Protein AF-A0A0V0JB84-F1 (afdb_monomer)

Mean predicted aligned error: 16.39 Å

Foldseek 3Di:
DVVVVVVVVVVVVVVVVCCQVQVFLWFFDDDLVNFAQPDFQGWAQAPLARDTDGAPGTPQFWTQDPVRHWIDGAWQWAWLDDLTHNGTDIDGHPDCWTQDPNSHHTAHEDPPQQDPVRSDGDADDPPWAWDQADPVRHGDNYIDTHHDDDPFDDDPDRHRDTDDDDPQEDDDDDDDDDTDPDQPADDQLNHHDADDAPDDPDDDDGDDCPHPLFDHPAQQAQWADFQLDLDPPRIFGFQVSSNQRRVLSNCCAPVSLRLLSQLLLLLQCQSSVVADADDPDQDRYSNSSNVVRQVVAAAPDRNQRSSGPSHHRWWSPPDFLVVQQLRQSFPDFDFQFDFFFKWKFKAANSSDTPDIDGCLQVVVQDPDDDFSQASNLQRGPQFWDKDKDKDQPQLLLDCVSFPWMKIFMWTWAFDVVVVRRIMTRTAWEQEQSYAYNVRDSQSPDPDSRSGITTGMHTAKDNRSQQNHPPDSGGQKIKGFQEWEWEWEAPAQVSFRGTGRIYIYTYMHMDGCVVRHPPRDIGMHMYTYYYAYDPVVLVVVVVVLVVQLVVQLVVQLVVLVVVLVVVCVVVVPPDDDPVSVVSSLLSSLLSSLVSLVVSLLVVLLVCLVPLLPTRTDHDADRPDCPVNVVSNVSSVVSVVSNVVVVVVVVVPDDDDDDDPDDQDDPDDDDDDDDDDDDDDDDDDDDDDDDDDDDDDDDDDDDDDDDDDDDDDPPDDDCVVVVVVVVVVVVVVPDDLDDVVVLVVVLCCVCPVQQQVLSQFSGSHDDSDDDPSHDRHDGDPSNNVNSSCVSSVVSSVVSNCCCVVPCCPPPNDDPPPDD

Radius of gyration: 46.12 Å; Cα contacts (8 Å, |Δi|>4): 1360; chains: 1; bounding box: 106×83×177 Å

Solvent-accessible surface area (backbone atoms only — not comparable to full-atom values): 46314 Å² total; per-residue (Å²): 111,69,69,58,53,53,50,50,51,51,52,49,49,50,48,52,48,46,49,62,75,62,29,59,72,60,39,69,65,75,56,50,86,74,26,47,65,84,45,78,44,11,21,18,28,33,79,38,79,66,43,70,41,60,34,74,46,48,51,89,42,25,32,41,32,98,87,24,51,25,45,35,61,29,83,29,21,18,50,77,39,79,35,40,40,53,54,37,42,58,46,75,40,66,87,82,23,21,32,41,99,83,26,64,49,62,45,46,44,38,92,93,34,62,36,86,86,69,43,43,61,71,82,66,68,86,81,32,19,63,38,63,59,46,99,84,74,44,76,46,92,42,47,44,74,44,71,75,57,102,83,39,51,71,52,94,74,91,51,48,43,65,52,80,89,70,92,60,61,77,76,78,82,76,98,81,76,80,88,65,94,66,60,97,53,84,64,51,58,77,28,57,66,73,45,72,67,94,87,62,100,66,92,59,88,58,44,51,95,79,31,95,53,49,67,72,96,44,72,56,45,26,38,39,65,55,73,77,57,82,63,80,88,71,48,44,62,11,30,54,34,62,48,40,43,59,50,18,48,29,37,33,25,90,90,49,39,15,45,44,30,25,34,24,33,52,48,50,12,42,74,46,46,58,34,34,71,66,56,107,50,87,56,48,28,44,34,37,44,51,53,52,55,40,72,77,45,62,52,66,42,92,54,35,80,63,27,22,51,59,27,60,60,51,50,56,82,87,57,48,35,53,57,64,51,62,38,71,71,55,79,51,70,42,41,56,63,39,74,50,47,37,31,26,43,34,28,46,77,76,20,48,76,78,48,76,41,57,35,45,81,68,44,72,86,48,85,70,84,74,56,68,57,38,57,37,40,49,31,26,34,66,36,46,30,77,48,75,43,74,41,58,42,52,54,58,50,34,57,87,80,46,61,56,45,37,36,34,42,26,40,53,44,52,36,69,92,72,79,52,46,52,29,32,34,68,30,44,23,40,45,44,54,24,25,39,47,88,65,39,56,37,49,68,50,89,57,52,64,65,29,67,41,31,34,63,45,63,55,42,40,43,54,59,35,15,68,44,87,82,52,84,65,28,54,32,30,40,33,52,31,34,40,37,42,38,40,32,58,72,31,78,92,46,67,14,29,40,27,56,41,38,38,36,38,36,66,44,71,44,48,31,98,77,34,55,90,65,82,39,68,42,74,36,37,42,33,25,44,65,45,66,53,70,68,60,53,49,52,52,54,50,54,51,53,51,54,37,51,53,42,29,53,55,22,40,55,51,17,50,52,54,37,50,58,47,36,66,74,70,66,63,87,67,97,45,73,68,57,54,52,48,35,52,41,38,30,32,37,24,41,16,50,25,43,47,53,50,52,43,53,51,26,40,50,47,45,55,60,38,50,66,42,69,48,44,47,72,72,62,79,89,68,62,62,66,61,51,52,50,51,52,51,22,51,56,28,39,49,52,30,51,51,50,52,50,53,54,65,74,68,63,86,82,86,86,81,81,87,76,78,61,78,75,80,81,76,77,89,76,92,78,89,81,82,90,81,86,88,82,88,83,90,84,84,87,80,91,86,85,89,80,84,88,84,90,83,90,79,87,81,89,78,83,87,84,88,83,88,77,86,73,67,68,74,68,64,63,59,61,51,47,53,51,50,52,50,53,51,59,73,70,62,65,74,62,58,67,70,60,52,52,54,53,48,49,42,49,33,64,72,61,16,54,55,46,55,16,26,53,35,42,68,82,45,51,73,87,54,94,79,44,68,77,46,63,71,34,71,55,33,43,50,27,51,50,52,50,52,53,50,51,50,52,49,49,41,40,48,45,38,59,69,45,40,49,66,76,69,49,77,74,79,92,77,86,129

Structure (mmCIF, N/CA/C/O backbone):
data_AF-A0A0V0JB84-F1
#
_entry.id   AF-A0A0V0JB84-F1
#
loop_
_atom_site.group_PDB
_atom_site.id
_atom_site.type_symbol
_atom_site.label_atom_id
_atom_site.label_alt_id
_atom_site.label_comp_id
_atom_site.label_asym_id
_atom_site.label_entity_id
_atom_site.label_seq_id
_atom_site.pdbx_PDB_ins_code
_atom_site.Cartn_x
_atom_site.Cartn_y
_atom_site.Cartn_z
_atom_site.occupancy
_atom_site.B_iso_or_equiv
_atom_site.auth_seq_id
_atom_site.auth_comp_id
_atom_site.auth_asym_id
_atom_site.auth_atom_id
_atom_site.pdbx_PDB_model_num
ATOM 1 N N . MET A 1 1 ? -2.067 55.614 -12.929 1.00 49.97 1 MET A N 1
ATOM 2 C CA . MET A 1 1 ? -2.013 54.438 -13.833 1.00 49.97 1 MET A CA 1
ATOM 3 C C . MET A 1 1 ? -0.828 53.517 -13.550 1.00 49.97 1 MET A C 1
ATOM 5 O O . MET A 1 1 ? -1.063 52.329 -13.388 1.00 49.97 1 MET A O 1
ATOM 9 N N . GLN A 1 2 ? 0.403 54.024 -13.407 1.00 55.22 2 GLN A N 1
ATOM 10 C CA . GLN A 1 2 ? 1.594 53.182 -13.186 1.00 55.22 2 GLN A CA 1
ATOM 11 C C . GLN A 1 2 ? 1.543 52.299 -11.922 1.00 55.22 2 GLN A C 1
ATOM 13 O O . GLN A 1 2 ? 1.922 51.136 -11.987 1.00 55.22 2 GLN A O 1
ATOM 18 N N . LEU A 1 3 ? 0.978 52.779 -10.806 1.00 55.34 3 LEU A N 1
ATOM 19 C CA . LEU A 1 3 ? 0.856 51.973 -9.580 1.00 55.34 3 LEU A CA 1
ATOM 20 C C . LEU A 1 3 ? -0.085 50.761 -9.745 1.00 55.34 3 LEU A C 1
ATOM 22 O O . LEU A 1 3 ? 0.199 49.684 -9.234 1.00 55.34 3 LEU A O 1
ATOM 26 N N . ARG A 1 4 ? -1.173 50.905 -10.518 1.00 54.38 4 ARG A N 1
ATOM 27 C CA . ARG A 1 4 ? -2.086 49.790 -10.830 1.00 54.38 4 ARG A CA 1
ATOM 28 C C . ARG A 1 4 ? -1.423 48.761 -11.745 1.00 54.38 4 ARG A C 1
ATOM 30 O O . ARG A 1 4 ? -1.596 47.575 -11.512 1.00 54.38 4 ARG A O 1
ATOM 37 N N . ALA A 1 5 ? -0.627 49.198 -12.722 1.00 61.44 5 ALA A N 1
ATOM 38 C CA . ALA A 1 5 ? 0.119 48.292 -13.596 1.00 61.44 5 ALA A CA 1
ATOM 39 C C . ALA A 1 5 ? 1.180 47.487 -12.824 1.00 61.44 5 ALA A C 1
ATOM 41 O O . ALA A 1 5 ? 1.306 46.289 -13.040 1.00 61.44 5 ALA A O 1
ATOM 42 N N . VAL A 1 6 ? 1.881 48.108 -11.868 1.00 68.44 6 VAL A N 1
ATOM 43 C CA . VAL A 1 6 ? 2.876 47.422 -11.022 1.00 68.44 6 VAL A CA 1
ATOM 44 C C . VAL A 1 6 ? 2.219 46.436 -10.052 1.00 68.44 6 VAL A C 1
ATOM 46 O O . VAL A 1 6 ? 2.737 45.338 -9.866 1.00 68.44 6 VAL A O 1
ATOM 49 N N . ILE A 1 7 ? 1.069 46.781 -9.463 1.00 71.19 7 ILE A N 1
ATOM 50 C CA . ILE A 1 7 ? 0.315 45.868 -8.588 1.00 71.19 7 ILE A CA 1
ATOM 51 C C . ILE A 1 7 ? -0.239 44.685 -9.388 1.00 71.19 7 ILE A C 1
ATOM 53 O O . ILE A 1 7 ? -0.106 43.550 -8.949 1.00 71.19 7 ILE A O 1
ATOM 57 N N . VAL A 1 8 ? -0.794 44.927 -10.579 1.00 72.00 8 VAL A N 1
ATOM 58 C CA . VAL A 1 8 ? -1.284 43.862 -11.466 1.00 72.00 8 VAL A CA 1
ATOM 59 C C . VAL A 1 8 ? -0.136 42.967 -11.927 1.00 72.00 8 VAL A C 1
ATOM 61 O O . VAL A 1 8 ? -0.280 41.754 -11.872 1.00 72.00 8 VAL A O 1
ATOM 64 N N . LEU A 1 9 ? 1.024 43.529 -12.285 1.00 72.00 9 LEU A N 1
ATOM 65 C CA . LEU A 1 9 ? 2.200 42.752 -12.679 1.00 72.00 9 LEU A CA 1
ATOM 66 C C . LEU A 1 9 ? 2.759 41.927 -11.513 1.00 72.00 9 LEU A C 1
ATOM 68 O O . LEU A 1 9 ? 3.126 40.779 -11.721 1.00 72.00 9 LEU A O 1
ATOM 72 N N . ARG A 1 10 ? 2.780 42.467 -10.284 1.00 63.31 10 ARG A N 1
ATOM 73 C CA . ARG A 1 10 ? 3.190 41.710 -9.089 1.00 63.31 10 ARG A CA 1
ATOM 74 C C . ARG A 1 10 ? 2.171 40.650 -8.684 1.00 63.31 10 ARG A C 1
ATOM 76 O O . ARG A 1 10 ? 2.590 39.579 -8.276 1.00 63.31 10 ARG A O 1
ATOM 83 N N . LEU A 1 11 ? 0.871 40.901 -8.826 1.00 65.75 11 LEU A N 1
ATOM 84 C CA . LEU A 1 11 ? -0.170 39.895 -8.596 1.00 65.75 11 LEU A CA 1
ATOM 85 C C . LEU A 1 11 ? -0.142 38.801 -9.666 1.00 65.75 11 LEU A C 1
ATOM 87 O O . LEU A 1 11 ? -0.323 37.642 -9.324 1.00 65.75 11 LEU A O 1
ATOM 91 N N . LEU A 1 12 ? 0.150 39.137 -10.927 1.00 63.16 12 LEU A N 1
ATOM 92 C CA . LEU A 1 12 ? 0.407 38.164 -11.993 1.00 63.16 12 LEU A CA 1
ATOM 93 C C . LEU A 1 12 ? 1.677 37.366 -11.720 1.00 63.16 12 LEU A C 1
ATOM 95 O O . LEU A 1 12 ? 1.646 36.153 -11.851 1.00 63.16 12 LEU A O 1
ATOM 99 N N . PHE A 1 13 ? 2.763 38.005 -11.279 1.00 62.28 13 PHE A N 1
ATOM 100 C CA . PHE A 1 13 ? 3.987 37.298 -10.900 1.00 62.28 13 PHE A CA 1
ATOM 101 C C . PHE A 1 13 ? 3.759 36.387 -9.696 1.00 62.28 13 PHE A C 1
ATOM 103 O O . PHE A 1 13 ? 4.221 35.261 -9.711 1.00 62.28 13 PHE A O 1
ATOM 110 N N . VAL A 1 14 ? 3.015 36.834 -8.681 1.00 62.66 14 VAL A N 1
ATOM 111 C CA . VAL A 1 14 ? 2.643 36.014 -7.520 1.00 62.66 14 VAL A CA 1
ATOM 112 C C . VAL A 1 14 ? 1.701 34.888 -7.932 1.00 62.66 14 VAL A C 1
ATOM 114 O O . VAL A 1 14 ? 1.881 33.781 -7.456 1.00 62.66 14 VAL A O 1
ATOM 117 N N . LYS A 1 15 ? 0.750 35.120 -8.843 1.00 45.69 15 LYS A N 1
ATOM 118 C CA . LYS A 1 15 ? -0.142 34.082 -9.373 1.00 45.69 15 LYS A CA 1
ATOM 119 C C . LYS A 1 15 ? 0.619 33.049 -10.205 1.00 45.69 15 LYS A C 1
ATOM 121 O O . LYS A 1 15 ? 0.430 31.871 -9.972 1.00 45.69 15 LYS A O 1
ATOM 126 N N . ILE A 1 16 ? 1.516 33.472 -11.096 1.00 51.59 16 ILE A N 1
ATOM 127 C CA . ILE A 1 16 ? 2.378 32.589 -11.901 1.00 51.59 16 ILE A CA 1
ATOM 128 C C . ILE A 1 16 ? 3.362 31.837 -10.995 1.00 51.59 16 ILE A C 1
ATOM 130 O O . ILE A 1 16 ? 3.587 30.647 -11.179 1.00 51.59 16 ILE A O 1
ATOM 134 N N . PHE A 1 17 ? 3.916 32.503 -9.977 1.00 43.06 17 PHE A N 1
ATOM 135 C CA . PHE A 1 17 ? 4.800 31.874 -8.999 1.00 43.06 17 PHE A CA 1
ATOM 136 C C . PHE A 1 17 ? 4.033 30.866 -8.133 1.00 43.06 17 PHE A C 1
ATOM 138 O O . PHE A 1 17 ? 4.493 29.743 -7.976 1.00 43.06 17 PHE A O 1
ATOM 145 N N . LEU A 1 18 ? 2.828 31.198 -7.661 1.00 36.94 18 LEU A N 1
ATOM 146 C CA . LEU A 1 18 ? 1.930 30.267 -6.970 1.00 36.94 18 LEU A CA 1
ATOM 147 C C . LEU A 1 18 ? 1.505 29.110 -7.886 1.00 36.94 18 LEU A C 1
ATOM 149 O O . LEU A 1 18 ? 1.580 27.972 -7.458 1.00 36.94 18 LEU A O 1
ATOM 153 N N . GLU A 1 19 ? 1.149 29.347 -9.147 1.00 38.19 19 GLU A N 1
ATOM 154 C CA . GLU A 1 19 ? 0.814 28.292 -10.117 1.00 38.19 19 GLU A CA 1
ATOM 155 C C . GLU A 1 19 ? 2.027 27.395 -10.433 1.00 38.19 19 GLU A C 1
ATOM 157 O O . GLU A 1 19 ? 1.846 26.206 -10.671 1.00 38.19 19 GLU A O 1
ATOM 162 N N . SER A 1 20 ? 3.263 27.914 -10.366 1.00 38.69 20 SER A N 1
ATOM 163 C CA . SER A 1 20 ? 4.507 27.132 -10.517 1.00 38.69 20 SER A CA 1
ATOM 164 C C . SER A 1 20 ? 4.942 26.375 -9.252 1.00 38.69 20 SER A C 1
ATOM 166 O O . SER A 1 20 ? 5.598 25.342 -9.349 1.00 38.69 20 SER A O 1
ATOM 168 N N . VAL A 1 21 ? 4.573 26.870 -8.064 1.00 38.72 21 VAL A N 1
ATOM 169 C CA . VAL A 1 21 ? 4.880 26.256 -6.755 1.00 38.72 21 VAL A CA 1
ATOM 170 C C . VAL A 1 21 ? 3.785 25.268 -6.324 1.00 38.72 21 VAL A C 1
ATOM 172 O O . VAL A 1 21 ? 4.075 24.307 -5.620 1.00 38.72 21 VAL A O 1
ATOM 175 N N . PHE A 1 22 ? 2.551 25.467 -6.794 1.00 39.03 22 PHE A N 1
ATOM 176 C CA . PHE A 1 22 ? 1.371 24.619 -6.580 1.00 39.03 22 PHE A CA 1
ATOM 177 C C . PHE A 1 22 ? 0.899 23.950 -7.878 1.00 39.03 22 PHE A C 1
ATOM 179 O O . PHE A 1 22 ? -0.291 23.684 -8.050 1.00 39.03 22 PHE A O 1
ATOM 186 N N . SER A 1 23 ? 1.809 23.719 -8.829 1.00 40.16 23 SER A N 1
ATOM 187 C CA . SER A 1 23 ? 1.460 23.050 -10.080 1.00 40.16 23 SER A CA 1
ATOM 188 C C . SER A 1 23 ? 0.867 21.674 -9.786 1.00 40.16 23 SER A C 1
ATOM 190 O O . SER A 1 23 ? 1.501 20.844 -9.140 1.00 40.16 23 SER A O 1
ATOM 192 N N . ALA A 1 24 ? -0.362 21.470 -10.254 1.00 46.66 24 ALA A N 1
ATOM 193 C CA . ALA A 1 24 ? -1.167 20.284 -10.019 1.00 46.66 24 ALA A CA 1
ATOM 194 C C . ALA A 1 24 ? -0.378 18.989 -10.269 1.00 46.66 24 ALA A C 1
ATOM 196 O O . ALA A 1 24 ? 0.079 18.736 -11.385 1.00 46.66 24 ALA A O 1
ATOM 197 N N . SER A 1 25 ? -0.299 18.131 -9.252 1.00 65.50 25 SER A N 1
ATOM 198 C CA . SER A 1 25 ? 0.295 16.787 -9.301 1.00 65.50 25 SER A CA 1
ATOM 199 C C . SER A 1 25 ? -0.545 15.796 -10.116 1.00 65.50 25 SER A C 1
ATOM 201 O O . SER A 1 25 ? -0.558 14.599 -9.840 1.00 65.50 25 SER A O 1
ATOM 203 N N . VAL A 1 26 ? -1.282 16.275 -11.113 1.00 75.19 26 VAL A N 1
ATOM 204 C CA . VAL A 1 26 ? -2.302 15.521 -11.832 1.00 75.19 26 VAL A CA 1
ATOM 205 C C . VAL A 1 26 ? -1.909 15.408 -13.297 1.00 75.19 26 VAL A C 1
ATOM 207 O O . VAL A 1 26 ? -1.404 16.341 -13.921 1.00 75.19 26 VAL A O 1
ATOM 210 N N . ILE A 1 27 ? -2.126 14.225 -13.854 1.00 83.38 27 ILE A N 1
ATOM 211 C CA . ILE A 1 27 ? -1.755 13.859 -15.213 1.00 83.38 27 ILE A CA 1
ATOM 212 C C . ILE A 1 27 ? -3.027 13.669 -16.026 1.00 83.38 27 ILE A C 1
ATOM 214 O O . ILE A 1 27 ? -3.909 12.939 -15.599 1.00 83.38 27 ILE A O 1
ATOM 218 N N . ASN A 1 28 ? -3.138 14.269 -17.209 1.00 83.94 28 ASN A N 1
ATOM 219 C CA . ASN A 1 28 ? -4.234 13.914 -18.112 1.00 83.94 28 ASN A CA 1
ATOM 220 C C . ASN A 1 28 ? -4.088 12.449 -18.539 1.00 83.94 28 ASN A C 1
ATOM 222 O O . ASN A 1 28 ? -2.982 11.996 -18.842 1.00 83.94 28 ASN A O 1
ATOM 226 N N . TYR A 1 29 ? -5.190 11.705 -18.542 1.00 83.94 29 TYR A N 1
ATOM 227 C CA . TYR A 1 29 ? -5.187 10.330 -19.021 1.00 83.94 29 TYR A CA 1
ATOM 228 C C . TYR A 1 29 ? -5.081 10.328 -20.548 1.00 83.94 29 TYR A C 1
ATOM 230 O O . TYR A 1 29 ? -5.984 10.798 -21.239 1.00 83.94 29 TYR A O 1
ATOM 238 N N . ILE A 1 30 ? -3.960 9.823 -21.062 1.00 82.50 30 ILE A N 1
ATOM 239 C CA . ILE A 1 30 ? -3.646 9.768 -22.492 1.00 82.50 30 ILE A CA 1
ATOM 240 C C . ILE A 1 30 ? -3.242 8.332 -22.831 1.00 82.50 30 ILE A C 1
ATOM 242 O O . ILE A 1 30 ? -2.452 7.708 -22.119 1.00 82.50 30 ILE A O 1
ATOM 246 N N . THR A 1 31 ? -3.791 7.813 -23.924 1.00 82.19 31 THR A N 1
ATOM 247 C CA . THR A 1 31 ? -3.452 6.509 -24.506 1.00 82.19 31 THR A CA 1
ATOM 248 C C . THR A 1 31 ? -2.724 6.697 -25.836 1.00 82.19 31 THR A C 1
ATOM 250 O O . THR A 1 31 ? -2.698 7.800 -26.383 1.00 82.19 31 THR A O 1
ATOM 253 N N . LYS A 1 32 ? -2.100 5.642 -26.370 1.00 79.31 32 LYS A N 1
ATOM 254 C CA . LYS A 1 32 ? -1.349 5.741 -27.635 1.00 79.31 32 LYS A CA 1
ATOM 255 C C . LYS A 1 32 ? -2.245 6.140 -28.813 1.00 79.31 32 LYS A C 1
ATOM 257 O O . LYS A 1 32 ? -1.772 6.779 -29.742 1.00 79.31 32 LYS A O 1
ATOM 262 N N . GLU A 1 33 ? -3.534 5.810 -28.734 1.00 81.06 33 GLU A N 1
ATOM 263 C CA . GLU A 1 33 ? -4.570 6.137 -29.712 1.00 81.06 33 GLU A CA 1
ATOM 264 C C . GLU A 1 33 ? -4.936 7.629 -29.710 1.00 81.06 33 GLU A C 1
ATOM 266 O O . GLU A 1 33 ? -5.497 8.126 -30.683 1.00 81.06 33 GLU A O 1
ATOM 271 N N . ASN A 1 34 ? -4.630 8.351 -28.625 1.00 82.12 34 ASN A N 1
ATOM 272 C CA . ASN A 1 34 ? -4.837 9.796 -28.554 1.00 82.12 34 ASN A CA 1
ATOM 273 C C . ASN A 1 34 ? -3.750 10.587 -29.293 1.00 82.12 34 ASN A C 1
ATOM 275 O O . ASN A 1 34 ? -4.003 11.736 -29.650 1.00 82.12 34 ASN A O 1
ATOM 279 N N . CYS A 1 35 ? -2.562 10.009 -29.496 1.00 82.94 35 CYS A N 1
ATOM 280 C CA . CYS A 1 35 ? -1.483 10.670 -30.224 1.00 82.94 35 CYS A CA 1
ATOM 281 C C . CYS A 1 35 ? -1.697 10.506 -31.731 1.00 82.94 35 CYS A C 1
ATOM 283 O O . CYS A 1 35 ? -2.037 9.425 -32.216 1.00 82.94 35 CYS A O 1
ATOM 285 N N . SER A 1 36 ? -1.520 11.588 -32.484 1.00 78.75 36 SER A N 1
ATOM 286 C CA . SER A 1 36 ? -1.854 11.590 -33.903 1.00 78.75 36 SER A CA 1
ATOM 287 C C . SER A 1 36 ? -0.801 10.875 -34.758 1.00 78.75 36 SER A C 1
ATOM 289 O O . SER A 1 36 ? 0.299 11.377 -34.996 1.00 78.75 36 SER A O 1
ATOM 291 N N . ALA A 1 37 ? -1.184 9.728 -35.321 1.00 72.44 37 ALA A N 1
ATOM 292 C CA . ALA A 1 37 ? -0.376 8.987 -36.292 1.00 72.44 37 ALA A CA 1
ATOM 293 C C . ALA A 1 37 ? -0.384 9.609 -37.706 1.00 72.44 37 ALA A C 1
ATOM 295 O O . ALA A 1 37 ? 0.412 9.215 -38.559 1.00 72.44 37 ALA A O 1
ATOM 296 N N . THR A 1 38 ? -1.306 10.541 -37.984 1.00 67.62 38 THR A N 1
ATOM 297 C CA . THR A 1 38 ? -1.623 11.028 -39.343 1.00 67.62 38 THR A CA 1
ATOM 298 C C . THR A 1 38 ? -1.295 12.502 -39.586 1.00 67.62 38 THR A C 1
ATOM 300 O O . THR A 1 38 ? -1.472 12.989 -40.701 1.00 67.62 38 THR A O 1
ATOM 303 N N . THR A 1 39 ? -0.823 13.232 -38.576 1.00 68.12 39 THR A N 1
ATOM 304 C CA . THR A 1 39 ? -0.362 14.628 -38.708 1.00 68.12 39 THR A CA 1
ATOM 305 C C . THR A 1 39 ? 1.125 14.682 -39.037 1.00 68.12 39 THR A C 1
ATOM 307 O O . THR A 1 39 ? 1.856 13.772 -38.676 1.00 68.12 39 THR A O 1
ATOM 310 N N . SER A 1 40 ? 1.590 15.726 -39.737 1.00 70.56 40 SER A N 1
ATOM 311 C CA . SER A 1 40 ? 3.017 15.922 -40.044 1.00 70.56 40 SER A CA 1
ATOM 312 C C . SER A 1 40 ? 3.588 17.047 -39.173 1.00 70.56 40 SER A C 1
ATOM 314 O O . SER A 1 40 ? 3.200 18.195 -39.406 1.00 70.56 40 SER A O 1
ATOM 316 N N . PRO A 1 41 ? 4.515 16.773 -38.233 1.00 71.94 41 PRO A N 1
ATOM 317 C CA . PRO A 1 41 ? 5.140 15.478 -37.917 1.00 71.94 41 PRO A CA 1
ATOM 318 C C . PRO A 1 41 ? 4.202 14.530 -37.151 1.00 71.94 41 PRO A C 1
ATOM 320 O O . PRO A 1 41 ? 3.305 14.997 -36.448 1.00 71.94 41 PRO A O 1
ATOM 323 N N . SER A 1 42 ? 4.409 13.213 -37.283 1.00 81.50 42 SER A N 1
ATOM 324 C CA . SER A 1 42 ? 3.635 12.220 -36.522 1.00 81.50 42 SER A CA 1
ATOM 325 C C . SER A 1 42 ? 3.953 12.320 -35.036 1.00 81.50 42 SER A C 1
ATOM 327 O O . SER A 1 42 ? 5.084 12.636 -34.671 1.00 81.50 42 SER A O 1
ATOM 329 N N . GLU A 1 43 ? 2.988 12.009 -34.183 1.00 86.12 43 GLU A N 1
ATOM 330 C CA . GLU A 1 43 ? 3.156 11.997 -32.731 1.00 86.12 43 GLU A CA 1
ATOM 331 C C . GLU A 1 43 ? 3.250 10.564 -32.198 1.00 86.12 43 GLU A C 1
ATOM 333 O O . GLU A 1 43 ? 2.691 9.629 -32.771 1.00 86.12 43 GLU A O 1
ATOM 338 N N . PHE A 1 44 ? 3.946 10.387 -31.077 1.00 86.00 44 PHE A N 1
ATOM 339 C CA . PHE A 1 44 ? 4.011 9.129 -30.336 1.00 86.00 44 PHE A CA 1
ATOM 340 C C . PHE A 1 44 ? 3.823 9.386 -28.840 1.00 86.00 44 PHE A C 1
ATOM 342 O O . PHE A 1 44 ? 4.095 10.482 -28.350 1.00 86.00 44 PHE A O 1
ATOM 349 N N . LEU A 1 45 ? 3.377 8.375 -28.092 1.00 86.12 45 LEU A N 1
ATOM 350 C CA . LEU A 1 45 ? 3.242 8.503 -26.643 1.00 86.12 45 LEU A CA 1
ATOM 351 C C . LEU A 1 45 ? 4.608 8.297 -25.981 1.00 86.12 45 LEU A C 1
ATOM 353 O O . LEU A 1 45 ? 5.101 7.170 -25.898 1.00 86.12 45 LEU A O 1
ATOM 357 N N . ASN A 1 46 ? 5.210 9.371 -25.472 1.00 82.56 46 ASN A N 1
ATOM 358 C CA . ASN A 1 46 ? 6.447 9.281 -24.714 1.00 82.56 46 ASN A CA 1
ATOM 359 C C . ASN A 1 46 ? 6.166 8.642 -23.348 1.00 82.56 46 ASN A C 1
ATOM 361 O O . ASN A 1 46 ? 5.637 9.274 -22.437 1.00 82.56 46 ASN A O 1
ATOM 365 N N . ILE A 1 47 ? 6.555 7.377 -23.190 1.00 82.38 47 ILE A N 1
ATOM 366 C CA . ILE A 1 47 ? 6.359 6.598 -21.957 1.00 82.38 47 ILE A CA 1
ATOM 367 C C . ILE A 1 47 ? 7.180 7.110 -20.766 1.00 82.38 47 ILE A C 1
ATOM 369 O O . ILE A 1 47 ? 6.911 6.725 -19.630 1.00 82.38 47 ILE A O 1
ATOM 373 N N . ALA A 1 48 ? 8.196 7.947 -21.002 1.00 78.38 48 ALA A N 1
ATOM 374 C CA . ALA A 1 48 ? 8.929 8.585 -19.921 1.00 78.38 48 ALA A CA 1
ATOM 375 C C . ALA A 1 48 ? 8.122 9.733 -19.321 1.00 78.38 48 ALA A C 1
ATOM 377 O O . ALA A 1 48 ? 8.056 9.787 -18.105 1.00 78.38 48 ALA A O 1
ATOM 378 N N . SER A 1 49 ? 7.489 10.600 -20.121 1.00 75.50 49 SER A N 1
ATOM 379 C CA . SER A 1 49 ? 6.753 11.793 -19.653 1.00 75.50 49 SER A CA 1
ATOM 380 C C . SER A 1 49 ? 5.225 11.623 -19.587 1.00 75.50 49 SER A C 1
ATOM 382 O O . SER A 1 49 ? 4.549 12.412 -18.922 1.00 75.50 49 SER A O 1
ATOM 384 N N . ILE A 1 50 ? 4.685 10.578 -20.225 1.00 79.88 50 ILE A N 1
ATOM 385 C CA . ILE A 1 50 ? 3.251 10.297 -20.419 1.00 79.88 50 ILE A CA 1
ATOM 386 C C . ILE A 1 50 ? 2.560 11.462 -21.156 1.00 79.88 50 ILE A C 1
ATOM 388 O O . ILE A 1 50 ? 1.516 11.960 -20.737 1.00 79.88 50 ILE A O 1
ATOM 392 N N . LEU A 1 51 ? 3.191 11.937 -22.233 1.00 83.56 51 LEU A N 1
ATOM 393 C CA . LEU A 1 51 ? 2.699 12.989 -23.131 1.00 83.56 51 LEU A CA 1
ATOM 394 C C . LEU A 1 51 ? 2.907 12.567 -24.591 1.00 83.56 51 LEU A C 1
ATOM 396 O O . LEU A 1 51 ? 3.781 11.747 -24.875 1.00 83.56 51 LEU A O 1
ATOM 400 N N . CYS A 1 52 ? 2.108 13.115 -25.507 1.00 85.50 52 CYS A N 1
ATOM 401 C CA . CYS A 1 52 ? 2.355 12.947 -26.936 1.00 85.50 52 CYS A CA 1
ATOM 402 C C . CYS A 1 52 ? 3.501 13.875 -27.356 1.00 85.50 52 CYS A C 1
ATOM 404 O O . CYS A 1 52 ? 3.364 15.094 -27.269 1.00 85.50 52 CYS A O 1
ATOM 406 N N . ASP A 1 53 ? 4.608 13.290 -27.804 1.00 86.31 53 ASP A N 1
ATOM 407 C CA . ASP A 1 53 ? 5.746 14.018 -28.360 1.00 86.31 53 ASP A CA 1
ATOM 408 C C . ASP A 1 53 ? 5.770 13.852 -29.882 1.00 86.31 53 ASP A C 1
ATOM 410 O O . ASP A 1 53 ? 5.356 12.825 -30.426 1.00 86.31 53 ASP A O 1
ATOM 414 N N . THR A 1 54 ? 6.272 14.864 -30.587 1.00 87.50 54 THR A N 1
ATOM 415 C CA . THR A 1 54 ? 6.386 14.840 -32.047 1.00 87.50 54 THR A CA 1
ATOM 416 C C . THR A 1 54 ? 7.664 14.138 -32.501 1.00 87.50 54 THR A C 1
ATOM 418 O O . THR A 1 54 ? 8.735 14.265 -31.899 1.00 87.50 54 THR A O 1
ATOM 421 N N . CYS A 1 55 ? 7.561 13.402 -33.605 1.00 84.94 55 CYS A N 1
ATOM 422 C CA . CYS A 1 55 ? 8.713 12.870 -34.319 1.00 84.94 55 CYS A CA 1
ATOM 423 C C . CYS A 1 55 ? 9.531 14.005 -34.953 1.00 84.94 55 CYS A C 1
ATOM 425 O O . CYS A 1 55 ? 8.997 15.048 -35.337 1.00 84.94 55 CYS A O 1
ATOM 427 N N . LEU A 1 56 ? 10.846 13.800 -35.060 1.00 84.50 56 LEU A N 1
ATOM 428 C CA . LEU A 1 56 ? 11.790 14.844 -35.461 1.00 84.50 56 LEU A CA 1
ATOM 429 C C . LEU A 1 56 ? 11.680 15.213 -36.951 1.00 84.50 56 LEU A C 1
ATOM 431 O O . LEU A 1 56 ? 11.939 16.356 -37.323 1.00 84.50 56 LEU A O 1
ATOM 435 N N . GLN A 1 57 ? 11.313 14.255 -37.808 1.00 82.50 57 GLN A N 1
ATOM 436 C CA . GLN A 1 57 ? 11.182 14.445 -39.258 1.00 82.50 57 GLN A CA 1
ATOM 437 C C . GLN A 1 57 ? 9.717 14.317 -39.722 1.00 82.50 57 GLN A C 1
ATOM 439 O O . GLN A 1 57 ? 8.900 13.700 -39.037 1.00 82.50 57 GLN A O 1
ATOM 444 N N . PRO A 1 58 ? 9.354 14.898 -40.885 1.00 83.06 58 PRO A N 1
ATOM 445 C CA . PRO A 1 58 ? 7.989 14.848 -41.409 1.00 83.06 58 PRO A CA 1
ATOM 446 C C . PRO A 1 58 ? 7.518 13.422 -41.722 1.00 83.06 58 PRO A C 1
ATOM 448 O O . PRO A 1 58 ? 8.320 12.509 -41.940 1.00 83.06 58 PRO A O 1
ATOM 451 N N . LEU A 1 59 ? 6.193 13.272 -41.847 1.00 80.12 59 LEU A N 1
ATOM 452 C CA . LEU A 1 59 ? 5.505 12.002 -42.122 1.00 80.12 59 LEU A CA 1
ATOM 453 C C . LEU A 1 59 ? 6.013 11.250 -43.357 1.00 80.12 59 LEU A C 1
ATOM 455 O O . LEU A 1 59 ? 5.798 10.054 -43.481 1.00 80.12 59 LEU A O 1
ATOM 459 N N . THR A 1 60 ? 6.654 11.937 -44.299 1.00 78.75 60 THR A N 1
ATOM 460 C CA . THR A 1 60 ? 7.224 11.316 -45.499 1.00 78.75 60 THR A CA 1
ATOM 461 C C . THR A 1 60 ? 8.430 10.431 -45.195 1.00 78.75 60 THR A C 1
ATOM 463 O O . THR A 1 60 ? 8.730 9.540 -45.982 1.00 78.75 60 THR A O 1
ATOM 466 N N . MET A 1 61 ? 9.133 10.698 -44.090 1.00 78.88 61 MET A N 1
ATOM 467 C CA . MET A 1 61 ? 10.365 10.011 -43.686 1.00 78.88 61 MET A CA 1
ATOM 468 C C . MET A 1 61 ? 10.177 9.181 -42.419 1.00 78.88 61 MET A C 1
ATOM 470 O O . MET A 1 61 ? 10.775 8.114 -42.294 1.00 78.88 61 MET A O 1
ATOM 474 N N . GLN A 1 62 ? 9.344 9.657 -41.493 1.00 85.25 62 GLN A N 1
ATOM 475 C CA . GLN A 1 62 ? 9.082 9.016 -40.207 1.00 85.25 62 GLN A CA 1
ATOM 476 C C . GLN A 1 62 ? 7.598 8.730 -40.024 1.00 85.25 62 GLN A C 1
ATOM 478 O O . GLN A 1 62 ? 6.737 9.433 -40.542 1.00 85.25 62 GLN A O 1
ATOM 483 N N . LYS A 1 63 ? 7.300 7.675 -39.278 1.00 84.69 63 LYS A N 1
ATOM 484 C CA . LYS A 1 63 ? 5.958 7.315 -38.831 1.00 84.69 63 LYS A CA 1
ATOM 485 C C . LYS A 1 63 ? 6.000 6.923 -37.361 1.00 84.69 63 LYS A C 1
ATOM 487 O O . LYS A 1 63 ? 7.056 6.585 -36.830 1.00 84.69 63 LYS A O 1
ATOM 492 N N . GLN A 1 64 ? 4.838 6.904 -36.723 1.00 85.31 64 GLN A N 1
ATOM 493 C CA . GLN A 1 64 ? 4.689 6.267 -35.420 1.00 85.31 64 GLN A CA 1
ATOM 494 C C . GLN A 1 64 ? 4.949 4.753 -35.548 1.00 85.31 64 GLN A C 1
ATOM 496 O O . GLN A 1 64 ? 4.535 4.123 -36.528 1.00 85.31 64 GLN A O 1
ATOM 501 N N . SER A 1 65 ? 5.647 4.177 -34.569 1.00 80.12 65 SER A N 1
ATOM 502 C CA . SER A 1 65 ? 5.864 2.734 -34.462 1.00 80.12 65 SER A CA 1
ATOM 503 C C . SER A 1 65 ? 4.541 1.980 -34.342 1.00 80.12 65 SER A C 1
ATOM 505 O O . SER A 1 65 ? 3.548 2.507 -33.839 1.00 80.12 65 SER A O 1
ATOM 507 N N . SER A 1 66 ? 4.547 0.713 -34.756 1.00 78.06 66 SER A N 1
ATOM 508 C CA . SER A 1 66 ? 3.416 -0.204 -34.571 1.00 78.06 66 SER A CA 1
ATOM 509 C C . SER A 1 66 ? 2.959 -0.346 -33.110 1.00 78.06 66 SER A C 1
ATOM 511 O O . SER A 1 66 ? 1.781 -0.609 -32.864 1.00 78.06 66 SER A O 1
ATOM 513 N N . ASP A 1 67 ? 3.857 -0.147 -32.140 1.00 73.88 67 ASP A N 1
ATOM 514 C CA . ASP A 1 67 ? 3.526 -0.185 -30.713 1.00 73.88 67 ASP A CA 1
ATOM 515 C C . ASP A 1 67 ? 2.926 1.136 -30.185 1.00 73.88 67 ASP A C 1
ATOM 517 O O . ASP A 1 67 ? 2.199 1.120 -29.189 1.00 73.88 67 ASP A O 1
ATOM 521 N N . GLY A 1 68 ? 3.140 2.250 -30.893 1.00 80.81 68 GLY A N 1
ATOM 522 C CA . GLY A 1 68 ? 2.672 3.594 -30.555 1.00 80.81 68 GLY A CA 1
ATOM 523 C C . GLY A 1 68 ? 3.605 4.420 -29.656 1.00 80.81 68 GLY A C 1
ATOM 524 O O . GLY A 1 68 ? 3.285 5.578 -29.370 1.00 80.81 68 GLY A O 1
ATOM 525 N N . TYR A 1 69 ? 4.744 3.867 -29.223 1.00 81.06 69 TYR A N 1
ATOM 526 C CA . TYR A 1 69 ? 5.613 4.449 -28.185 1.00 81.06 69 TYR A CA 1
ATOM 527 C C . TYR A 1 69 ? 6.934 5.020 -28.713 1.00 81.06 69 TYR A C 1
ATOM 529 O O . TYR A 1 69 ? 7.736 5.554 -27.943 1.00 81.06 69 TYR A O 1
ATOM 537 N N . ASN A 1 70 ? 7.186 4.894 -30.014 1.00 78.88 70 ASN A N 1
ATOM 538 C CA . ASN A 1 70 ? 8.437 5.299 -30.644 1.00 78.88 70 ASN A CA 1
ATOM 539 C C . ASN A 1 70 ? 8.204 5.840 -32.068 1.00 78.88 70 ASN A C 1
ATOM 541 O O . ASN A 1 70 ? 7.174 5.550 -32.677 1.00 78.88 70 ASN A O 1
ATOM 545 N N . CYS A 1 71 ? 9.165 6.588 -32.614 1.00 83.81 71 CYS A N 1
ATOM 546 C CA . CYS A 1 71 ? 9.217 6.941 -34.033 1.00 83.81 71 CYS A CA 1
ATOM 547 C C . CYS A 1 71 ? 9.994 5.874 -34.823 1.00 83.81 71 CYS A C 1
ATOM 549 O O . CYS A 1 71 ? 11.015 5.360 -34.373 1.00 83.81 71 CYS A O 1
ATOM 551 N N . GLU A 1 72 ? 9.536 5.556 -36.030 1.00 80.81 72 GLU A N 1
ATOM 552 C CA . GLU A 1 72 ? 10.161 4.601 -36.951 1.00 80.81 72 GLU A CA 1
ATOM 553 C C . GLU A 1 72 ? 10.317 5.212 -38.344 1.00 80.81 72 GLU A C 1
ATOM 555 O O . GLU A 1 72 ? 9.509 6.041 -38.764 1.00 80.81 72 GLU A O 1
ATOM 560 N N . CYS A 1 73 ? 11.329 4.781 -39.100 1.00 79.25 73 CYS A N 1
ATOM 561 C CA . CYS A 1 73 ? 11.480 5.211 -40.489 1.00 79.25 73 CYS A CA 1
ATOM 562 C C . CYS A 1 73 ? 10.386 4.599 -41.378 1.00 79.25 73 CYS A C 1
ATOM 564 O O . CYS A 1 73 ? 10.021 3.427 -41.242 1.00 79.25 73 CYS A O 1
ATOM 566 N N . GLN A 1 74 ? 9.856 5.395 -42.310 1.00 81.06 74 GLN A N 1
ATOM 567 C CA . GLN A 1 74 ? 8.921 4.909 -43.324 1.00 81.06 74 GLN A CA 1
ATOM 568 C C . GLN A 1 74 ? 9.606 3.988 -44.342 1.00 81.06 74 GLN A C 1
ATOM 570 O O . GLN A 1 74 ? 10.810 4.070 -44.578 1.00 81.06 74 GLN A O 1
ATOM 575 N N . SER A 1 75 ? 8.817 3.139 -45.008 1.00 76.56 75 SER A N 1
ATOM 576 C CA . SER A 1 75 ? 9.307 2.263 -46.077 1.00 76.56 75 SER A CA 1
ATOM 577 C C . SER A 1 75 ? 10.037 3.058 -47.171 1.00 76.56 75 SER A C 1
ATOM 579 O O . SER A 1 75 ? 9.568 4.106 -47.621 1.00 76.56 75 SER A O 1
ATOM 581 N N . GLY A 1 76 ? 11.203 2.561 -47.592 1.00 69.31 76 GLY A N 1
ATOM 582 C CA . GLY A 1 76 ? 12.099 3.258 -48.524 1.00 69.31 76 GLY A CA 1
ATOM 583 C C . GLY A 1 76 ? 13.043 4.280 -47.872 1.00 69.31 76 GLY A C 1
ATOM 584 O O . GLY A 1 76 ? 13.725 4.998 -48.600 1.00 69.31 76 GLY A O 1
ATOM 585 N N . HIS A 1 77 ? 13.092 4.342 -46.537 1.00 76.75 77 HIS A N 1
ATOM 586 C CA . HIS A 1 77 ? 14.054 5.138 -45.772 1.00 76.75 77 HIS A CA 1
ATOM 587 C C . HIS A 1 77 ? 14.861 4.252 -44.814 1.00 76.75 77 HIS A C 1
ATOM 589 O O . HIS A 1 77 ? 14.354 3.246 -44.314 1.00 76.75 77 HIS A O 1
ATOM 595 N N . ILE A 1 78 ? 16.110 4.634 -44.555 1.00 64.75 78 ILE A N 1
ATOM 596 C CA . ILE A 1 78 ? 17.044 3.953 -43.652 1.00 64.75 78 ILE A CA 1
ATOM 597 C C . ILE A 1 78 ? 17.273 4.767 -42.377 1.00 64.75 78 ILE A C 1
ATOM 599 O O . ILE A 1 78 ? 17.172 5.990 -42.398 1.00 64.75 78 ILE A O 1
ATOM 603 N N . TYR A 1 79 ? 17.595 4.096 -41.274 1.00 63.81 79 TYR A N 1
ATOM 604 C CA . TYR A 1 79 ? 17.964 4.693 -39.995 1.00 63.81 79 TYR A CA 1
ATOM 605 C C . TYR A 1 79 ? 19.411 5.196 -40.043 1.00 63.81 79 TYR A C 1
ATOM 607 O O . TYR A 1 79 ? 20.343 4.399 -40.110 1.00 63.81 79 TYR A O 1
ATOM 615 N N . LEU A 1 80 ? 19.606 6.507 -39.916 1.00 63.66 80 LEU A N 1
ATOM 616 C CA . LEU A 1 80 ? 20.921 7.106 -39.659 1.00 63.66 80 LEU A CA 1
ATOM 617 C C . LEU A 1 80 ? 21.284 7.051 -38.171 1.00 63.66 80 LEU A C 1
ATOM 619 O O . LEU A 1 80 ? 22.441 6.860 -37.794 1.00 63.66 80 LEU A O 1
ATOM 623 N N . GLN A 1 81 ? 20.276 7.212 -37.318 1.00 63.25 81 GLN A N 1
ATOM 624 C CA . GLN A 1 81 ? 20.379 7.129 -35.869 1.00 63.25 81 GLN A CA 1
ATOM 625 C C . GLN A 1 81 ? 19.071 6.558 -35.330 1.00 63.25 81 GLN A C 1
ATOM 627 O O . GLN A 1 81 ? 17.989 6.994 -35.722 1.00 63.25 81 GLN A O 1
ATOM 632 N N . ASN A 1 82 ? 19.160 5.589 -34.422 1.00 67.25 82 ASN A N 1
ATOM 633 C CA . ASN A 1 82 ? 17.991 5.016 -33.766 1.00 67.25 82 ASN A CA 1
ATOM 634 C C . ASN A 1 82 ? 18.283 4.798 -32.279 1.00 67.25 82 ASN A C 1
ATOM 636 O O . ASN A 1 82 ? 18.795 3.751 -31.884 1.00 67.25 82 ASN A O 1
ATOM 640 N N . PHE A 1 83 ? 17.980 5.807 -31.461 1.00 63.62 83 PHE A N 1
ATOM 641 C CA . PHE A 1 83 ? 18.027 5.689 -29.999 1.00 63.62 83 PHE A CA 1
ATOM 642 C C . PHE A 1 83 ? 16.639 5.580 -29.355 1.00 63.62 83 PHE A C 1
ATOM 644 O O . PHE A 1 83 ? 16.534 5.497 -28.134 1.00 63.62 83 PHE A O 1
ATOM 651 N N . GLY A 1 84 ? 15.584 5.511 -30.168 1.00 67.12 84 GLY A N 1
ATOM 652 C CA . GLY A 1 84 ? 14.200 5.485 -29.713 1.00 67.12 84 GLY A CA 1
ATOM 653 C C . GLY A 1 84 ? 13.653 6.851 -29.273 1.00 67.12 84 GLY A C 1
ATOM 654 O O . GLY A 1 84 ? 14.368 7.851 -29.203 1.00 67.12 84 GLY A O 1
ATOM 655 N N . GLY A 1 85 ? 12.348 6.891 -29.012 1.00 74.62 85 GLY A N 1
ATOM 656 C CA . GLY A 1 85 ? 11.568 8.114 -28.852 1.00 74.62 85 GLY A CA 1
ATOM 657 C C . GLY A 1 85 ? 11.664 9.038 -30.071 1.00 74.62 85 GLY A C 1
ATOM 658 O O . GLY A 1 85 ? 11.529 8.619 -31.218 1.00 74.62 85 GLY A O 1
ATOM 659 N N . ASN A 1 86 ? 11.952 10.311 -29.804 1.00 76.19 86 ASN A N 1
ATOM 660 C CA . ASN A 1 86 ? 12.165 11.345 -30.820 1.00 76.19 86 ASN A CA 1
ATOM 661 C C . ASN A 1 86 ? 13.593 11.351 -31.402 1.00 76.19 86 ASN A C 1
ATOM 663 O O . ASN A 1 86 ? 13.874 12.092 -32.340 1.00 76.19 86 ASN A O 1
ATOM 667 N N . SER A 1 87 ? 14.506 10.541 -30.855 1.00 70.31 87 SER A N 1
ATOM 668 C CA . SER A 1 87 ? 15.930 10.510 -31.220 1.00 70.31 87 SER A CA 1
ATOM 669 C C . SER A 1 87 ? 16.205 9.513 -32.351 1.00 70.31 87 SER A C 1
ATOM 671 O O . SER A 1 87 ? 17.173 8.745 -32.327 1.00 70.31 87 SER A O 1
ATOM 673 N N . VAL A 1 88 ? 15.310 9.519 -33.338 1.00 72.56 88 VAL A N 1
ATOM 674 C CA . VAL A 1 88 ? 15.356 8.695 -34.544 1.00 72.56 88 VAL A CA 1
ATOM 675 C C . VAL A 1 88 ? 15.528 9.626 -35.738 1.00 72.56 88 VAL A C 1
ATOM 677 O O . VAL A 1 88 ? 14.838 10.640 -35.839 1.00 72.56 88 VAL A O 1
ATOM 680 N N . THR A 1 89 ? 16.459 9.310 -36.636 1.00 75.94 89 THR A N 1
ATOM 681 C CA . THR A 1 89 ? 16.687 10.059 -37.880 1.00 75.94 89 THR A CA 1
ATOM 682 C C . THR A 1 89 ? 16.768 9.111 -39.064 1.00 75.94 89 THR A C 1
ATOM 684 O O . THR A 1 89 ? 17.373 8.040 -38.985 1.00 75.94 89 THR A O 1
ATOM 687 N N . CYS A 1 90 ? 16.139 9.520 -40.161 1.00 79.25 90 CYS A N 1
ATOM 688 C CA . CYS A 1 90 ? 15.938 8.724 -41.357 1.00 79.25 90 CYS A CA 1
ATOM 689 C C . CYS A 1 90 ? 16.482 9.439 -42.597 1.00 79.25 90 CYS A C 1
ATOM 691 O O . CYS A 1 90 ? 16.409 10.668 -42.699 1.00 79.25 90 CYS A O 1
ATOM 693 N N . GLU A 1 91 ? 16.968 8.658 -43.557 1.00 80.12 91 GLU A N 1
ATOM 694 C CA . GLU A 1 91 ? 17.411 9.111 -44.879 1.00 80.12 91 GLU A CA 1
ATOM 695 C C . GLU A 1 91 ? 16.722 8.298 -45.981 1.00 80.12 91 GLU A C 1
ATOM 697 O O . GLU A 1 91 ? 16.435 7.119 -45.795 1.00 80.12 91 GLU A O 1
ATOM 702 N N . ALA A 1 92 ? 16.405 8.924 -47.116 1.00 78.88 92 ALA A N 1
ATOM 703 C CA . ALA A 1 92 ? 15.717 8.263 -48.225 1.00 78.88 92 ALA A CA 1
ATOM 704 C C . ALA A 1 92 ? 16.678 7.424 -49.077 1.00 78.88 92 ALA A C 1
ATOM 706 O O . ALA A 1 92 ? 17.785 7.864 -49.379 1.00 78.88 92 ALA A O 1
ATOM 707 N N . CYS A 1 93 ? 16.223 6.258 -49.539 1.00 73.88 93 CYS A N 1
ATOM 708 C CA . CYS A 1 93 ? 16.994 5.453 -50.479 1.00 73.88 93 CYS A CA 1
ATOM 709 C C . CYS A 1 93 ? 17.026 6.073 -51.889 1.00 73.88 93 CYS A C 1
ATOM 711 O O . CYS A 1 93 ? 15.966 6.426 -52.421 1.00 73.88 93 CYS A O 1
ATOM 713 N N . PRO A 1 94 ? 18.207 6.195 -52.523 1.00 75.69 94 PRO A N 1
ATOM 714 C CA . PRO A 1 94 ? 18.323 6.690 -53.892 1.00 75.69 94 PRO A CA 1
ATOM 715 C C . PRO A 1 94 ? 17.847 5.658 -54.941 1.00 75.69 94 PRO A C 1
ATOM 717 O O . PRO A 1 94 ? 17.926 4.456 -54.741 1.00 75.69 94 PRO A O 1
ATOM 720 N N . ASN A 1 95 ? 17.358 6.137 -56.094 1.00 64.12 95 ASN A N 1
ATOM 721 C CA . ASN A 1 95 ? 17.246 5.410 -57.378 1.00 64.12 95 ASN A CA 1
ATOM 722 C C . ASN A 1 95 ? 16.721 3.950 -57.377 1.00 64.12 95 ASN A C 1
ATOM 724 O O . ASN A 1 95 ? 17.474 3.023 -57.647 1.00 64.12 95 ASN A O 1
ATOM 728 N N . SER A 1 96 ? 15.406 3.726 -57.240 1.00 65.00 96 SER A N 1
ATOM 729 C CA . SER A 1 96 ? 14.771 2.382 -57.341 1.00 65.00 96 SER A CA 1
ATOM 730 C C . SER A 1 96 ? 15.331 1.320 -56.374 1.00 65.00 96 SER A C 1
ATOM 732 O O . SER A 1 96 ? 15.068 0.125 -56.531 1.00 65.00 96 SER A O 1
ATOM 734 N N . GLU A 1 97 ? 16.081 1.750 -55.360 1.00 69.19 97 GLU A N 1
ATOM 735 C CA . GLU A 1 97 ? 16.537 0.922 -54.255 1.00 69.19 97 GLU A CA 1
ATOM 736 C C . GLU A 1 97 ? 15.492 0.906 -53.141 1.00 69.19 97 GLU A C 1
ATOM 738 O O . GLU A 1 97 ? 14.723 1.852 -52.942 1.00 69.19 97 GLU A O 1
ATOM 743 N N . VAL A 1 98 ? 15.459 -0.196 -52.403 1.00 67.94 98 VAL A N 1
ATOM 744 C CA . VAL A 1 98 ? 14.582 -0.372 -51.251 1.00 67.94 98 VAL A CA 1
ATOM 745 C C . VAL A 1 98 ? 15.422 -0.469 -49.989 1.00 67.94 98 VAL A C 1
ATOM 747 O O . VAL A 1 98 ? 16.514 -1.041 -49.997 1.00 67.94 98 VAL A O 1
ATOM 750 N N . ALA A 1 99 ? 14.903 0.081 -48.893 1.00 63.59 99 ALA A N 1
ATOM 751 C CA . ALA A 1 99 ? 15.490 -0.143 -47.582 1.00 63.59 99 ALA A CA 1
ATOM 752 C C . ALA A 1 99 ? 15.400 -1.642 -47.271 1.00 63.59 99 ALA A C 1
ATOM 754 O O . ALA A 1 99 ? 14.325 -2.243 -47.363 1.00 63.59 99 ALA A O 1
ATOM 755 N N . VAL A 1 100 ? 16.532 -2.257 -46.932 1.00 60.19 100 VAL A N 1
ATOM 756 C CA . VAL A 1 100 ? 16.565 -3.672 -46.535 1.00 60.19 100 VAL A CA 1
ATOM 757 C C . VAL A 1 100 ? 15.705 -3.861 -45.278 1.00 60.19 100 VAL A C 1
ATOM 759 O O . VAL A 1 100 ? 15.491 -2.911 -44.534 1.00 60.19 100 VAL A O 1
ATOM 762 N N . ALA A 1 101 ? 15.213 -5.072 -44.991 1.00 53.81 101 ALA A N 1
ATOM 763 C CA . ALA A 1 101 ? 14.386 -5.351 -43.801 1.00 53.81 101 ALA A CA 1
ATOM 764 C C . ALA A 1 101 ? 15.043 -4.925 -42.466 1.00 53.81 101 ALA A C 1
ATOM 766 O O . ALA A 1 101 ? 14.374 -4.744 -41.453 1.00 53.81 101 ALA A O 1
ATOM 767 N N . SER A 1 102 ? 16.366 -4.748 -42.472 1.00 52.97 102 SER A N 1
ATOM 768 C CA . SER A 1 102 ? 17.161 -4.165 -41.396 1.00 52.97 102 SER A CA 1
ATOM 769 C C . SER A 1 102 ? 16.937 -2.664 -41.183 1.00 52.97 102 SER A C 1
ATOM 771 O O . SER A 1 102 ? 17.218 -2.181 -40.090 1.00 52.97 102 SER A O 1
ATOM 773 N N . GLY A 1 103 ? 16.511 -1.934 -42.209 1.00 58.34 103 GLY A N 1
ATOM 774 C CA . GLY A 1 103 ? 16.397 -0.482 -42.245 1.00 58.34 103 GLY A CA 1
ATOM 775 C C . GLY A 1 103 ? 17.737 0.252 -42.191 1.00 58.34 103 GLY A C 1
ATOM 776 O O . GLY A 1 103 ? 17.733 1.426 -41.873 1.00 58.34 103 GLY A O 1
ATOM 777 N N . LEU A 1 104 ? 18.879 -0.402 -42.425 1.00 53.25 104 LEU A N 1
ATOM 778 C CA . LEU A 1 104 ? 20.202 0.227 -42.243 1.00 53.25 104 LEU A CA 1
ATOM 779 C C . LEU A 1 104 ? 20.850 0.732 -43.534 1.00 53.25 104 LEU A C 1
ATOM 781 O O . LEU A 1 104 ? 21.627 1.676 -43.492 1.00 53.25 104 LEU A O 1
ATOM 785 N N . TYR A 1 105 ? 20.545 0.109 -44.670 1.00 57.56 105 TYR A N 1
ATOM 786 C CA . TYR A 1 105 ? 21.104 0.474 -45.970 1.00 57.56 105 TYR A CA 1
ATOM 787 C C . TYR A 1 105 ? 20.097 0.186 -47.091 1.00 57.56 105 TYR A C 1
ATOM 789 O O . TYR A 1 105 ? 19.093 -0.510 -46.889 1.00 57.56 105 TYR A O 1
ATOM 797 N N . CYS A 1 106 ? 20.366 0.752 -48.263 1.00 64.81 106 CYS A N 1
ATOM 798 C CA . CYS A 1 106 ? 19.533 0.659 -49.457 1.00 64.81 106 CYS A CA 1
ATOM 799 C C . CYS A 1 106 ? 20.109 -0.373 -50.430 1.00 64.81 106 CYS A C 1
ATOM 801 O O . CYS A 1 106 ? 21.327 -0.505 -50.543 1.00 64.81 106 CYS A O 1
ATOM 803 N N . ALA A 1 107 ? 19.243 -1.139 -51.097 1.00 65.12 107 ALA A N 1
ATOM 804 C CA . ALA A 1 107 ? 19.660 -2.118 -52.097 1.00 65.12 107 ALA A CA 1
ATOM 805 C C . ALA A 1 107 ? 18.702 -2.157 -53.305 1.00 65.12 107 ALA A C 1
ATOM 807 O O . ALA A 1 107 ? 17.482 -2.093 -53.115 1.00 65.12 107 ALA A O 1
ATOM 808 N N . PRO A 1 108 ? 19.207 -2.324 -54.542 1.00 68.44 108 PRO A N 1
ATOM 809 C CA . PRO A 1 108 ? 18.378 -2.389 -55.750 1.00 68.44 108 PRO A CA 1
ATOM 810 C C . PRO A 1 108 ? 17.589 -3.704 -55.837 1.00 68.44 108 PRO A C 1
ATOM 812 O O . PRO A 1 108 ? 18.120 -4.769 -55.528 1.00 68.44 108 PRO A O 1
ATOM 815 N N . CYS A 1 109 ? 16.324 -3.659 -56.272 1.00 64.62 109 CYS A N 1
ATOM 816 C CA . CYS A 1 109 ? 15.529 -4.873 -56.509 1.00 64.62 109 CYS A CA 1
ATOM 817 C C . CYS A 1 109 ? 15.988 -5.640 -57.771 1.00 64.62 109 CYS A C 1
ATOM 819 O O . CYS A 1 109 ? 16.508 -5.031 -58.708 1.00 64.62 109 CYS A O 1
ATOM 821 N N . PRO A 1 110 ? 15.724 -6.959 -57.856 1.00 66.62 110 PRO A N 1
ATOM 822 C CA . PRO A 1 110 ? 15.836 -7.725 -59.097 1.00 66.62 110 PRO A CA 1
ATOM 823 C C . PRO A 1 110 ? 15.031 -7.098 -60.251 1.00 66.62 110 PRO A C 1
ATOM 825 O O . PRO A 1 110 ? 13.991 -6.463 -60.047 1.00 66.62 110 PRO A O 1
ATOM 828 N N . LEU A 1 111 ? 15.500 -7.290 -61.488 1.00 63.06 111 LEU A N 1
ATOM 829 C CA . LEU A 1 111 ? 14.856 -6.754 -62.695 1.00 63.06 111 LEU A CA 1
ATOM 830 C C . LEU A 1 111 ? 13.366 -7.146 -62.758 1.00 63.06 111 LEU A C 1
ATOM 832 O O . LEU A 1 111 ? 13.019 -8.324 -62.790 1.00 63.06 111 LEU A O 1
ATOM 836 N N . GLY A 1 112 ? 12.479 -6.144 -62.779 1.00 64.19 112 GLY A N 1
ATOM 837 C CA . GLY A 1 112 ? 11.024 -6.334 -62.879 1.00 64.19 112 GLY A CA 1
ATOM 838 C C . GLY A 1 112 ? 10.311 -6.748 -61.581 1.00 64.19 112 GLY A C 1
ATOM 839 O O . GLY A 1 112 ? 9.111 -7.035 -61.611 1.00 64.19 112 GLY A O 1
ATOM 840 N N . SER A 1 113 ? 11.010 -6.778 -60.439 1.00 68.56 113 SER A N 1
ATOM 841 C CA . SER A 1 113 ? 10.431 -7.152 -59.140 1.00 68.56 113 SER A CA 1
ATOM 842 C C . SER A 1 113 ? 10.246 -5.985 -58.164 1.00 68.56 113 SER A C 1
ATOM 844 O O . SER A 1 113 ? 9.821 -6.232 -57.035 1.00 68.56 113 SER A O 1
ATOM 846 N N . TYR A 1 114 ? 10.579 -4.754 -58.570 1.00 69.38 114 TYR A N 1
ATOM 847 C CA . TYR A 1 114 ? 10.323 -3.529 -57.806 1.00 69.38 114 TYR A CA 1
ATOM 848 C C . TYR A 1 114 ? 8.842 -3.159 -57.882 1.00 69.38 114 TYR A C 1
ATOM 850 O O . TYR A 1 114 ? 8.303 -2.964 -58.973 1.00 69.38 114 TYR A O 1
ATOM 858 N N . ASP A 1 115 ? 8.191 -3.048 -56.729 1.00 68.06 115 ASP A N 1
ATOM 859 C CA . ASP A 1 115 ? 6.854 -2.477 -56.630 1.00 68.06 115 ASP A CA 1
ATOM 860 C C . ASP A 1 115 ? 6.964 -0.983 -56.300 1.00 68.06 115 ASP A C 1
ATOM 862 O O . ASP A 1 115 ? 7.327 -0.587 -55.188 1.00 68.06 115 ASP A O 1
ATOM 866 N N . ALA A 1 116 ? 6.650 -0.143 -57.289 1.00 65.50 116 ALA A N 1
ATOM 867 C CA . ALA A 1 116 ? 6.700 1.313 -57.163 1.00 65.50 116 ALA A CA 1
ATOM 868 C C . ALA A 1 116 ? 5.661 1.878 -56.178 1.00 65.50 116 ALA A C 1
ATOM 870 O O . ALA A 1 116 ? 5.804 3.011 -55.721 1.00 65.50 116 ALA A O 1
ATOM 871 N N . THR A 1 117 ? 4.634 1.097 -55.833 1.00 64.19 117 THR A N 1
ATOM 872 C CA . THR A 1 117 ? 3.533 1.513 -54.955 1.00 64.19 117 THR A CA 1
ATOM 873 C C . THR A 1 117 ? 3.894 1.322 -53.486 1.00 64.19 117 THR A C 1
ATOM 875 O O . THR A 1 117 ? 3.635 2.193 -52.659 1.00 64.19 117 THR A O 1
ATOM 878 N N . THR A 1 118 ? 4.523 0.193 -53.152 1.00 61.41 118 THR A N 1
ATOM 879 C CA . THR A 1 118 ? 4.921 -0.154 -51.778 1.00 61.41 118 THR A CA 1
ATOM 880 C C . THR A 1 118 ? 6.385 0.161 -51.476 1.00 61.41 118 THR A C 1
ATOM 882 O O . THR A 1 118 ? 6.785 0.094 -50.314 1.00 61.41 118 THR A O 1
ATOM 885 N N . LYS A 1 119 ? 7.183 0.519 -52.496 1.00 67.00 119 LYS A N 1
ATOM 886 C CA . LYS A 1 119 ? 8.645 0.688 -52.414 1.00 67.00 119 LYS A CA 1
ATOM 887 C C . LYS A 1 119 ? 9.330 -0.552 -51.809 1.00 67.00 119 LYS A C 1
ATOM 889 O O . LYS A 1 119 ? 10.219 -0.426 -50.969 1.00 67.00 119 LYS A O 1
ATOM 894 N N . THR A 1 120 ? 8.894 -1.750 -52.211 1.00 64.31 120 THR A N 1
ATOM 895 C CA . THR A 1 120 ? 9.425 -3.056 -51.762 1.00 64.31 120 THR A CA 1
ATOM 896 C C . THR A 1 120 ? 9.675 -4.000 -52.949 1.00 64.31 120 THR A C 1
ATOM 898 O O . THR A 1 120 ? 9.161 -3.775 -54.045 1.00 64.31 120 THR A O 1
ATOM 901 N N . CYS A 1 121 ? 10.473 -5.060 -52.758 1.00 69.19 121 CYS A N 1
ATOM 902 C CA . CYS A 1 121 ? 10.686 -6.106 -53.773 1.00 69.19 121 CYS A CA 1
ATOM 903 C C . CYS A 1 121 ? 9.759 -7.319 -53.553 1.00 69.19 121 CYS A C 1
ATOM 905 O O . CYS A 1 121 ? 9.379 -7.616 -52.419 1.00 69.19 121 CYS A O 1
ATOM 907 N N . LYS A 1 122 ? 9.443 -8.069 -54.620 1.00 67.25 122 LYS A N 1
ATOM 908 C CA . LYS A 1 122 ? 8.713 -9.355 -54.529 1.00 67.25 122 LYS A CA 1
ATOM 909 C C . LYS A 1 122 ? 9.519 -10.439 -53.766 1.00 67.25 122 LYS A C 1
ATOM 911 O O . LYS A 1 122 ? 10.735 -10.504 -53.939 1.00 67.25 122 LYS A O 1
ATOM 916 N N . PRO A 1 123 ? 8.872 -11.306 -52.958 1.00 60.97 123 PRO A N 1
ATOM 917 C CA . PRO A 1 123 ? 9.547 -12.330 -52.145 1.00 60.97 123 PRO A CA 1
ATOM 918 C C . PRO A 1 123 ? 10.073 -13.537 -52.957 1.00 60.97 123 PRO A C 1
ATOM 920 O O . PRO A 1 123 ? 9.469 -13.917 -53.959 1.00 60.97 123 PRO A O 1
ATOM 923 N N . CYS A 1 124 ? 11.170 -14.166 -52.496 1.00 62.28 124 CYS A N 1
ATOM 924 C CA . CYS A 1 124 ? 11.693 -15.441 -53.024 1.00 62.28 124 CYS A CA 1
ATOM 925 C C . CYS A 1 124 ? 10.740 -16.622 -52.745 1.00 62.28 124 CYS A C 1
ATOM 927 O O . CYS A 1 124 ? 9.953 -16.602 -51.798 1.00 62.28 124 CYS A O 1
ATOM 929 N N . VAL A 1 125 ? 10.843 -17.686 -53.549 1.00 59.50 125 VAL A N 1
ATOM 930 C CA . VAL A 1 125 ? 10.060 -18.924 -53.384 1.00 59.50 125 VAL A CA 1
ATOM 931 C C . VAL A 1 125 ? 10.753 -19.847 -52.365 1.00 59.50 125 VAL A C 1
ATOM 933 O O . VAL A 1 125 ? 11.965 -20.060 -52.442 1.00 59.50 125 VAL A O 1
ATOM 936 N N . SER A 1 126 ? 10.020 -20.401 -51.390 1.00 46.34 126 SER A N 1
ATOM 937 C CA . SER A 1 126 ? 10.592 -21.309 -50.375 1.00 46.34 126 SER A CA 1
ATOM 938 C C . SER A 1 126 ? 11.225 -22.558 -51.017 1.00 46.34 126 SER A C 1
ATOM 940 O O . SER A 1 126 ? 10.620 -23.106 -51.940 1.00 46.34 126 SER A O 1
ATOM 942 N N . PRO A 1 127 ? 12.399 -23.049 -50.551 1.00 49.22 127 PRO A N 1
ATOM 943 C CA . PRO A 1 127 ? 13.105 -22.745 -49.296 1.00 49.22 127 PRO A CA 1
ATOM 944 C C . PRO A 1 127 ? 14.344 -21.832 -49.475 1.00 49.22 127 PRO A C 1
ATOM 946 O O . PRO A 1 127 ? 15.426 -22.146 -48.976 1.00 49.22 127 PRO A O 1
ATOM 949 N N . SER A 1 128 ? 14.209 -20.716 -50.200 1.00 55.12 128 SER A N 1
ATOM 950 C CA . SER A 1 128 ? 15.307 -19.769 -50.464 1.00 55.12 128 SER A CA 1
ATOM 951 C C . SER A 1 128 ? 15.110 -18.406 -49.778 1.00 55.12 128 SER A C 1
ATOM 953 O O . SER A 1 128 ? 13.980 -17.979 -49.550 1.00 55.12 128 SER A O 1
ATOM 955 N N . VAL A 1 129 ? 16.213 -17.735 -49.428 1.00 57.28 129 VAL A N 1
ATOM 956 C CA . VAL A 1 129 ? 16.269 -16.421 -48.769 1.00 57.28 129 VAL A CA 1
ATOM 957 C C . VAL A 1 129 ? 16.936 -15.365 -49.664 1.00 57.28 129 VAL A C 1
ATOM 959 O O . VAL A 1 129 ? 17.817 -15.696 -50.446 1.00 57.28 129 VAL A O 1
ATOM 962 N N . LEU A 1 130 ? 16.553 -14.092 -49.548 1.00 61.81 130 LEU A N 1
ATOM 963 C CA . LEU A 1 130 ? 17.052 -12.982 -50.359 1.00 61.81 130 LEU A CA 1
ATOM 964 C C . LEU A 1 130 ? 18.466 -12.630 -49.890 1.00 61.81 130 LEU A C 1
ATOM 966 O O . LEU A 1 130 ? 18.730 -12.495 -48.695 1.00 61.81 130 LEU A O 1
ATOM 970 N N . ARG A 1 131 ? 19.372 -12.458 -50.842 1.00 60.12 131 ARG A N 1
ATOM 971 C CA . ARG A 1 131 ? 20.797 -12.227 -50.657 1.00 60.12 131 ARG A CA 1
ATOM 972 C C . ARG A 1 131 ? 21.187 -10.906 -51.311 1.00 60.12 131 ARG A C 1
ATOM 974 O O . ARG A 1 131 ? 20.878 -10.668 -52.475 1.00 60.12 131 ARG A O 1
ATOM 981 N N . PHE A 1 132 ? 21.907 -10.078 -50.555 1.00 56.12 132 PHE A N 1
ATOM 982 C CA . PHE A 1 132 ? 22.273 -8.703 -50.929 1.00 56.12 132 PHE A CA 1
ATOM 983 C C . PHE A 1 132 ? 23.799 -8.496 -51.066 1.00 56.12 132 PHE A C 1
ATOM 985 O O . PHE A 1 132 ? 24.241 -7.445 -51.521 1.00 56.12 132 PHE A O 1
ATOM 992 N N . MET A 1 133 ? 24.617 -9.493 -50.692 1.00 54.94 133 MET A N 1
ATOM 993 C CA . MET A 1 133 ? 26.088 -9.415 -50.691 1.00 54.94 133 MET A CA 1
ATOM 994 C C . MET A 1 133 ? 26.744 -10.677 -51.267 1.00 54.94 133 MET A C 1
ATOM 996 O O . MET A 1 133 ? 26.272 -11.794 -51.028 1.00 54.94 133 MET A O 1
ATOM 1000 N N . GLY A 1 134 ? 27.843 -10.489 -52.003 1.00 53.72 134 GLY A N 1
ATOM 1001 C CA . GLY A 1 134 ? 28.738 -11.515 -52.542 1.00 53.72 134 GLY A CA 1
ATOM 1002 C C . GLY A 1 134 ? 29.481 -12.297 -51.445 1.00 53.72 134 GLY A C 1
ATOM 1003 O O . GLY A 1 134 ? 29.374 -11.988 -50.262 1.00 53.72 134 GLY A O 1
ATOM 1004 N N . GLN A 1 135 ? 30.172 -13.389 -51.800 1.00 48.19 135 GLN A N 1
ATOM 1005 C CA . GLN A 1 135 ? 30.939 -14.195 -50.819 1.00 48.19 135 GLN A CA 1
ATOM 1006 C C . GLN A 1 135 ? 32.251 -13.505 -50.407 1.00 48.19 135 GLN A C 1
ATOM 1008 O O . GLN A 1 135 ? 32.846 -13.832 -49.388 1.00 48.19 135 GLN A O 1
ATOM 1013 N N . ASP A 1 136 ? 32.668 -12.537 -51.210 1.00 39.72 136 ASP A N 1
ATOM 1014 C CA . ASP A 1 136 ? 33.807 -11.635 -51.088 1.00 39.72 136 ASP A CA 1
ATOM 1015 C C . ASP A 1 136 ? 33.495 -10.374 -50.259 1.00 39.72 136 ASP A C 1
ATOM 1017 O O . ASP A 1 136 ? 34.363 -9.522 -50.091 1.00 39.72 136 ASP A O 1
ATOM 1021 N N . GLY A 1 137 ? 32.266 -10.241 -49.743 1.00 42.12 137 GLY A N 1
ATOM 1022 C CA . GLY A 1 137 ? 31.832 -9.066 -48.983 1.00 42.12 137 GLY A CA 1
ATOM 1023 C C . GLY A 1 137 ? 31.553 -7.831 -49.845 1.00 42.12 137 GLY A C 1
ATOM 1024 O O . GLY A 1 137 ? 31.332 -6.754 -49.297 1.00 42.12 137 GLY A O 1
ATOM 1025 N N . SER A 1 138 ? 31.541 -7.968 -51.176 1.00 46.56 138 SER A N 1
ATOM 1026 C CA . SER A 1 138 ? 31.120 -6.903 -52.087 1.00 46.56 138 SER A CA 1
ATOM 1027 C C . SER A 1 138 ? 29.592 -6.870 -52.223 1.00 46.56 138 SER A C 1
ATOM 1029 O O . SER A 1 138 ? 28.909 -7.897 -52.137 1.00 46.56 138 SER A O 1
ATOM 1031 N N . PHE A 1 139 ? 29.021 -5.678 -52.396 1.00 46.50 139 PHE A N 1
ATOM 1032 C CA . PHE A 1 139 ? 27.582 -5.523 -52.610 1.00 46.50 139 PHE A CA 1
ATOM 1033 C C . PHE A 1 139 ? 27.187 -6.081 -53.982 1.00 46.50 139 PHE A C 1
ATOM 1035 O O . PHE A 1 139 ? 27.840 -5.793 -54.986 1.00 46.50 139 PHE A O 1
ATOM 1042 N N . LEU A 1 140 ? 26.117 -6.881 -54.035 1.00 57.06 140 LEU A N 1
ATOM 1043 C CA . LEU A 1 140 ? 25.607 -7.404 -55.304 1.00 57.06 140 LEU A CA 1
ATOM 1044 C C . LEU A 1 140 ? 24.890 -6.292 -56.075 1.00 57.06 140 LEU A C 1
ATOM 1046 O O . LEU A 1 140 ? 24.120 -5.522 -55.505 1.00 57.06 140 LEU A O 1
ATOM 1050 N N . SER A 1 141 ? 25.097 -6.248 -57.391 1.00 54.81 141 SER A N 1
ATOM 1051 C CA . SER A 1 141 ? 24.423 -5.303 -58.289 1.00 54.81 141 SER A CA 1
ATOM 1052 C C . SER A 1 141 ? 22.911 -5.556 -58.431 1.00 54.81 141 SER A C 1
ATOM 1054 O O . SER A 1 141 ? 22.193 -4.673 -58.895 1.00 54.81 141 SER A O 1
ATOM 1056 N N . SER A 1 142 ? 22.411 -6.728 -58.011 1.00 53.50 142 SER A N 1
ATOM 1057 C CA . SER A 1 142 ? 20.981 -7.054 -57.869 1.00 53.50 142 SER A CA 1
ATOM 1058 C C . SER A 1 142 ? 20.756 -8.144 -56.808 1.00 53.50 142 SER A C 1
ATOM 1060 O O . SER A 1 142 ? 21.623 -8.999 -56.633 1.00 53.50 142 SER A O 1
ATOM 1062 N N . GLN A 1 143 ? 19.597 -8.167 -56.134 1.00 58.84 143 GLN A N 1
ATOM 1063 C CA . GLN A 1 143 ? 19.280 -9.198 -55.121 1.00 58.84 143 GLN A CA 1
ATOM 1064 C C . GLN A 1 143 ? 19.163 -10.607 -55.741 1.00 58.84 143 GLN A C 1
ATOM 1066 O O . GLN A 1 143 ? 18.649 -10.754 -56.848 1.00 58.84 143 GLN A O 1
ATOM 1071 N N . ASP A 1 144 ? 19.611 -11.632 -55.010 1.00 63.66 144 ASP A N 1
ATOM 1072 C CA . ASP A 1 144 ? 19.663 -13.052 -55.424 1.00 63.66 144 ASP A CA 1
ATOM 1073 C C . ASP A 1 144 ? 18.978 -13.964 -54.371 1.00 63.66 144 ASP A C 1
ATOM 1075 O O . ASP A 1 144 ? 18.785 -13.519 -53.245 1.00 63.66 144 ASP A O 1
ATOM 1079 N N . CYS A 1 145 ? 18.589 -15.213 -54.671 1.00 65.44 145 CYS A N 1
ATOM 1080 C CA . CYS A 1 145 ? 17.928 -16.125 -53.707 1.00 65.44 145 CYS A CA 1
ATOM 1081 C C . CYS A 1 145 ? 18.839 -17.324 -53.322 1.00 65.44 145 CYS A C 1
ATOM 1083 O O . CYS A 1 145 ? 19.255 -18.087 -54.188 1.00 65.44 145 CYS A O 1
ATOM 1085 N N . LEU A 1 146 ? 19.117 -17.544 -52.026 1.00 64.25 146 LEU A N 1
ATOM 1086 C CA . LEU A 1 146 ? 20.074 -18.536 -51.484 1.00 64.25 146 LEU A CA 1
ATOM 1087 C C . LEU A 1 146 ? 19.421 -19.543 -50.504 1.00 64.25 146 LEU A C 1
ATOM 1089 O O . LEU A 1 146 ? 18.559 -19.167 -49.720 1.00 64.25 146 LEU A O 1
ATOM 1093 N N . THR A 1 147 ? 19.853 -20.808 -50.474 1.00 57.62 147 THR A N 1
ATOM 1094 C CA . THR A 1 147 ? 19.394 -21.857 -49.526 1.00 57.62 147 THR A CA 1
ATOM 1095 C C . THR A 1 147 ? 20.240 -21.891 -48.230 1.00 57.62 147 THR A C 1
ATOM 1097 O O . THR A 1 147 ? 21.466 -21.827 -48.306 1.00 57.62 147 THR A O 1
ATOM 1100 N N . CYS A 1 148 ? 19.626 -22.007 -47.037 1.00 54.88 148 CYS A N 1
ATOM 1101 C CA . CYS A 1 148 ? 20.323 -21.962 -45.726 1.00 54.88 148 CYS A CA 1
ATOM 1102 C C . CYS A 1 148 ? 21.133 -23.239 -45.379 1.00 54.88 148 CYS A C 1
ATOM 1104 O O . CYS A 1 148 ? 20.708 -24.342 -45.710 1.00 54.88 148 CYS A O 1
ATOM 1106 N N . ASN A 1 149 ? 22.258 -23.100 -44.651 1.00 48.03 149 ASN A N 1
ATOM 1107 C CA . ASN A 1 149 ? 23.137 -24.199 -44.182 1.00 48.03 149 ASN A CA 1
ATOM 1108 C C . ASN A 1 149 ? 22.945 -24.520 -42.669 1.00 48.03 149 ASN A C 1
ATOM 1110 O O . ASN A 1 149 ? 22.417 -23.693 -41.927 1.00 48.03 149 ASN A O 1
ATOM 1114 N N . ASN A 1 150 ? 23.434 -25.686 -42.209 1.00 39.66 150 ASN A N 1
ATOM 1115 C CA . ASN A 1 150 ? 23.226 -26.384 -40.917 1.00 39.66 150 ASN A CA 1
ATOM 1116 C C . ASN A 1 150 ? 23.529 -25.625 -39.595 1.00 39.66 150 ASN A C 1
ATOM 1118 O O . ASN A 1 150 ? 23.435 -26.228 -38.529 1.00 39.66 150 ASN A O 1
ATOM 1122 N N . LEU A 1 151 ? 23.874 -24.333 -39.615 1.00 38.66 151 LEU A N 1
ATOM 1123 C CA . LEU A 1 151 ? 24.102 -23.499 -38.415 1.00 38.66 151 LEU A CA 1
ATOM 1124 C C . LEU A 1 151 ? 23.191 -22.257 -38.352 1.00 38.66 151 LEU A C 1
ATOM 1126 O O . LEU A 1 151 ? 23.396 -21.390 -37.514 1.00 38.66 151 LEU A O 1
ATOM 1130 N N . THR A 1 152 ? 22.181 -22.169 -39.219 1.00 45.12 152 THR A N 1
ATOM 1131 C CA . THR A 1 152 ? 21.213 -21.061 -39.308 1.00 45.12 152 THR A CA 1
ATOM 1132 C C . THR A 1 152 ? 19.834 -21.610 -39.681 1.00 45.12 152 THR A C 1
ATOM 1134 O O . THR A 1 152 ? 19.759 -22.575 -40.438 1.00 45.12 152 THR A O 1
ATOM 1137 N N . VAL A 1 153 ? 18.743 -21.003 -39.200 1.00 43.75 153 VAL A N 1
ATOM 1138 C CA . VAL A 1 153 ? 17.362 -21.382 -39.572 1.00 43.75 153 VAL A CA 1
ATOM 1139 C C . VAL A 1 153 ? 16.622 -20.218 -40.241 1.00 43.75 153 VAL A C 1
ATOM 1141 O O . VAL A 1 153 ? 16.858 -19.065 -39.867 1.00 43.75 153 VAL A O 1
ATOM 1144 N N . PRO A 1 154 ? 15.746 -20.490 -41.228 1.00 48.00 154 PRO A N 1
ATOM 1145 C CA . PRO A 1 154 ? 14.868 -19.481 -41.806 1.00 48.00 154 PRO A CA 1
ATOM 1146 C C . PRO A 1 154 ? 13.820 -19.034 -40.779 1.00 48.00 154 PRO A C 1
ATOM 1148 O O . PRO A 1 154 ? 13.152 -19.860 -40.157 1.00 48.00 154 PRO A O 1
ATOM 1151 N N . THR A 1 155 ? 13.666 -17.723 -40.590 1.00 53.22 155 THR A N 1
ATOM 1152 C CA . THR A 1 155 ? 12.683 -17.162 -39.650 1.00 53.22 155 THR A CA 1
ATOM 1153 C C . THR A 1 155 ? 11.242 -17.488 -40.065 1.00 53.22 155 THR A C 1
ATOM 1155 O O . THR A 1 155 ? 10.834 -17.215 -41.196 1.00 53.22 155 THR A O 1
ATOM 1158 N N . SER A 1 156 ? 10.440 -18.036 -39.144 1.00 41.28 156 SER A N 1
ATOM 1159 C CA . SER A 1 156 ? 9.019 -18.339 -39.361 1.00 41.28 156 SER A CA 1
ATOM 1160 C C . SER A 1 156 ? 8.188 -17.054 -39.409 1.00 41.28 156 SER A C 1
ATOM 1162 O O . SER A 1 156 ? 7.720 -16.562 -38.384 1.00 41.28 156 SER A O 1
ATOM 1164 N N . GLY A 1 157 ? 8.036 -16.490 -40.606 1.00 46.00 157 GLY A N 1
ATOM 1165 C CA . GLY A 1 157 ? 7.224 -15.288 -40.812 1.00 46.00 157 GLY A CA 1
ATOM 1166 C C . GLY A 1 157 ? 7.442 -14.586 -42.149 1.00 46.00 157 GLY A C 1
ATOM 1167 O O . GLY A 1 157 ? 7.477 -13.364 -42.179 1.00 46.00 157 GLY A O 1
ATOM 1168 N N . GLY A 1 158 ? 7.650 -15.329 -43.243 1.00 42.06 158 GLY A N 1
ATOM 1169 C CA . GLY A 1 158 ? 7.741 -14.761 -44.599 1.00 42.06 158 GLY A CA 1
ATOM 1170 C C . GLY A 1 158 ? 8.975 -13.894 -44.882 1.00 42.06 158 GLY A C 1
ATOM 1171 O O . GLY A 1 158 ? 9.129 -13.413 -46.002 1.00 42.06 158 GLY A O 1
ATOM 1172 N N . ASN A 1 159 ? 9.870 -13.723 -43.905 1.00 49.00 159 ASN A N 1
ATOM 1173 C CA . ASN A 1 159 ? 11.094 -12.955 -44.068 1.00 49.00 159 ASN A CA 1
ATOM 1174 C C . ASN A 1 159 ? 12.267 -13.874 -44.410 1.00 49.00 159 ASN A C 1
ATOM 1176 O O . ASN A 1 159 ? 12.703 -14.726 -43.634 1.00 49.00 159 ASN A O 1
ATOM 1180 N N . ASN A 1 160 ? 12.749 -13.645 -45.622 1.00 53.69 160 ASN A N 1
ATOM 1181 C CA . ASN A 1 160 ? 13.802 -14.332 -46.337 1.00 53.69 160 ASN A CA 1
ATOM 1182 C C . ASN A 1 160 ? 15.197 -14.101 -45.707 1.00 53.69 160 ASN A C 1
ATOM 1184 O O . ASN A 1 160 ? 16.000 -13.380 -46.296 1.00 53.69 160 ASN A O 1
ATOM 1188 N N . ILE A 1 161 ? 15.502 -14.675 -44.532 1.00 53.28 161 ILE A N 1
ATOM 1189 C CA . ILE A 1 161 ? 16.824 -14.569 -43.870 1.00 53.28 161 ILE A CA 1
ATOM 1190 C C . ILE A 1 161 ? 17.204 -15.893 -43.181 1.00 53.28 161 ILE A C 1
ATOM 1192 O O . ILE A 1 161 ? 16.382 -16.472 -42.477 1.00 53.28 161 ILE A O 1
ATOM 1196 N N . CYS A 1 162 ? 18.456 -16.347 -43.333 1.00 46.59 162 CYS A N 1
ATOM 1197 C CA . CYS A 1 162 ? 19.065 -17.368 -42.467 1.00 46.59 162 CYS A CA 1
ATOM 1198 C C . CYS A 1 162 ? 19.734 -16.659 -41.271 1.00 46.59 162 CYS A C 1
ATOM 1200 O O . CYS A 1 162 ? 20.662 -15.884 -41.493 1.00 46.59 162 CYS A O 1
ATOM 1202 N N . SER A 1 163 ? 19.293 -16.859 -40.021 1.00 48.34 163 SER A N 1
ATOM 1203 C CA . SER A 1 163 ? 19.798 -16.060 -38.879 1.00 48.34 163 SER A CA 1
ATOM 1204 C C . SER A 1 163 ? 20.685 -16.828 -37.887 1.00 48.34 163 SER A C 1
ATOM 1206 O O . SER A 1 163 ? 20.273 -17.903 -37.452 1.00 48.34 163 SER A O 1
ATOM 1208 N N . THR A 1 164 ? 21.793 -16.208 -37.431 1.00 43.09 164 THR A N 1
ATOM 1209 C CA . THR A 1 164 ? 22.396 -16.346 -36.076 1.00 43.09 164 THR A CA 1
ATOM 1210 C C . THR A 1 164 ? 23.121 -15.053 -35.625 1.00 43.09 164 THR A C 1
ATOM 1212 O O . THR A 1 164 ? 23.763 -14.409 -36.449 1.00 43.09 164 THR A O 1
ATOM 1215 N N . CYS A 1 165 ? 23.070 -14.756 -34.310 1.00 38.75 165 CYS A N 1
ATOM 1216 C CA . CYS A 1 165 ? 23.443 -13.543 -33.531 1.00 38.75 165 CYS A CA 1
ATOM 1217 C C . CYS A 1 165 ? 22.394 -12.405 -33.456 1.00 38.75 165 CYS A C 1
ATOM 1219 O O . CYS A 1 165 ? 21.827 -11.977 -34.456 1.00 38.75 165 CYS A O 1
ATOM 1221 N N . SER A 1 166 ? 22.115 -11.969 -32.214 1.00 41.91 166 SER A N 1
ATOM 1222 C CA . SER A 1 166 ? 20.939 -11.181 -31.798 1.00 41.91 166 SER A CA 1
ATOM 1223 C C . SER A 1 166 ? 21.034 -9.672 -32.072 1.00 41.91 166 SER A C 1
ATOM 1225 O O . SER A 1 166 ? 22.108 -9.121 -32.304 1.00 41.91 166 SER A O 1
ATOM 1227 N N . THR A 1 167 ? 19.882 -9.003 -31.988 1.00 39.78 167 THR A N 1
ATOM 1228 C CA . THR A 1 167 ? 19.598 -7.588 -32.293 1.00 39.78 167 THR A CA 1
ATOM 1229 C C . THR A 1 167 ? 20.415 -6.543 -31.526 1.00 39.78 167 THR A C 1
ATOM 1231 O O . THR A 1 167 ? 20.288 -5.355 -31.814 1.00 39.78 167 THR A O 1
ATOM 1234 N N . THR A 1 168 ? 21.248 -6.940 -30.566 1.00 38.56 168 THR A N 1
ATOM 1235 C CA . THR A 1 168 ? 21.894 -6.013 -29.628 1.00 38.56 168 THR A CA 1
ATOM 1236 C C . THR A 1 168 ? 23.243 -5.460 -30.100 1.00 38.56 168 THR A C 1
ATOM 1238 O O . THR A 1 168 ? 23.819 -4.623 -29.419 1.00 38.56 168 THR A O 1
ATOM 1241 N N . ILE A 1 169 ? 23.759 -5.847 -31.271 1.00 39.62 169 ILE A N 1
ATOM 1242 C CA . ILE A 1 169 ? 24.979 -5.237 -31.829 1.00 39.62 169 ILE A CA 1
ATOM 1243 C C . ILE A 1 169 ? 24.730 -4.802 -33.269 1.00 39.62 169 ILE A C 1
ATOM 1245 O O . ILE A 1 169 ? 25.030 -5.504 -34.230 1.00 39.62 169 ILE A O 1
ATOM 1249 N N . ARG A 1 170 ? 24.194 -3.591 -33.405 1.00 34.12 170 ARG A N 1
ATOM 1250 C CA . ARG A 1 170 ? 24.322 -2.774 -34.611 1.00 34.12 170 ARG A CA 1
ATOM 1251 C C . ARG A 1 170 ? 25.025 -1.490 -34.216 1.00 34.12 170 ARG A C 1
ATOM 1253 O O . ARG A 1 170 ? 24.425 -0.604 -33.617 1.00 34.12 170 ARG A O 1
ATOM 1260 N N . MET A 1 171 ? 26.319 -1.423 -34.506 1.00 34.53 171 MET A N 1
ATOM 1261 C CA . MET A 1 171 ? 27.092 -0.196 -34.367 1.00 34.53 171 MET A CA 1
ATOM 1262 C C . MET A 1 171 ? 26.940 0.622 -35.645 1.00 34.53 171 MET A C 1
ATOM 1264 O O . MET A 1 171 ? 27.578 0.323 -36.646 1.00 34.53 171 MET A O 1
ATOM 1268 N N . LEU A 1 172 ? 26.130 1.676 -35.599 1.00 32.53 172 LEU A N 1
ATOM 1269 C CA . LEU A 1 172 ? 26.303 2.809 -36.502 1.00 32.53 172 LEU A CA 1
ATOM 1270 C C . LEU A 1 172 ? 27.161 3.848 -35.773 1.00 32.53 172 LEU A C 1
ATOM 1272 O O . LEU A 1 172 ? 26.701 4.419 -34.781 1.00 32.53 172 LEU A O 1
ATOM 1276 N N . ARG A 1 173 ? 28.384 4.126 -36.254 1.00 31.62 173 ARG A N 1
ATOM 1277 C CA . ARG A 1 173 ? 28.882 5.514 -36.280 1.00 31.62 173 ARG A CA 1
ATOM 1278 C C . ARG A 1 173 ? 30.134 5.753 -37.128 1.00 31.62 173 ARG A C 1
ATOM 1280 O O . ARG A 1 173 ? 31.085 4.986 -37.094 1.00 31.62 173 ARG A O 1
ATOM 1287 N N . ALA A 1 174 ? 30.116 6.951 -37.721 1.00 27.34 174 ALA A N 1
ATOM 1288 C CA . ALA A 1 174 ? 31.236 7.760 -38.204 1.00 27.34 174 ALA A CA 1
ATOM 1289 C C . ALA A 1 174 ? 32.025 7.213 -39.411 1.00 27.34 174 ALA A C 1
ATOM 1291 O O . ALA A 1 174 ? 33.151 6.749 -39.297 1.00 27.34 174 ALA A O 1
ATOM 1292 N N . SER A 1 175 ? 31.415 7.362 -40.589 1.00 32.41 175 SER A N 1
ATOM 1293 C CA . SER A 1 175 ? 32.025 7.870 -41.835 1.00 32.41 175 SER A CA 1
ATOM 1294 C C . SER A 1 175 ? 33.328 7.277 -42.412 1.00 32.41 175 SER A C 1
ATOM 1296 O O . SER A 1 175 ? 33.831 7.864 -43.366 1.00 32.41 175 SER A O 1
ATOM 1298 N N . SER A 1 176 ? 33.876 6.143 -41.962 1.00 33.84 176 SER A N 1
ATOM 1299 C CA . SER A 1 176 ? 35.012 5.529 -42.694 1.00 33.84 176 SER A CA 1
ATOM 1300 C C . SER A 1 176 ? 35.288 4.031 -42.487 1.00 33.84 176 SER A C 1
ATOM 1302 O O . SER A 1 176 ? 36.303 3.547 -42.985 1.00 33.84 176 SER A O 1
ATOM 1304 N N . LEU A 1 177 ? 34.419 3.260 -41.825 1.00 34.22 177 LEU A N 1
ATOM 1305 C CA . LEU A 1 177 ? 34.594 1.804 -41.673 1.00 34.22 177 LEU A CA 1
ATOM 1306 C C . LEU A 1 177 ? 33.333 1.040 -42.092 1.00 34.22 177 LEU A C 1
ATOM 1308 O O . LEU A 1 177 ? 32.216 1.482 -41.835 1.00 34.22 177 LEU A O 1
ATOM 1312 N N . THR A 1 178 ? 33.529 -0.109 -42.739 1.00 35.50 178 THR A N 1
ATOM 1313 C CA . THR A 1 178 ? 32.470 -1.037 -43.161 1.00 35.50 178 THR A CA 1
ATOM 1314 C C . THR A 1 178 ? 31.792 -1.696 -41.959 1.00 35.50 178 THR A C 1
ATOM 1316 O O . THR A 1 178 ? 32.464 -2.048 -40.986 1.00 35.50 178 THR A O 1
ATOM 1319 N N . GLU A 1 179 ? 30.470 -1.885 -42.037 1.00 37.44 179 GLU A N 1
ATOM 1320 C CA . GLU A 1 179 ? 29.671 -2.580 -41.021 1.00 37.44 179 GLU A CA 1
ATOM 1321 C C . GLU A 1 179 ? 30.283 -3.941 -40.663 1.00 37.44 179 GLU A C 1
ATOM 1323 O O . GLU A 1 179 ? 30.668 -4.721 -41.534 1.00 37.44 179 GLU A O 1
ATOM 1328 N N . SER A 1 180 ? 30.387 -4.230 -39.367 1.00 37.94 180 SER A N 1
ATOM 1329 C CA . SER A 1 180 ? 31.050 -5.432 -38.878 1.00 37.94 180 SER A CA 1
ATOM 1330 C C . SER A 1 180 ? 30.349 -5.983 -37.639 1.00 37.94 180 SER A C 1
ATOM 1332 O O . SER A 1 180 ? 30.012 -5.240 -36.718 1.00 37.94 180 SER A O 1
ATOM 1334 N N . CYS A 1 181 ? 30.179 -7.308 -37.587 1.00 40.91 181 CYS A N 1
ATOM 1335 C CA . CYS A 1 181 ? 29.753 -8.033 -36.385 1.00 40.91 181 CYS A CA 1
ATOM 1336 C C . CYS A 1 181 ? 30.864 -8.136 -35.323 1.00 40.91 181 CYS A C 1
ATOM 1338 O O . CYS A 1 181 ? 30.646 -8.725 -34.265 1.00 40.91 181 CYS A O 1
ATOM 1340 N N . THR A 1 182 ? 32.059 -7.598 -35.591 1.00 41.28 182 THR A N 1
ATOM 1341 C CA . THR A 1 182 ? 33.153 -7.531 -34.619 1.00 41.28 182 THR A CA 1
ATOM 1342 C C . THR A 1 182 ? 33.128 -6.183 -33.904 1.00 41.28 182 THR A C 1
ATOM 1344 O O . THR A 1 182 ? 33.248 -5.124 -34.518 1.00 41.28 182 THR A O 1
ATOM 1347 N N . CYS A 1 183 ? 32.931 -6.222 -32.585 1.00 43.88 183 CYS A N 1
ATOM 1348 C CA . CYS A 1 183 ? 33.070 -5.042 -31.742 1.00 43.88 183 CYS A CA 1
ATOM 1349 C C . CYS A 1 183 ? 34.559 -4.634 -31.737 1.00 43.88 183 CYS A C 1
ATOM 1351 O O . CYS A 1 183 ? 35.398 -5.487 -31.450 1.00 43.88 183 CYS A O 1
ATOM 1353 N N . PRO A 1 184 ? 34.919 -3.370 -32.048 1.00 44.91 184 PRO A N 1
ATOM 1354 C CA . PRO A 1 184 ? 36.313 -2.911 -32.028 1.00 44.91 184 PRO A CA 1
ATOM 1355 C C . PRO A 1 184 ? 36.973 -3.025 -30.643 1.00 44.91 184 PRO A C 1
ATOM 1357 O O . PRO A 1 184 ? 38.195 -3.022 -30.545 1.00 44.91 184 PRO A O 1
ATOM 1360 N N . ASN A 1 185 ? 36.155 -3.125 -29.588 1.00 50.09 185 ASN A N 1
ATOM 1361 C CA . ASN A 1 185 ? 36.536 -3.305 -28.190 1.00 50.09 185 ASN A CA 1
ATOM 1362 C C . ASN A 1 185 ? 35.836 -4.539 -27.588 1.00 50.09 185 ASN A C 1
ATOM 1364 O O . ASN A 1 185 ? 35.003 -5.180 -28.228 1.00 50.09 185 ASN A O 1
ATOM 1368 N N . ASN A 1 186 ? 36.132 -4.845 -26.322 1.00 51.69 186 ASN A N 1
ATOM 1369 C CA . ASN A 1 186 ? 35.411 -5.870 -25.568 1.00 51.69 186 ASN A CA 1
ATOM 1370 C C . ASN A 1 186 ? 33.917 -5.529 -25.440 1.00 51.69 186 ASN A C 1
ATOM 1372 O O . ASN A 1 186 ? 33.541 -4.386 -25.180 1.00 51.69 186 ASN A O 1
ATOM 1376 N N . LEU A 1 187 ? 33.081 -6.553 -25.591 1.00 53.78 187 LEU A N 1
ATOM 1377 C CA . LEU A 1 187 ? 31.642 -6.487 -25.355 1.00 53.78 187 LEU A CA 1
ATOM 1378 C C . LEU A 1 187 ? 31.375 -6.174 -23.885 1.00 53.78 187 LEU A C 1
ATOM 1380 O O . LEU A 1 187 ? 31.933 -6.823 -23.002 1.00 53.78 187 LEU A O 1
ATOM 1384 N N . ILE A 1 188 ? 30.466 -5.243 -23.628 1.00 56.44 188 ILE A N 1
ATOM 1385 C CA . ILE A 1 188 ? 29.947 -4.998 -22.286 1.00 56.44 188 ILE A CA 1
ATOM 1386 C C . ILE A 1 188 ? 28.518 -5.516 -22.294 1.00 56.44 188 ILE A C 1
ATOM 1388 O O . ILE A 1 188 ? 27.684 -5.040 -23.063 1.00 56.44 188 ILE A O 1
ATOM 1392 N N . ASN A 1 189 ? 28.241 -6.541 -21.489 1.00 57.47 189 ASN A N 1
ATOM 1393 C CA . ASN A 1 189 ? 26.921 -7.174 -21.413 1.00 57.47 189 ASN A CA 1
ATOM 1394 C C . ASN A 1 189 ? 26.410 -7.722 -22.762 1.00 57.47 189 ASN A C 1
ATOM 1396 O O . ASN A 1 189 ? 25.213 -7.753 -23.030 1.00 57.47 189 ASN A O 1
ATOM 1400 N N . GLY A 1 190 ? 27.328 -8.144 -23.638 1.00 52.84 190 GLY A N 1
ATOM 1401 C CA . GLY A 1 190 ? 26.987 -8.618 -24.983 1.00 52.84 190 GLY A CA 1
ATOM 1402 C C . GLY A 1 190 ? 26.595 -7.503 -25.958 1.00 52.84 190 GLY A C 1
ATOM 1403 O O . GLY A 1 190 ? 26.087 -7.802 -27.036 1.00 52.84 190 GLY A O 1
ATOM 1404 N N . VAL A 1 191 ? 26.841 -6.237 -25.602 1.00 53.84 191 VAL A N 1
ATOM 1405 C CA . VAL A 1 191 ? 26.538 -5.058 -26.420 1.00 53.84 191 VAL A CA 1
ATOM 1406 C C . VAL A 1 191 ? 27.812 -4.276 -26.719 1.00 53.84 191 VAL A C 1
ATOM 1408 O O . VAL A 1 191 ? 28.719 -4.184 -25.890 1.00 53.84 191 VAL A O 1
ATOM 1411 N N . CYS A 1 192 ? 27.891 -3.719 -27.926 1.00 56.81 192 CYS A N 1
ATOM 1412 C CA . CYS A 1 192 ? 28.986 -2.851 -28.339 1.00 56.81 192 CYS A CA 1
ATOM 1413 C C . CYS A 1 192 ? 28.538 -1.386 -28.261 1.00 56.81 192 CYS A C 1
ATOM 1415 O O . CYS A 1 192 ? 27.503 -1.031 -28.827 1.00 56.81 192 CYS A O 1
ATOM 1417 N N . PHE A 1 193 ? 29.309 -0.537 -27.577 1.00 55.91 193 PHE A N 1
ATOM 1418 C CA . PHE A 1 193 ? 29.009 0.892 -27.472 1.00 55.91 193 PHE A CA 1
ATOM 1419 C C . PHE A 1 193 ? 29.822 1.704 -28.484 1.00 55.91 193 PHE A C 1
ATOM 1421 O O . PHE A 1 193 ? 31.050 1.567 -28.526 1.00 55.91 193 PHE A O 1
ATOM 1428 N N . PRO A 1 194 ? 29.190 2.603 -29.260 1.00 50.69 194 PRO A N 1
ATOM 1429 C CA . PRO A 1 194 ? 29.942 3.544 -30.072 1.00 50.69 194 PRO A CA 1
ATOM 1430 C C . PRO A 1 194 ? 30.683 4.543 -29.165 1.00 50.69 194 PRO A C 1
ATOM 1432 O O . PRO A 1 194 ? 30.167 5.010 -28.152 1.00 50.69 194 PRO A O 1
ATOM 1435 N N . GLY A 1 195 ? 31.926 4.877 -29.513 1.00 48.41 195 GLY A N 1
ATOM 1436 C CA . GLY A 1 195 ? 32.732 5.858 -28.781 1.00 48.41 195 GLY A CA 1
ATOM 1437 C C . GLY A 1 195 ? 32.197 7.274 -28.936 1.00 48.41 195 GLY A C 1
ATOM 1438 O O . GLY A 1 195 ? 32.620 7.982 -29.841 1.00 48.41 195 GLY A O 1
ATOM 1439 N N . ILE A 1 196 ? 31.271 7.696 -28.077 1.00 46.97 196 ILE A N 1
ATOM 1440 C CA . ILE A 1 196 ? 30.854 9.098 -27.985 1.00 46.97 196 ILE A CA 1
ATOM 1441 C C . ILE A 1 196 ? 31.480 9.695 -26.726 1.00 46.97 196 ILE A C 1
ATOM 1443 O O . ILE A 1 196 ? 31.202 9.245 -25.615 1.00 46.97 196 ILE A O 1
ATOM 1447 N N . LEU A 1 197 ? 32.314 10.719 -26.898 1.00 40.44 197 LEU A N 1
ATOM 1448 C CA . LEU A 1 197 ? 32.707 11.619 -25.815 1.00 40.44 197 LEU A CA 1
ATOM 1449 C C . LEU A 1 197 ? 31.613 12.690 -25.645 1.00 40.44 197 LEU A C 1
ATOM 1451 O O . LEU A 1 197 ? 31.134 13.218 -26.653 1.00 40.44 197 LEU A O 1
ATOM 1455 N N . PRO A 1 198 ? 31.205 13.048 -24.414 1.00 34.56 198 PRO A N 1
ATOM 1456 C CA . PRO A 1 198 ? 30.252 14.129 -24.208 1.00 34.56 198 PRO A CA 1
ATOM 1457 C C . PRO A 1 198 ? 30.886 15.457 -24.646 1.00 34.56 198 PRO A C 1
ATOM 1459 O O . PRO A 1 198 ? 31.866 15.903 -24.053 1.00 34.56 198 PRO A O 1
ATOM 1462 N N . GLY A 1 199 ? 30.320 16.094 -25.676 1.00 42.12 199 GLY A N 1
ATOM 1463 C CA . GLY A 1 199 ? 30.564 17.510 -25.975 1.00 42.12 199 GLY A CA 1
ATOM 1464 C C . GLY A 1 199 ? 31.609 17.874 -27.040 1.00 42.12 199 GLY A C 1
ATOM 1465 O O . GLY A 1 199 ? 32.109 18.992 -26.991 1.00 42.12 199 GLY A O 1
ATOM 1466 N N . GLY A 1 200 ? 31.937 17.027 -28.024 1.00 36.69 200 GLY A N 1
ATOM 1467 C CA . GLY A 1 200 ? 32.861 17.455 -29.087 1.00 36.69 200 GLY A CA 1
ATOM 1468 C C . GLY A 1 200 ? 32.743 16.707 -30.411 1.00 36.69 200 GLY A C 1
ATOM 1469 O O . GLY A 1 200 ? 32.631 15.488 -30.445 1.00 36.69 200 GLY A O 1
ATOM 1470 N N . THR A 1 201 ? 32.847 17.456 -31.510 1.00 37.69 201 THR A N 1
ATOM 1471 C CA . THR A 1 201 ? 32.920 17.017 -32.917 1.00 37.69 201 THR A CA 1
ATOM 1472 C C . THR A 1 201 ? 34.239 16.326 -33.295 1.00 37.69 201 THR A C 1
ATOM 1474 O O . THR A 1 201 ? 34.564 16.235 -34.476 1.00 37.69 201 THR A O 1
ATOM 1477 N N . ASN A 1 202 ? 35.007 15.818 -32.328 1.00 36.06 202 ASN A N 1
ATOM 1478 C CA . ASN A 1 202 ? 36.304 15.201 -32.591 1.00 36.06 202 ASN A CA 1
ATOM 1479 C C . ASN A 1 202 ? 36.239 13.680 -32.431 1.00 36.06 202 ASN A C 1
ATOM 1481 O O . ASN A 1 202 ? 35.896 13.149 -31.375 1.00 36.06 202 ASN A O 1
ATOM 1485 N N . SER A 1 203 ? 36.613 13.000 -33.512 1.00 41.06 203 SER A N 1
ATOM 1486 C CA . SER A 1 203 ? 36.805 11.561 -33.659 1.00 41.06 203 SER A CA 1
ATOM 1487 C C . SER A 1 203 ? 37.944 11.051 -32.766 1.00 41.06 203 SER A C 1
ATOM 1489 O O . SER A 1 203 ? 39.085 10.919 -33.206 1.00 41.06 203 SER A O 1
ATOM 1491 N N . GLY A 1 204 ? 37.642 10.783 -31.497 1.00 38.94 204 GLY A N 1
ATOM 1492 C CA . GLY A 1 204 ? 38.466 9.939 -30.635 1.00 38.94 204 GLY A CA 1
ATOM 1493 C C . GLY A 1 204 ? 38.111 8.466 -30.837 1.00 38.94 204 GLY A C 1
ATOM 1494 O O . GLY A 1 204 ? 36.938 8.113 -30.956 1.00 38.94 204 GLY A O 1
ATOM 1495 N N . THR A 1 205 ? 39.117 7.597 -30.882 1.00 39.81 205 THR A N 1
ATOM 1496 C CA . THR A 1 205 ? 38.943 6.144 -30.941 1.00 39.81 205 THR A CA 1
ATOM 1497 C C . THR A 1 205 ? 38.249 5.627 -29.675 1.00 39.81 205 THR A C 1
ATOM 1499 O O . THR A 1 205 ? 38.854 5.601 -28.606 1.00 39.81 205 THR A O 1
ATOM 1502 N N . SER A 1 206 ? 37.013 5.151 -29.856 1.00 43.16 206 SER A N 1
ATOM 1503 C CA . SER A 1 206 ? 36.376 4.063 -29.093 1.00 43.16 206 SER A CA 1
ATOM 1504 C C . SER A 1 206 ? 35.876 4.359 -27.664 1.00 43.16 206 SER A C 1
ATOM 1506 O O . SER A 1 206 ? 36.565 4.938 -26.831 1.00 43.16 206 SER A O 1
ATOM 1508 N N . ALA A 1 207 ? 34.682 3.850 -27.324 1.00 38.62 207 ALA A N 1
ATOM 1509 C CA . ALA A 1 207 ? 34.250 3.703 -25.933 1.00 38.62 207 ALA A CA 1
ATOM 1510 C C . ALA A 1 207 ? 35.021 2.526 -25.318 1.00 38.62 207 ALA A C 1
ATOM 1512 O O . ALA A 1 207 ? 34.656 1.366 -25.498 1.00 38.62 207 ALA A O 1
ATOM 1513 N N . ALA A 1 208 ? 36.144 2.807 -24.664 1.00 44.53 208 ALA A N 1
ATOM 1514 C CA . ALA A 1 208 ? 36.772 1.868 -23.739 1.00 44.53 208 ALA A CA 1
ATOM 1515 C C . ALA A 1 208 ? 35.969 1.817 -22.421 1.00 44.53 208 ALA A C 1
ATOM 1517 O O . ALA A 1 208 ? 35.107 2.665 -22.187 1.00 44.53 208 ALA A O 1
ATOM 1518 N N . SER A 1 209 ? 36.301 0.889 -21.516 1.00 41.84 209 SER A N 1
ATOM 1519 C CA . SER A 1 209 ? 35.819 0.850 -20.116 1.00 41.84 209 SER A CA 1
ATOM 1520 C C . SER A 1 209 ? 36.126 2.125 -19.302 1.00 41.84 209 SER A C 1
ATOM 1522 O O . SER A 1 209 ? 35.789 2.215 -18.127 1.00 41.84 209 SER A O 1
ATOM 1524 N N . THR A 1 210 ? 36.766 3.116 -19.928 1.00 43.66 210 THR A N 1
ATOM 1525 C CA . THR A 1 210 ? 37.072 4.457 -19.419 1.00 43.66 210 THR A CA 1
ATOM 1526 C C . THR A 1 210 ? 36.194 5.562 -20.027 1.00 43.66 210 THR A C 1
ATOM 1528 O O . THR A 1 210 ? 36.406 6.738 -19.732 1.00 43.66 210 THR A O 1
ATOM 1531 N N . SER A 1 211 ? 35.222 5.229 -20.887 1.00 54.00 211 SER A N 1
ATOM 1532 C CA . SER A 1 211 ? 34.256 6.200 -21.413 1.00 54.00 211 SER A CA 1
ATOM 1533 C C . SER A 1 211 ? 33.388 6.745 -20.280 1.00 54.00 211 SER A C 1
ATOM 1535 O O . SER A 1 211 ? 32.862 5.979 -19.481 1.00 54.00 211 SER A O 1
ATOM 1537 N N . SER A 1 212 ? 33.167 8.062 -20.242 1.00 59.22 212 SER A N 1
ATOM 1538 C CA . SER A 1 212 ? 32.344 8.724 -19.215 1.00 59.22 212 SER A CA 1
ATOM 1539 C C . SER A 1 212 ? 30.866 8.316 -19.224 1.00 59.22 212 SER A C 1
ATOM 1541 O O . SER A 1 212 ? 30.110 8.778 -18.376 1.00 59.22 212 SER A O 1
ATOM 1543 N N . VAL A 1 213 ? 30.447 7.515 -20.207 1.00 62.94 213 VAL A N 1
ATOM 1544 C CA . VAL A 1 213 ? 29.072 7.043 -20.383 1.00 62.94 213 VAL A CA 1
ATOM 1545 C C . VAL A 1 213 ? 28.848 5.650 -19.780 1.00 62.94 213 VAL A C 1
ATOM 1547 O O . VAL A 1 213 ? 27.718 5.311 -19.436 1.00 62.94 213 VAL A O 1
ATOM 1550 N N . VAL A 1 214 ? 29.900 4.840 -19.636 1.00 69.00 214 VAL A N 1
ATOM 1551 C CA . VAL A 1 214 ? 29.801 3.502 -19.038 1.00 69.00 214 VAL A CA 1
ATOM 1552 C C . VAL A 1 214 ? 30.094 3.622 -17.538 1.00 69.00 214 VAL A C 1
ATOM 1554 O O . VAL A 1 214 ? 31.117 4.212 -17.180 1.00 69.00 214 VAL A O 1
ATOM 1557 N N . PRO A 1 215 ? 29.226 3.099 -16.654 1.00 73.19 215 PRO A N 1
ATOM 1558 C CA . PRO A 1 215 ? 29.483 3.134 -15.218 1.00 73.19 215 PRO A CA 1
ATOM 1559 C C . PRO A 1 215 ? 30.696 2.261 -14.854 1.00 73.19 215 PRO A C 1
ATOM 1561 O O . PRO A 1 215 ? 31.019 1.319 -15.584 1.00 73.19 215 PRO A O 1
ATOM 1564 N N . PRO A 1 216 ? 31.382 2.538 -13.731 1.00 71.38 216 PRO A N 1
ATOM 1565 C CA . PRO A 1 216 ? 32.460 1.678 -13.262 1.00 71.38 216 PRO A CA 1
ATOM 1566 C C . PRO A 1 216 ? 31.931 0.271 -12.941 1.00 71.38 216 PRO A C 1
ATOM 1568 O O . PRO A 1 216 ? 30.855 0.116 -12.363 1.00 71.38 216 PRO A O 1
ATOM 1571 N N . ASP A 1 217 ? 32.711 -0.756 -13.287 1.00 75.75 217 ASP A N 1
ATOM 1572 C CA . ASP A 1 217 ? 32.377 -2.158 -13.016 1.00 75.75 217 ASP A CA 1
ATOM 1573 C C . ASP A 1 217 ? 32.538 -2.471 -11.518 1.00 75.75 217 ASP A C 1
ATOM 1575 O O . ASP A 1 217 ? 33.592 -2.907 -11.048 1.00 75.75 217 ASP A O 1
ATOM 1579 N N . LEU A 1 218 ? 31.502 -2.149 -10.742 1.00 78.00 218 LEU A N 1
ATOM 1580 C CA . LEU A 1 218 ? 31.474 -2.313 -9.292 1.00 78.00 218 LEU A CA 1
ATOM 1581 C C . LEU A 1 218 ? 30.537 -3.464 -8.894 1.00 78.00 218 LEU A C 1
ATOM 1583 O O . LEU A 1 218 ? 29.402 -3.518 -9.368 1.00 78.00 218 LEU A O 1
ATOM 1587 N N . PRO A 1 219 ? 30.929 -4.339 -7.943 1.00 77.38 219 PRO A N 1
ATOM 1588 C CA . PRO A 1 219 ? 30.078 -5.441 -7.481 1.00 77.38 219 PRO A CA 1
ATOM 1589 C C . PRO A 1 219 ? 28.701 -4.993 -6.975 1.00 77.38 219 PRO A C 1
ATOM 1591 O O . PRO A 1 219 ? 27.709 -5.695 -7.155 1.00 77.38 219 PRO A O 1
ATOM 1594 N N . THR A 1 220 ? 28.622 -3.801 -6.383 1.00 79.44 220 THR A N 1
ATOM 1595 C CA . THR A 1 220 ? 27.391 -3.182 -5.869 1.00 79.44 220 THR A CA 1
ATOM 1596 C C . THR A 1 220 ? 26.337 -2.925 -6.956 1.00 79.44 220 THR A C 1
ATOM 1598 O O . THR A 1 220 ? 25.152 -2.800 -6.639 1.00 79.44 220 THR A O 1
ATOM 1601 N N . LEU A 1 221 ? 26.738 -2.884 -8.234 1.00 82.62 221 LEU A N 1
ATOM 1602 C CA . LEU A 1 221 ? 25.831 -2.701 -9.365 1.00 82.62 221 LEU A CA 1
ATOM 1603 C C . LEU A 1 221 ? 25.056 -3.984 -9.677 1.00 82.62 221 LEU A C 1
ATOM 1605 O O . LEU A 1 221 ? 23.928 -3.901 -10.148 1.00 82.62 221 LEU A O 1
ATOM 1609 N N . TYR A 1 222 ? 25.628 -5.157 -9.383 1.00 84.31 222 TYR A N 1
ATOM 1610 C CA . TYR A 1 222 ? 25.018 -6.462 -9.684 1.00 84.31 222 TYR A CA 1
ATOM 1611 C C . TYR A 1 222 ? 24.538 -7.224 -8.455 1.00 84.31 222 TYR A C 1
ATOM 1613 O O . TYR A 1 222 ? 23.936 -8.291 -8.576 1.00 84.31 222 TYR A O 1
ATOM 1621 N N . GLN A 1 223 ? 24.830 -6.707 -7.266 1.00 86.12 223 GLN A N 1
ATOM 1622 C CA . GLN A 1 223 ? 24.446 -7.329 -6.013 1.00 86.12 223 GLN A CA 1
ATOM 1623 C C . GLN A 1 223 ? 23.029 -6.939 -5.603 1.00 86.12 223 GLN A C 1
ATOM 1625 O O . GLN A 1 223 ? 22.641 -5.768 -5.629 1.00 86.12 223 GLN A O 1
ATOM 1630 N N . ILE A 1 224 ? 22.278 -7.941 -5.156 1.00 87.44 224 ILE A N 1
ATOM 1631 C CA . ILE A 1 224 ? 21.063 -7.756 -4.373 1.00 87.44 224 ILE A CA 1
ATOM 1632 C C . ILE A 1 224 ? 21.369 -8.046 -2.903 1.00 87.44 224 ILE A C 1
ATOM 1634 O O . ILE A 1 224 ? 22.040 -9.023 -2.563 1.00 87.44 224 ILE A O 1
ATOM 1638 N N . TYR A 1 225 ? 20.878 -7.180 -2.024 1.00 85.38 225 TYR A N 1
ATOM 1639 C CA . TYR A 1 225 ? 21.027 -7.320 -0.576 1.00 85.38 225 TYR A CA 1
ATOM 1640 C C . TYR A 1 225 ? 19.730 -7.849 0.017 1.00 85.38 225 TYR A C 1
ATOM 1642 O O . TYR A 1 225 ? 18.667 -7.451 -0.474 1.00 85.38 225 TYR A O 1
ATOM 1650 N N . PRO A 1 226 ? 19.783 -8.700 1.053 1.00 83.75 226 PRO A N 1
ATOM 1651 C CA . PRO A 1 226 ? 18.578 -9.132 1.733 1.00 83.75 226 PRO A CA 1
ATOM 1652 C C . PRO A 1 226 ? 17.787 -7.960 2.326 1.00 83.75 226 PRO A C 1
ATOM 1654 O O . PRO A 1 226 ? 18.357 -6.934 2.708 1.00 83.75 226 PRO A O 1
ATOM 1657 N N . VAL A 1 227 ? 16.469 -8.115 2.422 1.00 83.44 227 VAL A N 1
ATOM 1658 C CA . VAL A 1 227 ? 15.566 -7.115 2.999 1.00 83.44 227 VAL A CA 1
ATOM 1659 C C . VAL A 1 227 ? 16.006 -6.771 4.423 1.00 83.44 227 VAL A C 1
ATOM 1661 O O . VAL A 1 227 ? 16.121 -7.647 5.277 1.00 83.44 227 VAL A O 1
ATOM 1664 N N . GLY A 1 228 ? 16.226 -5.480 4.682 1.00 72.06 228 GLY A N 1
ATOM 1665 C CA . GLY A 1 228 ? 16.593 -4.968 6.004 1.00 72.06 228 GLY A CA 1
ATOM 1666 C C . GLY A 1 228 ? 18.042 -5.235 6.428 1.00 72.06 228 GLY A C 1
ATOM 1667 O O . GLY A 1 228 ? 18.428 -4.792 7.508 1.00 72.06 228 GLY A O 1
ATOM 1668 N N . ASP A 1 229 ? 18.857 -5.907 5.604 1.00 73.75 229 ASP A N 1
ATOM 1669 C CA . ASP A 1 229 ? 20.271 -6.131 5.910 1.00 73.75 229 ASP A CA 1
ATOM 1670 C C . ASP A 1 229 ? 21.097 -4.880 5.579 1.00 73.75 229 ASP A C 1
ATOM 1672 O O . ASP A 1 229 ? 21.135 -4.387 4.445 1.00 73.75 229 ASP A O 1
ATOM 1676 N N . THR A 1 230 ? 21.771 -4.342 6.589 1.00 65.81 230 THR A N 1
ATOM 1677 C CA . THR A 1 230 ? 22.687 -3.207 6.446 1.00 65.81 230 THR A CA 1
ATOM 1678 C C . THR A 1 230 ? 24.112 -3.655 6.119 1.00 65.81 230 THR A C 1
ATOM 1680 O O . THR A 1 230 ? 24.907 -2.833 5.662 1.00 65.81 230 THR A O 1
ATOM 1683 N N . SER A 1 231 ? 24.428 -4.945 6.287 1.00 63.16 231 SER A N 1
ATOM 1684 C CA . SER A 1 231 ? 25.739 -5.534 6.023 1.00 63.16 231 SER A CA 1
ATOM 1685 C C . SER A 1 231 ? 25.890 -5.989 4.567 1.00 63.16 231 SER A C 1
ATOM 1687 O O . SER A 1 231 ? 24.960 -6.481 3.929 1.00 63.16 231 SER A O 1
ATOM 1689 N N . THR A 1 232 ? 27.094 -5.835 4.014 1.00 63.91 232 THR A N 1
ATOM 1690 C CA . THR A 1 232 ? 27.415 -6.256 2.640 1.00 63.91 232 THR A CA 1
ATOM 1691 C C . THR A 1 232 ? 27.756 -7.746 2.522 1.00 63.91 232 THR A C 1
ATOM 1693 O O . THR A 1 232 ? 27.894 -8.252 1.412 1.00 63.91 232 THR A O 1
ATOM 1696 N N . SER A 1 233 ? 27.869 -8.470 3.641 1.00 62.62 233 SER A N 1
ATOM 1697 C CA . SER A 1 233 ? 28.314 -9.872 3.691 1.00 62.62 233 SER A CA 1
ATOM 1698 C C . SER A 1 233 ? 27.288 -10.892 3.188 1.00 62.62 233 SER A C 1
ATOM 1700 O O . SER A 1 233 ? 27.673 -12.000 2.827 1.00 62.62 233 SER A O 1
ATOM 1702 N N . SER A 1 234 ? 26.002 -10.537 3.148 1.00 73.06 234 SER A N 1
ATOM 1703 C CA . SER A 1 234 ? 24.912 -11.435 2.727 1.00 73.06 234 SER A CA 1
ATOM 1704 C C . SER A 1 234 ? 24.453 -11.203 1.281 1.00 73.06 234 SER A C 1
ATOM 1706 O O . SER A 1 234 ? 23.391 -11.690 0.885 1.00 73.06 234 SER A O 1
ATOM 1708 N N . ALA A 1 235 ? 25.198 -10.411 0.507 1.00 81.69 235 ALA A N 1
ATOM 1709 C CA . ALA A 1 235 ? 24.819 -10.022 -0.844 1.00 81.69 235 ALA A CA 1
ATOM 1710 C C . ALA A 1 235 ? 24.868 -11.207 -1.819 1.00 81.69 235 ALA A C 1
ATOM 1712 O O . ALA A 1 235 ? 25.794 -12.015 -1.788 1.00 81.69 235 ALA A O 1
ATOM 1713 N N . THR A 1 236 ? 23.888 -11.282 -2.718 1.00 85.62 236 THR A N 1
ATOM 1714 C CA . THR A 1 236 ? 23.866 -12.261 -3.813 1.00 85.62 236 THR A CA 1
ATOM 1715 C C . THR A 1 236 ? 24.141 -11.544 -5.127 1.00 85.62 236 THR A C 1
ATOM 1717 O O . THR A 1 236 ? 23.475 -10.560 -5.444 1.00 85.62 236 THR A O 1
ATOM 1720 N N . THR A 1 237 ? 25.126 -12.015 -5.893 1.00 88.88 237 THR A N 1
ATOM 1721 C CA . THR A 1 237 ? 25.414 -11.479 -7.230 1.00 88.88 237 THR A CA 1
ATOM 1722 C C . THR A 1 237 ? 24.403 -12.034 -8.227 1.00 88.88 237 THR A C 1
ATOM 1724 O O . THR A 1 237 ? 24.314 -13.246 -8.417 1.00 88.88 237 THR A O 1
ATOM 1727 N N . SER A 1 238 ? 23.642 -11.142 -8.857 1.00 90.69 238 SER A N 1
ATOM 1728 C CA . SER A 1 238 ? 22.598 -11.491 -9.813 1.00 90.69 238 SER A CA 1
ATOM 1729 C C . SER A 1 238 ? 23.150 -11.620 -11.229 1.00 90.69 238 SER A C 1
ATOM 1731 O O . SER A 1 238 ? 23.641 -10.641 -11.792 1.00 90.69 238 SER A O 1
ATOM 1733 N N . ALA A 1 239 ? 22.969 -12.782 -11.857 1.00 85.06 239 ALA A N 1
ATOM 1734 C CA . ALA A 1 239 ? 23.317 -12.986 -13.263 1.00 85.06 239 ALA A CA 1
ATOM 1735 C C . ALA A 1 239 ? 22.526 -12.064 -14.200 1.00 85.06 239 ALA A C 1
ATOM 1737 O O . ALA A 1 239 ? 23.061 -11.581 -15.200 1.00 85.06 239 ALA A O 1
ATOM 1738 N N . TYR A 1 240 ? 21.261 -11.783 -13.865 1.00 86.12 240 TYR A N 1
ATOM 1739 C CA . TYR A 1 240 ? 20.431 -10.875 -14.652 1.00 86.12 240 TYR A CA 1
ATOM 1740 C C . TYR A 1 240 ? 21.013 -9.459 -14.649 1.00 86.12 240 TYR A C 1
ATOM 1742 O O . TYR A 1 240 ? 21.224 -8.885 -15.720 1.00 86.12 240 TYR A O 1
ATOM 1750 N N . PHE A 1 241 ? 21.371 -8.925 -13.476 1.00 86.62 241 PHE A N 1
ATOM 1751 C CA . PHE A 1 241 ? 22.018 -7.615 -13.397 1.00 86.62 241 PHE A CA 1
ATOM 1752 C C . PHE A 1 241 ? 23.363 -7.606 -14.116 1.00 86.62 241 PHE A C 1
ATOM 1754 O O . PHE A 1 241 ? 23.617 -6.682 -14.888 1.00 86.62 241 PHE A O 1
ATOM 1761 N N . SER A 1 242 ? 24.197 -8.633 -13.922 1.00 82.31 242 SER A N 1
ATOM 1762 C CA . SER A 1 242 ? 25.474 -8.758 -14.634 1.00 82.31 242 SER A CA 1
ATOM 1763 C C . SER A 1 242 ? 25.285 -8.711 -16.148 1.00 82.31 242 SER A C 1
ATOM 1765 O O . SER A 1 242 ? 26.112 -8.139 -16.841 1.00 82.31 242 SER A O 1
ATOM 1767 N N . SER A 1 243 ? 24.172 -9.236 -16.667 1.00 76.69 243 SER A N 1
ATOM 1768 C CA . SER A 1 243 ? 23.871 -9.225 -18.100 1.00 76.69 243 SER A CA 1
ATOM 1769 C C . SER A 1 243 ? 23.215 -7.942 -18.624 1.00 76.69 243 SER A C 1
ATOM 1771 O O . SER A 1 243 ? 23.254 -7.724 -19.825 1.00 76.69 243 SER A O 1
ATOM 1773 N N . GLN A 1 244 ? 22.626 -7.077 -17.784 1.00 81.62 244 GLN A N 1
ATOM 1774 C CA . GLN A 1 244 ? 21.830 -5.924 -18.258 1.00 81.62 244 GLN A CA 1
ATOM 1775 C C . GLN A 1 244 ? 22.245 -4.557 -17.689 1.00 81.62 244 GLN A C 1
ATOM 1777 O O . GLN A 1 244 ? 22.104 -3.549 -18.377 1.00 81.62 244 GLN A O 1
ATOM 1782 N N . ALA A 1 245 ? 22.779 -4.486 -16.467 1.00 83.06 245 ALA A N 1
ATOM 1783 C CA . ALA A 1 245 ? 22.880 -3.232 -15.715 1.00 83.06 245 ALA A CA 1
ATOM 1784 C C . ALA A 1 245 ? 23.794 -2.175 -16.354 1.00 83.06 245 ALA A C 1
ATOM 1786 O O . ALA A 1 245 ? 23.357 -1.042 -16.551 1.00 83.06 245 ALA A O 1
ATOM 1787 N N . MET A 1 246 ? 25.022 -2.533 -16.746 1.00 79.69 246 MET A N 1
ATOM 1788 C CA . MET A 1 246 ? 25.946 -1.580 -17.384 1.00 79.69 246 MET A CA 1
ATOM 1789 C C . MET A 1 246 ? 25.388 -1.029 -18.700 1.00 79.69 246 MET A C 1
ATOM 1791 O O . MET A 1 246 ? 25.497 0.166 -18.970 1.00 79.69 246 MET A O 1
ATOM 1795 N N . ALA A 1 247 ? 24.754 -1.890 -19.502 1.00 76.19 247 ALA A N 1
ATOM 1796 C CA . ALA A 1 247 ? 24.133 -1.485 -20.757 1.00 76.19 247 ALA A CA 1
ATOM 1797 C C . ALA A 1 247 ? 22.926 -0.575 -20.547 1.00 76.19 247 ALA A C 1
ATOM 1799 O O . ALA A 1 247 ? 22.813 0.441 -21.234 1.00 76.19 247 ALA A O 1
ATOM 1800 N N . ALA A 1 248 ? 22.079 -0.878 -19.564 1.00 83.44 248 ALA A N 1
ATOM 1801 C CA . ALA A 1 248 ? 20.953 -0.026 -19.209 1.00 83.44 248 ALA A CA 1
ATOM 1802 C C . ALA A 1 248 ? 21.414 1.387 -18.810 1.00 83.44 248 ALA A C 1
ATOM 1804 O O . ALA A 1 248 ? 20.877 2.365 -19.327 1.00 83.44 248 ALA A O 1
ATOM 1805 N N . VAL A 1 249 ? 22.446 1.508 -17.962 1.00 83.12 249 VAL A N 1
ATOM 1806 C CA . VAL A 1 249 ? 23.010 2.811 -17.556 1.00 83.12 249 VAL A CA 1
ATOM 1807 C C . VAL A 1 249 ? 23.590 3.562 -18.753 1.00 83.12 249 VAL A C 1
ATOM 1809 O O . VAL A 1 249 ? 23.248 4.724 -18.977 1.00 83.12 249 VAL A O 1
ATOM 1812 N N . ALA A 1 250 ? 24.418 2.896 -19.561 1.00 77.62 250 ALA A N 1
ATOM 1813 C CA . ALA A 1 250 ? 25.079 3.529 -20.695 1.00 77.62 250 ALA A CA 1
ATOM 1814 C C . ALA A 1 250 ? 24.071 4.059 -21.728 1.00 77.62 250 ALA A C 1
ATOM 1816 O O . ALA A 1 250 ? 24.131 5.235 -22.088 1.00 77.62 250 ALA A O 1
ATOM 1817 N N . PHE A 1 251 ? 23.097 3.247 -22.155 1.00 77.00 251 PHE A N 1
ATOM 1818 C CA . PHE A 1 251 ? 22.063 3.679 -23.109 1.00 77.00 251 PHE A CA 1
ATOM 1819 C C . PHE A 1 251 ? 21.057 4.666 -22.515 1.00 77.00 251 PHE A C 1
ATOM 1821 O O . PHE A 1 251 ? 20.476 5.463 -23.255 1.00 77.00 251 PHE A O 1
ATOM 1828 N N . CYS A 1 252 ? 20.858 4.643 -21.196 1.00 82.19 252 CYS A N 1
ATOM 1829 C CA . CYS A 1 252 ? 20.049 5.650 -20.529 1.00 82.19 252 CYS A CA 1
ATOM 1830 C C . CYS A 1 252 ? 20.783 6.984 -20.367 1.00 82.19 252 CYS A C 1
ATOM 1832 O O . CYS A 1 252 ? 20.127 7.988 -20.137 1.00 82.19 252 CYS A O 1
ATOM 1834 N N . SER A 1 253 ? 22.110 7.056 -20.495 1.00 80.31 253 SER A N 1
ATOM 1835 C CA . SER A 1 253 ? 22.847 8.317 -20.329 1.00 80.31 253 SER A CA 1
ATOM 1836 C C . SER A 1 253 ? 22.341 9.448 -21.239 1.00 80.31 253 SER A C 1
ATOM 1838 O O . SER A 1 253 ? 21.715 9.219 -22.276 1.00 80.31 253 SER A O 1
ATOM 1840 N N . ALA A 1 254 ? 22.631 10.703 -20.879 1.00 72.56 254 ALA A N 1
ATOM 1841 C CA . ALA A 1 254 ? 22.251 11.875 -21.679 1.00 72.56 254 ALA A CA 1
ATOM 1842 C C . ALA A 1 254 ? 22.781 11.845 -23.129 1.00 72.56 254 ALA A C 1
ATOM 1844 O O . ALA A 1 254 ? 22.213 12.500 -23.996 1.00 72.56 254 ALA A O 1
ATOM 1845 N N . SER A 1 255 ? 23.839 11.075 -23.408 1.00 69.44 255 SER A N 1
ATOM 1846 C CA . SER A 1 255 ? 24.411 10.938 -24.752 1.00 69.44 255 SER A CA 1
ATOM 1847 C C . SER A 1 255 ? 23.560 10.091 -25.701 1.00 69.44 255 SER A C 1
ATOM 1849 O O . SER A 1 255 ? 23.622 10.302 -26.912 1.00 69.44 255 SER A O 1
ATOM 1851 N N . TYR A 1 256 ? 22.791 9.139 -25.168 1.00 71.00 256 TYR A N 1
ATOM 1852 C CA . TYR A 1 256 ? 21.970 8.216 -25.957 1.00 71.00 256 TYR A CA 1
ATOM 1853 C C . TYR A 1 256 ? 20.474 8.455 -25.764 1.00 71.00 256 TYR A C 1
ATOM 1855 O O . TYR A 1 256 ? 19.733 8.420 -26.738 1.00 71.00 256 TYR A O 1
ATOM 1863 N N . GLY A 1 257 ? 20.025 8.726 -24.535 1.00 70.62 257 GLY A N 1
ATOM 1864 C CA . GLY A 1 257 ? 18.638 9.097 -24.252 1.00 70.62 257 GLY A CA 1
ATOM 1865 C C . GLY A 1 257 ? 17.602 8.011 -24.565 1.00 70.62 257 GLY A C 1
ATOM 1866 O O . GLY A 1 257 ? 16.452 8.350 -24.833 1.00 70.62 257 GLY A O 1
ATOM 1867 N N . ASN A 1 258 ? 17.977 6.725 -24.541 1.00 76.56 258 ASN A N 1
ATOM 1868 C CA . ASN A 1 258 ? 17.059 5.643 -24.896 1.00 76.56 258 ASN A CA 1
ATOM 1869 C C . ASN A 1 258 ? 16.007 5.411 -23.799 1.00 76.56 258 ASN A C 1
ATOM 1871 O O . ASN A 1 258 ? 16.330 5.016 -22.675 1.00 76.56 258 ASN A O 1
ATOM 1875 N N . LEU A 1 259 ? 14.733 5.605 -24.156 1.00 77.00 259 LEU A N 1
ATOM 1876 C CA . LEU A 1 259 ? 13.599 5.515 -23.231 1.00 77.00 259 LEU A CA 1
ATOM 1877 C C . LEU A 1 259 ? 13.459 4.124 -22.595 1.00 77.00 259 LEU A C 1
ATOM 1879 O O . LEU A 1 259 ? 13.268 4.019 -21.385 1.00 77.00 259 LEU A O 1
ATOM 1883 N N . THR A 1 260 ? 13.594 3.056 -23.385 1.00 82.00 260 THR A N 1
ATOM 1884 C CA . THR A 1 260 ? 13.438 1.676 -22.892 1.00 82.00 260 THR A CA 1
ATOM 1885 C C . THR A 1 260 ? 14.588 1.302 -21.959 1.00 82.00 260 THR A C 1
ATOM 1887 O O . THR A 1 260 ? 14.364 0.702 -20.910 1.00 82.00 260 THR A O 1
ATOM 1890 N N . ALA A 1 261 ? 15.815 1.729 -22.278 1.00 81.62 261 ALA A N 1
ATOM 1891 C CA . ALA A 1 261 ? 16.972 1.522 -21.408 1.00 81.62 261 ALA A CA 1
ATOM 1892 C C . ALA A 1 261 ? 16.828 2.256 -20.064 1.00 81.62 261 ALA A C 1
ATOM 1894 O O . ALA A 1 261 ? 17.167 1.705 -19.018 1.00 81.62 261 ALA A O 1
ATOM 1895 N N . CYS A 1 262 ? 16.265 3.467 -20.068 1.00 85.81 262 CYS A N 1
ATOM 1896 C CA . CYS A 1 262 ? 15.969 4.198 -18.837 1.00 85.81 262 CYS A CA 1
ATOM 1897 C C . CYS A 1 262 ? 14.866 3.548 -17.992 1.00 85.81 262 CYS A C 1
ATOM 1899 O O . CYS A 1 262 ? 14.961 3.532 -16.764 1.00 85.81 262 CYS A O 1
ATOM 1901 N N . GLN A 1 263 ? 13.842 2.971 -18.626 1.00 88.69 263 GLN A N 1
ATOM 1902 C CA . GLN A 1 263 ? 12.828 2.176 -17.926 1.00 88.69 263 GLN A CA 1
ATOM 1903 C C . GLN A 1 263 ? 13.423 0.891 -17.335 1.00 88.69 263 GLN A C 1
ATOM 1905 O O . GLN A 1 263 ? 13.118 0.543 -16.194 1.00 88.69 263 GLN A O 1
ATOM 1910 N N . LEU A 1 264 ? 14.320 0.222 -18.065 1.00 89.25 264 LEU A N 1
ATOM 1911 C CA . LEU A 1 264 ? 15.067 -0.931 -17.564 1.00 89.25 264 LEU A CA 1
ATOM 1912 C C . LEU A 1 264 ? 15.939 -0.553 -16.358 1.00 89.25 264 LEU A C 1
ATOM 1914 O O . LEU A 1 264 ? 15.922 -1.261 -15.354 1.00 89.25 264 LEU A O 1
ATOM 1918 N N . LEU A 1 265 ? 16.643 0.582 -16.403 1.00 90.00 265 LEU A N 1
ATOM 1919 C CA . LEU A 1 265 ? 17.422 1.073 -15.264 1.00 90.00 265 LEU A CA 1
ATOM 1920 C C . LEU A 1 265 ? 16.538 1.337 -14.032 1.00 90.00 265 LEU A C 1
ATOM 1922 O O . LEU A 1 265 ? 16.903 0.954 -12.919 1.00 90.00 265 LEU A O 1
ATOM 1926 N N . ALA A 1 266 ? 15.347 1.915 -14.220 1.00 92.44 266 ALA A N 1
ATOM 1927 C CA . ALA A 1 266 ? 14.375 2.103 -13.141 1.00 92.44 266 ALA A CA 1
ATOM 1928 C C . ALA A 1 266 ? 13.874 0.769 -12.555 1.00 92.44 266 ALA A C 1
ATOM 1930 O O . ALA A 1 266 ? 13.729 0.637 -11.335 1.00 92.44 266 ALA A O 1
ATOM 1931 N N . ASN A 1 267 ? 13.654 -0.244 -13.399 1.00 94.00 267 ASN A N 1
ATOM 1932 C CA . ASN A 1 267 ? 13.291 -1.595 -12.961 1.00 94.00 267 ASN A CA 1
ATOM 1933 C C . ASN A 1 267 ? 14.413 -2.234 -12.132 1.00 94.00 267 ASN A C 1
ATOM 1935 O O . ASN A 1 267 ? 14.150 -2.751 -11.048 1.00 94.00 267 ASN A O 1
ATOM 1939 N N . LEU A 1 268 ? 15.666 -2.135 -12.588 1.00 91.88 268 LEU A N 1
ATOM 1940 C CA . LEU A 1 268 ? 16.839 -2.626 -11.855 1.00 91.88 268 LEU A CA 1
ATOM 1941 C C . LEU A 1 268 ? 16.994 -1.926 -10.499 1.00 91.88 268 LEU A C 1
ATOM 1943 O O . LEU A 1 268 ? 17.226 -2.587 -9.487 1.00 91.88 268 LEU A O 1
ATOM 1947 N N . CYS A 1 269 ? 16.787 -0.609 -10.442 1.00 92.38 269 CYS A N 1
ATOM 1948 C CA . CYS A 1 269 ? 16.764 0.108 -9.171 1.00 92.38 269 CYS A CA 1
ATOM 1949 C C . CYS A 1 269 ? 15.636 -0.390 -8.244 1.00 92.38 269 CYS A C 1
ATOM 1951 O O . CYS A 1 269 ? 15.841 -0.598 -7.045 1.00 92.38 269 CYS A O 1
ATOM 1953 N N . THR A 1 270 ? 14.449 -0.654 -8.795 1.00 94.00 270 THR A N 1
ATOM 1954 C CA . THR A 1 270 ? 13.325 -1.201 -8.021 1.00 94.00 270 THR A CA 1
ATOM 1955 C C . THR A 1 270 ? 13.648 -2.596 -7.473 1.00 94.00 270 THR A C 1
ATOM 1957 O O . THR A 1 270 ? 13.389 -2.846 -6.299 1.00 94.00 270 THR A O 1
ATOM 1960 N N . LEU A 1 271 ? 14.293 -3.473 -8.255 1.00 93.31 271 LEU A N 1
ATOM 1961 C CA . LEU A 1 271 ? 14.754 -4.801 -7.812 1.00 93.31 271 LEU A CA 1
ATOM 1962 C C . LEU A 1 271 ? 15.817 -4.732 -6.699 1.00 93.31 271 LEU A C 1
ATOM 1964 O O . LEU A 1 271 ? 15.846 -5.587 -5.813 1.00 93.31 271 LEU A O 1
ATOM 1968 N N . GLN A 1 272 ? 16.632 -3.672 -6.668 1.00 90.31 272 GLN A N 1
ATOM 1969 C CA . GLN A 1 272 ? 17.515 -3.351 -5.535 1.00 90.31 272 GLN A CA 1
ATOM 1970 C C . GLN A 1 272 ? 16.780 -2.689 -4.352 1.00 90.31 272 GLN A C 1
ATOM 1972 O O . GLN A 1 272 ? 17.417 -2.113 -3.470 1.00 90.31 272 GLN A O 1
ATOM 1977 N N . LEU A 1 273 ? 15.445 -2.765 -4.312 1.00 90.00 273 LEU A N 1
ATOM 1978 C CA . LEU A 1 273 ? 14.585 -2.170 -3.284 1.00 90.00 273 LEU A CA 1
ATOM 1979 C C . LEU A 1 273 ? 14.785 -0.667 -3.106 1.00 90.00 273 LEU A C 1
ATOM 1981 O O . LEU A 1 273 ? 14.615 -0.143 -2.007 1.00 90.00 273 LEU A O 1
ATOM 1985 N N . GLN A 1 274 ? 15.136 0.028 -4.192 1.00 87.06 274 GLN A N 1
ATOM 1986 C CA . GLN A 1 274 ? 15.368 1.473 -4.191 1.00 87.06 274 GLN A CA 1
ATOM 1987 C C . GLN A 1 274 ? 16.473 1.909 -3.217 1.00 87.06 274 GLN A C 1
ATOM 1989 O O . GLN A 1 274 ? 16.502 3.064 -2.792 1.00 87.06 274 GLN A O 1
ATOM 1994 N N . ARG A 1 275 ? 17.392 0.993 -2.874 1.00 79.75 275 ARG A N 1
ATOM 1995 C CA . ARG A 1 275 ? 18.494 1.237 -1.945 1.00 79.75 275 ARG A CA 1
ATOM 1996 C C . ARG A 1 275 ? 19.503 2.233 -2.512 1.00 79.75 275 ARG A C 1
ATOM 1998 O O . ARG A 1 275 ? 20.096 2.023 -3.574 1.00 79.75 275 ARG A O 1
ATOM 2005 N N . LEU A 1 276 ? 19.792 3.250 -1.711 1.00 71.81 276 LEU A N 1
ATOM 2006 C CA . LEU A 1 276 ? 20.891 4.182 -1.915 1.00 71.81 276 LEU A CA 1
ATOM 2007 C C . LEU A 1 276 ? 22.106 3.670 -1.143 1.00 71.81 276 LEU A C 1
ATOM 2009 O O . LEU A 1 276 ? 22.085 3.565 0.079 1.00 71.81 276 LEU A O 1
ATOM 2013 N N . VAL A 1 277 ? 23.174 3.306 -1.845 1.00 59.03 277 VAL A N 1
ATOM 2014 C CA . VAL A 1 277 ? 24.415 2.863 -1.197 1.00 59.03 277 VAL A CA 1
ATOM 2015 C C . VAL A 1 277 ? 25.308 4.090 -0.997 1.00 59.03 277 VAL A C 1
ATOM 2017 O O . VAL A 1 277 ? 25.773 4.650 -1.988 1.00 59.03 277 VAL A O 1
ATOM 2020 N N . ASN A 1 278 ? 25.585 4.510 0.251 1.00 54.47 278 ASN A N 1
ATOM 2021 C CA . ASN A 1 278 ? 26.698 5.440 0.490 1.00 54.47 278 ASN A CA 1
ATOM 2022 C C . ASN A 1 278 ? 27.999 4.711 0.213 1.00 54.47 278 ASN A C 1
ATOM 2024 O O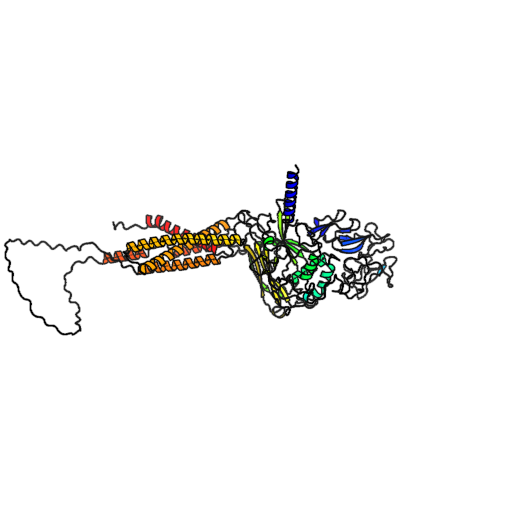 . ASN A 1 278 ? 28.434 3.894 1.025 1.00 54.47 278 ASN A O 1
ATOM 2028 N N . GLN A 1 279 ? 28.673 5.095 -0.859 1.00 49.25 279 GLN A N 1
ATOM 2029 C CA . GLN A 1 279 ? 30.124 5.117 -0.845 1.00 49.25 279 GLN A CA 1
ATOM 2030 C C . GLN A 1 279 ? 30.584 6.469 -1.379 1.00 49.25 279 GLN A C 1
ATOM 2032 O O . GLN A 1 279 ? 29.990 7.007 -2.307 1.00 49.25 279 GLN A O 1
ATOM 2037 N N . ASN A 1 280 ? 31.661 7.010 -0.803 1.00 46.59 280 ASN A N 1
ATOM 2038 C CA . ASN A 1 280 ? 32.381 8.207 -1.268 1.00 46.59 280 ASN A CA 1
ATOM 2039 C C . ASN A 1 280 ? 33.060 7.991 -2.645 1.00 46.59 280 ASN A C 1
ATOM 2041 O O . ASN A 1 280 ? 34.092 8.581 -2.953 1.00 46.59 280 ASN A O 1
ATOM 2045 N N . VAL A 1 281 ? 32.504 7.098 -3.457 1.00 43.72 281 VAL A N 1
ATOM 2046 C CA . VAL A 1 281 ? 32.942 6.665 -4.775 1.00 43.72 281 VAL A CA 1
ATOM 2047 C C . VAL A 1 281 ? 31.743 6.904 -5.682 1.00 43.72 281 VAL A C 1
ATOM 2049 O O . VAL A 1 281 ? 30.621 6.563 -5.314 1.00 43.72 281 VAL A O 1
ATOM 2052 N N . ARG A 1 282 ? 31.963 7.535 -6.840 1.00 43.44 282 ARG A N 1
ATOM 2053 C CA . ARG A 1 282 ? 30.927 7.736 -7.864 1.00 43.44 282 ARG A CA 1
ATOM 2054 C C . ARG A 1 282 ? 30.091 6.456 -8.020 1.00 43.44 282 ARG A C 1
ATOM 2056 O O . ARG A 1 282 ? 30.671 5.403 -8.249 1.00 43.44 282 ARG A O 1
ATOM 2063 N N . SER A 1 283 ? 28.774 6.595 -7.863 1.00 53.56 283 SER A N 1
ATOM 2064 C CA . SER A 1 283 ? 27.723 5.660 -8.271 1.00 53.56 283 SER A CA 1
ATOM 2065 C C . SER A 1 283 ? 28.036 4.149 -8.183 1.00 53.56 283 SER A C 1
ATOM 2067 O O . SER A 1 283 ? 28.565 3.550 -9.112 1.00 53.56 283 SER A O 1
ATOM 2069 N N . GLY A 1 284 ? 27.650 3.497 -7.082 1.00 64.62 284 GLY A N 1
ATOM 2070 C CA . GLY A 1 284 ? 27.849 2.049 -6.915 1.00 64.62 284 GLY A CA 1
ATOM 2071 C C . GLY A 1 284 ? 26.654 1.156 -7.274 1.00 64.62 284 GLY A C 1
ATOM 2072 O O . GLY A 1 284 ? 26.857 -0.024 -7.530 1.00 64.62 284 GLY A O 1
ATOM 2073 N N . SER A 1 285 ? 25.415 1.655 -7.262 1.00 81.44 285 SER A N 1
ATOM 2074 C CA . SER A 1 285 ? 24.193 0.849 -7.454 1.00 81.44 285 SER A CA 1
ATOM 2075 C C . SER A 1 285 ? 23.355 1.350 -8.630 1.00 81.44 285 SER A C 1
ATOM 2077 O O . SER A 1 285 ? 23.511 2.494 -9.059 1.00 81.44 285 SER A O 1
ATOM 2079 N N . ALA A 1 286 ? 22.416 0.532 -9.120 1.00 87.88 286 ALA A N 1
ATOM 2080 C CA . ALA A 1 286 ? 21.525 0.929 -10.212 1.00 87.88 286 ALA A CA 1
ATOM 2081 C C . ALA A 1 286 ? 20.698 2.177 -9.848 1.00 87.88 286 ALA A C 1
ATOM 2083 O O . ALA A 1 286 ? 20.479 3.044 -10.688 1.00 87.88 286 ALA A O 1
ATOM 2084 N N . CYS A 1 287 ? 20.296 2.309 -8.579 1.00 88.19 287 CYS A N 1
ATOM 2085 C CA . CYS A 1 287 ? 19.595 3.491 -8.072 1.00 88.19 287 CYS A CA 1
ATOM 2086 C C . CYS A 1 287 ? 20.475 4.738 -7.984 1.00 88.19 287 CYS A C 1
ATOM 2088 O O . CYS A 1 287 ? 20.017 5.834 -8.300 1.00 88.19 287 CYS A O 1
ATOM 2090 N N . ALA A 1 288 ? 21.735 4.583 -7.566 1.00 85.44 288 ALA A N 1
ATOM 2091 C CA . ALA A 1 288 ? 22.672 5.699 -7.519 1.00 85.44 288 ALA A CA 1
ATOM 2092 C C . ALA A 1 288 ? 22.956 6.232 -8.932 1.00 85.44 288 ALA A C 1
ATOM 2094 O O . ALA A 1 288 ? 22.955 7.445 -9.135 1.00 85.44 288 ALA A O 1
ATOM 2095 N N . GLU A 1 289 ? 23.125 5.338 -9.914 1.00 86.38 289 GLU A N 1
ATOM 2096 C CA . GLU A 1 289 ? 23.280 5.735 -11.318 1.00 86.38 289 GLU A CA 1
ATOM 2097 C C . GLU A 1 289 ? 22.021 6.389 -11.883 1.00 86.38 289 GLU A C 1
ATOM 2099 O O . GLU A 1 289 ? 22.115 7.393 -12.585 1.00 86.38 289 GLU A O 1
ATOM 2104 N N . PHE A 1 290 ? 20.839 5.875 -11.533 1.00 88.44 290 PHE A N 1
ATOM 2105 C CA . PHE A 1 290 ? 19.571 6.478 -11.933 1.00 88.44 290 PHE A CA 1
ATOM 2106 C C . PHE A 1 290 ? 19.466 7.945 -11.481 1.00 88.44 290 PHE A C 1
ATOM 2108 O O . PHE A 1 290 ? 19.218 8.824 -12.303 1.00 88.44 290 PHE A O 1
ATOM 2115 N N . ILE A 1 291 ? 19.729 8.226 -10.201 1.00 85.44 291 ILE A N 1
ATOM 2116 C CA . ILE A 1 291 ? 19.663 9.588 -9.640 1.00 85.44 291 ILE A CA 1
ATOM 2117 C C . ILE A 1 291 ? 20.772 10.485 -10.195 1.00 85.44 291 ILE A C 1
ATOM 2119 O O . ILE A 1 291 ? 20.553 11.674 -10.434 1.00 85.44 291 ILE A O 1
ATOM 2123 N N . ASN A 1 292 ? 21.966 9.936 -10.432 1.00 84.94 292 ASN A N 1
ATOM 2124 C CA . ASN A 1 292 ? 23.051 10.682 -11.062 1.00 84.94 292 ASN A CA 1
ATOM 2125 C C . ASN A 1 292 ? 22.626 11.164 -12.459 1.00 84.94 292 ASN A C 1
ATOM 2127 O O . ASN A 1 292 ? 22.696 12.361 -12.742 1.00 84.94 292 ASN A O 1
ATOM 2131 N N . LEU A 1 293 ? 22.100 10.267 -13.296 1.00 85.06 293 LEU A N 1
ATOM 2132 C CA . LEU A 1 293 ? 21.583 10.629 -14.615 1.00 85.06 293 LEU A CA 1
ATOM 2133 C C . LEU A 1 293 ? 20.407 11.611 -14.527 1.00 85.06 293 LEU A C 1
ATOM 2135 O O . LEU A 1 293 ? 20.327 12.523 -15.350 1.00 85.06 293 LEU A O 1
ATOM 2139 N N . GLU A 1 294 ? 19.522 11.459 -13.538 1.00 84.75 294 GLU A N 1
ATOM 2140 C CA . GLU A 1 294 ? 18.403 12.377 -13.276 1.00 84.75 294 GLU A CA 1
ATOM 2141 C C . GLU A 1 294 ? 18.893 13.803 -13.015 1.00 84.75 294 GLU A C 1
ATOM 2143 O O . GLU A 1 294 ? 18.421 14.741 -13.656 1.00 84.75 294 GLU A O 1
ATOM 2148 N N . SER A 1 295 ? 19.913 13.957 -12.166 1.00 81.62 295 SER A N 1
ATOM 2149 C CA . SER A 1 295 ? 20.492 15.259 -11.808 1.00 81.62 295 SER A CA 1
ATOM 2150 C C . SER A 1 295 ? 21.158 16.000 -12.975 1.00 81.62 295 SER A C 1
ATOM 2152 O O . SER A 1 295 ? 21.340 17.215 -12.917 1.00 81.62 295 SER A O 1
ATOM 2154 N N . GLN A 1 296 ? 21.509 15.286 -14.049 1.00 82.12 296 GLN A N 1
ATOM 2155 C CA . GLN A 1 296 ? 22.137 15.856 -15.245 1.00 82.12 296 GLN A CA 1
ATOM 2156 C C . GLN A 1 296 ? 21.121 16.406 -16.257 1.00 82.12 296 GLN A C 1
ATOM 2158 O O . GLN A 1 296 ? 21.523 16.966 -17.279 1.00 82.12 296 GLN A O 1
ATOM 2163 N N . ARG A 1 297 ? 19.813 16.232 -16.023 1.00 81.00 297 ARG A N 1
ATOM 2164 C CA . ARG A 1 297 ? 18.753 16.607 -16.967 1.00 81.00 297 ARG A CA 1
ATOM 2165 C C . ARG A 1 297 ? 17.826 17.669 -16.399 1.00 81.00 297 ARG A C 1
ATOM 2167 O O . ARG A 1 297 ? 17.606 17.767 -15.198 1.00 81.00 297 ARG A O 1
ATOM 2174 N N . THR A 1 298 ? 17.235 18.452 -17.294 1.00 76.56 298 THR A N 1
ATOM 2175 C CA . THR A 1 298 ? 16.151 19.372 -16.951 1.00 76.56 298 THR A CA 1
ATOM 2176 C C . THR A 1 298 ? 14.816 18.628 -16.882 1.00 76.56 298 THR A C 1
ATOM 2178 O O . THR A 1 298 ? 14.623 17.599 -17.539 1.00 76.56 298 THR A O 1
ATOM 2181 N N . SER A 1 299 ? 13.882 19.139 -16.075 1.00 68.56 299 SER A N 1
ATOM 2182 C CA . SER A 1 299 ? 12.540 18.565 -15.960 1.00 68.56 299 SER A CA 1
ATOM 2183 C C . SER A 1 299 ? 11.788 18.682 -17.289 1.00 68.56 299 SER A C 1
ATOM 2185 O O . SER A 1 299 ? 11.638 19.792 -17.803 1.00 68.56 299 SER A O 1
ATOM 2187 N N . SER A 1 300 ? 11.273 17.577 -17.834 1.00 63.12 300 SER A N 1
ATOM 2188 C CA . SER A 1 300 ? 10.475 17.603 -19.074 1.00 63.12 300 SER A CA 1
ATOM 2189 C C . SER A 1 300 ? 9.021 17.999 -18.861 1.00 63.12 300 SER A C 1
ATOM 2191 O O . SER A 1 300 ? 8.331 18.300 -19.831 1.00 63.12 300 SER A O 1
ATOM 2193 N N . ARG A 1 301 ? 8.526 17.959 -17.619 1.00 67.50 301 ARG A N 1
ATOM 2194 C CA . ARG A 1 301 ? 7.101 18.108 -17.331 1.00 67.50 301 ARG A CA 1
ATOM 2195 C C . ARG A 1 301 ? 6.819 19.323 -16.439 1.00 67.50 301 ARG A C 1
ATOM 2197 O O . ARG A 1 301 ? 7.290 19.349 -15.299 1.00 67.50 301 ARG A O 1
ATOM 2204 N N . PRO A 1 302 ? 6.017 20.298 -16.908 1.00 60.53 302 PRO A N 1
ATOM 2205 C CA . PRO A 1 302 ? 5.548 21.397 -16.071 1.00 60.53 302 PRO A CA 1
ATOM 2206 C C . PRO A 1 302 ? 4.858 20.860 -14.811 1.00 60.53 302 PRO A C 1
ATOM 2208 O O . PRO A 1 302 ? 3.998 19.985 -14.898 1.00 60.53 302 PRO A O 1
ATOM 2211 N N . GLY A 1 303 ? 5.280 21.350 -13.647 1.00 62.28 303 GLY A N 1
ATOM 2212 C CA . GLY A 1 303 ? 4.761 20.945 -12.339 1.00 62.28 303 GLY A CA 1
ATOM 2213 C C . GLY A 1 303 ? 5.417 19.738 -11.673 1.00 62.28 303 GLY A C 1
ATOM 2214 O O . GLY A 1 303 ? 5.167 19.497 -10.497 1.00 62.28 303 GLY A O 1
ATOM 2215 N N . PHE A 1 304 ? 6.317 19.029 -12.360 1.00 69.94 304 PHE A N 1
ATOM 2216 C CA . PHE A 1 304 ? 7.074 17.920 -11.777 1.00 69.94 304 PHE A CA 1
ATOM 2217 C C . PHE A 1 304 ? 8.579 18.180 -11.897 1.00 69.94 304 PHE A C 1
ATOM 2219 O O . PHE A 1 304 ? 9.234 17.730 -12.836 1.00 69.94 304 PHE A O 1
ATOM 2226 N N . ALA A 1 305 ? 9.144 18.897 -10.921 1.00 63.91 305 ALA A N 1
ATOM 2227 C CA . ALA A 1 305 ? 10.565 19.263 -10.914 1.00 63.91 305 ALA A CA 1
ATOM 2228 C C . ALA A 1 305 ? 11.510 18.042 -10.916 1.00 63.91 305 ALA A C 1
ATOM 2230 O O . ALA A 1 305 ? 12.579 18.099 -11.514 1.00 63.91 305 ALA A O 1
ATOM 2231 N N . SER A 1 306 ? 11.093 16.929 -10.302 1.00 68.44 306 SER A N 1
ATOM 2232 C CA . SER A 1 306 ? 11.837 15.657 -10.255 1.00 68.44 306 SER A CA 1
ATOM 2233 C C . SER A 1 306 ? 11.543 14.727 -11.444 1.00 68.44 306 SER A C 1
ATOM 2235 O O . SER A 1 306 ? 11.862 13.546 -11.405 1.00 68.44 306 SER A O 1
ATOM 2237 N N . TRP A 1 307 ? 10.889 15.208 -12.505 1.00 79.38 307 TRP A N 1
ATOM 2238 C CA . TRP A 1 307 ? 10.627 14.395 -13.693 1.00 79.38 307 TRP A CA 1
ATOM 2239 C C . TRP A 1 307 ? 11.575 14.777 -14.826 1.00 79.38 307 TRP A C 1
ATOM 2241 O O . TRP A 1 307 ? 11.251 15.594 -15.692 1.00 79.38 307 TRP A O 1
ATOM 2251 N N . ALA A 1 308 ? 12.771 14.191 -14.795 1.00 82.00 308 ALA A N 1
ATOM 2252 C CA . ALA A 1 308 ? 13.819 14.416 -15.784 1.00 82.00 308 ALA A CA 1
ATOM 2253 C C . ALA A 1 308 ? 13.393 14.023 -17.210 1.00 82.00 308 ALA A C 1
ATOM 2255 O O . ALA A 1 308 ? 12.747 12.996 -17.427 1.00 82.00 308 ALA A O 1
ATOM 2256 N N . ALA A 1 309 ? 13.822 14.812 -18.199 1.00 78.56 309 ALA A N 1
ATOM 2257 C CA . ALA A 1 309 ? 13.561 14.529 -19.607 1.00 78.56 309 ALA A CA 1
ATOM 2258 C C . ALA A 1 309 ? 14.063 13.145 -20.035 1.00 78.56 309 ALA A C 1
ATOM 2260 O O . ALA A 1 309 ? 15.155 12.731 -19.647 1.00 78.56 309 ALA A O 1
ATOM 2261 N N . ASN A 1 310 ? 13.282 12.429 -20.852 1.00 76.50 310 ASN A N 1
ATOM 2262 C CA . ASN A 1 310 ? 13.597 11.084 -21.360 1.00 76.50 310 ASN A CA 1
ATOM 2263 C C . ASN A 1 310 ? 13.934 10.045 -20.267 1.00 76.50 310 ASN A C 1
ATOM 2265 O O . ASN A 1 310 ? 14.670 9.093 -20.527 1.00 76.50 310 ASN A O 1
ATOM 2269 N N . MET A 1 311 ? 13.445 10.232 -19.036 1.00 84.88 311 MET A N 1
ATOM 2270 C CA . MET A 1 311 ? 13.547 9.258 -17.945 1.00 84.88 311 MET A CA 1
ATOM 2271 C C . MET A 1 311 ? 12.212 9.103 -17.212 1.00 84.88 311 MET A C 1
ATOM 2273 O O . MET A 1 311 ? 11.441 10.061 -17.123 1.00 84.88 311 MET A O 1
ATOM 2277 N N . PRO A 1 312 ? 11.914 7.902 -16.683 1.00 88.56 312 PRO A N 1
ATOM 2278 C CA . PRO A 1 312 ? 10.779 7.739 -15.790 1.00 88.56 312 PRO A CA 1
ATOM 2279 C C . PRO A 1 312 ? 10.998 8.523 -14.495 1.00 88.56 312 PRO A C 1
ATOM 2281 O O . PRO A 1 312 ? 12.124 8.782 -14.085 1.00 88.56 312 PRO A O 1
ATOM 2284 N N . TRP A 1 313 ? 9.910 8.848 -13.812 1.00 86.69 313 TRP A N 1
ATOM 2285 C CA . TRP A 1 313 ? 9.955 9.458 -12.489 1.00 86.69 313 TRP A CA 1
ATOM 2286 C C . TRP A 1 313 ? 9.781 8.389 -11.404 1.00 86.69 313 TRP A C 1
ATOM 2288 O O . TRP A 1 313 ? 8.704 7.793 -11.304 1.00 86.69 313 TRP A O 1
ATOM 2298 N N . LEU A 1 314 ? 10.832 8.142 -10.610 1.00 88.25 314 LEU A N 1
ATOM 2299 C CA . LEU A 1 314 ? 10.872 7.073 -9.599 1.00 88.25 314 LEU A CA 1
ATOM 2300 C C . LEU A 1 314 ? 10.756 7.578 -8.150 1.00 88.25 314 LEU A C 1
ATOM 2302 O O . LEU A 1 314 ? 10.111 6.912 -7.338 1.00 88.25 314 LEU A O 1
ATOM 2306 N N . TYR A 1 315 ? 11.346 8.737 -7.838 1.00 86.00 315 TYR A N 1
ATOM 2307 C CA . TYR A 1 315 ? 11.447 9.298 -6.485 1.00 86.00 315 TYR A CA 1
ATOM 2308 C C . TYR A 1 315 ? 10.762 10.661 -6.382 1.00 86.00 315 TYR A C 1
ATOM 2310 O O . TYR A 1 315 ? 10.953 11.521 -7.235 1.00 86.00 315 TYR A O 1
ATOM 2318 N N . TYR A 1 316 ? 10.072 10.943 -5.277 1.00 82.06 316 TYR A N 1
ATOM 2319 C CA . TYR A 1 316 ? 9.515 12.281 -4.994 1.00 82.06 316 TYR A CA 1
ATOM 2320 C C . TYR A 1 316 ? 10.593 13.298 -4.518 1.00 82.06 316 TYR A C 1
ATOM 2322 O O . TYR A 1 316 ? 10.293 14.251 -3.805 1.00 82.06 316 TYR A O 1
ATOM 2330 N N . GLY A 1 317 ? 11.858 13.093 -4.916 1.00 61.91 317 GLY A N 1
ATOM 2331 C CA . GLY A 1 317 ? 13.102 13.443 -4.208 1.00 61.91 317 GLY A CA 1
ATOM 2332 C C . GLY A 1 317 ? 13.409 14.907 -3.859 1.00 61.91 317 GLY A C 1
ATOM 2333 O O . GLY A 1 317 ? 14.430 15.152 -3.227 1.00 61.91 317 GLY A O 1
ATOM 2334 N N . SER A 1 318 ? 12.569 15.881 -4.216 1.00 57.69 318 SER A N 1
ATOM 2335 C CA . SER A 1 318 ? 12.730 17.289 -3.802 1.00 57.69 318 SER A CA 1
ATOM 2336 C C . SER A 1 318 ? 11.700 17.753 -2.766 1.00 57.69 318 SER A C 1
ATOM 2338 O O . SER A 1 318 ? 11.876 18.803 -2.147 1.00 57.69 318 SER A O 1
ATOM 2340 N N . GLN A 1 319 ? 10.635 16.979 -2.549 1.00 64.50 319 GLN A N 1
ATOM 2341 C CA . GLN A 1 319 ? 9.523 17.348 -1.679 1.00 64.50 319 GLN A CA 1
ATOM 2342 C C . GLN A 1 319 ? 9.521 16.498 -0.409 1.00 64.50 319 GLN A C 1
ATOM 2344 O O . GLN A 1 319 ? 9.740 15.288 -0.448 1.00 64.50 319 GLN A O 1
ATOM 2349 N N . GLN A 1 320 ? 9.240 17.128 0.734 1.00 76.69 320 GLN A N 1
ATOM 2350 C CA . GLN A 1 320 ? 8.995 16.389 1.972 1.00 76.69 320 GLN A CA 1
ATOM 2351 C C . GLN A 1 320 ? 7.780 15.480 1.777 1.00 76.69 320 GLN A C 1
ATOM 2353 O O . GLN A 1 320 ? 6.754 15.919 1.253 1.00 76.69 320 GLN A O 1
ATOM 2358 N N . ALA A 1 321 ? 7.861 14.234 2.242 1.00 83.81 321 ALA A N 1
ATOM 2359 C CA . ALA A 1 321 ? 6.756 13.288 2.118 1.00 83.81 321 ALA A CA 1
ATOM 2360 C C . ALA A 1 321 ? 5.460 13.800 2.776 1.00 83.81 321 ALA A C 1
ATOM 2362 O O . ALA A 1 321 ? 4.369 13.521 2.286 1.00 83.81 321 ALA A O 1
ATOM 2363 N N . SER A 1 322 ? 5.563 14.626 3.821 1.00 83.19 322 SE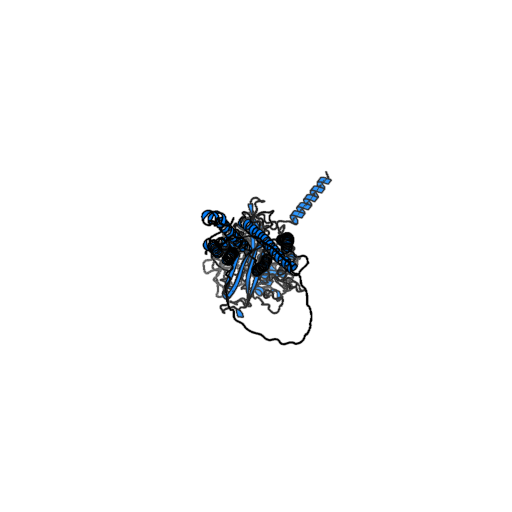R A N 1
ATOM 2364 C CA . SER A 1 322 ? 4.425 15.332 4.423 1.00 83.19 322 SER A CA 1
ATOM 2365 C C . SER A 1 322 ? 3.676 16.246 3.444 1.00 83.19 322 SER A C 1
ATOM 2367 O O . SER A 1 322 ? 2.455 16.323 3.528 1.00 83.19 322 SER A O 1
ATOM 2369 N N . LEU A 1 323 ? 4.373 16.914 2.517 1.00 84.06 323 LEU A N 1
ATOM 2370 C CA . LEU A 1 323 ? 3.769 17.798 1.513 1.00 84.06 323 LEU A CA 1
ATOM 2371 C C . LEU A 1 323 ? 3.088 16.997 0.404 1.00 84.06 323 LEU A C 1
ATOM 2373 O O . LEU A 1 323 ? 1.967 17.319 0.028 1.00 84.06 323 LEU A O 1
ATOM 2377 N N . VAL A 1 324 ? 3.726 15.917 -0.057 1.00 85.56 324 VAL A N 1
ATOM 2378 C CA . VAL A 1 324 ? 3.149 15.006 -1.062 1.00 85.56 324 VAL A CA 1
ATOM 2379 C C . VAL A 1 324 ? 1.844 14.393 -0.548 1.00 85.56 324 VAL A C 1
ATOM 2381 O O . VAL A 1 324 ? 0.855 14.324 -1.269 1.00 85.56 324 VAL A O 1
ATOM 2384 N N . LEU A 1 325 ? 1.821 13.981 0.722 1.00 86.88 325 LEU A N 1
ATOM 2385 C CA . LEU A 1 325 ? 0.641 13.395 1.365 1.00 86.88 325 LEU A CA 1
ATOM 2386 C C . LEU A 1 325 ? -0.431 14.427 1.747 1.00 86.88 325 LEU A C 1
ATOM 2388 O O . LEU A 1 325 ? -1.541 14.034 2.093 1.00 86.88 325 LEU A O 1
ATOM 2392 N N . ALA A 1 326 ? -0.109 15.722 1.710 1.00 85.44 326 ALA A N 1
ATOM 2393 C CA . ALA A 1 326 ? -1.036 16.820 1.980 1.00 85.44 326 ALA A CA 1
ATOM 2394 C C . ALA A 1 326 ? -1.518 17.521 0.699 1.00 85.44 326 ALA A C 1
ATOM 2396 O O . ALA A 1 326 ? -2.194 18.548 0.785 1.00 85.44 326 ALA A O 1
ATOM 2397 N N . ASP A 1 327 ? -1.172 16.989 -0.475 1.00 84.56 327 ASP A N 1
ATOM 2398 C CA . ASP A 1 327 ? -1.604 17.531 -1.757 1.00 84.56 327 ASP A CA 1
ATOM 2399 C C . ASP A 1 327 ? -3.133 17.460 -1.902 1.00 84.56 327 ASP A C 1
ATOM 2401 O O . ASP A 1 327 ? -3.770 16.456 -1.587 1.00 84.56 327 ASP A O 1
ATOM 2405 N N . THR A 1 328 ? -3.731 18.543 -2.385 1.00 84.94 328 THR A N 1
ATOM 2406 C CA . THR A 1 328 ? -5.179 18.704 -2.560 1.00 84.94 328 THR A CA 1
ATOM 2407 C C . THR A 1 328 ? -5.601 18.685 -4.028 1.00 84.94 328 THR A C 1
ATOM 2409 O O . THR A 1 328 ? -6.746 18.997 -4.346 1.00 84.94 328 THR A O 1
ATOM 2412 N N . SER A 1 329 ? -4.699 18.294 -4.931 1.00 82.44 329 SER A N 1
ATOM 2413 C CA . SER A 1 329 ? -4.945 18.244 -6.374 1.00 82.44 329 SER A CA 1
ATOM 2414 C C . SER A 1 329 ? -6.007 17.217 -6.810 1.00 82.44 329 SER A C 1
ATOM 2416 O O . SER A 1 329 ? -6.520 17.293 -7.927 1.00 82.44 329 SER A O 1
ATOM 2418 N N . LEU A 1 330 ? -6.391 16.284 -5.930 1.00 85.38 330 LEU A N 1
ATOM 2419 C CA . LEU A 1 330 ? -7.497 15.355 -6.154 1.00 85.38 330 LEU A CA 1
ATOM 2420 C C . LEU A 1 330 ? -8.852 16.020 -5.867 1.00 85.38 330 LEU A C 1
ATOM 2422 O O . LEU A 1 330 ? -9.253 16.166 -4.713 1.00 85.38 330 LEU A O 1
ATOM 2426 N N . THR A 1 331 ? -9.583 16.361 -6.926 1.00 84.50 331 THR A N 1
ATOM 2427 C CA . THR A 1 331 ? -10.894 17.037 -6.849 1.00 84.50 331 THR A CA 1
ATOM 2428 C C . THR A 1 331 ? -12.090 16.081 -6.823 1.00 84.50 331 THR A C 1
ATOM 2430 O O . THR A 1 331 ? -13.225 16.511 -6.625 1.00 84.50 331 THR A O 1
ATOM 2433 N N . ALA A 1 332 ? -11.858 14.778 -7.004 1.00 84.00 332 ALA A N 1
ATOM 2434 C CA . ALA A 1 332 ? -12.915 13.775 -7.043 1.00 84.00 332 ALA A CA 1
ATOM 2435 C C . ALA A 1 332 ? -13.590 13.589 -5.678 1.00 84.00 332 ALA A C 1
ATOM 2437 O O . ALA A 1 332 ? -12.918 13.385 -4.664 1.00 84.00 332 ALA A O 1
ATOM 2438 N N . THR A 1 333 ? -14.925 13.590 -5.671 1.00 84.31 333 THR A N 1
ATOM 2439 C CA . THR A 1 333 ? -15.720 13.331 -4.468 1.00 84.31 333 THR A CA 1
ATOM 2440 C C . THR A 1 333 ? -16.116 11.859 -4.379 1.00 84.31 333 THR A C 1
ATOM 2442 O O . THR A 1 333 ? -16.611 11.256 -5.332 1.00 84.31 333 THR A O 1
ATOM 2445 N N . TYR A 1 334 ? -15.902 11.261 -3.210 1.00 85.81 334 TYR A N 1
ATOM 2446 C CA . TYR A 1 334 ? -16.189 9.856 -2.956 1.00 85.81 334 TYR A CA 1
ATOM 2447 C C . TYR A 1 334 ? -17.331 9.704 -1.946 1.00 85.81 334 TYR A C 1
ATOM 2449 O O . TYR A 1 334 ? -17.239 10.092 -0.776 1.00 85.81 334 TYR A O 1
ATOM 2457 N N . ALA A 1 335 ? -18.427 9.108 -2.413 1.00 83.94 335 ALA A N 1
ATOM 2458 C CA . ALA A 1 335 ? -19.533 8.676 -1.570 1.00 83.94 335 ALA A CA 1
ATOM 2459 C C . ALA A 1 335 ? -19.230 7.321 -0.917 1.00 83.94 335 ALA A C 1
ATOM 2461 O O . ALA A 1 335 ? -18.448 6.519 -1.430 1.00 83.94 335 ALA A O 1
ATOM 2462 N N . SER A 1 336 ? -19.893 7.036 0.203 1.00 80.50 336 SER A N 1
ATOM 2463 C CA . SER A 1 336 ? -19.792 5.725 0.841 1.00 80.50 336 SER A CA 1
ATOM 2464 C C . SER A 1 336 ? -20.242 4.630 -0.136 1.00 80.50 336 SER A C 1
ATOM 2466 O O . SER A 1 336 ? -21.394 4.598 -0.567 1.00 80.50 336 SER A O 1
ATOM 2468 N N . GLY A 1 337 ? -19.332 3.728 -0.504 1.00 80.12 337 GLY A N 1
ATOM 2469 C CA . GLY A 1 337 ? -19.626 2.578 -1.361 1.00 80.12 337 GLY A CA 1
ATOM 2470 C C . GLY A 1 337 ? -19.395 2.787 -2.845 1.00 80.12 337 GLY A C 1
ATOM 2471 O O . GLY A 1 337 ? -19.635 1.841 -3.595 1.00 80.12 337 GLY A O 1
ATOM 2472 N N . SER A 1 338 ? -18.906 3.960 -3.256 1.00 87.94 338 SER A N 1
ATOM 2473 C CA . SER A 1 338 ? -18.363 4.151 -4.600 1.00 87.94 338 SER A CA 1
ATOM 2474 C C . SER A 1 338 ? -17.104 3.299 -4.812 1.00 87.94 338 SER A C 1
ATOM 2476 O O . SER A 1 338 ? -16.523 2.766 -3.865 1.00 87.94 338 SER A O 1
ATOM 2478 N N . THR A 1 339 ? -16.677 3.137 -6.061 1.00 88.38 339 THR A N 1
ATOM 2479 C CA . THR A 1 339 ? -15.451 2.397 -6.386 1.00 88.38 339 THR A CA 1
ATOM 2480 C C . THR A 1 339 ? -14.267 3.352 -6.464 1.00 88.38 339 THR A C 1
ATOM 2482 O O . THR A 1 339 ? -14.316 4.356 -7.172 1.00 88.38 339 THR A O 1
ATOM 2485 N N . LEU A 1 340 ? -13.184 3.023 -5.762 1.00 90.12 340 LEU A N 1
ATOM 2486 C CA . LEU A 1 340 ? -11.894 3.680 -5.922 1.00 90.12 340 LEU A CA 1
ATOM 2487 C C . LEU A 1 340 ? -11.170 3.068 -7.127 1.00 90.12 340 LEU A C 1
ATOM 2489 O O . LEU A 1 340 ? -10.658 1.949 -7.062 1.00 90.12 340 LEU A O 1
ATOM 2493 N N . ASN A 1 341 ? -11.125 3.812 -8.229 1.00 91.75 341 ASN A N 1
ATOM 2494 C CA . ASN A 1 341 ? -10.525 3.360 -9.481 1.00 91.75 341 ASN A CA 1
ATOM 2495 C C . ASN A 1 341 ? -8.993 3.440 -9.422 1.00 91.75 341 ASN A C 1
ATOM 2497 O O . ASN A 1 341 ? -8.388 4.432 -9.833 1.00 91.75 341 ASN A O 1
ATOM 2501 N N . LEU A 1 342 ? -8.365 2.381 -8.915 1.00 93.44 342 LEU A N 1
ATOM 2502 C CA . LEU A 1 342 ? -6.911 2.241 -8.906 1.00 93.44 342 LEU A CA 1
ATOM 2503 C C . LEU A 1 342 ? -6.422 1.639 -10.230 1.00 93.44 342 LEU A C 1
ATOM 2505 O O . LEU A 1 342 ? -6.797 0.524 -10.595 1.00 93.44 342 LEU A O 1
ATOM 2509 N N . TYR A 1 343 ? -5.564 2.374 -10.928 1.00 93.81 343 TYR A N 1
ATOM 2510 C CA . TYR A 1 343 ? -4.914 1.973 -12.172 1.00 93.81 343 TYR A CA 1
ATOM 2511 C C . TYR A 1 343 ? -3.423 1.731 -11.931 1.00 93.81 343 TYR A C 1
ATOM 2513 O O . TYR A 1 343 ? -2.795 2.420 -11.131 1.00 93.81 343 TYR A O 1
ATOM 2521 N N . LEU A 1 344 ? -2.846 0.764 -12.639 1.00 94.25 344 LEU A N 1
ATOM 2522 C CA . LEU A 1 344 ? -1.418 0.459 -12.599 1.00 94.25 344 LEU A CA 1
ATOM 2523 C C . LEU A 1 344 ? -0.826 0.652 -13.991 1.00 94.25 344 LEU A C 1
ATOM 2525 O O . LEU A 1 344 ? -1.273 0.022 -14.948 1.00 94.25 344 LEU A O 1
ATOM 2529 N N . GLY A 1 345 ? 0.192 1.498 -14.105 1.00 93.12 345 GLY A N 1
ATOM 2530 C CA . GLY A 1 345 ? 1.094 1.476 -15.250 1.00 93.12 345 GLY A CA 1
ATOM 2531 C C . GLY A 1 345 ? 1.974 0.235 -15.150 1.00 93.12 345 GLY A C 1
ATOM 2532 O O . GLY A 1 345 ? 2.721 0.102 -14.184 1.00 93.12 345 GLY A O 1
ATOM 2533 N N . THR A 1 346 ? 1.854 -0.678 -16.112 1.00 92.94 346 THR A N 1
ATOM 2534 C CA . THR A 1 346 ? 2.570 -1.964 -16.106 1.00 92.94 346 THR A CA 1
ATOM 2535 C C . THR A 1 346 ? 3.801 -1.935 -16.997 1.00 92.94 346 THR A C 1
ATOM 2537 O O . THR A 1 346 ? 3.726 -1.479 -18.137 1.00 92.94 346 THR A O 1
ATOM 2540 N N . TYR A 1 347 ? 4.920 -2.461 -16.498 1.00 91.31 347 TYR A N 1
ATOM 2541 C CA . TYR A 1 347 ? 6.173 -2.565 -17.243 1.00 91.31 347 TYR A CA 1
ATOM 2542 C C . TYR A 1 347 ? 6.739 -3.982 -17.168 1.00 91.31 347 TYR A C 1
ATOM 2544 O O . TYR A 1 347 ? 6.734 -4.615 -16.109 1.00 91.31 347 TYR A O 1
ATOM 2552 N N . SER A 1 348 ? 7.260 -4.460 -18.295 1.00 88.94 348 SER A N 1
ATOM 2553 C CA . SER A 1 348 ? 7.952 -5.743 -18.391 1.00 88.94 348 SER A CA 1
ATOM 2554 C C . SER A 1 348 ? 9.340 -5.686 -17.750 1.00 88.94 348 SER A C 1
ATOM 2556 O O . SER A 1 348 ? 9.908 -4.612 -17.533 1.00 88.94 348 SER A O 1
ATOM 2558 N N . LEU A 1 349 ? 9.945 -6.857 -17.545 1.00 85.75 349 LEU A N 1
ATOM 2559 C CA . LEU A 1 349 ? 11.330 -6.995 -17.094 1.00 85.75 349 LEU A CA 1
ATOM 2560 C C . LEU A 1 349 ? 12.348 -6.243 -17.973 1.00 85.75 349 LEU A C 1
ATOM 2562 O O . LEU A 1 349 ? 13.302 -5.672 -17.447 1.00 85.75 349 LEU A O 1
ATOM 2566 N N . SER A 1 350 ? 12.116 -6.181 -19.287 1.00 78.69 350 SER A N 1
ATOM 2567 C CA . SER A 1 350 ? 12.973 -5.482 -20.255 1.00 78.69 350 SER A CA 1
ATOM 2568 C C . SER A 1 350 ? 12.776 -3.960 -20.294 1.00 78.69 350 SER A C 1
ATOM 2570 O O . SER A 1 350 ? 13.480 -3.281 -21.037 1.00 78.69 350 SER A O 1
ATOM 2572 N N . GLY A 1 351 ? 11.839 -3.413 -19.511 1.00 78.75 351 GLY A N 1
ATOM 2573 C CA . GLY A 1 351 ? 11.532 -1.980 -19.490 1.00 78.75 351 GLY A CA 1
ATOM 2574 C C . GLY A 1 351 ? 10.480 -1.540 -20.514 1.00 78.75 351 GLY A C 1
ATOM 2575 O O . GLY A 1 351 ? 10.277 -0.341 -20.690 1.00 78.75 351 GLY A O 1
ATOM 2576 N N . GLN A 1 352 ? 9.790 -2.473 -21.182 1.00 83.06 352 GLN A N 1
ATOM 2577 C CA . GLN A 1 352 ? 8.694 -2.130 -22.093 1.00 83.06 352 GLN A CA 1
ATOM 2578 C C . GLN A 1 352 ? 7.414 -1.814 -21.320 1.00 83.06 352 GLN A C 1
ATOM 2580 O O . GLN A 1 352 ? 7.032 -2.545 -20.406 1.00 83.06 352 GLN A O 1
ATOM 2585 N N . PHE A 1 353 ? 6.730 -0.742 -21.712 1.00 86.19 353 PHE A N 1
ATOM 2586 C CA . PHE A 1 353 ? 5.445 -0.359 -21.138 1.00 86.19 353 PHE A CA 1
ATOM 2587 C C . PHE A 1 353 ? 4.312 -1.183 -21.762 1.00 86.19 353 PHE A C 1
ATOM 2589 O O . PHE A 1 353 ? 4.151 -1.202 -22.977 1.00 86.19 353 PHE A O 1
ATOM 2596 N N . GLN A 1 354 ? 3.524 -1.860 -20.929 1.00 87.69 354 GLN A N 1
ATOM 2597 C CA . GLN A 1 354 ? 2.407 -2.713 -21.355 1.00 87.69 354 GLN A CA 1
ATOM 2598 C C . GLN A 1 354 ? 1.062 -1.968 -21.373 1.00 87.69 354 GLN A C 1
ATOM 2600 O O . GLN A 1 354 ? 0.089 -2.472 -21.930 1.00 87.69 354 GLN A O 1
ATOM 2605 N N . GLY A 1 355 ? 0.995 -0.774 -20.774 1.00 88.44 355 GLY A N 1
ATOM 2606 C CA . GLY A 1 355 ? -0.220 0.034 -20.680 1.00 88.44 355 GLY A CA 1
ATOM 2607 C C . GLY A 1 355 ? -0.723 0.230 -19.250 1.00 88.44 355 GLY A C 1
ATOM 2608 O O . GLY A 1 355 ? -0.147 -0.270 -18.277 1.00 88.44 355 GLY A O 1
ATOM 2609 N N . PHE A 1 356 ? -1.816 0.988 -19.135 1.00 90.12 356 PHE A N 1
ATOM 2610 C CA . PHE A 1 356 ? -2.533 1.195 -17.879 1.00 90.12 356 PHE A CA 1
ATOM 2611 C C . PHE A 1 356 ? -3.596 0.114 -17.688 1.00 90.12 356 PHE A C 1
ATOM 2613 O O . PHE A 1 356 ? -4.501 -0.022 -18.509 1.00 90.12 356 PHE A O 1
ATOM 2620 N N . GLN A 1 357 ? -3.512 -0.623 -16.585 1.00 91.06 357 GLN A N 1
ATOM 2621 C CA . GLN A 1 357 ? -4.446 -1.693 -16.244 1.00 91.06 357 GLN A CA 1
ATOM 2622 C C . GLN A 1 357 ? -5.281 -1.300 -15.026 1.00 91.06 357 GLN A C 1
ATOM 2624 O O . GLN A 1 357 ? -4.758 -0.758 -14.053 1.00 91.06 357 GLN A O 1
ATOM 2629 N N . ASN A 1 358 ? -6.585 -1.572 -15.064 1.00 91.62 358 ASN A N 1
ATOM 2630 C CA . ASN A 1 358 ? -7.474 -1.272 -13.945 1.00 91.62 358 ASN A CA 1
ATOM 2631 C C . ASN A 1 358 ? -7.354 -2.354 -12.858 1.00 91.62 358 ASN A C 1
ATOM 2633 O O . ASN A 1 358 ? -8.009 -3.396 -12.929 1.00 91.62 358 ASN A O 1
ATOM 2637 N N . ALA A 1 359 ? -6.554 -2.074 -11.827 1.00 88.88 359 ALA A N 1
ATOM 2638 C CA . ALA A 1 359 ? -6.298 -2.977 -10.705 1.00 88.88 359 ALA A CA 1
ATOM 2639 C C . ALA A 1 359 ? -7.561 -3.299 -9.906 1.00 88.88 359 ALA A C 1
ATOM 2641 O O . ALA A 1 359 ? -7.688 -4.403 -9.378 1.00 88.88 359 ALA A O 1
ATOM 2642 N N . SER A 1 360 ? -8.489 -2.339 -9.820 1.00 85.31 360 SER A N 1
ATOM 2643 C CA . SER A 1 360 ? -9.738 -2.513 -9.075 1.00 85.31 360 SER A CA 1
ATOM 2644 C C . SER A 1 360 ? -10.690 -3.515 -9.731 1.00 85.31 360 SER A C 1
ATOM 2646 O O . SER A 1 360 ? -11.465 -4.178 -9.046 1.00 85.31 360 SER A O 1
ATOM 2648 N N . ALA A 1 361 ? -10.592 -3.679 -11.053 1.00 83.00 361 ALA A N 1
ATOM 2649 C CA . ALA A 1 361 ? -11.366 -4.663 -11.800 1.00 83.00 361 ALA A CA 1
ATOM 2650 C C . ALA A 1 361 ? -10.673 -6.036 -11.847 1.00 83.00 361 ALA A C 1
ATOM 2652 O O . ALA A 1 361 ? -11.342 -7.064 -11.731 1.00 83.00 361 ALA A O 1
ATOM 2653 N N . THR A 1 362 ? -9.345 -6.056 -12.005 1.00 80.75 362 THR A N 1
ATOM 2654 C CA . THR A 1 362 ? -8.549 -7.276 -12.236 1.00 80.75 362 THR A CA 1
ATOM 2655 C C . THR A 1 362 ? -7.988 -7.914 -10.960 1.00 80.75 362 THR A C 1
ATOM 2657 O O . THR A 1 362 ? -7.543 -9.059 -11.002 1.00 80.75 362 THR A O 1
ATOM 2660 N N . ASN A 1 363 ? -8.016 -7.210 -9.820 1.00 81.31 363 ASN A N 1
ATOM 2661 C CA . ASN A 1 363 ? -7.473 -7.638 -8.520 1.00 81.31 363 ASN A CA 1
ATOM 2662 C C . ASN A 1 363 ? -5.990 -8.048 -8.572 1.00 81.31 363 ASN A C 1
ATOM 2664 O O . ASN A 1 363 ? -5.546 -8.969 -7.885 1.00 81.31 363 ASN A O 1
ATOM 2668 N N . GLN A 1 364 ? -5.207 -7.356 -9.399 1.00 80.94 364 GLN A N 1
ATOM 2669 C CA . GLN A 1 364 ? -3.801 -7.690 -9.650 1.00 80.94 364 GLN A CA 1
ATOM 2670 C C . GLN A 1 364 ? -2.872 -7.476 -8.450 1.00 80.94 364 GLN A C 1
ATOM 2672 O O . GLN A 1 364 ? -1.837 -8.124 -8.384 1.00 80.94 364 GLN A O 1
ATOM 2677 N N . LEU A 1 365 ? -3.240 -6.623 -7.488 1.00 87.44 365 LEU A N 1
ATOM 2678 C CA . LEU A 1 365 ? -2.419 -6.342 -6.299 1.00 87.44 365 LEU A CA 1
ATOM 2679 C C . LEU A 1 365 ? -2.524 -7.403 -5.199 1.00 87.44 365 LEU A C 1
ATOM 2681 O O . LEU A 1 365 ? -1.683 -7.444 -4.305 1.00 87.44 365 LEU A O 1
ATOM 2685 N N . GLN A 1 366 ? -3.563 -8.237 -5.243 1.00 91.25 366 GLN A N 1
ATOM 2686 C CA . GLN A 1 366 ? -3.819 -9.252 -4.228 1.00 91.25 366 GLN A CA 1
ATOM 2687 C C . GLN A 1 366 ? -3.150 -10.566 -4.648 1.00 91.25 366 GLN A C 1
ATOM 2689 O O . GLN A 1 366 ? -3.545 -11.204 -5.633 1.00 91.25 366 GLN A O 1
ATOM 2694 N N . LEU A 1 367 ? -2.111 -10.959 -3.902 1.00 91.94 367 LEU A N 1
ATOM 2695 C CA . LEU A 1 367 ? -1.460 -12.266 -4.050 1.00 91.94 367 LEU A CA 1
ATOM 2696 C C . LEU A 1 367 ? -2.392 -13.399 -3.600 1.00 91.94 367 LEU A C 1
ATOM 2698 O O . LEU A 1 367 ? -2.461 -14.439 -4.250 1.00 91.94 367 LEU A O 1
ATOM 2702 N N . CYS A 1 368 ? -3.170 -13.165 -2.542 1.00 91.38 368 CYS A N 1
ATOM 2703 C CA . CYS A 1 368 ? -4.249 -14.054 -2.132 1.00 91.38 368 CYS A CA 1
ATOM 2704 C C . CYS A 1 368 ? -5.370 -14.048 -3.172 1.00 91.38 368 CYS A C 1
ATOM 2706 O O . CYS A 1 368 ? -5.933 -12.999 -3.482 1.00 91.38 368 CYS A O 1
ATOM 2708 N N . LYS A 1 369 ? -5.716 -15.225 -3.698 1.00 89.12 369 LYS A N 1
ATOM 2709 C CA . LYS A 1 369 ? -6.853 -15.382 -4.608 1.00 89.12 369 LYS A CA 1
ATOM 2710 C C . LYS A 1 369 ? -8.088 -15.824 -3.835 1.00 89.12 369 LYS A C 1
ATOM 2712 O O . LYS A 1 369 ? -8.020 -16.737 -3.020 1.00 89.12 369 LYS A O 1
ATOM 2717 N N . ASP A 1 370 ? -9.204 -15.169 -4.120 1.00 88.19 370 ASP A N 1
ATOM 2718 C CA . ASP A 1 370 ? -10.527 -15.463 -3.567 1.00 88.19 370 ASP A CA 1
ATOM 2719 C C . ASP A 1 370 ? -11.584 -15.204 -4.660 1.00 88.19 370 ASP A C 1
ATOM 2721 O O . ASP A 1 370 ? -11.263 -14.975 -5.830 1.00 88.19 370 ASP A O 1
ATOM 2725 N N . THR A 1 371 ? -12.863 -15.235 -4.310 1.00 87.69 371 THR A N 1
ATOM 2726 C CA . THR A 1 371 ? -13.957 -14.829 -5.185 1.00 87.69 371 THR A CA 1
ATOM 2727 C C . THR A 1 371 ? -13.824 -13.358 -5.585 1.00 87.69 371 THR A C 1
ATOM 2729 O O . THR A 1 371 ? -13.419 -12.497 -4.799 1.00 87.69 371 THR A O 1
ATOM 2732 N N . LEU A 1 372 ? -14.220 -13.045 -6.823 1.00 87.12 372 LEU A N 1
ATOM 2733 C CA . LEU A 1 372 ? -14.124 -11.693 -7.379 1.00 87.12 372 LEU A CA 1
ATOM 2734 C C . LEU A 1 372 ? -14.808 -10.643 -6.486 1.00 87.12 372 LEU A C 1
ATOM 2736 O O . LEU A 1 372 ? -14.266 -9.562 -6.286 1.00 87.12 372 LEU A O 1
ATOM 2740 N N . ALA A 1 373 ? -15.963 -10.982 -5.903 1.00 86.12 373 ALA A N 1
ATOM 2741 C CA . ALA A 1 373 ? -16.722 -10.089 -5.030 1.00 86.12 373 ALA A CA 1
ATOM 2742 C C . ALA A 1 373 ? -15.991 -9.757 -3.718 1.00 86.12 373 ALA A C 1
ATOM 2744 O O . ALA A 1 373 ? -16.099 -8.632 -3.230 1.00 86.12 373 ALA A O 1
ATOM 2745 N N . VAL A 1 374 ? -15.250 -10.715 -3.147 1.00 88.19 374 VAL A N 1
ATOM 2746 C CA . VAL A 1 374 ? -14.443 -10.496 -1.938 1.00 88.19 374 VAL A CA 1
ATOM 2747 C C . VAL A 1 374 ? -13.237 -9.625 -2.265 1.00 88.19 374 VAL A C 1
ATOM 2749 O O . VAL A 1 374 ? -12.983 -8.653 -1.564 1.00 88.19 374 VAL A O 1
ATOM 2752 N N . MET A 1 375 ? -12.534 -9.917 -3.358 1.00 89.56 375 MET A N 1
ATOM 2753 C CA . MET A 1 375 ? -11.345 -9.159 -3.756 1.00 89.56 375 MET A CA 1
ATOM 2754 C C . MET A 1 375 ? -11.677 -7.708 -4.148 1.00 89.56 375 MET A C 1
ATOM 2756 O O . MET A 1 375 ? -11.002 -6.774 -3.709 1.00 89.56 375 MET A O 1
ATOM 2760 N N . GLN A 1 376 ? -12.776 -7.494 -4.883 1.00 90.31 376 GLN A N 1
ATOM 2761 C CA . GLN A 1 376 ? -13.241 -6.160 -5.286 1.00 90.31 376 GLN A CA 1
ATOM 2762 C C . GLN A 1 376 ? -13.736 -5.310 -4.110 1.00 90.31 376 GLN A C 1
ATOM 2764 O O . GLN A 1 376 ? -13.738 -4.080 -4.202 1.00 90.31 376 GLN A O 1
ATOM 2769 N N . ALA A 1 377 ? -14.121 -5.929 -2.988 1.00 89.19 377 ALA A N 1
ATOM 2770 C CA . ALA A 1 377 ? -14.526 -5.196 -1.791 1.00 89.19 377 ALA A CA 1
ATOM 2771 C C . ALA A 1 377 ? -13.403 -4.296 -1.252 1.00 89.19 377 ALA A C 1
ATOM 2773 O O . ALA A 1 377 ? -13.695 -3.267 -0.646 1.00 89.19 377 ALA A O 1
ATOM 2774 N N . ALA A 1 378 ? -12.138 -4.621 -1.535 1.00 90.62 378 ALA A N 1
ATOM 2775 C CA . ALA A 1 378 ? -11.002 -3.790 -1.158 1.00 90.62 378 ALA A CA 1
ATOM 2776 C C . ALA A 1 378 ? -11.023 -2.394 -1.797 1.00 90.62 378 ALA A C 1
ATOM 2778 O O . ALA A 1 378 ? -10.589 -1.419 -1.188 1.00 90.62 378 ALA A O 1
ATOM 2779 N N . PHE A 1 379 ? -11.562 -2.284 -3.012 1.00 91.50 379 PHE A N 1
ATOM 2780 C CA . PHE A 1 379 ? -11.665 -1.023 -3.746 1.00 91.50 379 PHE A CA 1
ATOM 2781 C C . PHE A 1 379 ? -13.029 -0.353 -3.569 1.00 91.50 379 PHE A C 1
ATOM 2783 O O . PHE A 1 379 ? -13.284 0.701 -4.151 1.00 91.50 379 PHE A O 1
ATOM 2790 N N . ARG A 1 380 ? -13.915 -0.935 -2.752 1.00 89.69 380 ARG A N 1
ATOM 2791 C CA . ARG A 1 380 ? -15.178 -0.309 -2.380 1.00 89.69 380 ARG A CA 1
ATOM 2792 C C . ARG A 1 380 ? -14.922 0.728 -1.294 1.00 89.69 380 ARG A C 1
ATOM 2794 O O . ARG A 1 380 ? -14.625 0.398 -0.145 1.00 89.69 380 ARG A O 1
ATOM 2801 N N . PHE A 1 381 ? -15.080 1.989 -1.656 1.00 87.88 381 PHE A N 1
ATOM 2802 C CA . PHE A 1 381 ? -14.757 3.122 -0.814 1.00 87.88 381 PHE A CA 1
ATOM 2803 C C . PHE A 1 381 ? -15.533 3.107 0.514 1.00 87.88 381 PHE A C 1
ATOM 2805 O O . PHE A 1 381 ? -16.734 2.831 0.558 1.00 87.88 381 PHE A O 1
ATOM 2812 N N . GLY A 1 382 ? -14.819 3.376 1.606 1.00 83.12 382 GLY A N 1
ATOM 2813 C CA . GLY A 1 382 ? -15.266 3.264 2.995 1.00 83.12 382 GLY A CA 1
ATOM 2814 C C . GLY A 1 382 ? -15.088 1.880 3.642 1.00 83.12 382 GLY A C 1
ATOM 2815 O O . GLY A 1 382 ? -15.116 1.793 4.865 1.00 83.12 382 GLY A O 1
ATOM 2816 N N . THR A 1 383 ? -14.870 0.809 2.872 1.00 86.50 383 THR A N 1
ATOM 2817 C CA . THR A 1 383 ? -14.767 -0.573 3.393 1.00 86.50 383 THR A CA 1
ATOM 2818 C C . THR A 1 383 ? -13.391 -0.835 4.001 1.00 86.50 383 THR A C 1
ATOM 2820 O O . THR A 1 383 ? -12.383 -0.721 3.304 1.00 86.50 383 THR A O 1
ATOM 2823 N N . THR A 1 384 ? -13.316 -1.238 5.275 1.00 88.56 384 THR A N 1
ATOM 2824 C CA . THR A 1 384 ? -12.026 -1.633 5.875 1.00 88.56 384 THR A CA 1
ATOM 2825 C C . THR A 1 384 ? -11.689 -3.063 5.465 1.00 88.56 384 THR A C 1
ATOM 2827 O O . THR A 1 384 ? -12.287 -4.027 5.951 1.00 88.56 384 THR A O 1
ATOM 2830 N N . TYR A 1 385 ? -10.716 -3.208 4.571 1.00 91.31 385 TYR A N 1
ATOM 2831 C CA . TYR A 1 385 ? -10.370 -4.494 3.975 1.00 91.31 385 TYR A CA 1
ATOM 2832 C C . TYR A 1 385 ? -9.129 -5.108 4.620 1.00 91.31 385 TYR A C 1
ATOM 2834 O O . TYR A 1 385 ? -8.120 -4.427 4.804 1.00 91.31 385 TYR A O 1
ATOM 2842 N N . LEU A 1 386 ? -9.193 -6.400 4.924 1.00 91.81 386 LEU A N 1
ATOM 2843 C CA . LEU A 1 386 ? -8.061 -7.211 5.343 1.00 91.81 386 LEU A CA 1
ATOM 2844 C C . LEU A 1 386 ? -8.217 -8.609 4.751 1.00 91.81 386 LEU A C 1
ATOM 2846 O O . LEU A 1 386 ? -9.197 -9.299 5.024 1.00 91.81 386 LEU A O 1
ATOM 2850 N N . GLN A 1 387 ? -7.223 -9.022 3.980 1.00 91.94 387 GLN A N 1
ATOM 2851 C CA . GLN A 1 387 ? -7.099 -10.372 3.459 1.00 91.94 387 GLN A CA 1
ATOM 2852 C C . GLN A 1 387 ? -5.734 -10.916 3.856 1.00 91.94 387 GLN A C 1
ATOM 2854 O O . GLN A 1 387 ? -4.709 -10.297 3.573 1.00 91.94 387 GLN A O 1
ATOM 2859 N N . GLU A 1 388 ? -5.736 -12.070 4.513 1.00 93.62 388 GLU A N 1
ATOM 2860 C CA . GLU A 1 388 ? -4.535 -12.790 4.926 1.00 93.62 388 GLU A CA 1
ATOM 2861 C C . GLU A 1 388 ? -4.653 -14.234 4.441 1.00 93.62 388 GLU A C 1
ATOM 2863 O O . GLU A 1 388 ? -5.700 -14.863 4.608 1.00 93.62 388 GLU A O 1
ATOM 2868 N N . CYS A 1 389 ? -3.598 -14.760 3.825 1.00 94.38 389 CYS A N 1
ATOM 2869 C CA . CYS A 1 389 ? -3.552 -16.151 3.390 1.00 94.38 389 CYS A CA 1
ATOM 2870 C C . CYS A 1 389 ? -2.133 -16.719 3.481 1.00 94.38 389 CYS A C 1
ATOM 2872 O O . CYS A 1 389 ? -1.146 -15.986 3.603 1.00 94.38 389 CYS A O 1
ATOM 2874 N N . GLU A 1 390 ? -2.047 -18.044 3.419 1.00 94.75 390 GLU A N 1
ATOM 2875 C CA . GLU A 1 390 ? -0.791 -18.779 3.337 1.00 94.75 390 GLU A CA 1
ATOM 2876 C C . GLU A 1 390 ? -0.595 -19.280 1.903 1.00 94.75 390 GLU A C 1
ATOM 2878 O O . GLU A 1 390 ? -1.450 -19.975 1.356 1.00 94.75 390 GLU A O 1
ATOM 2883 N N . LEU A 1 391 ? 0.517 -18.890 1.283 1.00 94.12 391 LEU A N 1
ATOM 2884 C CA . LEU A 1 391 ? 0.921 -19.348 -0.044 1.00 94.12 391 LEU A CA 1
ATOM 2885 C C . LEU A 1 391 ? 1.988 -20.428 0.089 1.00 94.12 391 LEU A C 1
ATOM 2887 O O . LEU A 1 391 ? 2.840 -20.350 0.973 1.00 94.12 391 LEU A O 1
ATOM 2891 N N . ASN A 1 392 ? 1.984 -21.402 -0.818 1.00 94.50 392 ASN A N 1
ATOM 2892 C CA . ASN A 1 392 ? 3.087 -22.348 -0.912 1.00 94.50 392 ASN A CA 1
ATOM 2893 C C . ASN A 1 392 ? 4.353 -21.604 -1.365 1.00 94.50 392 ASN A C 1
ATOM 2895 O O . ASN A 1 392 ? 4.314 -20.859 -2.345 1.00 94.50 392 ASN A O 1
ATOM 2899 N N . ALA A 1 393 ? 5.469 -21.792 -0.660 1.00 93.75 393 ALA A N 1
ATOM 2900 C CA . ALA A 1 393 ? 6.718 -21.113 -0.981 1.00 93.75 393 ALA A CA 1
ATOM 2901 C C . ALA A 1 393 ? 7.213 -21.478 -2.385 1.00 93.75 393 ALA A C 1
ATOM 2903 O O . ALA A 1 393 ? 7.673 -20.588 -3.094 1.00 93.75 393 ALA A O 1
ATOM 2904 N N . ASP A 1 394 ? 7.058 -22.743 -2.798 1.00 92.69 394 ASP A N 1
ATOM 2905 C CA . ASP A 1 394 ? 7.497 -23.246 -4.109 1.00 92.69 394 ASP A CA 1
ATOM 2906 C C . ASP A 1 394 ? 6.853 -22.485 -5.270 1.00 92.69 394 ASP A C 1
ATOM 2908 O O . ASP A 1 394 ? 7.513 -22.204 -6.268 1.00 92.69 394 ASP A O 1
ATOM 2912 N N . ASP A 1 395 ? 5.595 -22.067 -5.104 1.00 93.06 395 ASP A N 1
ATOM 2913 C CA . ASP A 1 395 ? 4.870 -21.312 -6.123 1.00 93.06 395 ASP A CA 1
ATOM 2914 C C . ASP A 1 395 ? 5.553 -19.977 -6.439 1.00 93.06 395 ASP A C 1
ATOM 2916 O O . ASP A 1 395 ? 5.513 -19.526 -7.576 1.00 93.06 395 ASP A O 1
ATOM 2920 N N . LEU A 1 396 ? 6.191 -19.341 -5.451 1.00 93.75 396 LEU A N 1
ATOM 2921 C CA . LEU A 1 396 ? 6.870 -18.053 -5.626 1.00 93.75 396 LEU A CA 1
ATOM 2922 C C . LEU A 1 396 ? 8.198 -18.185 -6.389 1.00 93.75 396 LEU A C 1
ATOM 2924 O O . LEU A 1 396 ? 8.691 -17.192 -6.924 1.00 93.75 396 LEU A O 1
ATOM 2928 N N . PHE A 1 397 ? 8.775 -19.390 -6.457 1.00 93.12 397 PHE A N 1
ATOM 2929 C CA . PHE A 1 397 ? 9.956 -19.676 -7.279 1.00 93.12 397 PHE A CA 1
ATOM 2930 C C . PHE A 1 397 ? 9.595 -19.903 -8.756 1.00 93.12 397 PHE A C 1
ATOM 2932 O O . PHE A 1 397 ? 10.485 -19.827 -9.603 1.00 93.12 397 PHE A O 1
ATOM 2939 N N . ASP A 1 398 ? 8.318 -20.138 -9.071 1.00 90.94 398 ASP A N 1
ATOM 2940 C CA . ASP A 1 398 ? 7.818 -20.377 -10.425 1.00 90.94 398 ASP A CA 1
ATOM 2941 C C . ASP A 1 398 ? 7.473 -19.057 -11.143 1.00 90.94 398 ASP A C 1
ATOM 2943 O O . ASP A 1 398 ? 6.582 -18.302 -10.737 1.00 90.94 398 ASP A O 1
ATOM 2947 N N . SER A 1 399 ? 8.188 -18.776 -12.237 1.00 86.75 399 SER A N 1
ATOM 2948 C CA . SER A 1 399 ? 7.992 -17.583 -13.068 1.00 86.75 399 SER A CA 1
ATOM 2949 C C . SER A 1 399 ? 6.722 -17.595 -13.905 1.00 86.75 399 SER A C 1
ATOM 2951 O O . SER A 1 399 ? 6.237 -16.520 -14.256 1.00 86.75 399 SER A O 1
ATOM 2953 N N . ASP A 1 400 ? 6.172 -18.769 -14.207 1.00 88.31 400 ASP A N 1
ATOM 2954 C CA . ASP A 1 400 ? 4.938 -18.883 -14.982 1.00 88.31 400 ASP A CA 1
ATOM 2955 C C . ASP A 1 400 ? 3.725 -18.592 -14.093 1.00 88.31 400 ASP A C 1
ATOM 2957 O O . ASP A 1 400 ? 2.761 -17.950 -14.518 1.00 88.31 400 ASP A O 1
ATOM 2961 N N . LYS A 1 401 ? 3.794 -19.010 -12.824 1.00 89.19 401 LYS A N 1
ATOM 2962 C CA . LYS A 1 401 ? 2.742 -18.762 -11.834 1.00 89.19 401 LYS A CA 1
ATOM 2963 C C . LYS A 1 401 ? 2.749 -17.326 -11.315 1.00 89.19 401 LYS A C 1
ATOM 2965 O O . LYS A 1 401 ? 1.682 -16.717 -11.201 1.00 89.19 401 LYS A O 1
ATOM 2970 N N . TYR A 1 402 ? 3.930 -16.775 -11.032 1.00 91.06 402 TYR A N 1
ATOM 2971 C CA . TYR A 1 402 ? 4.100 -15.376 -10.641 1.00 91.06 402 TYR A CA 1
ATOM 2972 C C . TYR A 1 402 ? 5.113 -14.675 -11.556 1.00 91.06 402 TYR A C 1
ATOM 2974 O O . TYR A 1 402 ? 6.309 -14.629 -11.244 1.00 91.06 402 TYR A O 1
ATOM 2982 N N . PRO A 1 403 ? 4.651 -14.090 -12.677 1.00 91.81 403 PRO A N 1
ATOM 2983 C CA . PRO A 1 403 ? 5.526 -13.349 -13.573 1.00 91.81 403 PRO A CA 1
ATOM 2984 C C . PRO A 1 403 ? 5.988 -12.036 -12.932 1.00 91.81 403 PRO A C 1
ATOM 2986 O O . PRO A 1 403 ? 5.192 -11.275 -12.370 1.00 91.81 403 PRO A O 1
ATOM 2989 N N . LEU A 1 404 ? 7.283 -11.743 -13.068 1.00 92.81 404 LEU A N 1
ATOM 2990 C CA . LEU A 1 404 ? 7.873 -10.486 -12.619 1.00 92.81 404 LEU A CA 1
ATOM 2991 C C . LEU A 1 404 ? 7.449 -9.336 -13.546 1.00 92.81 404 LEU A C 1
ATOM 2993 O O . LEU A 1 404 ? 7.973 -9.170 -14.648 1.00 92.81 404 LEU A O 1
ATOM 2997 N N . ASN A 1 405 ? 6.520 -8.520 -13.054 1.00 93.69 405 ASN A N 1
ATOM 2998 C CA . ASN A 1 405 ? 6.096 -7.261 -13.660 1.00 93.69 405 ASN A CA 1
ATOM 2999 C C . ASN A 1 405 ? 6.271 -6.115 -12.660 1.00 93.69 405 ASN A C 1
ATOM 3001 O O . ASN A 1 405 ? 6.169 -6.310 -11.444 1.00 93.69 405 ASN A O 1
ATOM 3005 N N . PHE A 1 406 ? 6.486 -4.914 -13.188 1.00 95.69 406 PHE A N 1
ATOM 3006 C CA . PHE A 1 406 ? 6.612 -3.692 -12.402 1.00 95.69 406 PHE A CA 1
ATOM 3007 C C . PHE A 1 406 ? 5.368 -2.824 -12.547 1.00 95.69 406 PHE A C 1
ATOM 3009 O O . PHE A 1 406 ? 4.776 -2.750 -13.626 1.00 95.69 406 PHE A O 1
ATOM 3016 N N . TYR A 1 407 ? 5.003 -2.144 -11.463 1.00 95.56 407 TYR A N 1
ATOM 3017 C CA . TYR A 1 407 ? 3.768 -1.382 -11.352 1.00 95.56 407 TYR A CA 1
ATOM 3018 C C . TYR A 1 407 ? 4.038 0.031 -10.837 1.00 95.56 407 TYR A C 1
ATOM 3020 O O . TYR A 1 407 ? 4.683 0.200 -9.802 1.00 95.56 407 TYR A O 1
ATOM 3028 N N . ASP A 1 408 ? 3.482 1.025 -11.529 1.00 94.44 408 ASP A N 1
ATOM 3029 C CA . ASP A 1 408 ? 3.368 2.409 -11.060 1.00 94.44 408 ASP A CA 1
ATOM 3030 C C . ASP A 1 408 ? 1.878 2.690 -10.756 1.00 94.44 408 ASP A C 1
ATOM 3032 O O . ASP A 1 408 ? 1.060 2.602 -11.676 1.00 94.44 408 ASP A O 1
ATOM 3036 N N . PRO A 1 409 ? 1.472 2.993 -9.509 1.00 94.81 409 PRO A N 1
ATOM 3037 C CA . PRO A 1 409 ? 0.063 3.121 -9.149 1.00 94.81 409 PRO A CA 1
ATOM 3038 C C . PRO A 1 409 ? -0.486 4.542 -9.346 1.00 94.81 409 PRO A C 1
ATOM 3040 O O . PRO A 1 409 ? 0.189 5.540 -9.082 1.00 94.81 409 PRO A O 1
ATOM 3043 N N . TYR A 1 410 ? -1.746 4.631 -9.779 1.00 93.75 410 TYR A N 1
ATOM 3044 C CA . TYR A 1 410 ? -2.464 5.878 -10.040 1.00 93.75 410 TYR A CA 1
ATOM 3045 C C . TYR A 1 410 ? -3.940 5.785 -9.639 1.00 93.75 410 TYR A C 1
ATOM 3047 O O . TYR A 1 410 ? -4.581 4.756 -9.838 1.00 93.75 410 TYR A O 1
ATOM 3055 N N . ILE A 1 411 ? -4.515 6.883 -9.155 1.00 93.06 411 ILE A N 1
ATOM 3056 C CA . ILE A 1 411 ? -5.966 7.053 -9.035 1.00 93.06 411 ILE A CA 1
ATOM 3057 C C . ILE A 1 411 ? -6.497 7.660 -10.325 1.00 93.06 411 ILE A C 1
ATOM 3059 O O . ILE A 1 411 ? -6.066 8.739 -10.724 1.00 93.06 411 ILE A O 1
ATOM 3063 N N . PHE A 1 412 ? -7.445 6.975 -10.953 1.00 92.06 412 PHE A N 1
ATOM 3064 C CA . PHE A 1 412 ? -8.167 7.479 -12.112 1.00 92.06 412 PHE A CA 1
ATOM 3065 C C . PHE A 1 412 ? -9.444 8.191 -11.674 1.00 92.06 412 PHE A C 1
ATOM 3067 O O . PHE A 1 412 ? -10.277 7.613 -10.970 1.00 92.06 412 PHE A O 1
ATOM 3074 N N . PHE A 1 413 ? -9.616 9.434 -12.111 1.00 90.25 413 PHE A N 1
ATOM 3075 C CA . PHE A 1 413 ? -10.797 10.229 -11.802 1.00 90.25 413 PHE A CA 1
ATOM 3076 C C . PHE A 1 413 ? -11.153 11.188 -12.936 1.00 90.25 413 PHE A C 1
ATOM 3078 O O . PHE A 1 413 ? -10.333 11.483 -13.802 1.00 90.25 413 PHE A O 1
ATOM 3085 N N . TYR A 1 414 ? -12.390 11.673 -12.924 1.00 86.50 414 TYR A N 1
ATOM 3086 C CA . TYR A 1 414 ? -12.844 12.728 -13.822 1.00 86.50 414 TYR A CA 1
ATOM 3087 C C . TYR A 1 414 ? -12.825 14.046 -13.064 1.00 86.50 414 TYR A C 1
ATOM 3089 O O . TYR A 1 414 ? -13.385 14.135 -11.971 1.00 86.50 414 TYR A O 1
ATOM 3097 N N . ASP A 1 415 ? -12.169 15.053 -13.629 1.00 80.00 415 ASP A N 1
ATOM 3098 C CA . ASP A 1 415 ? -12.135 16.375 -13.019 1.00 80.00 415 ASP A CA 1
ATOM 3099 C C . ASP A 1 415 ? -13.305 17.216 -13.530 1.00 80.00 415 ASP A C 1
ATOM 3101 O O . ASP A 1 415 ? -13.313 17.672 -14.676 1.00 80.00 415 ASP A O 1
ATOM 3105 N N . GLU A 1 416 ? -14.314 17.406 -12.680 1.00 77.31 416 GLU A N 1
ATOM 3106 C CA . GLU A 1 416 ? -15.502 18.198 -13.014 1.00 77.31 416 GLU A CA 1
ATOM 3107 C C . GLU A 1 416 ? -15.163 19.674 -13.267 1.00 77.31 416 GLU A C 1
ATOM 3109 O O . GLU A 1 416 ? -15.854 20.337 -14.042 1.00 77.31 416 GLU A O 1
ATOM 3114 N N . THR A 1 417 ? -14.078 20.186 -12.670 1.00 73.44 417 THR A N 1
ATOM 3115 C CA . THR A 1 417 ? -13.664 21.589 -12.832 1.00 73.44 417 THR A CA 1
ATOM 3116 C C . THR A 1 417 ? -13.119 21.896 -14.227 1.00 73.44 417 THR A C 1
ATOM 3118 O O . THR A 1 417 ? -13.271 23.017 -14.707 1.00 73.44 417 THR A O 1
ATOM 3121 N N . ASP A 1 418 ? -12.582 20.880 -14.909 1.00 71.56 418 ASP A N 1
ATOM 3122 C CA . ASP A 1 418 ? -12.015 20.955 -16.261 1.00 71.56 418 ASP A CA 1
ATOM 3123 C C . ASP A 1 418 ? -12.951 20.334 -17.320 1.00 71.56 418 ASP A C 1
ATOM 3125 O O . ASP A 1 418 ? -12.514 19.835 -18.356 1.00 71.56 418 ASP A O 1
ATOM 3129 N N . GLY A 1 419 ? -14.265 20.333 -17.071 1.00 71.19 419 GLY A N 1
ATOM 3130 C CA . GLY A 1 419 ? -15.255 19.841 -18.037 1.00 71.19 419 GLY A CA 1
ATOM 3131 C C . GLY A 1 419 ? -15.333 18.314 -18.150 1.00 71.19 419 GLY A C 1
ATOM 3132 O O . GLY A 1 419 ? -15.808 17.804 -19.164 1.00 71.19 419 GLY A O 1
ATOM 3133 N N . GLY A 1 420 ? -14.888 17.578 -17.124 1.00 78.94 420 GLY A N 1
ATOM 3134 C CA . GLY A 1 420 ? -14.996 16.117 -17.053 1.00 78.94 420 GLY A CA 1
ATOM 3135 C C . GLY A 1 420 ? -13.886 15.367 -17.791 1.00 78.94 420 GLY A C 1
ATOM 3136 O O . GLY A 1 420 ? -14.095 14.238 -18.230 1.00 78.94 420 GLY A O 1
ATOM 3137 N N . ILE A 1 421 ? -12.707 15.973 -17.951 1.00 82.56 421 ILE A N 1
ATOM 3138 C CA . ILE A 1 421 ? -11.552 15.317 -18.579 1.00 82.56 421 ILE A CA 1
ATOM 3139 C C . ILE A 1 421 ? -11.030 14.202 -17.652 1.00 82.56 421 ILE A C 1
ATOM 3141 O O . ILE A 1 421 ? -10.890 14.429 -16.444 1.00 82.56 421 ILE A O 1
ATOM 3145 N N . PRO A 1 422 ? -10.729 12.997 -18.180 1.00 87.38 422 PRO A N 1
ATOM 3146 C CA . PRO A 1 422 ? -10.141 11.924 -17.389 1.00 87.38 422 PRO A CA 1
ATOM 3147 C C . PRO A 1 422 ? -8.697 12.258 -16.999 1.00 87.38 422 PRO A C 1
ATOM 3149 O O . PRO A 1 422 ? -7.864 12.610 -17.840 1.00 87.38 422 PRO A O 1
ATOM 3152 N N . LYS A 1 423 ? -8.388 12.108 -15.714 1.00 89.06 423 LYS A N 1
ATOM 3153 C CA . LYS A 1 423 ? -7.088 12.402 -15.119 1.00 89.06 423 LYS A CA 1
ATOM 3154 C C . LYS A 1 423 ? -6.592 11.242 -14.247 1.00 89.06 423 LYS A C 1
ATOM 3156 O O . LYS A 1 423 ? -7.360 10.418 -13.753 1.00 89.06 423 LYS A O 1
ATOM 3161 N N . LEU A 1 424 ? -5.278 11.181 -14.075 1.00 90.38 424 LEU A N 1
ATOM 3162 C CA . LEU A 1 424 ? -4.529 10.245 -13.251 1.00 90.38 424 LEU A CA 1
ATOM 3163 C C . LEU A 1 424 ? -3.757 11.019 -12.180 1.00 90.38 424 LEU A C 1
ATOM 3165 O O . LEU A 1 424 ? -2.954 11.896 -12.495 1.00 90.38 424 LEU A O 1
ATOM 3169 N N . LEU A 1 425 ? -3.941 10.646 -10.919 1.00 90.69 425 LEU A N 1
ATOM 3170 C CA . LEU A 1 425 ? -3.123 11.116 -9.803 1.00 90.69 425 LEU A CA 1
ATOM 3171 C C . LEU A 1 425 ? -2.147 10.003 -9.388 1.00 90.69 425 LEU A C 1
ATOM 3173 O O . LEU A 1 425 ? -2.609 8.909 -9.065 1.00 90.69 425 LEU A O 1
ATOM 3177 N N . PRO A 1 426 ? -0.824 10.227 -9.379 1.00 91.12 426 PRO A N 1
ATOM 3178 C CA . PRO A 1 426 ? 0.144 9.224 -8.949 1.00 91.12 426 PRO A CA 1
ATOM 3179 C C . PRO A 1 426 ? -0.007 8.922 -7.452 1.00 91.12 426 PRO A C 1
ATOM 3181 O O . PRO A 1 426 ? -0.045 9.829 -6.624 1.00 91.12 426 PRO A O 1
ATOM 3184 N N . VAL A 1 427 ? -0.054 7.637 -7.107 1.00 93.19 427 VAL A N 1
ATOM 3185 C CA . VAL A 1 427 ? -0.139 7.163 -5.721 1.00 93.19 427 VAL A CA 1
ATOM 3186 C C . VAL A 1 427 ? 1.284 6.975 -5.182 1.00 93.19 427 VAL A C 1
ATOM 3188 O O . VAL A 1 427 ? 2.031 6.168 -5.739 1.00 93.19 427 VAL A O 1
ATOM 3191 N N . PRO A 1 428 ? 1.701 7.693 -4.126 1.00 93.38 428 PRO A N 1
ATOM 3192 C CA . PRO A 1 428 ? 3.008 7.476 -3.518 1.00 93.38 428 PRO A CA 1
ATOM 3193 C C . PRO A 1 428 ? 3.123 6.081 -2.891 1.00 93.38 428 PRO A C 1
ATOM 3195 O O . PRO A 1 428 ? 2.204 5.596 -2.225 1.00 93.38 428 PRO A O 1
ATOM 3198 N N . VAL A 1 429 ? 4.291 5.461 -3.064 1.00 94.50 429 VAL A N 1
ATOM 3199 C CA . VAL A 1 429 ? 4.643 4.151 -2.511 1.00 94.50 429 VAL A CA 1
ATOM 3200 C C . VAL A 1 429 ? 5.661 4.320 -1.385 1.00 94.50 429 VAL A C 1
ATOM 3202 O O . VAL A 1 429 ? 6.718 4.925 -1.561 1.00 94.50 429 VAL A O 1
ATOM 3205 N N . LEU A 1 430 ? 5.349 3.769 -0.214 1.00 93.69 430 LEU A N 1
ATOM 3206 C CA . LEU A 1 430 ? 6.233 3.711 0.945 1.00 93.69 430 LEU A CA 1
ATOM 3207 C C . LEU A 1 430 ? 6.823 2.303 1.057 1.00 93.69 430 LEU A C 1
ATOM 3209 O O . LEU A 1 430 ? 6.213 1.396 1.624 1.00 93.69 430 LEU A O 1
ATOM 3213 N N . ASN A 1 431 ? 8.023 2.117 0.512 1.00 93.56 431 ASN A N 1
ATOM 3214 C CA . ASN A 1 431 ? 8.772 0.870 0.646 1.00 93.56 431 ASN A CA 1
ATOM 3215 C C . ASN A 1 431 ? 9.481 0.825 2.009 1.00 93.56 431 ASN A C 1
ATOM 3217 O O . ASN A 1 431 ? 10.425 1.583 2.240 1.00 93.56 431 ASN A O 1
ATOM 3221 N N . THR A 1 432 ? 9.065 -0.072 2.908 1.00 90.88 432 THR A N 1
ATOM 3222 C CA . THR A 1 432 ? 9.648 -0.167 4.261 1.00 90.88 432 THR A CA 1
ATOM 3223 C C . THR A 1 432 ? 11.074 -0.718 4.270 1.00 90.88 432 THR A C 1
ATOM 3225 O O . THR A 1 432 ? 11.772 -0.570 5.268 1.00 90.88 432 THR A O 1
ATOM 3228 N N . ALA A 1 433 ? 11.510 -1.355 3.180 1.00 88.38 433 ALA A N 1
ATOM 3229 C CA . ALA A 1 433 ? 12.853 -1.908 3.024 1.00 88.38 433 ALA A CA 1
ATOM 3230 C C . ALA A 1 433 ? 13.855 -0.917 2.402 1.00 88.38 433 ALA A C 1
ATOM 3232 O O . ALA A 1 433 ? 15.014 -1.275 2.188 1.00 88.38 433 ALA A O 1
ATOM 3233 N N . LEU A 1 434 ? 13.418 0.310 2.093 1.00 87.44 434 LEU A N 1
ATOM 3234 C CA . LEU A 1 434 ? 14.271 1.334 1.503 1.00 87.44 434 LEU A CA 1
ATOM 3235 C C . LEU A 1 434 ? 15.320 1.800 2.518 1.00 87.44 434 LEU A C 1
ATOM 3237 O O . LEU A 1 434 ? 14.994 2.293 3.602 1.00 87.44 434 LEU A O 1
ATOM 3241 N N . LEU A 1 435 ? 16.585 1.664 2.126 1.00 83.31 435 LEU A N 1
ATOM 3242 C CA . LEU A 1 435 ? 17.739 2.181 2.851 1.00 83.31 435 LEU A CA 1
ATOM 3243 C C . LEU A 1 435 ? 18.252 3.433 2.148 1.00 83.31 435 LEU A C 1
ATOM 3245 O O . LEU A 1 435 ? 18.570 3.394 0.956 1.00 83.31 435 LEU A O 1
ATOM 3249 N N . ASP A 1 436 ? 18.332 4.526 2.901 1.00 78.94 436 ASP A N 1
ATOM 3250 C CA . ASP A 1 436 ? 18.976 5.748 2.435 1.00 78.94 436 ASP A CA 1
ATOM 3251 C C . ASP A 1 436 ? 20.500 5.564 2.371 1.00 78.94 436 ASP A C 1
ATOM 3253 O O . ASP A 1 436 ? 21.056 4.613 2.927 1.00 78.94 436 ASP A O 1
ATOM 3257 N N . SER A 1 437 ? 21.176 6.516 1.730 1.00 75.88 437 SER A N 1
ATOM 3258 C CA . SER A 1 437 ? 22.624 6.638 1.660 1.00 75.88 437 SER A CA 1
ATOM 3259 C C . SER A 1 437 ? 23.271 6.342 3.019 1.00 75.88 437 SER A C 1
ATOM 3261 O O . SER A 1 437 ? 24.192 5.540 3.110 1.00 75.88 437 SER A O 1
ATOM 3263 N N . THR A 1 438 ? 22.738 6.869 4.121 1.00 77.25 438 THR A N 1
ATOM 3264 C CA . THR A 1 438 ? 23.238 6.653 5.493 1.00 77.25 438 THR A CA 1
ATOM 3265 C C . THR A 1 438 ? 23.079 5.224 6.050 1.00 77.25 438 THR A C 1
ATOM 3267 O O . THR A 1 438 ? 23.400 4.994 7.213 1.00 77.25 438 THR A O 1
ATOM 3270 N N . ASN A 1 439 ? 22.617 4.253 5.249 1.00 78.69 439 ASN A N 1
ATOM 3271 C CA . ASN A 1 439 ? 22.232 2.895 5.660 1.00 78.69 439 ASN A CA 1
ATOM 3272 C C . ASN A 1 439 ? 21.158 2.881 6.764 1.00 78.69 439 ASN A C 1
ATOM 3274 O O . ASN A 1 439 ? 21.115 1.971 7.593 1.00 78.69 439 ASN A O 1
ATOM 3278 N N . THR A 1 440 ? 20.277 3.882 6.771 1.00 82.44 440 THR A N 1
ATOM 3279 C CA . THR A 1 440 ? 19.146 3.960 7.699 1.00 82.44 440 THR A CA 1
ATOM 3280 C C . THR A 1 440 ? 17.840 3.606 6.992 1.00 82.44 440 THR A C 1
ATOM 3282 O O . THR A 1 440 ? 17.614 3.989 5.842 1.00 82.44 440 THR A O 1
ATOM 3285 N N . LEU A 1 441 ? 16.969 2.859 7.678 1.00 84.94 441 LEU A N 1
ATOM 3286 C CA . LEU A 1 441 ? 15.612 2.570 7.210 1.00 84.94 441 LEU A CA 1
ATOM 3287 C C . LEU A 1 441 ? 14.746 3.815 7.429 1.00 84.94 441 LEU A C 1
ATOM 3289 O O . LEU A 1 441 ? 14.133 4.009 8.480 1.00 84.94 441 LEU A O 1
ATOM 3293 N N . VAL A 1 442 ? 14.745 4.712 6.448 1.00 83.88 442 VAL A N 1
ATOM 3294 C CA . VAL A 1 442 ? 14.057 6.010 6.544 1.00 83.88 442 VAL A CA 1
ATOM 3295 C C . VAL A 1 442 ? 12.540 5.861 6.638 1.00 83.88 442 VAL A C 1
ATOM 3297 O O . VAL A 1 442 ? 11.886 6.594 7.377 1.00 83.88 442 VAL A O 1
ATOM 3300 N N . ASN A 1 443 ? 11.990 4.844 5.977 1.00 86.44 443 ASN A N 1
ATOM 3301 C CA . ASN A 1 443 ? 10.550 4.609 5.870 1.00 86.44 443 ASN A CA 1
ATOM 3302 C C . ASN A 1 443 ? 9.943 3.839 7.057 1.00 86.44 443 ASN A C 1
ATOM 3304 O O . ASN A 1 443 ? 8.747 3.559 7.054 1.00 86.44 443 ASN A O 1
ATOM 3308 N N . THR A 1 444 ? 10.737 3.508 8.082 1.00 83.44 444 THR A N 1
ATOM 3309 C CA . THR A 1 444 ? 10.247 2.927 9.348 1.00 83.44 444 THR A CA 1
ATOM 3310 C C . THR A 1 444 ? 10.214 3.939 10.495 1.00 83.44 444 THR A C 1
ATOM 3312 O O . THR A 1 444 ? 9.825 3.597 11.611 1.00 83.44 444 THR A O 1
ATOM 3315 N N . GLN A 1 445 ? 10.648 5.180 10.258 1.00 77.88 445 GLN A N 1
ATOM 3316 C CA . GLN A 1 445 ? 10.632 6.233 11.272 1.00 77.88 445 GLN A CA 1
ATOM 3317 C C . GLN A 1 445 ? 9.200 6.702 11.554 1.00 77.88 445 GLN A C 1
ATOM 3319 O O . GLN A 1 445 ? 8.351 6.723 10.665 1.00 77.88 445 GLN A O 1
ATOM 3324 N N . THR A 1 446 ? 8.935 7.127 12.789 1.00 72.75 446 THR A N 1
ATOM 3325 C CA . THR A 1 446 ? 7.621 7.640 13.212 1.00 72.75 446 THR A CA 1
ATOM 3326 C C . THR A 1 446 ? 7.257 8.978 12.572 1.00 72.75 446 THR A C 1
ATOM 3328 O O . THR A 1 446 ? 6.076 9.238 12.353 1.00 72.75 446 THR A O 1
ATOM 3331 N N . SER A 1 447 ? 8.244 9.830 12.271 1.00 73.00 447 SER A N 1
ATOM 3332 C CA . SER A 1 447 ? 8.007 11.092 11.563 1.00 73.00 447 SER A CA 1
ATOM 3333 C C . SER A 1 447 ? 7.944 10.863 10.059 1.00 73.00 447 SER A C 1
ATOM 3335 O O . SER A 1 447 ? 8.897 10.359 9.466 1.00 73.00 447 SER A O 1
ATOM 3337 N N . ASN A 1 448 ? 6.863 11.330 9.436 1.00 77.50 448 ASN A N 1
ATOM 3338 C CA . ASN A 1 448 ? 6.690 11.295 7.987 1.00 77.50 448 ASN A CA 1
ATOM 3339 C C . ASN A 1 448 ? 7.516 12.351 7.237 1.00 77.50 448 ASN A C 1
ATOM 3341 O O . ASN A 1 448 ? 7.494 12.374 6.014 1.00 77.50 448 ASN A O 1
ATOM 3345 N N . THR A 1 449 ? 8.252 13.225 7.928 1.00 77.38 449 THR A N 1
ATOM 3346 C CA . THR A 1 449 ? 9.077 14.264 7.285 1.00 77.38 449 THR A CA 1
ATOM 3347 C C . THR A 1 449 ? 10.281 13.694 6.546 1.00 77.38 449 THR A C 1
ATOM 3349 O O . THR A 1 449 ? 10.675 14.235 5.518 1.00 77.38 449 THR A O 1
ATOM 3352 N N . ASN A 1 450 ? 10.857 12.610 7.071 1.00 80.50 450 ASN A N 1
ATOM 3353 C CA . ASN A 1 450 ? 12.094 12.010 6.566 1.00 80.50 450 ASN A CA 1
ATOM 3354 C C . ASN A 1 450 ? 11.831 10.816 5.640 1.00 80.50 450 ASN A C 1
ATOM 3356 O O . ASN A 1 450 ? 12.779 10.179 5.184 1.00 80.50 450 ASN A O 1
ATOM 3360 N N . TRP A 1 451 ? 10.562 10.474 5.402 1.00 87.25 451 TRP A N 1
ATOM 3361 C CA . TRP A 1 451 ? 10.214 9.373 4.515 1.00 87.25 451 TRP A CA 1
ATOM 3362 C C . TRP A 1 451 ? 10.626 9.694 3.081 1.00 87.25 451 TRP A C 1
ATOM 3364 O O . TRP A 1 451 ? 10.440 10.810 2.595 1.00 87.25 451 TRP A O 1
ATOM 3374 N N . GLN A 1 452 ? 11.141 8.681 2.396 1.00 87.12 452 GLN A N 1
ATOM 3375 C CA . GLN A 1 452 ? 11.432 8.726 0.973 1.00 87.12 452 GLN A CA 1
ATOM 3376 C C . GLN A 1 452 ? 10.355 7.926 0.241 1.00 87.12 452 GLN A C 1
ATOM 3378 O O . GLN A 1 452 ? 10.317 6.694 0.301 1.00 87.12 452 GLN A O 1
ATOM 3383 N N . LEU A 1 453 ? 9.455 8.649 -0.425 1.00 89.81 453 LEU A N 1
ATOM 3384 C CA . LEU A 1 453 ? 8.383 8.069 -1.228 1.00 89.81 453 LEU A CA 1
ATOM 3385 C C . LEU A 1 453 ? 8.903 7.729 -2.626 1.00 89.81 453 LEU A C 1
ATOM 3387 O O . LEU A 1 453 ? 9.647 8.504 -3.239 1.00 89.81 453 LEU A O 1
ATOM 3391 N N . THR A 1 454 ? 8.470 6.584 -3.140 1.00 91.31 454 THR A N 1
ATOM 3392 C CA . THR A 1 454 ? 8.796 6.088 -4.479 1.00 91.31 454 THR A CA 1
ATOM 3393 C C . THR A 1 454 ? 7.521 5.818 -5.274 1.00 91.31 454 THR A C 1
ATOM 3395 O O . THR A 1 454 ? 6.416 6.036 -4.779 1.00 91.31 454 THR A O 1
ATOM 3398 N N . ARG A 1 455 ? 7.649 5.418 -6.543 1.00 90.00 455 ARG A N 1
ATOM 3399 C CA . ARG A 1 455 ? 6.495 5.180 -7.432 1.00 90.00 455 ARG A CA 1
ATOM 3400 C C . ARG A 1 455 ? 6.384 3.743 -7.920 1.00 90.00 455 ARG A C 1
ATOM 3402 O O . ARG A 1 455 ? 5.292 3.187 -7.911 1.00 90.00 455 ARG A O 1
ATOM 3409 N N . ARG A 1 456 ? 7.503 3.142 -8.319 1.00 94.25 456 ARG A N 1
ATOM 3410 C CA . ARG A 1 456 ? 7.528 1.795 -8.894 1.00 94.25 456 ARG A CA 1
ATOM 3411 C C . ARG A 1 456 ? 7.678 0.725 -7.827 1.00 94.25 456 ARG A C 1
ATOM 3413 O O . ARG A 1 456 ? 8.474 0.878 -6.902 1.00 94.25 456 ARG A O 1
ATOM 3420 N N . PHE A 1 457 ? 6.969 -0.383 -7.983 1.00 95.94 457 PHE A N 1
ATOM 3421 C CA . PHE A 1 457 ? 7.115 -1.570 -7.141 1.00 95.94 457 PHE A CA 1
ATOM 3422 C C . PHE A 1 457 ? 6.848 -2.853 -7.939 1.00 95.94 457 PHE A C 1
ATOM 3424 O O . PHE A 1 457 ? 6.435 -2.798 -9.097 1.00 95.94 457 PHE A O 1
ATOM 3431 N N . PHE A 1 458 ? 7.089 -4.014 -7.332 1.00 95.88 458 PHE A N 1
ATOM 3432 C CA . PHE A 1 458 ? 6.764 -5.331 -7.889 1.00 95.88 458 PHE A CA 1
ATOM 3433 C C . PHE A 1 458 ? 6.141 -6.213 -6.799 1.00 95.88 458 PHE A C 1
ATOM 3435 O O . PHE A 1 458 ? 6.209 -5.889 -5.615 1.00 95.88 458 PHE A O 1
ATOM 3442 N N . LEU A 1 459 ? 5.513 -7.323 -7.191 1.00 95.38 459 LEU A N 1
ATOM 3443 C CA . LEU A 1 459 ? 4.876 -8.246 -6.242 1.00 95.38 459 LEU A CA 1
ATOM 3444 C C . LEU A 1 459 ? 5.769 -9.435 -5.887 1.00 95.38 459 LEU A C 1
ATOM 3446 O O . LEU A 1 459 ? 5.887 -9.774 -4.715 1.00 95.38 459 LEU A O 1
ATOM 3450 N N . VAL A 1 460 ? 6.396 -10.057 -6.886 1.00 95.75 460 VAL A N 1
ATOM 3451 C CA . VAL A 1 460 ? 7.293 -11.209 -6.721 1.00 95.75 460 VAL A CA 1
ATOM 3452 C C . VAL A 1 460 ? 8.475 -11.043 -7.670 1.00 95.75 460 VAL A C 1
ATOM 3454 O O . VAL A 1 460 ? 8.282 -10.749 -8.846 1.00 95.75 460 VAL A O 1
ATOM 3457 N N . ASP A 1 461 ? 9.682 -11.216 -7.146 1.00 95.00 461 ASP A N 1
ATOM 3458 C CA . ASP A 1 461 ? 10.947 -11.253 -7.866 1.00 95.00 461 ASP A CA 1
ATOM 3459 C C . ASP A 1 461 ? 11.595 -12.630 -7.690 1.00 95.00 461 ASP A C 1
ATOM 3461 O O . ASP A 1 461 ? 12.129 -12.978 -6.634 1.00 95.00 461 ASP A O 1
ATOM 3465 N N . ASN A 1 462 ? 11.537 -13.397 -8.772 1.00 93.00 462 ASN A N 1
ATOM 3466 C CA . ASN A 1 462 ? 12.131 -14.718 -8.956 1.00 93.00 462 ASN A CA 1
ATOM 3467 C C . ASN A 1 462 ? 13.265 -14.706 -9.999 1.00 93.00 462 ASN A C 1
ATOM 3469 O O . ASN A 1 462 ? 13.728 -15.762 -10.438 1.00 93.00 462 ASN A O 1
ATOM 3473 N N . VAL A 1 463 ? 13.738 -13.518 -10.395 1.00 90.75 463 VAL A N 1
ATOM 3474 C CA . VAL A 1 463 ? 14.758 -13.351 -11.439 1.00 90.75 463 VAL A CA 1
ATOM 3475 C C . VAL A 1 463 ? 16.058 -12.811 -10.862 1.00 90.75 463 VAL A C 1
ATOM 3477 O O . VAL A 1 463 ? 17.125 -13.349 -11.164 1.00 90.75 463 VAL A O 1
ATOM 3480 N N . ALA A 1 464 ? 16.007 -11.780 -10.014 1.00 90.31 464 ALA A N 1
ATOM 3481 C CA . ALA A 1 464 ? 17.224 -11.135 -9.532 1.00 90.31 464 ALA A CA 1
ATOM 3482 C C . ALA A 1 464 ? 18.076 -12.078 -8.667 1.00 90.31 464 ALA A C 1
ATOM 3484 O O . ALA A 1 464 ? 19.298 -11.986 -8.693 1.00 90.31 464 ALA A O 1
ATOM 3485 N N . GLY A 1 465 ? 17.476 -13.035 -7.957 1.00 88.94 465 GLY A N 1
ATOM 3486 C CA . GLY A 1 465 ? 18.213 -14.008 -7.143 1.00 88.94 465 GLY A CA 1
ATOM 3487 C C . GLY A 1 465 ? 18.873 -15.164 -7.901 1.00 88.94 465 GLY A C 1
ATOM 3488 O O . GLY A 1 465 ? 19.400 -16.076 -7.260 1.00 88.94 465 GLY A O 1
ATOM 3489 N N . LYS A 1 466 ? 18.849 -15.184 -9.239 1.00 89.50 466 LYS A N 1
ATOM 3490 C CA . LYS A 1 466 ? 19.551 -16.203 -10.037 1.00 89.50 466 LYS A CA 1
ATOM 3491 C C . LYS A 1 466 ? 21.042 -15.881 -10.141 1.00 89.50 466 LYS A C 1
ATOM 3493 O O . LYS A 1 466 ? 21.411 -14.777 -10.542 1.00 89.50 466 LYS A O 1
ATOM 3498 N N . THR A 1 467 ? 21.896 -16.848 -9.811 1.00 88.44 467 THR A N 1
ATOM 3499 C CA . THR A 1 467 ? 23.364 -16.717 -9.881 1.00 88.44 467 THR A CA 1
ATOM 3500 C C . THR A 1 467 ? 23.934 -17.058 -11.256 1.00 88.44 467 THR A C 1
ATOM 3502 O O . THR A 1 467 ? 25.013 -16.584 -11.602 1.00 88.44 467 THR A O 1
ATOM 3505 N N . SER A 1 468 ? 23.196 -17.823 -12.064 1.00 84.31 468 SER A N 1
ATOM 3506 C CA . SER A 1 468 ? 23.446 -18.063 -13.486 1.00 84.31 468 SER A CA 1
ATOM 3507 C C . SER A 1 468 ? 22.162 -17.861 -14.299 1.00 84.31 468 SER A C 1
ATOM 3509 O O . SER A 1 468 ? 21.059 -18.127 -13.826 1.00 84.31 468 SER A O 1
ATOM 3511 N N . LEU A 1 469 ? 22.292 -17.424 -15.557 1.00 76.25 469 LEU A N 1
ATOM 3512 C CA . LEU A 1 469 ? 21.160 -17.268 -16.485 1.00 76.25 469 LEU A CA 1
ATOM 3513 C C . LEU A 1 469 ? 20.490 -18.608 -16.838 1.00 76.25 469 LEU A C 1
ATOM 3515 O O . LEU A 1 469 ? 19.342 -18.623 -17.271 1.00 76.25 469 LEU A O 1
ATOM 3519 N N . THR A 1 470 ? 21.201 -19.725 -16.662 1.00 79.69 470 THR A N 1
ATOM 3520 C CA . THR A 1 470 ? 20.697 -21.084 -16.919 1.00 79.69 470 THR A CA 1
ATOM 3521 C C . THR A 1 470 ? 19.967 -21.693 -15.723 1.00 79.69 470 THR A C 1
ATOM 3523 O O . THR A 1 470 ? 19.402 -22.780 -15.851 1.00 79.69 470 THR A O 1
ATOM 3526 N N . ASP A 1 471 ? 20.000 -21.035 -14.560 1.00 81.88 471 ASP A N 1
ATOM 3527 C CA . ASP A 1 471 ? 19.392 -21.564 -13.344 1.00 81.88 471 ASP A CA 1
ATOM 3528 C C . ASP A 1 471 ? 17.865 -21.540 -13.470 1.00 81.88 471 ASP A C 1
ATOM 3530 O O . ASP A 1 471 ? 17.234 -20.493 -13.663 1.00 81.88 471 ASP A O 1
ATOM 3534 N N . GLN A 1 472 ? 17.255 -22.718 -13.334 1.00 79.81 472 GLN A N 1
ATOM 3535 C CA . GLN A 1 472 ? 15.798 -22.845 -13.299 1.00 79.81 472 GLN A CA 1
ATOM 3536 C C . GLN A 1 472 ? 15.241 -22.199 -12.026 1.00 79.81 472 GLN A C 1
ATOM 3538 O O . GLN A 1 472 ? 14.308 -21.403 -12.096 1.00 79.81 472 GLN A O 1
ATOM 3543 N N . VAL A 1 473 ? 15.891 -22.447 -10.884 1.00 86.81 473 VAL A N 1
ATOM 3544 C CA . VAL A 1 473 ? 15.454 -21.982 -9.562 1.00 86.81 473 VAL A CA 1
ATOM 3545 C C . VAL A 1 473 ? 16.395 -20.884 -9.049 1.00 86.81 473 VAL A C 1
ATOM 3547 O O . VAL A 1 473 ? 17.604 -21.114 -8.982 1.00 86.81 473 VAL A O 1
ATOM 3550 N N . PRO A 1 474 ? 15.888 -19.696 -8.671 1.00 91.25 474 PRO A N 1
ATOM 3551 C CA . PRO A 1 474 ? 16.704 -18.654 -8.049 1.00 91.25 474 PRO A CA 1
ATOM 3552 C C . PRO A 1 474 ? 17.154 -19.047 -6.637 1.00 91.25 474 PRO A C 1
ATOM 3554 O O . PRO A 1 474 ? 16.431 -19.710 -5.898 1.00 91.25 474 PRO A O 1
ATOM 3557 N N . THR A 1 475 ? 18.334 -18.583 -6.218 1.00 91.81 475 THR A N 1
ATOM 3558 C CA . THR A 1 475 ? 18.846 -18.829 -4.854 1.00 91.81 475 THR A CA 1
ATOM 3559 C C . THR A 1 475 ? 18.042 -18.090 -3.783 1.00 91.81 475 THR A C 1
ATOM 3561 O O . THR A 1 475 ? 17.880 -18.590 -2.664 1.00 91.81 475 THR A O 1
ATOM 3564 N N . VAL A 1 476 ? 17.519 -16.913 -4.134 1.00 91.88 476 VAL A N 1
ATOM 3565 C CA . VAL A 1 476 ? 16.674 -16.071 -3.286 1.00 91.88 476 VAL A CA 1
ATOM 3566 C C . VAL A 1 476 ? 15.487 -15.565 -4.102 1.00 91.88 476 VAL A C 1
ATOM 3568 O O . VAL A 1 476 ? 15.670 -15.076 -5.212 1.00 91.88 476 VAL A O 1
ATOM 3571 N N . VAL A 1 477 ? 14.283 -15.660 -3.545 1.00 94.12 477 VAL A N 1
ATOM 3572 C CA . VAL A 1 477 ? 13.071 -15.020 -4.076 1.00 94.12 477 VAL A CA 1
ATOM 3573 C C . VAL A 1 477 ? 12.655 -13.916 -3.131 1.00 94.12 477 VAL A C 1
ATOM 3575 O O . VAL A 1 477 ? 12.664 -14.108 -1.915 1.00 94.12 477 VAL A O 1
ATOM 3578 N N . ARG A 1 478 ? 12.245 -12.780 -3.682 1.00 94.44 478 ARG A N 1
ATOM 3579 C CA . ARG A 1 478 ? 11.682 -11.677 -2.912 1.00 94.44 478 ARG A CA 1
ATOM 3580 C C . ARG A 1 478 ? 10.222 -11.493 -3.259 1.00 94.44 478 ARG A C 1
ATOM 3582 O O . ARG A 1 478 ? 9.856 -11.519 -4.425 1.00 94.44 478 ARG A O 1
ATOM 3589 N N . TYR A 1 479 ? 9.383 -11.261 -2.264 1.00 95.69 479 TYR A N 1
ATOM 3590 C CA . TYR A 1 479 ? 7.960 -11.037 -2.489 1.00 95.69 479 TYR A CA 1
ATOM 3591 C C . TYR A 1 479 ? 7.420 -9.948 -1.568 1.00 95.69 479 TYR A C 1
ATOM 3593 O O . TYR A 1 479 ? 7.984 -9.672 -0.507 1.00 95.69 479 TYR A O 1
ATOM 3601 N N . ALA A 1 480 ? 6.332 -9.312 -1.991 1.00 96.00 480 ALA A N 1
ATOM 3602 C CA . ALA A 1 480 ? 5.575 -8.373 -1.184 1.00 96.00 480 ALA A CA 1
ATOM 3603 C C . ALA A 1 480 ? 4.808 -9.157 -0.110 1.00 96.00 480 ALA A C 1
ATOM 3605 O O . ALA A 1 480 ? 3.776 -9.771 -0.379 1.00 96.00 480 ALA A O 1
ATOM 3606 N N . GLN A 1 481 ? 5.343 -9.163 1.108 1.00 95.75 481 GLN A N 1
ATOM 3607 C CA . GLN A 1 481 ? 4.750 -9.850 2.248 1.00 95.75 481 GLN A CA 1
ATOM 3608 C C . GLN A 1 481 ? 3.460 -9.166 2.691 1.00 95.75 481 GLN A C 1
ATOM 3610 O O . GLN A 1 481 ? 2.464 -9.835 2.960 1.00 95.75 481 GLN A O 1
ATOM 3615 N N . SER A 1 482 ? 3.470 -7.837 2.772 1.00 96.06 482 SER A N 1
ATOM 3616 C CA . SER A 1 482 ? 2.270 -7.070 3.077 1.00 96.06 482 SER A CA 1
ATOM 3617 C C . SER A 1 482 ? 2.171 -5.824 2.212 1.00 96.06 482 SER A C 1
ATOM 3619 O O . SER A 1 482 ? 3.160 -5.136 1.946 1.00 96.06 482 SER A O 1
ATOM 3621 N N . ILE A 1 483 ? 0.951 -5.545 1.762 1.00 96.25 483 ILE A N 1
ATOM 3622 C CA . ILE A 1 483 ? 0.603 -4.330 1.030 1.00 96.25 483 ILE A CA 1
ATOM 3623 C C . ILE A 1 483 ? -0.569 -3.673 1.755 1.00 96.25 483 ILE A C 1
ATOM 3625 O O . ILE A 1 483 ? -1.608 -4.295 1.984 1.00 96.25 483 ILE A O 1
ATOM 3629 N N . GLN A 1 484 ? -0.407 -2.407 2.128 1.00 95.75 484 GLN A N 1
ATOM 3630 C CA . GLN A 1 484 ? -1.440 -1.613 2.783 1.00 95.75 484 GLN A CA 1
ATOM 3631 C C . GLN A 1 484 ? -1.717 -0.338 1.993 1.00 95.75 484 GLN A C 1
ATOM 3633 O O . GLN A 1 484 ? -0.862 0.539 1.907 1.00 95.75 484 GLN A O 1
ATOM 3638 N N . LEU A 1 485 ? -2.940 -0.196 1.486 1.00 94.88 485 LEU A N 1
ATOM 3639 C CA . LEU A 1 485 ? -3.433 1.061 0.931 1.00 94.88 485 LEU A CA 1
ATOM 3640 C C . LEU A 1 485 ? -4.075 1.887 2.051 1.00 94.88 485 LEU A C 1
ATOM 3642 O O . LEU A 1 485 ? -5.098 1.501 2.615 1.00 94.88 485 LEU A O 1
ATOM 3646 N N . THR A 1 486 ? -3.468 3.020 2.388 1.00 93.06 486 THR A N 1
ATOM 3647 C CA . THR A 1 486 ? -3.996 3.955 3.386 1.00 93.06 486 THR A CA 1
ATOM 3648 C C . THR A 1 486 ? -4.702 5.112 2.695 1.00 93.06 486 THR A C 1
ATOM 3650 O O . THR A 1 486 ? -4.109 5.790 1.859 1.00 93.06 486 THR A O 1
ATOM 3653 N N . ILE A 1 487 ? -5.953 5.362 3.074 1.00 91.50 487 ILE A N 1
ATOM 3654 C CA . ILE A 1 487 ? -6.769 6.462 2.553 1.00 91.50 487 ILE A CA 1
ATOM 3655 C C . ILE A 1 487 ? -7.070 7.434 3.693 1.00 91.50 487 ILE A C 1
ATOM 3657 O O . ILE A 1 487 ? -7.542 7.027 4.759 1.00 91.50 487 ILE A O 1
ATOM 3661 N N . THR A 1 488 ? -6.826 8.721 3.455 1.00 88.38 488 THR A N 1
ATOM 3662 C CA . THR A 1 488 ? -7.027 9.782 4.449 1.00 88.38 488 THR A CA 1
ATOM 3663 C C . THR A 1 488 ? -8.006 10.821 3.897 1.00 88.38 488 THR A C 1
ATOM 3665 O O . THR A 1 488 ? -7.721 11.413 2.855 1.00 88.38 488 THR A O 1
ATOM 3668 N N . PRO A 1 489 ? -9.159 11.063 4.544 1.00 85.94 489 PRO A N 1
ATOM 3669 C CA . PRO A 1 489 ? -10.074 12.129 4.141 1.00 85.94 489 PRO A CA 1
ATOM 3670 C C . PRO A 1 489 ? -9.502 13.515 4.483 1.00 85.94 489 PRO A C 1
ATOM 3672 O O . PRO A 1 489 ? -8.792 13.656 5.480 1.00 85.94 489 PRO A O 1
ATOM 3675 N N . GLN A 1 490 ? -9.846 14.544 3.700 1.00 82.94 490 GLN A N 1
ATOM 3676 C CA . GLN A 1 490 ? -9.353 15.917 3.922 1.00 82.94 490 GLN A CA 1
ATOM 3677 C C . GLN A 1 490 ? -10.016 16.631 5.113 1.00 82.94 490 GLN A C 1
ATOM 3679 O O . GLN A 1 490 ? -9.488 17.611 5.634 1.00 82.94 490 GLN A O 1
ATOM 3684 N N . GLY A 1 491 ? -11.142 16.110 5.605 1.00 71.12 491 GLY A N 1
ATOM 3685 C CA . GLY A 1 491 ? -11.796 16.577 6.825 1.00 71.12 491 GLY A CA 1
ATOM 3686 C C . GLY A 1 491 ? -13.294 16.807 6.652 1.00 71.12 491 GLY A C 1
ATOM 3687 O O . GLY A 1 491 ? -13.902 16.408 5.664 1.00 71.12 491 GLY A O 1
ATOM 3688 N N . THR A 1 492 ? -13.904 17.453 7.646 1.00 63.16 492 THR A N 1
ATOM 3689 C CA . THR A 1 492 ? -15.363 17.637 7.736 1.00 63.16 492 THR A CA 1
ATOM 3690 C C . THR A 1 492 ? -15.898 18.814 6.921 1.00 63.16 492 THR A C 1
ATOM 3692 O O . THR A 1 492 ? -17.084 18.844 6.610 1.00 63.16 492 THR A O 1
ATOM 3695 N N . THR A 1 493 ? -15.053 19.786 6.569 1.00 61.94 493 THR A N 1
ATOM 3696 C CA . THR A 1 493 ? -15.437 20.970 5.776 1.00 61.94 493 THR A CA 1
ATOM 3697 C C . THR A 1 493 ? -15.425 20.713 4.269 1.00 61.94 493 THR A C 1
ATOM 3699 O O . THR A 1 493 ? -16.048 21.458 3.519 1.00 61.94 493 THR A O 1
ATOM 3702 N N . GLN A 1 494 ? -14.740 19.657 3.829 1.00 68.12 494 GLN A N 1
ATOM 3703 C CA . GLN A 1 494 ? -14.569 19.267 2.431 1.00 68.12 494 GLN A CA 1
ATOM 3704 C C . GLN A 1 494 ? -15.089 17.842 2.230 1.00 68.12 494 GLN A C 1
ATOM 3706 O O . GLN A 1 494 ? -14.336 16.872 2.152 1.00 68.12 494 GLN A O 1
ATOM 3711 N N . ALA A 1 495 ? -16.417 17.724 2.215 1.00 68.62 495 ALA A N 1
ATOM 3712 C CA . ALA A 1 495 ? -17.103 16.441 2.192 1.00 68.62 495 ALA A CA 1
ATOM 3713 C C . ALA A 1 495 ? -16.713 15.603 0.962 1.00 68.62 495 ALA A C 1
ATOM 3715 O O . ALA A 1 495 ? -16.890 16.035 -0.175 1.00 68.62 495 ALA A O 1
ATOM 3716 N N . GLY A 1 496 ? -16.222 14.381 1.198 1.00 75.44 496 GLY A N 1
ATOM 3717 C CA . GLY A 1 496 ? -15.949 13.399 0.146 1.00 75.44 496 GLY A CA 1
ATOM 3718 C C . GLY A 1 496 ? -14.604 13.558 -0.557 1.00 75.44 496 GLY A C 1
ATOM 3719 O O . GLY A 1 496 ? -14.286 12.720 -1.396 1.00 75.44 496 GLY A O 1
ATOM 3720 N N . LEU A 1 497 ? -13.807 14.575 -0.217 1.00 86.94 497 LEU A N 1
ATOM 3721 C CA . LEU A 1 497 ? -12.451 14.732 -0.741 1.00 86.94 497 LEU A CA 1
ATOM 3722 C C . LEU A 1 497 ? -11.448 13.938 0.102 1.00 86.94 497 LEU A C 1
ATOM 3724 O O . LEU A 1 497 ? -11.518 13.899 1.336 1.00 86.94 497 LEU A O 1
ATOM 3728 N N . ILE A 1 498 ? -10.485 13.319 -0.574 1.00 88.69 498 ILE A N 1
ATOM 3729 C CA . ILE A 1 498 ? -9.399 12.559 0.051 1.00 88.69 498 ILE A CA 1
ATOM 3730 C C . ILE A 1 498 ? -8.047 13.139 -0.351 1.00 88.69 498 ILE A C 1
ATOM 3732 O O . ILE A 1 498 ? -7.907 13.730 -1.421 1.00 88.69 498 ILE A O 1
ATOM 3736 N N . TYR A 1 499 ? -7.057 12.983 0.518 1.00 89.44 499 TYR A N 1
ATOM 3737 C CA . TYR A 1 499 ? -5.656 13.170 0.154 1.00 89.44 499 TYR A CA 1
ATOM 3738 C C . TYR A 1 499 ? -5.182 12.013 -0.743 1.00 89.44 499 TYR A C 1
ATOM 3740 O O . TYR A 1 499 ? -5.825 10.953 -0.744 1.00 89.44 499 TYR A O 1
ATOM 3748 N N . PRO A 1 500 ? -4.063 12.169 -1.479 1.00 90.62 500 PRO A N 1
ATOM 3749 C CA . PRO A 1 500 ? -3.451 11.080 -2.224 1.00 90.62 500 PRO A CA 1
ATOM 3750 C C . PRO A 1 500 ? -3.299 9.839 -1.333 1.00 90.62 500 PRO A C 1
ATOM 3752 O O . PRO A 1 500 ? -2.674 9.921 -0.269 1.00 90.62 500 PRO A O 1
ATOM 3755 N N . PRO A 1 501 ? -3.879 8.691 -1.725 1.00 93.75 501 PRO A N 1
ATOM 3756 C CA . PRO A 1 501 ? -3.699 7.457 -0.978 1.00 93.75 501 PRO A CA 1
ATOM 3757 C C . PRO A 1 501 ? -2.217 7.086 -0.887 1.00 93.75 501 PRO A C 1
ATOM 3759 O O . PRO A 1 501 ? -1.452 7.351 -1.808 1.00 93.75 501 PRO A O 1
ATOM 3762 N N . LEU A 1 502 ? -1.816 6.443 0.204 1.00 93.94 502 LEU A N 1
ATOM 3763 C CA . LEU A 1 502 ? -0.448 5.966 0.405 1.00 93.94 502 LEU A CA 1
ATOM 3764 C C . LEU A 1 502 ? -0.414 4.445 0.297 1.00 93.94 502 LEU A C 1
ATOM 3766 O O . LEU A 1 502 ? -1.125 3.764 1.038 1.00 93.94 502 LEU A O 1
ATOM 3770 N N . LEU A 1 503 ? 0.424 3.912 -0.589 1.00 95.56 503 LEU A N 1
ATOM 3771 C CA . LEU A 1 503 ? 0.637 2.474 -0.723 1.00 95.56 503 LEU A CA 1
ATOM 3772 C C . LEU A 1 503 ? 1.888 2.054 0.054 1.00 95.56 503 LEU A C 1
ATOM 3774 O O . LEU A 1 503 ? 3.007 2.269 -0.397 1.00 95.56 503 LEU A O 1
ATOM 3778 N N . THR A 1 504 ? 1.720 1.435 1.216 1.00 95.38 504 THR A N 1
ATOM 3779 C CA . THR A 1 504 ? 2.837 0.903 2.005 1.00 95.38 504 THR A CA 1
ATOM 3780 C C . THR A 1 504 ? 3.109 -0.543 1.619 1.00 95.38 504 THR A C 1
ATOM 3782 O O . THR A 1 504 ? 2.184 -1.355 1.604 1.00 95.38 504 THR A O 1
ATOM 3785 N N . ILE A 1 505 ? 4.369 -0.873 1.336 1.00 95.94 505 ILE A N 1
ATOM 3786 C CA . ILE A 1 505 ? 4.787 -2.221 0.941 1.00 95.94 505 ILE A CA 1
ATOM 3787 C C . ILE A 1 505 ? 5.920 -2.692 1.846 1.00 95.94 505 ILE A C 1
ATOM 3789 O O . ILE A 1 505 ? 6.927 -1.996 2.012 1.00 95.94 505 ILE A O 1
ATOM 3793 N N . THR A 1 506 ? 5.770 -3.902 2.376 1.00 95.25 506 THR A N 1
ATOM 3794 C CA . THR A 1 506 ? 6.815 -4.618 3.107 1.00 95.25 506 THR A CA 1
ATOM 3795 C C . THR A 1 506 ? 7.203 -5.871 2.340 1.00 95.25 506 THR A C 1
ATOM 3797 O O . THR A 1 506 ? 6.367 -6.731 2.063 1.00 95.25 506 THR A O 1
ATOM 3800 N N . TYR A 1 507 ? 8.483 -5.967 1.990 1.00 95.25 507 TYR A N 1
ATOM 3801 C CA . TYR A 1 507 ? 9.051 -7.119 1.297 1.00 95.25 507 TYR A CA 1
ATOM 3802 C C . TYR A 1 507 ? 9.610 -8.149 2.281 1.00 95.25 507 TYR A C 1
ATOM 3804 O O . TYR A 1 507 ? 10.003 -7.804 3.393 1.00 95.25 507 TYR A O 1
ATOM 3812 N N . ALA A 1 508 ? 9.693 -9.403 1.849 1.00 94.38 508 ALA A N 1
ATOM 3813 C CA . ALA A 1 508 ? 10.405 -10.467 2.546 1.00 94.38 508 ALA A CA 1
ATOM 3814 C C . ALA A 1 508 ? 11.167 -11.349 1.548 1.00 94.38 508 ALA A C 1
ATOM 3816 O O . ALA A 1 508 ? 10.772 -11.470 0.387 1.00 94.38 508 ALA A O 1
ATOM 3817 N N . ASP A 1 509 ? 12.243 -11.980 2.023 1.00 93.19 509 ASP A N 1
ATOM 3818 C CA . ASP A 1 509 ? 13.100 -12.851 1.217 1.00 93.19 509 ASP A CA 1
ATOM 3819 C C . ASP A 1 509 ? 12.957 -14.324 1.619 1.00 93.19 509 ASP A C 1
ATOM 3821 O O . ASP A 1 509 ? 12.920 -14.674 2.803 1.00 93.19 509 ASP A O 1
ATOM 3825 N N . LEU A 1 510 ? 12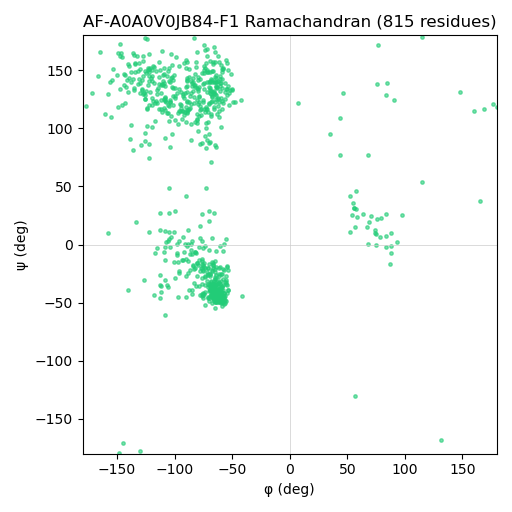.957 -15.203 0.621 1.00 93.50 510 LEU A N 1
ATOM 3826 C CA . LEU A 1 510 ? 12.944 -16.654 0.759 1.00 93.50 510 LEU A CA 1
ATOM 3827 C C . LEU A 1 510 ? 14.227 -17.225 0.171 1.00 93.50 510 LEU A C 1
ATOM 3829 O O . LEU A 1 510 ? 14.514 -17.048 -1.007 1.00 93.50 510 LEU A O 1
ATOM 3833 N N . LYS A 1 511 ? 14.996 -17.946 0.989 1.00 92.19 511 LYS A N 1
ATOM 3834 C CA . LYS A 1 511 ? 16.184 -18.676 0.529 1.00 92.19 511 LYS A CA 1
ATOM 3835 C C . LYS A 1 511 ? 15.780 -20.059 0.027 1.00 92.19 511 LYS A C 1
ATOM 3837 O O . LYS A 1 511 ? 15.162 -20.816 0.782 1.00 92.19 511 LYS A O 1
ATOM 3842 N N . ALA A 1 512 ? 16.191 -20.413 -1.189 1.00 91.06 512 ALA A N 1
ATOM 3843 C CA . ALA A 1 512 ? 15.879 -21.706 -1.798 1.00 91.06 512 ALA A CA 1
ATOM 3844 C C . ALA A 1 512 ? 16.300 -22.883 -0.905 1.00 91.06 512 ALA A C 1
ATOM 3846 O O . ALA A 1 512 ? 15.516 -23.797 -0.686 1.00 91.06 512 ALA A O 1
ATOM 3847 N N . SER A 1 513 ? 17.479 -22.805 -0.276 1.00 90.94 513 SER A N 1
ATOM 3848 C CA . SER A 1 513 ? 18.015 -23.857 0.603 1.00 90.94 513 SER A CA 1
ATOM 3849 C C . SER A 1 513 ? 17.134 -24.222 1.802 1.00 90.94 513 SER A C 1
ATOM 3851 O O . SER A 1 513 ? 17.307 -25.295 2.373 1.00 90.94 513 SER A O 1
ATOM 3853 N N . LYS A 1 514 ? 16.219 -23.335 2.213 1.00 91.00 514 LYS A N 1
ATOM 3854 C CA . LYS A 1 514 ? 15.325 -23.550 3.358 1.00 91.00 514 LYS A CA 1
ATOM 3855 C C . LYS A 1 514 ? 13.883 -23.839 2.937 1.00 91.00 514 LYS A C 1
ATOM 3857 O O . LYS A 1 514 ? 13.192 -24.580 3.632 1.00 91.00 514 LYS A O 1
ATOM 3862 N N . TYR A 1 515 ? 13.417 -23.216 1.859 1.00 91.38 515 TYR A N 1
ATOM 3863 C CA . TYR A 1 515 ? 11.992 -23.185 1.523 1.00 91.38 515 TYR A CA 1
ATOM 3864 C C . TYR A 1 515 ? 11.629 -23.964 0.258 1.00 91.38 515 TYR A C 1
ATOM 3866 O O . TYR A 1 515 ? 10.500 -24.427 0.173 1.00 91.38 515 TYR A O 1
ATOM 3874 N N . TYR A 1 516 ? 12.553 -24.132 -0.691 1.00 91.44 516 TYR A N 1
ATOM 3875 C CA . TYR A 1 516 ? 12.245 -24.775 -1.967 1.00 91.44 516 TYR A CA 1
ATOM 3876 C C . TYR A 1 516 ? 12.199 -26.304 -1.825 1.00 91.44 516 TYR A C 1
ATOM 3878 O O . TYR A 1 516 ? 13.146 -26.913 -1.324 1.00 91.44 516 TYR A O 1
ATOM 3886 N N . GLY A 1 517 ? 11.104 -26.927 -2.259 1.00 89.94 517 GLY A N 1
ATOM 3887 C CA . GLY A 1 517 ? 10.876 -28.374 -2.222 1.00 89.94 517 GLY A CA 1
ATOM 3888 C C . GLY A 1 517 ? 10.580 -28.941 -0.830 1.00 89.94 517 GLY A C 1
ATOM 3889 O O . GLY A 1 517 ? 10.567 -30.159 -0.658 1.00 89.94 517 GLY A O 1
ATOM 3890 N N . THR A 1 518 ? 10.358 -28.086 0.177 1.00 90.00 518 THR A N 1
ATOM 3891 C CA . THR A 1 518 ? 10.058 -28.510 1.558 1.00 90.00 518 THR A CA 1
ATOM 3892 C C . THR A 1 518 ? 8.564 -28.495 1.887 1.00 90.00 518 THR A C 1
ATOM 3894 O O . THR A 1 518 ? 8.178 -28.956 2.961 1.00 90.00 518 THR A O 1
ATOM 3897 N N . GLY A 1 519 ? 7.719 -27.972 0.989 1.00 87.25 519 GLY A N 1
ATOM 3898 C CA . GLY A 1 519 ? 6.287 -27.774 1.237 1.00 87.25 519 GLY A CA 1
ATOM 3899 C C . GLY A 1 519 ? 5.989 -26.686 2.277 1.00 87.25 519 GLY A C 1
ATOM 3900 O O . GLY A 1 519 ? 4.915 -26.676 2.881 1.00 87.25 519 GLY A O 1
ATOM 3901 N N . ALA A 1 520 ? 6.946 -25.791 2.539 1.00 92.25 520 ALA A N 1
ATOM 3902 C CA . ALA A 1 520 ? 6.770 -24.692 3.478 1.00 92.25 520 ALA A CA 1
ATOM 3903 C C . ALA A 1 520 ? 5.767 -23.657 2.944 1.00 92.25 520 ALA A C 1
ATOM 3905 O O . ALA A 1 520 ? 5.765 -23.324 1.763 1.00 92.25 520 ALA A O 1
ATOM 3906 N N . SER A 1 521 ? 4.946 -23.101 3.835 1.00 93.25 521 SER A N 1
ATOM 3907 C CA . SER A 1 521 ? 3.987 -22.044 3.497 1.00 93.25 521 SER A CA 1
ATOM 3908 C C . SER A 1 521 ? 4.406 -20.695 4.081 1.00 93.25 521 SER A C 1
ATOM 3910 O O . SER A 1 521 ? 5.009 -20.626 5.155 1.00 93.25 521 SER A O 1
ATOM 3912 N N . VAL A 1 522 ? 4.100 -19.613 3.365 1.00 94.06 522 VAL A N 1
ATOM 3913 C CA . VAL A 1 522 ? 4.447 -18.232 3.723 1.00 94.06 522 VAL A CA 1
ATOM 3914 C C . VAL A 1 522 ? 3.197 -17.371 3.833 1.00 94.06 522 VAL A C 1
ATOM 3916 O O . VAL A 1 522 ? 2.269 -17.500 3.040 1.00 94.06 522 VAL A O 1
ATOM 3919 N N . LYS A 1 523 ? 3.169 -16.479 4.824 1.00 94.94 523 LYS A N 1
ATOM 3920 C CA . LYS A 1 523 ? 2.034 -15.580 5.063 1.00 94.94 523 LYS A CA 1
ATOM 3921 C C . LYS A 1 523 ? 2.159 -14.320 4.221 1.00 94.94 523 LYS A C 1
ATOM 3923 O O . LYS A 1 523 ? 3.191 -13.652 4.279 1.00 94.94 523 LYS A O 1
ATOM 3928 N N . VAL A 1 524 ? 1.087 -13.976 3.516 1.00 95.88 524 VAL A N 1
ATOM 3929 C CA . VAL A 1 524 ? 0.941 -12.712 2.784 1.00 95.88 524 VAL A CA 1
ATOM 3930 C C . VAL A 1 524 ? -0.335 -11.996 3.209 1.00 95.88 524 VAL A C 1
ATOM 3932 O O . VAL A 1 524 ? -1.328 -12.640 3.561 1.00 95.88 524 VAL A O 1
ATOM 3935 N N . SER A 1 525 ? -0.323 -10.664 3.167 1.00 95.81 525 SER A N 1
ATOM 3936 C CA . SER A 1 525 ? -1.504 -9.862 3.482 1.00 95.81 525 SER A CA 1
ATOM 3937 C C . SER A 1 525 ? -1.706 -8.663 2.558 1.00 95.81 525 SER A C 1
ATOM 3939 O O . SER A 1 525 ? -0.767 -7.989 2.135 1.00 95.81 525 SER A O 1
ATOM 3941 N N . PHE A 1 526 ? -2.970 -8.373 2.260 1.00 95.31 526 PHE A N 1
ATOM 3942 C CA . PHE A 1 526 ? -3.396 -7.162 1.566 1.00 95.31 526 PHE A CA 1
ATOM 3943 C C . PHE A 1 526 ? -4.455 -6.455 2.411 1.00 95.31 526 PHE A C 1
ATOM 3945 O O . PHE A 1 526 ? -5.431 -7.073 2.841 1.00 95.31 526 PHE A O 1
ATOM 3952 N N . SER A 1 527 ? -4.274 -5.162 2.673 1.00 94.44 527 SER A N 1
ATOM 3953 C CA . SER A 1 527 ? -5.208 -4.393 3.498 1.00 94.44 527 SER A CA 1
ATOM 3954 C C . SER A 1 527 ? -5.497 -3.007 2.937 1.00 94.44 527 SER A C 1
ATOM 3956 O O . SER A 1 527 ? -4.642 -2.372 2.322 1.00 94.44 527 SER A O 1
ATOM 3958 N N . VAL A 1 528 ? -6.712 -2.522 3.186 1.00 93.38 528 VAL A N 1
ATOM 3959 C CA . VAL A 1 528 ? -7.128 -1.149 2.890 1.00 93.38 528 VAL A CA 1
ATOM 3960 C C . VAL A 1 528 ? -7.643 -0.529 4.176 1.00 93.38 528 VAL A C 1
ATOM 3962 O O . VAL A 1 528 ? -8.604 -1.015 4.776 1.00 93.38 528 VAL A O 1
ATOM 3965 N N . ALA A 1 529 ? -6.970 0.527 4.620 1.00 90.44 529 ALA A N 1
ATOM 3966 C CA . ALA A 1 529 ? -7.222 1.169 5.899 1.00 90.44 529 ALA A CA 1
ATOM 3967 C C . ALA A 1 529 ? -7.552 2.648 5.709 1.00 90.44 529 ALA A C 1
ATOM 3969 O O . ALA A 1 529 ? -6.876 3.363 4.971 1.00 90.44 529 ALA A O 1
ATOM 3970 N N . TYR A 1 530 ? -8.554 3.122 6.444 1.00 87.44 530 TYR A N 1
ATOM 3971 C CA . TYR A 1 530 ? -8.904 4.535 6.493 1.00 87.44 530 TYR A CA 1
ATOM 3972 C C . TYR A 1 530 ? -8.343 5.133 7.775 1.00 87.44 530 TYR A C 1
ATOM 3974 O O . TYR A 1 530 ? -8.682 4.680 8.868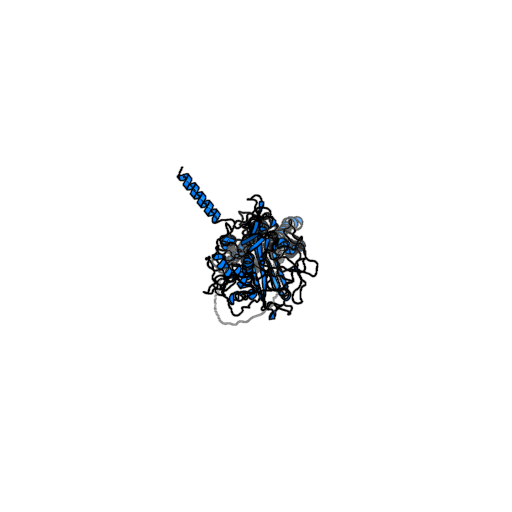 1.00 87.44 530 TYR A O 1
ATOM 3982 N N . LYS A 1 531 ? -7.468 6.130 7.648 1.00 85.25 531 LYS A N 1
ATOM 3983 C CA . LYS A 1 531 ? -6.833 6.798 8.792 1.00 85.25 531 LYS A CA 1
ATOM 3984 C C . LYS A 1 531 ? -7.199 8.277 8.803 1.00 85.25 531 LYS A C 1
ATOM 3986 O O . LYS A 1 531 ? -7.530 8.852 7.774 1.00 85.25 531 LYS A O 1
ATOM 3991 N N . GLN A 1 532 ? -7.176 8.885 9.985 1.00 79.75 532 GLN A N 1
ATOM 3992 C CA . GLN A 1 532 ? -7.252 10.341 10.130 1.00 79.75 532 GLN A CA 1
ATOM 3993 C C . GLN A 1 532 ? -5.861 10.948 10.094 1.00 79.75 532 GLN A C 1
ATOM 3995 O O . GLN A 1 532 ? -4.878 10.298 10.453 1.00 79.75 532 GLN A O 1
ATOM 4000 N N . THR A 1 533 ? -5.796 12.227 9.739 1.00 77.00 533 THR A N 1
ATOM 4001 C CA . THR A 1 533 ? -4.599 13.033 9.958 1.00 77.00 533 THR A CA 1
ATOM 4002 C C . THR A 1 533 ? -4.256 13.057 11.449 1.00 77.00 533 THR A C 1
ATOM 4004 O O . THR A 1 533 ? -5.139 13.121 12.313 1.00 77.00 533 THR A O 1
ATOM 4007 N N . SER A 1 534 ? -2.959 13.028 11.759 1.00 74.12 534 SER A N 1
ATOM 4008 C CA . SER A 1 534 ? -2.446 13.023 13.133 1.00 74.12 534 SER A CA 1
ATOM 4009 C C . SER A 1 534 ? -3.006 14.178 13.972 1.00 74.12 534 SER A C 1
ATOM 4011 O O . SER A 1 534 ? -3.401 13.955 15.115 1.00 74.12 534 SER A O 1
ATOM 4013 N N . SER A 1 535 ? -3.144 15.371 13.387 1.00 73.81 535 SER A N 1
ATOM 4014 C CA . SER A 1 535 ? -3.726 16.559 14.028 1.00 73.81 535 SER A CA 1
ATOM 4015 C C . SER A 1 535 ? -5.194 16.387 14.434 1.00 73.81 535 SER A C 1
ATOM 4017 O O . SER A 1 535 ? -5.578 16.765 15.536 1.00 73.81 535 SER A O 1
ATOM 4019 N N . THR A 1 536 ? -6.028 15.798 13.577 1.00 75.62 536 THR A N 1
ATOM 4020 C CA . THR A 1 536 ? -7.451 15.576 13.876 1.00 75.62 536 THR A CA 1
ATOM 4021 C C . THR A 1 536 ? -7.619 14.530 14.975 1.00 75.62 536 THR A C 1
ATOM 4023 O O . THR A 1 536 ? -8.395 14.726 15.912 1.00 75.62 536 THR A O 1
ATOM 4026 N N . SER A 1 537 ? -6.843 13.444 14.904 1.00 75.69 537 SER A N 1
ATOM 4027 C CA . SER A 1 537 ? -6.887 12.373 15.905 1.00 75.69 537 SER A CA 1
ATOM 4028 C C . SER A 1 537 ? -6.410 12.831 17.292 1.00 75.69 537 SER A C 1
ATOM 4030 O O . SER A 1 537 ? -6.979 12.432 18.315 1.00 75.69 537 SER A O 1
ATOM 4032 N N . SER A 1 538 ? -5.402 13.712 17.347 1.00 77.69 538 SER A N 1
ATOM 4033 C CA . SER A 1 538 ? -4.889 14.252 18.606 1.00 77.69 538 SER A CA 1
ATOM 4034 C C . SER A 1 538 ? -5.881 15.221 19.245 1.00 77.69 538 SER A C 1
ATOM 4036 O O . SER A 1 538 ? -6.192 15.055 20.423 1.00 77.69 538 SER A O 1
ATOM 4038 N N . GLN A 1 539 ? -6.463 16.142 18.468 1.00 80.50 539 GLN A N 1
ATOM 4039 C CA . GLN A 1 539 ? -7.516 17.047 18.944 1.00 80.50 539 GLN A CA 1
ATOM 4040 C C . GLN A 1 539 ? -8.729 16.278 19.473 1.00 80.50 539 GLN A C 1
ATOM 4042 O O . GLN A 1 539 ? -9.281 16.613 20.520 1.00 80.50 539 GLN A O 1
ATOM 4047 N N . PHE A 1 540 ? -9.132 15.211 18.781 1.00 80.75 540 PHE A N 1
ATOM 4048 C CA . PHE A 1 540 ? -10.207 14.340 19.238 1.00 80.75 540 PHE A CA 1
ATOM 4049 C C . PHE A 1 540 ? -9.900 13.715 20.610 1.00 80.75 540 PHE A C 1
ATOM 4051 O O . PHE A 1 540 ? -10.723 13.775 21.526 1.00 80.75 540 PHE A O 1
ATOM 4058 N N . THR A 1 541 ? -8.697 13.158 20.769 1.00 81.75 541 THR A N 1
ATOM 4059 C CA . THR A 1 541 ? -8.253 12.536 22.026 1.00 81.75 541 THR A CA 1
ATOM 4060 C C . THR A 1 541 ? -8.148 13.557 23.161 1.00 81.75 541 THR A C 1
ATOM 4062 O O . THR A 1 541 ? -8.526 13.268 24.297 1.00 81.75 541 THR A O 1
ATOM 4065 N N . GLU A 1 542 ? -7.663 14.763 22.870 1.00 86.00 542 GLU A N 1
ATOM 4066 C CA . GLU A 1 542 ? -7.561 15.862 23.830 1.00 86.00 542 GLU A CA 1
ATOM 4067 C C . GLU A 1 542 ? -8.943 16.326 24.308 1.00 86.00 542 GLU A C 1
ATOM 4069 O O . GLU A 1 542 ? -9.199 16.357 25.513 1.00 86.00 542 GLU A O 1
ATOM 4074 N N . ASN A 1 543 ? -9.874 16.570 23.382 1.00 86.56 543 ASN A N 1
ATOM 4075 C CA . ASN A 1 543 ? -11.252 16.945 23.705 1.00 86.56 543 ASN A CA 1
ATOM 4076 C C . ASN A 1 543 ? -11.947 15.885 24.570 1.00 86.56 543 ASN A C 1
ATOM 4078 O O . ASN A 1 543 ? -12.659 16.217 25.522 1.00 86.56 543 ASN A O 1
ATOM 4082 N N . LEU A 1 544 ? -11.700 14.602 24.289 1.00 86.12 544 LEU A N 1
ATOM 4083 C CA . LEU A 1 544 ? -12.231 13.499 25.086 1.00 86.12 544 LEU A CA 1
ATOM 4084 C C . LEU A 1 544 ? -11.670 13.505 26.518 1.00 86.12 544 LEU A C 1
ATOM 4086 O O . LEU A 1 544 ? -12.423 13.320 27.476 1.00 86.12 544 LEU A O 1
ATOM 4090 N N . ARG A 1 545 ? -10.367 13.767 26.691 1.00 87.62 545 ARG A N 1
ATOM 4091 C CA . ARG A 1 545 ? -9.734 13.901 28.018 1.00 87.62 545 ARG A CA 1
ATOM 4092 C C . ARG A 1 545 ? -10.304 15.078 28.807 1.00 87.62 545 ARG A C 1
ATOM 4094 O O . ARG A 1 545 ? -10.577 14.922 29.997 1.00 87.62 545 ARG A O 1
ATOM 4101 N N . ILE A 1 546 ? -10.533 16.216 28.151 1.00 90.88 546 ILE A N 1
ATOM 4102 C CA . ILE A 1 546 ? -11.139 17.400 28.774 1.00 90.88 546 ILE A CA 1
ATOM 4103 C C . ILE A 1 546 ? -12.560 17.081 29.254 1.00 90.88 546 ILE A C 1
ATOM 4105 O O . ILE A 1 546 ? -12.880 17.327 30.417 1.00 90.88 546 ILE A O 1
ATOM 4109 N N . ALA A 1 547 ? -13.392 16.468 28.405 1.00 91.25 547 ALA A N 1
ATOM 4110 C CA . ALA A 1 547 ? -14.763 16.097 28.762 1.00 91.25 547 ALA A CA 1
ATOM 4111 C C . ALA A 1 547 ? -14.814 15.145 29.971 1.00 91.25 547 ALA A C 1
ATOM 4113 O O . ALA A 1 547 ? -15.584 15.368 30.910 1.00 91.25 547 ALA A O 1
ATOM 4114 N N . MET A 1 548 ? -13.943 14.129 29.991 1.00 90.12 548 MET A N 1
ATOM 4115 C CA . MET A 1 548 ? -13.822 13.212 31.129 1.00 90.12 548 MET A CA 1
ATOM 4116 C C . MET A 1 548 ? -13.375 13.928 32.407 1.00 90.12 548 MET A C 1
ATOM 4118 O O . MET A 1 548 ? -13.911 13.648 33.480 1.00 90.12 548 MET A O 1
ATOM 4122 N N . GLY A 1 549 ? -12.416 14.853 32.310 1.00 91.94 549 GLY A N 1
ATOM 4123 C CA . GLY A 1 549 ? -11.930 15.642 33.443 1.00 91.94 549 GLY A CA 1
ATOM 4124 C C . GLY A 1 549 ? -13.020 16.523 34.058 1.00 91.94 549 GLY A C 1
ATOM 4125 O O . GLY A 1 549 ? -13.227 16.493 35.272 1.00 91.94 549 GLY A O 1
ATOM 4126 N N . VAL A 1 550 ? -13.779 17.239 33.223 1.00 95.25 550 VAL A N 1
ATOM 4127 C CA . VAL A 1 550 ? -14.886 18.103 33.664 1.00 95.25 550 VAL A CA 1
ATOM 4128 C C . VAL A 1 550 ? -15.994 17.289 34.338 1.00 95.25 550 VAL A C 1
ATOM 4130 O O . VAL A 1 550 ? -16.425 17.628 35.441 1.00 95.25 550 VAL A O 1
ATOM 4133 N N . LEU A 1 551 ? -16.426 16.179 33.730 1.00 94.12 551 LEU A N 1
ATOM 4134 C CA . LEU A 1 551 ? -17.461 15.320 34.317 1.00 94.12 551 LEU A CA 1
ATOM 4135 C C . LEU A 1 551 ? -16.995 14.645 35.611 1.00 94.12 551 LEU A C 1
ATOM 4137 O O . LEU A 1 551 ? -17.788 14.484 36.538 1.00 94.12 551 LEU A O 1
ATOM 4141 N N . SER A 1 552 ? -15.709 14.308 35.712 1.00 94.62 552 SER A N 1
ATOM 4142 C CA . SER A 1 552 ? -15.123 13.759 36.938 1.00 94.62 552 SER A CA 1
ATOM 4143 C C . SER A 1 552 ? -15.082 14.794 38.063 1.00 94.62 552 SER A C 1
ATOM 4145 O O . SER A 1 552 ? -15.392 14.451 39.201 1.00 94.62 552 SER A O 1
ATOM 4147 N N . ALA A 1 553 ? -14.785 16.064 37.769 1.00 95.31 553 ALA A N 1
ATOM 4148 C CA . ALA A 1 553 ? -14.826 17.144 38.758 1.00 95.31 553 ALA A CA 1
ATOM 4149 C C . ALA A 1 553 ? -16.248 17.367 39.304 1.00 95.31 553 ALA A C 1
ATOM 4151 O O . ALA A 1 553 ? -16.448 17.434 40.518 1.00 95.31 553 ALA A O 1
ATOM 4152 N N . VAL A 1 554 ? -17.254 17.389 38.423 1.00 95.81 554 VAL A N 1
ATOM 4153 C CA . VAL A 1 554 ? -18.671 17.443 38.830 1.00 95.81 554 VAL A CA 1
ATOM 4154 C C . VAL A 1 554 ? -19.051 16.202 39.645 1.00 95.81 554 VAL A C 1
ATOM 4156 O O . VAL A 1 554 ? -19.705 16.314 40.684 1.00 95.81 554 VAL A O 1
ATOM 4159 N N . GLY A 1 555 ? -18.593 15.022 39.219 1.00 94.81 555 GLY A N 1
ATOM 4160 C CA . GLY A 1 555 ? -18.774 13.765 39.938 1.00 94.81 555 GLY A CA 1
ATOM 4161 C C . GLY A 1 555 ? -18.164 13.788 41.342 1.00 94.81 555 GLY A C 1
ATOM 4162 O O . GLY A 1 555 ? -18.787 13.313 42.289 1.00 94.81 555 GLY A O 1
ATOM 4163 N N . PHE A 1 556 ? -16.992 14.397 41.508 1.00 95.69 556 PHE A N 1
ATOM 4164 C CA . PHE A 1 556 ? -16.354 14.555 42.810 1.00 95.69 556 PHE A CA 1
ATOM 4165 C C . PHE A 1 556 ? -17.156 15.485 43.726 1.00 95.69 556 PHE A C 1
ATOM 4167 O O . PHE A 1 556 ? -17.433 15.121 44.867 1.00 95.69 556 PHE A O 1
ATOM 4174 N N . CYS A 1 557 ? -17.628 16.632 43.226 1.00 95.88 557 CYS A N 1
ATOM 4175 C CA . CYS A 1 557 ? -18.529 17.505 43.986 1.00 95.88 557 CYS A CA 1
ATOM 4176 C C . CYS A 1 557 ? -19.797 16.758 44.431 1.00 95.88 557 CYS A C 1
ATOM 4178 O O . CYS A 1 557 ? -20.224 16.871 45.581 1.00 95.88 557 CYS A O 1
ATOM 4180 N N . TYR A 1 558 ? -20.367 15.931 43.550 1.00 94.81 558 TYR A N 1
ATOM 4181 C CA . TYR A 1 558 ? -21.495 15.064 43.887 1.00 94.81 558 TYR A CA 1
ATOM 4182 C C . TYR A 1 558 ? -21.141 14.027 44.969 1.00 94.81 558 TYR A C 1
ATOM 4184 O O . TYR A 1 558 ? -21.921 13.820 45.902 1.00 94.81 558 TYR A O 1
ATOM 4192 N N . ALA A 1 559 ? -19.959 13.409 44.903 1.00 94.81 559 ALA A N 1
ATOM 4193 C CA . ALA A 1 559 ? -19.477 12.472 45.917 1.00 94.81 559 ALA A CA 1
ATOM 4194 C C . ALA A 1 559 ? -19.260 13.148 47.281 1.00 94.81 559 ALA A C 1
ATOM 4196 O O . ALA A 1 559 ? -19.648 12.585 48.307 1.00 94.81 559 ALA A O 1
ATOM 4197 N N . VAL A 1 560 ? -18.720 14.369 47.305 1.00 94.81 560 VAL A N 1
ATOM 4198 C CA . VAL A 1 560 ? -18.568 15.177 48.525 1.00 94.81 560 VAL A CA 1
ATOM 4199 C C . VAL A 1 560 ? -19.932 15.480 49.138 1.00 94.81 560 VAL A C 1
ATOM 4201 O O . VAL A 1 560 ? -20.137 15.210 50.321 1.00 94.81 560 VAL A O 1
ATOM 4204 N N . LEU A 1 561 ? -20.899 15.950 48.342 1.00 94.56 561 LEU A N 1
ATOM 4205 C CA . LEU A 1 561 ? -22.266 16.203 48.814 1.00 94.56 561 LEU A CA 1
ATOM 4206 C C . LEU A 1 561 ? -22.912 14.933 49.378 1.00 94.56 561 LEU A C 1
ATOM 4208 O O . LEU A 1 561 ? -23.499 14.957 50.460 1.00 94.56 561 LEU A O 1
ATOM 4212 N N . ARG A 1 562 ? -22.770 13.799 48.683 1.00 92.25 562 ARG A N 1
ATOM 4213 C CA . ARG A 1 562 ? -23.295 12.503 49.134 1.00 92.25 562 ARG A CA 1
ATOM 4214 C C . ARG A 1 562 ? -22.659 12.057 50.451 1.00 92.25 562 ARG A C 1
ATOM 4216 O O . ARG A 1 562 ? -23.371 11.586 51.338 1.00 92.25 562 ARG A O 1
ATOM 4223 N N . THR A 1 563 ? -21.350 12.250 50.595 1.00 92.12 563 THR A N 1
ATOM 4224 C CA . THR A 1 563 ? -20.608 11.953 51.828 1.00 92.12 563 THR A CA 1
ATOM 4225 C C . THR A 1 563 ? -21.065 12.855 52.970 1.00 92.12 563 THR A C 1
ATOM 4227 O O . THR A 1 563 ? -21.323 12.365 54.065 1.00 92.12 563 THR A O 1
ATOM 4230 N N . TRP A 1 564 ? -21.253 14.151 52.710 1.00 89.94 564 TRP A N 1
ATOM 4231 C CA . TRP A 1 564 ? -21.732 15.116 53.698 1.00 89.94 564 TRP A CA 1
ATOM 4232 C C . TRP A 1 564 ? -23.141 14.781 54.198 1.00 89.94 564 TRP A C 1
ATOM 4234 O O . TRP A 1 564 ? -23.386 14.745 55.405 1.00 89.94 564 TRP A O 1
ATOM 4244 N N . PHE A 1 565 ? -24.065 14.443 53.292 1.00 91.00 565 PHE A N 1
ATOM 4245 C CA . PHE A 1 565 ? -25.410 14.007 53.673 1.00 91.00 565 PHE A CA 1
ATOM 4246 C C . PHE A 1 565 ? -25.423 12.692 54.453 1.00 91.00 565 PHE A C 1
ATOM 4248 O O . PHE A 1 565 ? -26.313 12.493 55.282 1.00 91.00 565 PHE A O 1
ATOM 4255 N N . TRP A 1 566 ? -24.489 11.781 54.174 1.00 90.19 566 TRP A N 1
ATOM 4256 C CA . TRP A 1 566 ? -24.323 10.558 54.955 1.00 90.19 566 TRP A CA 1
ATOM 4257 C C . TRP A 1 566 ? -23.765 10.867 56.348 1.00 90.19 566 TRP A C 1
ATOM 4259 O O . TRP A 1 566 ? -24.367 10.455 57.334 1.00 90.19 566 TRP A O 1
ATOM 4269 N N . ALA A 1 567 ? -22.699 11.666 56.440 1.00 88.69 567 ALA A N 1
ATOM 4270 C CA . ALA A 1 567 ? -22.073 12.056 57.703 1.00 88.69 567 ALA A CA 1
ATOM 4271 C C . ALA A 1 567 ? -23.070 12.751 58.640 1.00 88.69 567 ALA A C 1
ATOM 4273 O O . ALA A 1 567 ? -23.143 12.431 59.825 1.00 88.69 567 ALA A O 1
ATOM 4274 N N . ARG A 1 568 ? -23.914 13.632 58.082 1.00 87.69 568 ARG A N 1
ATOM 4275 C CA . ARG A 1 568 ? -24.977 14.320 58.824 1.00 87.69 568 ARG A CA 1
ATOM 4276 C C . ARG A 1 568 ? -26.057 13.367 59.344 1.00 87.69 568 ARG A C 1
ATOM 4278 O O . ARG A 1 568 ? -26.584 13.599 60.423 1.00 87.69 568 ARG A O 1
ATOM 4285 N N . ARG A 1 569 ? -26.387 12.304 58.599 1.00 86.25 569 ARG A N 1
ATOM 4286 C CA . ARG A 1 569 ? -27.344 11.267 59.034 1.00 86.25 569 ARG A CA 1
ATOM 4287 C C . ARG A 1 569 ? -26.751 10.308 60.062 1.00 86.25 569 ARG A C 1
ATOM 4289 O O . ARG A 1 569 ? -27.474 9.848 60.932 1.00 86.25 569 ARG A O 1
ATOM 4296 N N . ALA A 1 570 ? -25.458 10.023 59.956 1.00 82.38 570 ALA A N 1
ATOM 4297 C CA . ALA A 1 570 ? -24.735 9.150 60.873 1.00 82.38 570 ALA A CA 1
ATOM 4298 C C . ALA A 1 570 ? -24.293 9.857 62.172 1.00 82.38 570 ALA A C 1
ATOM 4300 O O . ALA A 1 570 ? -23.795 9.196 63.074 1.00 82.38 570 ALA A O 1
ATOM 4301 N N . GLY A 1 571 ? -24.459 11.183 62.279 1.00 83.81 571 GLY A N 1
ATOM 4302 C CA . GLY A 1 571 ? -24.093 11.946 63.478 1.00 83.81 571 GLY A CA 1
ATOM 4303 C C . GLY A 1 571 ? -22.582 12.069 63.710 1.00 83.81 571 GLY A C 1
ATOM 4304 O O . GLY A 1 571 ? -22.149 12.257 64.843 1.00 83.81 571 GLY A O 1
ATOM 4305 N N . VAL A 1 572 ? -21.768 11.954 62.655 1.00 81.44 572 VAL A N 1
ATOM 4306 C CA . VAL A 1 572 ? -20.301 11.989 62.757 1.00 81.44 572 VAL A CA 1
ATOM 4307 C C . VAL A 1 572 ? -19.831 13.422 63.041 1.00 81.44 572 VAL A C 1
ATOM 4309 O O . VAL A 1 572 ? -20.038 14.317 62.223 1.00 81.44 572 VAL A O 1
ATOM 4312 N N . LEU A 1 573 ? -19.202 13.638 64.202 1.00 73.75 573 LEU A N 1
ATOM 4313 C CA . LEU A 1 573 ? -18.740 14.953 64.681 1.00 73.75 573 LEU A CA 1
ATOM 4314 C C . LEU A 1 573 ? -17.252 15.234 64.394 1.00 73.75 573 LEU A C 1
ATOM 4316 O O . LEU A 1 573 ? -16.827 16.385 64.478 1.00 73.75 573 LEU A O 1
ATOM 4320 N N . SER A 1 574 ? -16.461 14.214 64.049 1.00 81.50 574 SER A N 1
ATOM 4321 C CA . SER A 1 574 ? -15.014 14.314 63.815 1.00 81.50 574 SER A CA 1
ATOM 4322 C C . SER A 1 574 ? -14.598 13.732 62.460 1.00 81.50 574 SER A C 1
ATOM 4324 O O . SER A 1 574 ? -15.298 12.918 61.858 1.00 81.50 574 SER A O 1
ATOM 4326 N N . LEU A 1 575 ? -13.437 14.168 61.961 1.00 80.44 575 LEU A N 1
ATOM 4327 C CA . LEU A 1 575 ? -12.802 13.571 60.786 1.00 80.44 575 LEU A CA 1
ATOM 4328 C C . LEU A 1 575 ? -12.273 12.178 61.157 1.00 80.44 575 LEU A C 1
ATOM 4330 O O . LEU A 1 575 ? -11.176 12.051 61.693 1.00 80.44 575 LEU A O 1
ATOM 4334 N N . ASP A 1 576 ? -13.075 11.152 60.889 1.00 84.88 576 ASP A N 1
ATOM 4335 C CA . ASP A 1 576 ? -12.744 9.746 61.139 1.00 84.88 576 ASP A CA 1
ATOM 4336 C C . ASP A 1 576 ? -12.332 9.018 59.841 1.00 84.88 576 ASP A C 1
ATOM 4338 O O . ASP A 1 576 ? -12.753 9.384 58.738 1.00 84.88 576 ASP A O 1
ATOM 4342 N N . ALA A 1 577 ? -11.537 7.950 59.953 1.00 85.56 577 ALA A N 1
ATOM 4343 C CA . ALA A 1 577 ? -11.100 7.115 58.831 1.00 85.56 577 ALA A CA 1
ATOM 4344 C C . ALA A 1 577 ? -12.289 6.545 58.036 1.00 85.56 577 ALA A C 1
ATOM 4346 O O . ALA A 1 577 ? -12.226 6.418 56.810 1.00 85.56 577 ALA A O 1
ATOM 4347 N N . VAL A 1 578 ? -13.411 6.282 58.715 1.00 86.69 578 VAL A N 1
ATOM 4348 C CA . VAL A 1 578 ? -14.668 5.842 58.095 1.00 86.69 578 VAL A CA 1
ATOM 4349 C C . VAL A 1 578 ? -15.207 6.890 57.115 1.00 86.69 578 VAL A C 1
ATOM 4351 O O . VAL A 1 578 ? -15.646 6.542 56.018 1.00 86.69 578 VAL A O 1
ATOM 4354 N N . LEU A 1 579 ? -15.133 8.179 57.462 1.00 88.62 579 LEU A N 1
ATOM 4355 C CA . LEU A 1 579 ? -15.574 9.273 56.593 1.00 88.62 579 LEU A CA 1
ATOM 4356 C C . LEU A 1 579 ? -14.700 9.373 55.334 1.00 88.62 579 LEU A C 1
ATOM 4358 O O . LEU A 1 579 ? -15.218 9.578 54.235 1.00 88.62 579 LEU A O 1
ATOM 4362 N N . VAL A 1 580 ? -13.386 9.182 55.482 1.00 89.94 580 VAL A N 1
ATOM 4363 C CA . VAL A 1 580 ? -12.438 9.180 54.357 1.00 89.94 580 VAL A CA 1
ATOM 4364 C C . V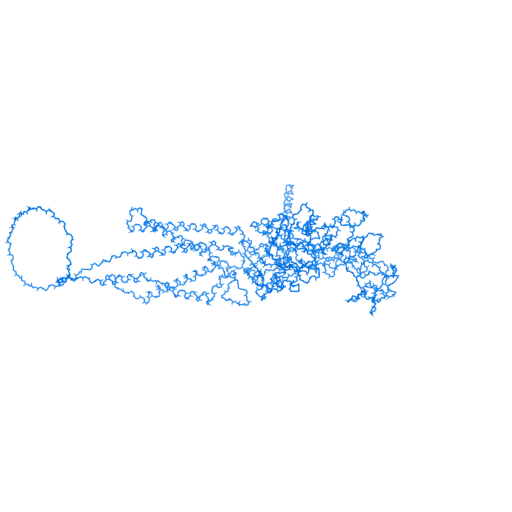AL A 1 580 ? -12.705 7.998 53.427 1.00 89.94 580 VAL A C 1
ATOM 4366 O O . VAL A 1 580 ? -12.823 8.187 52.217 1.00 89.94 580 VAL A O 1
ATOM 4369 N N . PHE A 1 581 ? -12.885 6.791 53.972 1.00 90.00 581 PHE A N 1
ATOM 4370 C CA . PHE A 1 581 ? -13.222 5.608 53.176 1.00 90.00 581 PHE A CA 1
ATOM 4371 C C . PHE A 1 581 ? -14.541 5.793 52.413 1.00 90.00 581 PHE A C 1
ATOM 4373 O O . PHE A 1 581 ? -14.637 5.460 51.231 1.00 90.00 581 PHE A O 1
ATOM 4380 N N . LYS A 1 582 ? -15.545 6.402 53.057 1.00 89.69 582 LYS A N 1
ATOM 4381 C CA . LYS A 1 582 ? -16.820 6.757 52.421 1.00 89.69 582 LYS A CA 1
ATOM 4382 C C . LYS A 1 582 ? -16.649 7.725 51.261 1.00 89.69 582 LYS A C 1
ATOM 4384 O O . LYS A 1 582 ? -17.225 7.491 50.198 1.00 89.69 582 LYS A O 1
ATOM 4389 N N . LEU A 1 583 ? -15.849 8.774 51.444 1.00 92.31 583 LEU A N 1
ATOM 4390 C CA . LEU A 1 583 ? -15.558 9.723 50.377 1.00 92.31 583 LEU A CA 1
ATOM 4391 C C . LEU A 1 583 ? -14.870 9.034 49.197 1.00 92.31 583 LEU A C 1
ATOM 4393 O O . LEU A 1 583 ? -15.273 9.254 48.056 1.00 92.31 583 LEU A O 1
ATOM 4397 N N . LEU A 1 584 ? -13.881 8.175 49.455 1.00 92.31 584 LEU A N 1
ATOM 4398 C CA . LEU A 1 584 ? -13.170 7.430 48.413 1.00 92.31 584 LEU A CA 1
ATOM 4399 C C . LEU A 1 584 ? -14.105 6.486 47.648 1.00 92.31 584 LEU A C 1
ATOM 4401 O O . LEU A 1 584 ? -14.101 6.501 46.419 1.00 92.31 584 LEU A O 1
ATOM 4405 N N . ALA A 1 585 ? -14.956 5.727 48.343 1.00 92.06 585 ALA A N 1
ATOM 4406 C CA . ALA A 1 585 ? -15.909 4.819 47.708 1.00 92.06 585 ALA A CA 1
ATOM 4407 C C . ALA A 1 585 ? -16.952 5.570 46.860 1.00 92.06 585 ALA A C 1
ATOM 4409 O O . ALA A 1 585 ? -17.219 5.199 45.714 1.00 92.06 585 ALA A O 1
ATOM 4410 N N . TYR A 1 586 ? -17.509 6.674 47.374 1.00 93.62 586 TYR A N 1
ATOM 4411 C CA . TYR A 1 586 ? -18.439 7.501 46.601 1.00 93.62 586 TYR A CA 1
ATOM 4412 C C . TYR A 1 586 ? -17.761 8.214 45.425 1.00 93.62 586 TYR A C 1
ATOM 4414 O O . TYR A 1 586 ? -18.379 8.341 44.367 1.00 93.62 586 TYR A O 1
ATOM 4422 N N . SER A 1 587 ? -16.498 8.620 45.570 1.00 93.94 587 SER A N 1
ATOM 4423 C CA . SER A 1 587 ? -15.707 9.203 44.479 1.00 93.94 587 SER A CA 1
ATOM 4424 C C . SER A 1 587 ? -15.406 8.166 43.399 1.00 93.94 587 SER A C 1
ATOM 4426 O O . SER A 1 587 ? -15.601 8.450 42.221 1.00 93.94 587 SER A O 1
ATOM 4428 N N . ALA A 1 588 ? -15.034 6.938 43.782 1.00 94.50 588 ALA A N 1
ATOM 4429 C CA . ALA A 1 588 ? -14.833 5.829 42.852 1.00 94.50 588 ALA A CA 1
ATOM 4430 C C . ALA A 1 588 ? -16.096 5.561 42.018 1.00 94.50 588 ALA A C 1
ATOM 4432 O O . ALA A 1 588 ? -16.018 5.481 40.792 1.00 94.50 588 ALA A O 1
ATOM 4433 N N . SER A 1 589 ? -17.277 5.536 42.649 1.00 93.38 589 SER A N 1
ATOM 4434 C CA . SER A 1 589 ? -18.546 5.433 41.916 1.00 93.38 589 SER A CA 1
ATOM 4435 C C . SER A 1 589 ? -18.778 6.604 40.963 1.00 93.38 589 SER A C 1
ATOM 4437 O O . SER A 1 589 ? -19.322 6.400 39.876 1.00 93.38 589 SER A O 1
ATOM 4439 N N . ALA A 1 590 ? -18.474 7.831 41.384 1.00 94.69 590 ALA A N 1
ATOM 4440 C CA . ALA A 1 590 ? -18.725 9.015 40.574 1.00 94.69 590 ALA A CA 1
ATOM 4441 C C . ALA A 1 590 ? -17.808 9.056 39.343 1.00 94.69 590 ALA A C 1
ATOM 4443 O O . ALA A 1 590 ? -18.291 9.292 38.237 1.00 94.69 590 ALA A O 1
ATOM 4444 N N . PHE A 1 591 ? -16.521 8.740 39.515 1.00 94.44 591 PHE A N 1
ATOM 4445 C CA . PHE A 1 591 ? -15.555 8.624 38.421 1.00 94.44 591 PHE A CA 1
ATOM 4446 C C . PHE A 1 591 ? -15.911 7.492 37.455 1.00 94.44 591 PHE A C 1
ATOM 4448 O O . PHE A 1 591 ? -15.896 7.706 36.245 1.00 94.44 591 PHE A O 1
ATOM 4455 N N . ALA A 1 592 ? -16.321 6.324 37.964 1.00 94.88 592 ALA A N 1
ATOM 4456 C CA . ALA A 1 592 ? -16.781 5.221 37.121 1.00 94.88 592 ALA A CA 1
ATOM 4457 C C . ALA A 1 592 ? -17.943 5.643 36.206 1.00 94.88 592 ALA A C 1
ATOM 4459 O O . ALA A 1 592 ? -17.908 5.405 34.999 1.00 94.88 592 ALA A O 1
ATOM 4460 N N . ASN A 1 593 ? -18.950 6.319 36.769 1.00 93.31 593 ASN A N 1
ATOM 4461 C CA . ASN A 1 593 ? -20.097 6.807 36.005 1.00 93.31 593 ASN A CA 1
ATOM 4462 C C . ASN A 1 593 ? -19.693 7.900 35.001 1.00 93.31 593 ASN A C 1
ATOM 4464 O O . ASN A 1 593 ? -20.180 7.890 33.873 1.00 93.31 593 ASN A O 1
ATOM 4468 N N . ALA A 1 594 ? -18.804 8.823 35.384 1.00 93.75 594 ALA A N 1
ATOM 4469 C CA . ALA A 1 594 ? -18.324 9.889 34.505 1.00 93.75 594 ALA A CA 1
ATOM 4470 C C . ALA A 1 594 ? -17.576 9.330 33.282 1.00 93.75 594 ALA A C 1
ATOM 4472 O O . ALA A 1 594 ? -17.887 9.700 32.145 1.00 93.75 594 ALA A O 1
ATOM 4473 N N . PHE A 1 595 ? -16.644 8.396 33.494 1.00 93.06 595 PHE A N 1
ATOM 4474 C CA . PHE A 1 595 ? -15.936 7.715 32.407 1.00 93.06 595 PHE A CA 1
ATOM 4475 C C . PHE A 1 595 ? -16.898 6.929 31.518 1.00 93.06 595 PHE A C 1
ATOM 4477 O O . PHE A 1 595 ? -16.850 7.070 30.298 1.00 93.06 595 PHE A O 1
ATOM 4484 N N . PHE A 1 596 ? -17.820 6.167 32.111 1.00 92.19 596 PHE A N 1
ATOM 4485 C CA . PHE A 1 596 ? -18.800 5.390 31.358 1.00 92.19 596 PHE A CA 1
ATOM 4486 C C . PHE A 1 596 ? -19.701 6.266 30.477 1.00 92.19 596 PHE A C 1
ATOM 4488 O O . PHE A 1 596 ? -19.831 5.988 29.289 1.00 92.19 596 PHE A O 1
ATOM 4495 N N . ILE A 1 597 ? -20.283 7.344 31.019 1.00 92.31 597 ILE A N 1
ATOM 4496 C CA . ILE A 1 597 ? -21.161 8.255 30.262 1.00 92.31 597 ILE A CA 1
ATOM 4497 C C . ILE A 1 597 ? -20.399 8.910 29.110 1.00 92.31 597 ILE A C 1
ATOM 4499 O O . ILE A 1 597 ? -20.928 9.003 28.004 1.00 92.31 597 ILE A O 1
ATOM 4503 N N . THR A 1 598 ? -19.157 9.334 29.352 1.00 91.69 598 THR A N 1
ATOM 4504 C CA . THR A 1 598 ? -18.347 9.993 28.322 1.00 91.69 598 THR A CA 1
ATOM 4505 C C . THR A 1 598 ? -18.011 9.027 27.187 1.00 91.69 598 THR A C 1
ATOM 4507 O O . THR A 1 598 ? -18.236 9.348 26.021 1.00 91.69 598 THR A O 1
ATOM 4510 N N . ILE A 1 599 ? -17.535 7.822 27.525 1.00 90.31 599 ILE A N 1
ATOM 4511 C CA . ILE A 1 599 ? -17.191 6.770 26.557 1.00 90.31 599 ILE A CA 1
ATOM 4512 C C . ILE A 1 599 ? -18.427 6.313 25.781 1.00 90.31 599 ILE A C 1
ATOM 4514 O O . ILE A 1 599 ? -18.374 6.180 24.561 1.00 90.31 599 ILE A O 1
ATOM 4518 N N . PHE A 1 600 ? -19.551 6.097 26.466 1.00 91.44 600 PHE A N 1
ATOM 4519 C CA . PHE A 1 600 ? -20.802 5.725 25.817 1.00 91.44 600 PHE A CA 1
ATOM 4520 C C . PHE A 1 600 ? -21.281 6.819 24.862 1.00 91.44 600 PHE A C 1
ATOM 4522 O O . PHE A 1 600 ? -21.602 6.521 23.715 1.00 91.44 600 PHE A O 1
ATOM 4529 N N . GLY A 1 601 ? -21.285 8.080 25.306 1.00 90.69 601 GLY A N 1
ATOM 4530 C CA . GLY A 1 601 ? -21.716 9.211 24.492 1.00 90.69 601 GLY A CA 1
ATOM 4531 C C . GLY A 1 601 ? -20.910 9.327 23.203 1.00 90.69 601 GLY A C 1
ATOM 4532 O O . GLY A 1 601 ? -21.494 9.479 22.129 1.00 90.69 601 GLY A O 1
ATOM 4533 N N . ILE A 1 602 ? -19.583 9.176 23.283 1.00 87.56 602 ILE A N 1
ATOM 4534 C CA . ILE A 1 602 ? -18.743 9.247 22.088 1.00 87.56 602 ILE A CA 1
ATOM 4535 C C . ILE A 1 602 ? -18.860 8.009 21.198 1.00 87.56 602 ILE A C 1
ATOM 4537 O O . ILE A 1 602 ? -18.955 8.149 19.981 1.00 87.56 602 ILE A O 1
ATOM 4541 N N . ALA A 1 603 ? -18.914 6.810 21.779 1.00 89.12 603 ALA A N 1
ATOM 4542 C CA . ALA A 1 603 ? -19.071 5.573 21.022 1.00 89.12 603 ALA A CA 1
ATOM 4543 C C . ALA A 1 603 ? -20.417 5.544 20.280 1.00 89.12 603 ALA A C 1
ATOM 4545 O O . ALA A 1 603 ? -20.481 5.151 19.117 1.00 89.12 603 ALA A O 1
ATOM 4546 N N . PHE A 1 604 ? -21.485 6.020 20.926 1.00 89.94 604 PHE A N 1
ATOM 4547 C CA . PHE A 1 604 ? -22.807 6.154 20.324 1.00 89.94 604 PHE A CA 1
ATOM 4548 C C . PHE A 1 604 ? -22.834 7.229 19.234 1.00 89.94 604 PHE A C 1
ATOM 4550 O O . PHE A 1 604 ? -23.334 6.971 18.141 1.00 89.94 604 PHE A O 1
ATOM 4557 N N . TYR A 1 605 ? -22.244 8.403 19.490 1.00 87.75 605 TYR A N 1
ATOM 4558 C CA . TYR A 1 605 ? -22.095 9.455 18.482 1.00 87.75 605 TYR A CA 1
ATOM 4559 C C . TYR A 1 605 ? -21.372 8.935 17.236 1.00 87.75 605 TYR A C 1
ATOM 4561 O O . TYR A 1 605 ? -21.861 9.117 16.122 1.00 87.75 605 TYR A O 1
ATOM 4569 N N . GLN A 1 606 ? -20.243 8.244 17.417 1.00 85.25 606 GLN A N 1
ATOM 4570 C CA . GLN A 1 606 ? -19.494 7.672 16.306 1.00 85.25 606 GLN A CA 1
ATOM 4571 C C . GLN A 1 606 ? -20.291 6.590 15.585 1.00 85.25 606 GLN A C 1
ATOM 4573 O O . GLN A 1 606 ? -20.319 6.611 14.366 1.00 85.25 606 GLN A O 1
ATOM 4578 N N . LEU A 1 607 ? -20.979 5.688 16.291 1.00 87.62 607 LEU A N 1
ATOM 4579 C CA . LEU A 1 607 ? -21.803 4.658 15.654 1.00 87.62 607 LEU A CA 1
ATOM 4580 C C . LEU A 1 607 ? -22.876 5.281 14.753 1.00 87.62 607 LEU A C 1
ATOM 4582 O O . LEU A 1 607 ? -23.000 4.898 13.592 1.00 87.62 607 LEU A O 1
ATOM 4586 N N . VAL A 1 608 ? -23.621 6.266 15.261 1.00 87.56 608 VAL A N 1
ATOM 4587 C CA . VAL A 1 608 ? -24.706 6.912 14.509 1.00 87.56 608 VAL A CA 1
ATOM 4588 C C . VAL A 1 608 ? -24.152 7.721 13.338 1.00 87.56 608 VAL A C 1
ATOM 4590 O O . VAL A 1 608 ? -24.594 7.548 12.204 1.00 87.56 608 VAL A O 1
ATOM 4593 N N . MET A 1 609 ? -23.160 8.578 13.590 1.00 84.88 609 MET A N 1
ATOM 4594 C CA . MET A 1 609 ? -22.617 9.467 12.561 1.00 84.88 609 MET A CA 1
ATOM 4595 C C . MET A 1 609 ? -21.750 8.741 11.542 1.00 84.88 609 MET A C 1
ATOM 4597 O O . MET A 1 609 ? -21.659 9.215 10.421 1.00 84.88 609 MET A O 1
ATOM 4601 N N . TYR A 1 610 ? -21.107 7.625 11.891 1.00 83.94 610 TYR A N 1
ATOM 4602 C CA . TYR A 1 610 ? -20.323 6.818 10.955 1.00 83.94 610 TYR A CA 1
ATOM 4603 C C . TYR A 1 610 ? -21.208 5.991 10.025 1.00 83.94 610 TYR A C 1
ATOM 4605 O O . TYR A 1 610 ? -20.978 5.955 8.819 1.00 83.94 610 TYR A O 1
ATOM 4613 N N . LYS A 1 611 ? -22.258 5.364 10.568 1.00 85.06 611 LYS A N 1
ATOM 4614 C CA . LYS A 1 611 ? -23.179 4.535 9.780 1.00 85.06 611 LYS A CA 1
ATOM 4615 C C . LYS A 1 611 ? -24.146 5.351 8.925 1.00 85.06 611 LYS A C 1
ATOM 4617 O O . LYS A 1 611 ? -24.646 4.844 7.929 1.00 85.06 611 LYS A O 1
ATOM 4622 N N . ASN A 1 612 ? -24.397 6.610 9.287 1.00 82.88 612 ASN A N 1
ATOM 4623 C CA . ASN A 1 612 ? -25.303 7.497 8.557 1.00 82.88 612 ASN A CA 1
ATOM 4624 C C . ASN A 1 612 ? -24.581 8.479 7.608 1.00 82.88 612 ASN A C 1
ATOM 4626 O O . ASN A 1 612 ? -25.065 9.586 7.374 1.00 82.88 612 ASN A O 1
ATOM 4630 N N . GLN A 1 613 ? -23.410 8.116 7.072 1.00 74.56 613 GLN A N 1
ATOM 4631 C CA . GLN A 1 613 ? -22.683 8.965 6.116 1.00 74.56 613 GLN A CA 1
ATOM 4632 C C . GLN A 1 613 ? -23.111 8.680 4.677 1.00 74.56 613 GLN A C 1
ATOM 4634 O O . GLN A 1 613 ? -22.815 7.615 4.139 1.00 74.56 613 GLN A O 1
ATOM 4639 N N . GLY A 1 614 ? -23.750 9.659 4.029 1.00 67.44 614 GLY A N 1
ATOM 4640 C CA . GLY A 1 614 ? -23.943 9.639 2.572 1.00 67.44 614 GLY A CA 1
ATOM 4641 C C . GLY A 1 614 ? -22.647 9.954 1.816 1.00 67.44 614 GLY A C 1
ATOM 4642 O O . GLY A 1 614 ? -22.287 9.271 0.859 1.00 67.44 614 GLY A O 1
ATOM 4643 N N . ILE A 1 615 ? -21.902 10.947 2.305 1.00 70.62 615 ILE A N 1
ATOM 4644 C CA . ILE A 1 615 ? -20.573 11.325 1.816 1.00 70.62 615 ILE A CA 1
ATOM 4645 C C . ILE A 1 615 ? -19.569 11.036 2.929 1.00 70.62 615 ILE A C 1
ATOM 4647 O O . ILE A 1 615 ? -19.827 11.348 4.093 1.00 70.62 615 ILE A O 1
ATOM 4651 N N . PHE A 1 616 ? -18.439 10.426 2.582 1.00 69.25 616 PHE A N 1
ATOM 4652 C CA . PHE A 1 616 ? -17.440 10.015 3.561 1.00 69.25 616 PHE A CA 1
ATOM 4653 C C . PHE A 1 616 ? -16.743 11.234 4.168 1.00 69.25 616 PHE A C 1
ATOM 4655 O O . PHE A 1 616 ? -16.156 12.048 3.454 1.00 69.25 616 PHE A O 1
ATOM 4662 N N . MET A 1 617 ? -16.832 11.373 5.489 1.00 67.94 617 MET A N 1
ATOM 4663 C CA . MET A 1 617 ? -16.335 12.556 6.206 1.00 67.94 617 MET A CA 1
ATOM 4664 C C . MET A 1 617 ? -15.672 12.211 7.532 1.00 67.94 617 MET A C 1
ATOM 4666 O O . MET A 1 617 ? -14.673 12.823 7.903 1.00 67.94 617 MET A O 1
ATOM 4670 N N . LEU A 1 618 ? -16.225 11.244 8.263 1.00 72.94 618 LEU A N 1
ATOM 4671 C CA . LEU A 1 618 ? -15.715 10.847 9.567 1.00 72.94 618 LEU A CA 1
ATOM 4672 C C . LEU A 1 618 ? -15.221 9.405 9.483 1.00 72.94 618 LEU A C 1
ATOM 4674 O O . LEU A 1 618 ? -15.964 8.496 9.138 1.00 72.94 618 LEU A O 1
ATOM 4678 N N . THR A 1 619 ? -13.958 9.216 9.830 1.00 73.56 619 THR A N 1
ATOM 4679 C CA . THR A 1 619 ? -13.284 7.920 9.966 1.00 73.56 619 THR A CA 1
ATOM 4680 C C . THR A 1 619 ? -13.231 7.484 11.423 1.00 73.56 619 THR A C 1
ATOM 4682 O O . THR A 1 619 ? -13.396 8.295 12.336 1.00 73.56 619 THR A O 1
ATOM 4685 N N . LEU A 1 620 ? -13.002 6.191 11.649 1.00 73.06 620 LEU A N 1
ATOM 4686 C CA . LEU A 1 620 ? -12.834 5.668 12.998 1.00 73.06 620 LEU A CA 1
ATOM 4687 C C . LEU A 1 620 ? -11.491 6.127 13.591 1.00 73.06 620 LEU A C 1
ATOM 4689 O O . LEU A 1 620 ? -10.515 6.276 12.845 1.00 73.06 620 LEU A O 1
ATOM 4693 N N . PRO A 1 621 ? -11.414 6.319 14.921 1.00 68.12 621 PRO A N 1
ATOM 4694 C CA . PRO A 1 621 ? -10.139 6.460 15.609 1.00 68.12 621 PRO A CA 1
ATOM 4695 C C . PRO A 1 621 ? -9.229 5.272 15.287 1.00 68.12 621 PRO A C 1
ATOM 4697 O O . PRO A 1 621 ? -9.670 4.126 15.259 1.00 68.12 621 PRO A O 1
ATOM 4700 N N . SER A 1 622 ? -7.954 5.545 15.024 1.00 61.62 622 SER A N 1
ATOM 4701 C CA . SER A 1 622 ? -6.977 4.502 14.698 1.00 61.62 622 SER A CA 1
ATOM 4702 C C . SER A 1 622 ? -6.491 3.724 15.922 1.00 61.62 622 SER A C 1
ATOM 4704 O O . SER A 1 622 ? -5.958 2.629 15.763 1.00 61.62 622 SER A O 1
ATOM 4706 N N . ASP A 1 623 ? -6.636 4.293 17.122 1.00 67.06 623 ASP A N 1
ATOM 4707 C CA . ASP A 1 623 ? -6.187 3.699 18.379 1.00 67.06 623 ASP A CA 1
ATOM 4708 C C . ASP A 1 623 ? -7.347 3.572 19.378 1.00 67.06 623 ASP A C 1
ATOM 4710 O O . ASP A 1 623 ? -7.757 4.533 20.033 1.00 67.06 623 ASP A O 1
ATOM 4714 N N . ASP A 1 624 ? -7.867 2.350 19.492 1.00 73.69 624 ASP A N 1
ATOM 4715 C CA . ASP A 1 624 ? -8.950 1.995 20.411 1.00 73.69 624 ASP A CA 1
ATOM 4716 C C . ASP A 1 624 ? -8.425 1.661 21.827 1.00 73.69 624 ASP A C 1
ATOM 4718 O O . ASP A 1 624 ? -9.217 1.494 22.763 1.00 73.69 624 ASP A O 1
ATOM 4722 N N . THR A 1 625 ? -7.098 1.564 22.023 1.00 79.94 625 THR A N 1
ATOM 4723 C CA . THR A 1 625 ? -6.495 1.123 23.298 1.00 79.94 625 THR A CA 1
ATOM 4724 C C . THR A 1 625 ? -6.755 2.116 24.424 1.00 79.94 625 THR A C 1
ATOM 4726 O O . THR A 1 625 ? -7.078 1.718 25.547 1.00 79.94 625 THR A O 1
ATOM 4729 N N . PHE A 1 626 ? -6.704 3.413 24.110 1.00 80.62 626 PHE A N 1
ATOM 4730 C CA . PHE A 1 626 ? -7.037 4.479 25.044 1.00 80.62 626 PHE A CA 1
ATOM 4731 C C . PHE A 1 626 ? -8.461 4.301 25.577 1.00 80.62 626 PHE A C 1
ATOM 4733 O O . PHE A 1 626 ? -8.661 4.232 26.788 1.00 80.62 626 PHE A O 1
ATOM 4740 N N . LEU A 1 627 ? -9.449 4.133 24.695 1.00 82.06 627 LEU A N 1
ATOM 4741 C CA . LEU A 1 627 ? -10.848 3.986 25.094 1.00 82.06 627 LEU A CA 1
ATOM 4742 C C . LEU A 1 627 ? -11.073 2.717 25.931 1.00 82.06 627 LEU A C 1
ATOM 4744 O O . LEU A 1 627 ? -11.770 2.758 26.948 1.00 82.06 627 LEU A O 1
ATOM 4748 N N . LEU A 1 628 ? -10.416 1.614 25.562 1.00 83.75 628 LEU A N 1
ATOM 4749 C CA . LEU A 1 628 ? -10.485 0.358 26.306 1.00 83.75 628 LEU A CA 1
ATOM 4750 C C . LEU A 1 628 ? -9.865 0.472 27.710 1.00 83.75 628 LEU A C 1
ATOM 4752 O O . LEU A 1 628 ? -10.419 -0.067 28.668 1.00 83.75 628 LEU A O 1
ATOM 4756 N N . SER A 1 629 ? -8.763 1.212 27.860 1.00 86.94 629 SER A N 1
ATOM 4757 C CA . SER A 1 629 ? -8.089 1.410 29.153 1.00 86.94 629 SER A CA 1
ATOM 4758 C C . SER A 1 629 ? -8.951 2.184 30.165 1.00 86.94 629 SER A C 1
ATOM 4760 O O . SER A 1 629 ? -9.035 1.807 31.340 1.00 86.94 629 SER A O 1
ATOM 4762 N N . TYR A 1 630 ? -9.672 3.217 29.717 1.00 88.00 630 TYR A N 1
ATOM 4763 C CA . TYR A 1 630 ? -10.598 3.968 30.572 1.00 88.00 630 TYR A CA 1
ATOM 4764 C C . TYR A 1 630 ? -11.867 3.175 30.879 1.00 88.00 630 TYR A C 1
ATOM 4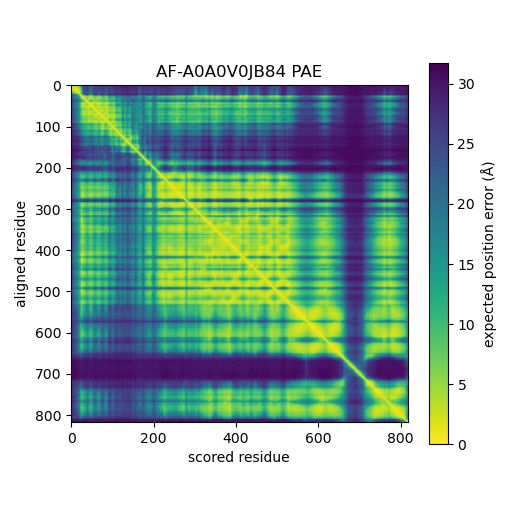766 O O . TYR A 1 630 ? -12.372 3.251 31.999 1.00 88.00 630 TYR A O 1
ATOM 4774 N N . LEU A 1 631 ? -12.360 2.365 29.936 1.00 89.81 631 LEU A N 1
ATOM 4775 C CA . LEU A 1 631 ? -13.475 1.454 30.194 1.00 89.81 631 LEU A CA 1
ATOM 4776 C C . LEU A 1 631 ? -13.104 0.394 31.244 1.00 89.81 631 LEU A C 1
ATOM 4778 O O . LEU A 1 631 ? -13.887 0.125 32.159 1.00 89.81 631 LEU A O 1
ATOM 4782 N N . ALA A 1 632 ? -11.896 -0.171 31.160 1.00 91.25 632 ALA A N 1
ATOM 4783 C CA . ALA A 1 632 ? -11.372 -1.089 32.169 1.00 91.25 632 ALA A CA 1
ATOM 4784 C C . ALA A 1 632 ? -11.278 -0.403 33.543 1.00 91.25 632 ALA A C 1
ATOM 4786 O O . ALA A 1 632 ? -11.767 -0.937 34.538 1.00 91.25 632 ALA A O 1
ATOM 4787 N N . SER A 1 633 ? -10.755 0.825 33.584 1.00 92.25 633 SER A N 1
ATOM 4788 C CA . SER A 1 633 ? -10.678 1.632 34.809 1.00 92.25 633 SER A CA 1
ATOM 4789 C C . SER A 1 633 ? -12.063 1.906 35.411 1.00 92.25 633 SER A C 1
ATOM 4791 O O . SER A 1 633 ? -12.269 1.714 36.609 1.00 92.25 633 SER A O 1
ATOM 4793 N N . ALA A 1 634 ? -13.043 2.287 34.585 1.00 93.44 634 ALA A N 1
ATOM 4794 C CA . ALA A 1 634 ? -14.426 2.493 35.010 1.00 93.44 634 ALA A CA 1
ATOM 4795 C C . ALA A 1 634 ? -15.042 1.212 35.596 1.00 93.44 634 ALA A C 1
ATOM 4797 O O . ALA A 1 634 ? -15.739 1.267 36.608 1.00 93.44 634 ALA A O 1
ATOM 4798 N N . THR A 1 635 ? -14.737 0.056 35.002 1.00 93.06 635 THR A N 1
ATOM 4799 C CA . THR A 1 635 ? -15.214 -1.256 35.465 1.00 93.06 635 THR A CA 1
ATOM 4800 C C . THR A 1 635 ? -14.646 -1.603 36.842 1.00 93.06 635 THR A C 1
ATOM 4802 O O . THR A 1 635 ? -15.404 -1.976 37.738 1.00 93.06 635 THR A O 1
ATOM 4805 N N . VAL A 1 636 ? -13.338 -1.413 37.052 1.00 95.50 636 VAL A N 1
ATOM 4806 C CA . VAL A 1 636 ? -12.680 -1.646 38.351 1.00 95.50 636 VAL A CA 1
ATOM 4807 C C . VAL A 1 636 ? -13.243 -0.718 39.427 1.00 95.50 636 VAL A C 1
ATOM 4809 O O . VAL A 1 636 ? -13.617 -1.172 40.508 1.00 95.50 636 VAL A O 1
ATOM 4812 N N . LEU A 1 637 ? -13.377 0.577 39.130 1.00 94.81 637 LEU A N 1
ATOM 4813 C CA . LEU A 1 637 ? -13.946 1.546 40.068 1.00 94.81 637 LEU A CA 1
ATOM 4814 C C . LEU A 1 637 ? -15.406 1.223 40.415 1.00 94.81 637 LEU A C 1
ATOM 4816 O O . LEU A 1 637 ? -15.815 1.369 41.569 1.00 94.81 637 LEU A O 1
ATOM 4820 N N . LYS A 1 638 ? -16.191 0.735 39.445 1.00 94.25 638 LYS A N 1
ATOM 4821 C CA . LYS A 1 638 ? -17.575 0.331 39.701 1.00 94.25 638 LYS A CA 1
ATOM 4822 C C . LYS A 1 638 ? -17.670 -0.950 40.524 1.00 94.25 638 LYS A C 1
ATOM 4824 O O . LYS A 1 638 ? -18.567 -1.067 41.355 1.00 94.25 638 LYS A O 1
ATOM 4829 N N . PHE A 1 639 ? -16.734 -1.877 40.342 1.00 93.62 639 PHE A N 1
ATOM 4830 C CA . PHE A 1 639 ? -16.622 -3.066 41.180 1.00 93.62 639 PHE A CA 1
ATOM 4831 C C . PHE A 1 639 ? -16.340 -2.700 42.645 1.00 93.62 639 PHE A C 1
ATOM 4833 O O . PHE A 1 639 ? -16.997 -3.227 43.539 1.00 93.62 639 PHE A O 1
ATOM 4840 N N . ILE A 1 640 ? -15.451 -1.733 42.899 1.00 92.50 640 ILE A N 1
ATOM 4841 C CA . ILE A 1 640 ? -15.180 -1.225 44.256 1.00 92.50 640 ILE A CA 1
ATOM 4842 C C . ILE A 1 640 ? -16.451 -0.634 44.893 1.00 92.50 640 ILE A C 1
ATOM 4844 O O . ILE A 1 640 ? -16.744 -0.919 46.054 1.00 92.50 640 ILE A O 1
ATOM 4848 N N . ASP A 1 641 ? -17.239 0.142 44.142 1.00 91.69 641 ASP A N 1
ATOM 4849 C CA . ASP A 1 641 ? -18.530 0.668 44.617 1.00 91.69 641 ASP A CA 1
ATOM 4850 C C . ASP A 1 641 ? -19.526 -0.456 44.953 1.00 91.69 641 ASP A C 1
ATOM 4852 O O . ASP A 1 641 ? -20.175 -0.404 45.996 1.00 91.69 641 ASP A O 1
ATOM 4856 N N . LEU A 1 642 ? -19.607 -1.509 44.131 1.00 90.19 642 LEU A N 1
ATOM 4857 C CA . LEU A 1 642 ? -20.455 -2.674 44.416 1.00 90.19 642 LEU A CA 1
ATOM 4858 C C . LEU A 1 642 ? -20.039 -3.396 45.702 1.00 90.19 642 LEU A C 1
ATOM 4860 O O . LEU A 1 642 ? -20.903 -3.721 46.515 1.00 90.19 642 LEU A O 1
ATOM 4864 N N . VAL A 1 643 ? -18.736 -3.596 45.920 1.00 90.94 643 VAL A N 1
ATOM 4865 C CA . VAL A 1 643 ? -18.212 -4.179 47.167 1.00 90.94 643 VAL A CA 1
ATOM 4866 C C . VAL A 1 643 ? -18.554 -3.289 48.362 1.00 90.94 643 VAL A C 1
ATOM 4868 O O . VAL A 1 643 ? -18.992 -3.792 49.392 1.00 90.94 643 VAL A O 1
ATOM 4871 N N . HIS A 1 644 ? -18.425 -1.967 48.226 1.00 89.81 644 HIS A N 1
ATOM 4872 C CA . HIS A 1 644 ? -18.812 -1.025 49.276 1.00 89.81 644 HIS A CA 1
ATOM 4873 C C . HIS A 1 644 ? -20.320 -1.068 49.578 1.00 89.81 644 HIS A C 1
ATOM 4875 O O . HIS A 1 644 ? -20.701 -1.046 50.747 1.00 89.81 644 HIS A O 1
ATOM 4881 N N . ILE A 1 645 ? -21.182 -1.153 48.558 1.00 86.50 645 ILE A N 1
ATOM 4882 C CA . ILE A 1 645 ? -22.634 -1.302 48.746 1.00 86.50 645 ILE A CA 1
ATOM 4883 C C . ILE A 1 645 ? -22.943 -2.613 49.471 1.00 86.50 645 ILE A C 1
ATOM 4885 O O . ILE A 1 645 ? -23.710 -2.598 50.431 1.00 86.50 645 ILE A O 1
ATOM 4889 N N . PHE A 1 646 ? -22.325 -3.720 49.055 1.00 87.19 646 PHE A N 1
ATOM 4890 C CA . PHE A 1 646 ? -22.522 -5.027 49.676 1.00 87.19 646 PHE A CA 1
ATOM 4891 C C . PHE A 1 646 ? -22.061 -5.036 51.138 1.00 87.19 646 PHE A C 1
ATOM 4893 O O . PHE A 1 646 ? -22.823 -5.418 52.020 1.00 87.19 646 PHE A O 1
ATOM 4900 N N . ALA A 1 647 ? -20.863 -4.515 51.416 1.00 86.19 647 ALA A N 1
ATOM 4901 C CA . ALA A 1 647 ? -20.353 -4.380 52.776 1.00 86.19 647 ALA A CA 1
ATOM 4902 C C . ALA A 1 647 ? -21.311 -3.564 53.653 1.00 86.19 647 ALA A C 1
ATOM 4904 O O . ALA A 1 647 ? -21.644 -3.988 54.752 1.00 86.19 647 ALA A O 1
ATOM 4905 N N . MET A 1 648 ? -21.827 -2.443 53.139 1.00 82.56 648 MET A N 1
ATOM 4906 C CA . MET A 1 648 ? -22.801 -1.624 53.863 1.00 82.56 648 MET A CA 1
ATOM 4907 C C . MET A 1 648 ? -24.124 -2.341 54.111 1.00 82.56 648 MET A C 1
ATOM 4909 O O . MET A 1 648 ? -24.735 -2.108 55.143 1.00 82.56 648 MET A O 1
ATOM 4913 N N . GLN A 1 649 ? -24.581 -3.194 53.196 1.00 81.81 649 GLN A N 1
ATOM 4914 C CA . GLN A 1 649 ? -25.793 -3.990 53.403 1.00 81.81 649 GLN A CA 1
ATOM 4915 C C . GLN A 1 649 ? -25.588 -5.077 54.465 1.00 81.81 649 GLN A C 1
ATOM 4917 O O . GLN A 1 649 ? -26.506 -5.343 55.233 1.00 81.81 649 GLN A O 1
ATOM 4922 N N . CYS A 1 650 ? -24.390 -5.658 54.552 1.00 81.38 650 CYS A N 1
ATOM 4923 C CA . CYS A 1 650 ? -24.063 -6.680 55.546 1.00 81.38 650 CYS A CA 1
ATOM 4924 C C . CYS A 1 650 ? -23.817 -6.128 56.960 1.00 81.38 650 CYS A C 1
ATOM 4926 O O . CYS A 1 650 ? -23.882 -6.895 57.914 1.00 81.38 650 CYS A O 1
ATOM 4928 N N . THR A 1 651 ? -23.517 -4.834 57.111 1.00 79.81 651 THR A N 1
ATOM 4929 C CA . THR A 1 651 ? -23.152 -4.220 58.404 1.00 79.81 651 THR A CA 1
ATOM 4930 C C . THR A 1 651 ? -24.261 -3.370 59.031 1.00 79.81 651 THR A C 1
ATOM 4932 O O . THR A 1 651 ? -23.983 -2.593 59.941 1.00 79.81 651 THR A O 1
ATOM 4935 N N . VAL A 1 652 ? -25.492 -3.411 58.513 1.00 74.06 652 VAL A N 1
ATOM 4936 C CA . VAL A 1 652 ? -26.605 -2.616 59.061 1.00 74.06 652 VAL A CA 1
ATOM 4937 C C . VAL A 1 652 ? -27.306 -3.389 60.173 1.00 74.06 652 VAL A C 1
ATOM 4939 O O . VAL A 1 652 ? -27.953 -4.400 59.914 1.00 74.06 652 VAL A O 1
ATOM 4942 N N . ASP A 1 653 ? -27.243 -2.849 61.390 1.00 69.62 653 ASP A N 1
ATOM 4943 C CA . ASP A 1 653 ? -28.040 -3.314 62.523 1.00 69.62 653 ASP A CA 1
ATOM 4944 C C . ASP A 1 653 ? -29.436 -2.681 62.473 1.00 69.62 653 ASP A C 1
ATOM 4946 O O . ASP A 1 653 ? -29.590 -1.455 62.454 1.00 69.62 653 ASP A O 1
ATOM 4950 N N . ILE A 1 654 ? -30.473 -3.518 62.428 1.00 69.38 654 ILE A N 1
ATOM 4951 C CA . ILE A 1 654 ? -31.869 -3.075 62.361 1.00 69.38 654 ILE A CA 1
ATOM 4952 C C . ILE A 1 654 ? -32.523 -3.286 63.724 1.00 69.38 654 ILE A C 1
ATOM 4954 O O . ILE A 1 654 ? -32.654 -4.414 64.195 1.00 69.38 654 ILE A O 1
ATOM 4958 N N . TYR A 1 655 ? -32.997 -2.195 64.324 1.00 68.44 655 TYR A N 1
ATOM 4959 C CA . TYR A 1 655 ? -33.814 -2.223 65.535 1.00 68.44 655 TYR A CA 1
ATOM 4960 C C . TYR A 1 655 ? -35.279 -1.984 65.165 1.00 68.44 655 TYR A C 1
ATOM 4962 O O . TYR A 1 655 ? -35.657 -0.887 64.755 1.00 68.44 655 TYR A O 1
ATOM 4970 N N . LEU A 1 656 ? -36.109 -3.017 65.303 1.00 70.31 656 LEU A N 1
ATOM 4971 C CA . LEU A 1 656 ? -37.554 -2.928 65.107 1.00 70.31 656 LEU A CA 1
ATOM 4972 C C . LEU A 1 656 ? -38.229 -2.704 66.464 1.00 70.31 656 LEU A C 1
ATOM 4974 O O . LEU A 1 656 ? -38.078 -3.519 67.372 1.00 70.31 656 LEU A O 1
ATOM 4978 N N . ILE A 1 657 ? -38.964 -1.598 66.600 1.00 69.06 657 ILE A N 1
ATOM 4979 C CA . ILE A 1 657 ? -39.702 -1.255 67.821 1.00 69.06 657 ILE A CA 1
ATOM 4980 C C . ILE A 1 657 ? -41.193 -1.478 67.560 1.00 69.06 657 ILE A C 1
ATOM 4982 O O . ILE A 1 657 ? -41.791 -0.764 66.754 1.00 69.06 657 ILE A O 1
ATOM 4986 N N . ASP A 1 658 ? -41.778 -2.465 68.242 1.00 67.00 658 ASP A N 1
ATOM 4987 C CA . ASP A 1 658 ? -43.227 -2.682 68.273 1.00 67.00 658 ASP A CA 1
ATOM 4988 C C . ASP A 1 658 ? -43.834 -1.828 69.400 1.00 67.00 658 ASP A C 1
ATOM 4990 O O . ASP A 1 658 ? -43.472 -1.974 70.568 1.00 67.00 658 ASP A O 1
ATOM 4994 N N . TRP A 1 659 ? -44.710 -0.887 69.039 1.00 68.38 659 TRP A N 1
ATOM 4995 C CA . TRP A 1 659 ? -45.318 0.077 69.966 1.00 68.38 659 TRP A CA 1
ATOM 4996 C C . TRP A 1 659 ? -46.663 -0.396 70.543 1.00 68.38 659 TRP A C 1
ATOM 4998 O O . TRP A 1 659 ? -47.338 0.371 71.237 1.00 68.38 659 TRP A O 1
ATOM 5008 N N . GLU A 1 660 ? -47.084 -1.635 70.276 1.00 60.81 660 GLU A N 1
ATOM 5009 C CA . GLU A 1 660 ? -48.356 -2.156 70.776 1.00 60.81 660 GLU A CA 1
ATOM 5010 C C . GLU A 1 660 ? -48.256 -2.631 72.237 1.00 60.81 660 GLU A C 1
ATOM 5012 O O . GLU A 1 660 ? -47.312 -3.305 72.650 1.00 60.81 660 GLU A O 1
ATOM 5017 N N . ARG A 1 661 ? -49.243 -2.257 73.062 1.00 57.59 661 ARG A N 1
ATOM 5018 C CA . ARG A 1 661 ? -49.268 -2.612 74.489 1.00 57.59 661 ARG A CA 1
ATOM 5019 C C . ARG A 1 661 ? -49.818 -4.033 74.665 1.00 57.59 661 ARG A C 1
ATOM 5021 O O . ARG A 1 661 ? -50.833 -4.351 74.046 1.00 57.59 661 ARG A O 1
ATOM 5028 N N . PRO A 1 662 ? -49.229 -4.876 75.534 1.00 56.81 662 PRO A N 1
ATOM 5029 C CA . PRO A 1 662 ? -49.798 -6.185 75.834 1.00 56.81 662 PRO A CA 1
ATOM 5030 C C . PRO A 1 662 ? -51.209 -6.011 76.417 1.00 56.81 662 PRO A C 1
ATOM 5032 O O . PRO A 1 662 ? -51.400 -5.258 77.374 1.00 56.81 662 PRO A O 1
ATOM 5035 N N . SER A 1 663 ? -52.205 -6.684 75.829 1.00 48.72 663 SER A N 1
ATOM 5036 C CA . SER A 1 663 ? -53.566 -6.702 76.379 1.00 48.72 663 SER A CA 1
ATOM 5037 C C . SER A 1 663 ? -53.533 -7.359 77.753 1.00 48.72 663 SER A C 1
ATOM 5039 O O . SER A 1 663 ? -53.150 -8.522 77.872 1.00 48.72 663 SER A O 1
ATOM 5041 N N . GLN A 1 664 ? -53.920 -6.620 78.794 1.00 47.84 664 GLN A N 1
ATOM 5042 C CA . GLN A 1 664 ? -54.121 -7.221 80.106 1.00 47.84 664 GLN A CA 1
ATOM 5043 C C . GLN A 1 664 ? -55.32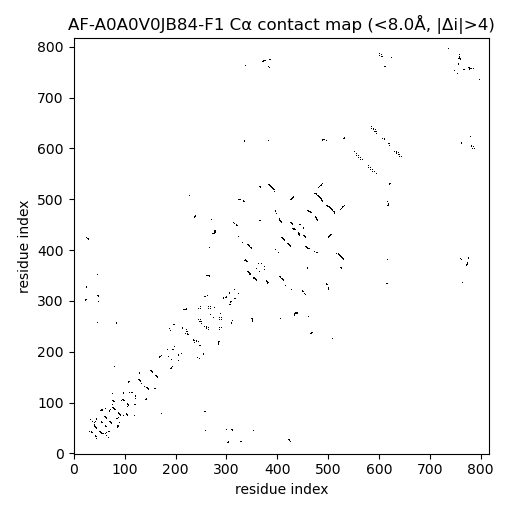4 -8.173 80.033 1.00 47.84 664 GLN A C 1
ATOM 5045 O O . GLN A 1 664 ? -56.374 -7.765 79.529 1.00 47.84 664 GLN A O 1
ATOM 5050 N N . PRO A 1 665 ? -55.212 -9.418 80.526 1.00 48.47 665 PRO A N 1
ATOM 5051 C CA . PRO A 1 665 ? -56.381 -10.259 80.694 1.00 48.47 665 PRO A CA 1
ATOM 5052 C C . PRO A 1 665 ? -57.322 -9.585 81.695 1.00 48.47 665 PRO A C 1
ATOM 5054 O O . PRO A 1 665 ? -56.922 -9.240 82.807 1.00 48.47 665 PRO A O 1
ATOM 5057 N N . SER A 1 666 ? -58.568 -9.371 81.284 1.00 41.72 666 SER A N 1
ATOM 5058 C CA . SER A 1 666 ? -59.639 -8.832 82.114 1.00 41.72 666 SER A CA 1
ATOM 5059 C C . SER A 1 666 ? -59.877 -9.757 83.310 1.00 41.72 666 SER A C 1
ATOM 5061 O O . SER A 1 666 ? -60.522 -10.798 83.195 1.00 41.72 666 SER A O 1
ATOM 5063 N N . ALA A 1 667 ? -59.342 -9.376 84.472 1.00 40.84 667 ALA A N 1
ATOM 5064 C CA . ALA A 1 667 ? -59.691 -9.993 85.741 1.00 40.84 667 ALA A CA 1
ATOM 5065 C C . ALA A 1 667 ? -61.192 -9.785 85.991 1.00 40.84 667 ALA A C 1
ATOM 5067 O O . ALA A 1 667 ? -61.692 -8.658 85.979 1.00 40.84 667 ALA A O 1
ATOM 5068 N N . ALA A 1 668 ? -61.907 -10.893 86.173 1.00 41.31 668 ALA A N 1
ATOM 5069 C CA . ALA A 1 668 ? -63.316 -10.907 86.520 1.00 41.31 668 ALA A CA 1
ATOM 5070 C C . ALA A 1 668 ? -63.564 -10.093 87.798 1.00 41.31 668 ALA A C 1
ATOM 5072 O O . ALA A 1 668 ? -62.862 -10.243 88.798 1.00 41.31 668 ALA A O 1
ATOM 5073 N N . ALA A 1 669 ? -64.590 -9.247 87.756 1.00 35.78 669 ALA A N 1
ATOM 5074 C CA . ALA A 1 669 ? -65.085 -8.526 88.912 1.00 35.78 669 ALA A CA 1
ATOM 5075 C C . ALA A 1 669 ? -65.578 -9.518 89.980 1.00 35.78 669 ALA A C 1
ATOM 5077 O O . ALA A 1 669 ? -66.568 -10.217 89.773 1.00 35.78 669 ALA A O 1
ATOM 5078 N N . GLN A 1 670 ? -64.917 -9.543 91.137 1.00 36.84 670 GLN A N 1
ATOM 5079 C CA . GLN A 1 670 ? -65.534 -9.980 92.384 1.00 36.84 670 GLN A CA 1
ATOM 5080 C C . GLN A 1 670 ? -65.673 -8.774 93.305 1.00 36.84 670 GLN A C 1
ATOM 5082 O O . GLN A 1 670 ? -64.712 -8.115 93.693 1.00 36.84 670 GLN A O 1
ATOM 5087 N N . SER A 1 671 ? -66.930 -8.472 93.594 1.00 34.06 671 SER A N 1
ATOM 5088 C CA . SER A 1 671 ? -67.401 -7.464 94.523 1.00 34.06 671 SER A CA 1
ATOM 5089 C C . SER A 1 671 ? -67.203 -7.927 95.965 1.00 34.06 671 SER A C 1
ATOM 5091 O O . SER A 1 671 ? -67.876 -8.858 96.402 1.00 34.06 671 SER A O 1
ATOM 5093 N N . THR A 1 672 ? -66.376 -7.214 96.726 1.00 32.31 672 THR A N 1
ATOM 5094 C CA . THR A 1 672 ? -66.470 -7.181 98.192 1.00 32.31 672 THR A CA 1
ATOM 5095 C C . THR A 1 672 ? -66.275 -5.753 98.686 1.00 32.31 672 THR A C 1
ATOM 5097 O O . THR A 1 672 ? -65.172 -5.216 98.730 1.00 32.31 672 THR A O 1
ATOM 5100 N N . THR A 1 673 ? -67.400 -5.138 99.031 1.00 32.28 673 THR A N 1
ATOM 5101 C CA . THR A 1 673 ? -67.553 -3.973 99.905 1.00 32.28 673 THR A CA 1
ATOM 5102 C C . THR A 1 673 ? -67.024 -4.258 101.310 1.00 32.28 673 THR A C 1
ATOM 5104 O O . THR A 1 673 ? -67.475 -5.232 101.902 1.00 32.28 673 THR A O 1
ATOM 5107 N N . SER A 1 674 ? -66.212 -3.357 101.879 1.00 31.83 674 SER A N 1
ATOM 5108 C CA . SER A 1 674 ? -66.465 -2.761 103.210 1.00 31.83 674 SER A CA 1
ATOM 5109 C C . SER A 1 674 ? -65.340 -1.818 103.676 1.00 31.83 674 SER A C 1
ATOM 5111 O O . SER A 1 674 ? -64.201 -2.235 103.840 1.00 31.83 674 SER A O 1
ATOM 5113 N N . TYR A 1 675 ? -65.738 -0.565 103.916 1.00 32.12 675 TYR A N 1
ATOM 5114 C CA . TYR A 1 675 ? -65.353 0.377 104.981 1.00 32.12 675 TYR A CA 1
ATOM 5115 C C . TYR A 1 675 ? -63.883 0.567 105.416 1.00 32.12 675 TYR A C 1
ATOM 5117 O O . TYR A 1 675 ? -63.296 -0.219 106.146 1.00 32.12 675 TYR A O 1
ATOM 5125 N N . PHE A 1 676 ? -63.374 1.744 105.035 1.00 32.94 676 PHE A N 1
ATOM 5126 C CA . PHE A 1 676 ? -62.724 2.778 105.860 1.00 32.94 676 PHE A CA 1
ATOM 5127 C C . PHE A 1 676 ? -62.430 2.454 107.344 1.00 32.94 676 PHE A C 1
ATOM 5129 O O . PHE A 1 676 ? -63.365 2.274 108.115 1.00 32.94 676 PHE A O 1
ATOM 5136 N N . TYR A 1 677 ? -61.153 2.534 107.745 1.00 30.33 677 TYR A N 1
ATOM 5137 C CA . TYR A 1 677 ? -60.621 3.380 108.838 1.00 30.33 677 TYR A CA 1
ATOM 5138 C C . TYR A 1 677 ? -59.068 3.327 108.817 1.00 30.33 677 TYR A C 1
ATOM 5140 O O . TYR A 1 677 ? -58.511 2.232 108.768 1.00 30.33 677 TYR A O 1
ATOM 5148 N N . PRO A 1 678 ? -58.340 4.463 108.852 1.00 42.94 678 PRO A N 1
ATOM 5149 C CA . PRO A 1 678 ? -56.905 4.504 109.188 1.00 42.94 678 PRO A CA 1
ATOM 5150 C C . PRO A 1 678 ? -56.768 4.517 110.739 1.00 42.94 678 PRO A C 1
ATOM 5152 O O . PRO A 1 678 ? -57.819 4.608 111.380 1.00 42.94 678 PRO A O 1
ATOM 5155 N N . PRO A 1 679 ? -55.586 4.511 111.414 1.00 45.12 679 PRO A N 1
ATOM 5156 C CA . PRO A 1 679 ? -54.248 4.934 110.962 1.00 45.12 679 PRO A CA 1
ATOM 5157 C C . PRO A 1 679 ? -53.055 4.145 111.590 1.00 45.12 679 PRO A C 1
ATOM 5159 O O . PRO A 1 679 ? -53.237 3.288 112.449 1.00 45.12 679 PRO A O 1
ATOM 5162 N N . LYS A 1 680 ? -51.818 4.511 111.222 1.00 30.22 680 LYS A N 1
ATOM 5163 C CA . LYS A 1 680 ? -50.764 5.079 112.106 1.00 30.22 680 LYS A CA 1
ATOM 5164 C C . LYS A 1 680 ? -49.348 4.692 111.673 1.00 30.22 680 LYS A C 1
ATOM 5166 O O . LYS A 1 680 ? -49.030 3.531 111.447 1.00 30.22 680 LYS A O 1
ATOM 5171 N N . GLU A 1 681 ? -48.519 5.731 111.611 1.00 38.75 681 GLU A N 1
ATOM 5172 C CA . GLU A 1 681 ? -47.061 5.692 111.600 1.00 38.75 681 GLU A CA 1
ATOM 5173 C C . GLU A 1 681 ? -46.509 4.843 112.746 1.00 38.75 681 GLU A C 1
ATOM 5175 O O . GLU A 1 681 ? -47.024 4.913 113.859 1.00 38.75 681 GLU A O 1
ATOM 5180 N N . HIS A 1 682 ? -45.386 4.168 112.503 1.00 32.25 682 HIS A N 1
ATOM 5181 C CA . HIS A 1 682 ? -44.299 4.145 113.475 1.00 32.25 682 HIS A CA 1
ATOM 5182 C C . HIS A 1 682 ? -42.948 4.100 112.755 1.00 32.25 682 HIS A C 1
ATOM 5184 O O . HIS A 1 682 ? -42.651 3.215 111.956 1.00 32.25 682 HIS A O 1
ATOM 5190 N N . LEU A 1 683 ? -42.177 5.141 113.049 1.00 35.78 683 LEU A N 1
ATOM 5191 C CA . LEU A 1 683 ? -40.770 5.356 112.761 1.00 35.78 683 LEU A CA 1
ATOM 5192 C C . LEU A 1 683 ? -39.946 4.580 113.804 1.00 35.78 683 LEU A C 1
ATOM 5194 O O . LEU A 1 683 ? -40.216 4.759 114.986 1.00 35.78 683 LEU A O 1
ATOM 5198 N N . GLU A 1 684 ? -38.943 3.802 113.391 1.00 34.34 684 GLU A N 1
ATOM 5199 C CA . GLU A 1 684 ? -37.667 3.546 114.105 1.00 34.34 684 GLU A CA 1
ATOM 5200 C C . GLU A 1 684 ? -36.795 2.645 113.195 1.00 34.34 684 GLU A C 1
ATOM 5202 O O . GLU A 1 684 ? -37.299 1.646 112.696 1.00 34.34 684 GLU A O 1
ATOM 5207 N N . LYS A 1 685 ? -35.589 2.979 112.703 1.00 30.58 685 LYS A N 1
ATOM 5208 C CA . LYS A 1 685 ? -34.331 3.561 113.232 1.00 30.58 685 LYS A CA 1
ATOM 5209 C C . LYS A 1 685 ? -33.357 2.469 113.726 1.00 30.58 685 LYS A C 1
ATOM 5211 O O . LYS A 1 685 ? -33.702 1.712 114.619 1.00 30.58 685 LYS A O 1
ATOM 5216 N N . GLY A 1 686 ? -32.131 2.492 113.178 1.00 31.41 686 GLY A N 1
ATOM 5217 C CA . GLY A 1 686 ? -30.943 1.733 113.627 1.00 31.41 686 GLY A CA 1
ATOM 5218 C C . GLY A 1 686 ? -30.874 0.301 113.079 1.00 31.41 686 GLY A C 1
ATOM 5219 O O . GLY A 1 686 ? -31.892 -0.358 112.973 1.00 31.41 686 GLY A O 1
ATOM 5220 N N . ASP A 1 687 ? -29.747 -0.264 112.656 1.00 34.03 687 ASP A N 1
ATOM 5221 C CA . ASP A 1 687 ? -28.357 0.103 112.888 1.00 34.03 687 ASP A CA 1
ATOM 5222 C C . ASP A 1 687 ? -27.456 -0.399 111.755 1.00 34.03 687 ASP A C 1
ATOM 5224 O O . ASP A 1 687 ? -27.582 -1.513 111.246 1.00 34.03 687 ASP A O 1
ATOM 5228 N N . LEU A 1 688 ? -26.496 0.455 111.414 1.00 37.19 688 LEU A N 1
ATOM 5229 C CA . LEU A 1 688 ? -25.226 0.090 110.802 1.00 37.19 688 LEU A CA 1
ATOM 5230 C C . LEU A 1 688 ? -24.334 -0.513 111.889 1.00 37.19 688 LEU A C 1
ATOM 5232 O O . LEU A 1 688 ? -24.250 0.083 112.955 1.00 37.19 688 LEU A O 1
ATOM 5236 N N . LEU A 1 689 ? -23.617 -1.601 111.585 1.00 34.44 689 LEU A N 1
ATOM 5237 C CA . LEU A 1 689 ? -22.209 -1.842 111.958 1.00 34.44 689 LEU A CA 1
ATOM 5238 C C . LEU A 1 689 ? -21.816 -3.302 111.685 1.00 34.44 689 LEU A C 1
ATOM 5240 O O . LEU A 1 689 ? -22.303 -4.220 112.333 1.00 34.44 689 LEU A O 1
ATOM 5244 N N . SER A 1 690 ? -20.866 -3.506 110.773 1.00 35.78 690 SER A N 1
ATOM 5245 C CA . SER A 1 690 ? -19.571 -4.138 111.076 1.00 35.78 690 SER A CA 1
ATOM 5246 C C . SER A 1 690 ? -18.943 -4.663 109.787 1.00 35.78 690 SER A C 1
ATOM 5248 O O . SER A 1 690 ? -19.474 -5.546 109.115 1.00 35.78 690 SER A O 1
ATOM 5250 N N . GLY A 1 691 ? -17.805 -4.070 109.432 1.00 32.91 691 GLY A N 1
ATOM 5251 C CA . GLY A 1 691 ? -16.982 -4.496 108.316 1.00 32.91 691 GLY A CA 1
ATOM 5252 C C . GLY A 1 691 ? -16.140 -5.722 108.658 1.00 32.91 691 GLY A C 1
ATOM 5253 O O . GLY A 1 691 ? -15.568 -5.822 109.743 1.00 32.91 691 GLY A O 1
ATOM 5254 N N . ARG A 1 692 ? -15.999 -6.614 107.677 1.00 31.91 692 ARG A N 1
ATOM 5255 C CA . ARG A 1 692 ? -14.832 -7.489 107.522 1.00 31.91 692 ARG A CA 1
ATOM 5256 C C . ARG A 1 692 ? -14.768 -8.011 106.082 1.00 31.91 692 ARG A C 1
ATOM 5258 O O . ARG A 1 692 ? -15.626 -8.773 105.659 1.00 31.91 692 ARG A O 1
ATOM 5265 N N . LEU A 1 693 ? -13.752 -7.569 105.344 1.00 31.31 693 LEU A N 1
ATOM 5266 C CA . LEU A 1 693 ? -13.050 -8.359 104.318 1.00 31.31 693 LEU A CA 1
ATOM 5267 C C . LEU A 1 693 ? -11.887 -9.071 105.050 1.00 31.31 693 LEU A C 1
ATOM 5269 O O . LEU A 1 693 ? -11.503 -8.552 106.107 1.00 31.31 693 LEU A O 1
ATOM 5273 N N . PRO A 1 694 ? -11.286 -10.181 104.573 1.00 43.47 694 PRO A N 1
ATOM 5274 C CA . PRO A 1 694 ? -11.250 -10.741 103.209 1.00 43.47 694 PRO A CA 1
ATOM 5275 C C . PRO A 1 694 ? -11.636 -12.259 103.229 1.00 43.47 694 PRO A C 1
ATOM 5277 O O . PRO A 1 694 ? -12.101 -12.734 104.257 1.00 43.47 694 PRO A O 1
ATOM 5280 N N . ASP A 1 695 ? -11.669 -13.090 102.187 1.00 28.72 695 ASP A N 1
ATOM 5281 C CA . ASP A 1 695 ? -10.709 -13.401 101.128 1.00 28.72 695 ASP A CA 1
ATOM 5282 C C . ASP A 1 695 ? -11.401 -14.151 99.969 1.00 28.72 695 ASP A C 1
ATOM 5284 O O . ASP A 1 695 ? -12.519 -14.656 100.068 1.00 28.72 695 ASP A O 1
ATOM 5288 N N . VAL A 1 696 ? -10.667 -14.182 98.864 1.00 35.88 696 VAL A N 1
ATOM 5289 C CA . VAL A 1 696 ? -10.891 -14.812 97.559 1.00 35.88 696 VAL A CA 1
ATOM 5290 C C . VAL A 1 696 ? -11.256 -16.302 97.632 1.00 35.88 696 VAL A C 1
ATOM 5292 O O . VAL A 1 696 ? -10.488 -17.068 98.194 1.00 35.88 696 VAL A O 1
ATOM 5295 N N . GLU A 1 697 ? -12.298 -16.731 96.901 1.00 29.86 697 GLU A N 1
ATOM 5296 C CA . GLU A 1 697 ? -12.210 -17.938 96.058 1.00 29.86 697 GLU A CA 1
ATOM 5297 C C . GLU A 1 697 ? -13.260 -17.951 94.930 1.00 29.86 697 GLU A C 1
ATOM 5299 O O . GLU A 1 697 ? -14.453 -17.721 95.129 1.00 29.86 697 GLU A O 1
ATOM 5304 N N . ILE A 1 698 ? -12.786 -18.205 93.708 1.00 35.09 698 ILE A N 1
ATOM 5305 C CA . ILE A 1 698 ? -13.583 -18.387 92.494 1.00 35.09 698 ILE A CA 1
ATOM 5306 C C . ILE A 1 698 ? -13.790 -19.893 92.315 1.00 35.09 698 ILE A C 1
ATOM 5308 O O . ILE A 1 698 ? -12.819 -20.576 92.012 1.00 35.09 698 ILE A O 1
ATOM 5312 N N . GLN A 1 699 ? -15.032 -20.389 92.406 1.00 31.27 699 GLN A N 1
ATOM 5313 C CA . GLN A 1 699 ? -15.642 -21.282 91.401 1.00 31.27 699 GLN A CA 1
ATOM 5314 C C . GLN A 1 699 ? -17.083 -21.714 91.754 1.00 31.27 699 GLN A C 1
ATOM 5316 O O . GLN A 1 699 ? -17.331 -22.406 92.731 1.00 31.27 699 GLN A O 1
ATOM 5321 N N . LYS A 1 700 ? -17.997 -21.316 90.853 1.00 34.75 700 LYS A N 1
ATOM 5322 C CA . LYS A 1 700 ? -19.176 -22.013 90.291 1.00 34.75 700 LYS A CA 1
ATOM 5323 C C . LYS A 1 700 ? -20.149 -22.759 91.231 1.00 34.75 700 LYS A C 1
ATOM 5325 O O . LYS A 1 700 ? -19.793 -23.762 91.838 1.00 34.75 700 LYS A O 1
ATOM 5330 N N . PRO A 1 701 ? -21.455 -22.472 91.065 1.00 30.86 701 PRO A N 1
ATOM 5331 C CA . PRO A 1 701 ? -22.386 -23.570 90.830 1.00 30.86 701 PRO A CA 1
ATOM 5332 C C . PRO A 1 701 ? -23.247 -23.355 89.582 1.00 30.86 701 PRO A C 1
ATOM 5334 O O . PRO A 1 701 ? -23.890 -22.330 89.366 1.00 30.86 701 PRO A O 1
ATOM 5337 N N . THR A 1 702 ? -23.244 -24.399 88.763 1.00 33.62 702 THR A N 1
ATOM 5338 C CA . THR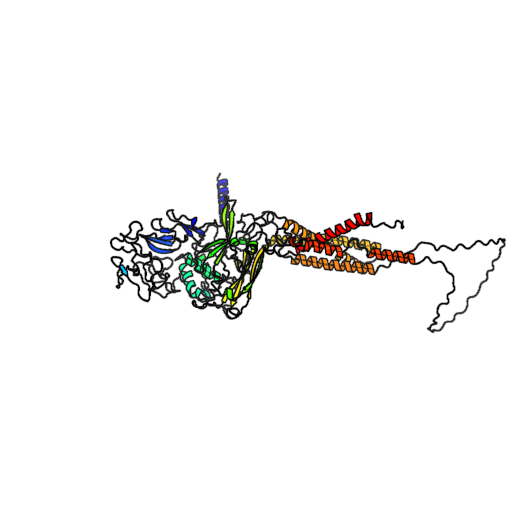 A 1 702 ? -24.307 -24.782 87.840 1.00 33.62 702 THR A CA 1
ATOM 5339 C C . THR A 1 702 ? -25.636 -24.821 88.591 1.00 33.62 702 THR A C 1
ATOM 5341 O O . THR A 1 702 ? -25.680 -25.439 89.646 1.00 33.62 702 THR A O 1
ATOM 5344 N N . ASN A 1 703 ? -26.708 -24.246 88.040 1.00 33.12 703 ASN A N 1
ATOM 5345 C CA . ASN A 1 703 ? -28.068 -24.710 88.308 1.00 33.12 703 ASN A CA 1
ATOM 5346 C C . ASN A 1 703 ? -28.965 -24.455 87.093 1.00 33.12 703 ASN A C 1
ATOM 5348 O O . ASN A 1 703 ? -29.159 -23.331 86.637 1.00 33.12 703 ASN A O 1
ATOM 5352 N N . THR A 1 704 ? -29.469 -25.565 86.569 1.00 31.28 704 THR A N 1
ATOM 5353 C CA . THR A 1 704 ? -30.583 -25.706 85.632 1.00 31.28 704 THR A CA 1
ATOM 5354 C C . THR A 1 704 ? -31.862 -25.025 86.139 1.00 31.28 704 THR A C 1
ATOM 5356 O O . THR A 1 704 ? -32.028 -24.853 87.348 1.00 31.28 704 THR A O 1
ATOM 5359 N N . PRO A 1 705 ? -32.784 -24.648 85.235 1.00 36.88 705 PRO A N 1
ATOM 5360 C CA . PRO A 1 705 ? -33.907 -23.781 85.556 1.00 36.88 705 PRO A CA 1
ATOM 5361 C C . PRO A 1 705 ? -35.040 -24.558 86.234 1.00 36.88 705 PRO A C 1
ATOM 5363 O O . PRO A 1 705 ? -35.466 -25.603 85.746 1.00 36.88 705 PRO A O 1
ATOM 5366 N N . VAL A 1 706 ? -35.579 -24.004 87.319 1.00 34.25 706 VAL A N 1
ATOM 5367 C CA . VAL A 1 706 ? -36.909 -24.360 87.825 1.00 34.25 706 VAL A CA 1
ATOM 5368 C C . VAL A 1 706 ? -37.868 -23.276 87.355 1.00 34.25 706 VAL A C 1
ATOM 5370 O O . VAL A 1 706 ? -37.840 -22.139 87.820 1.00 34.25 706 VAL A O 1
ATOM 5373 N N . SER A 1 707 ? -38.689 -23.639 86.377 1.00 37.44 707 SER A N 1
ATOM 5374 C CA . SER A 1 707 ? -39.818 -22.856 85.898 1.00 37.44 707 SER A CA 1
ATOM 5375 C C . SER A 1 707 ? -40.977 -22.932 86.890 1.00 37.44 707 SER A C 1
ATOM 5377 O O . SER A 1 707 ? -41.459 -24.023 87.166 1.00 37.44 707 SER A O 1
ATOM 5379 N N . ASN A 1 708 ? -41.447 -21.775 87.342 1.00 33.34 708 ASN A N 1
ATOM 5380 C CA . ASN A 1 708 ? -42.831 -21.458 87.710 1.00 33.34 708 ASN A CA 1
ATOM 5381 C C . ASN A 1 708 ? -42.904 -19.929 87.527 1.00 33.34 708 ASN A C 1
ATOM 5383 O O . ASN A 1 708 ? -42.178 -19.202 88.188 1.00 33.34 708 ASN A O 1
ATOM 5387 N N . GLY A 1 709 ? -43.591 -19.345 86.551 1.00 40.09 709 GLY A N 1
ATOM 5388 C CA . GLY A 1 709 ? -44.967 -19.612 86.155 1.00 40.09 709 GLY A CA 1
ATOM 5389 C C . GLY A 1 709 ? -45.810 -18.361 86.428 1.00 40.09 709 GLY A C 1
ATOM 5390 O O . GLY A 1 709 ? -46.805 -18.442 87.132 1.00 40.09 709 GLY A O 1
ATOM 5391 N N . VAL A 1 710 ? -45.391 -17.198 85.909 1.00 36.25 710 VAL A N 1
ATOM 5392 C CA . VAL A 1 710 ? -46.255 -16.018 85.735 1.00 36.25 710 VAL A CA 1
ATOM 5393 C C . VAL A 1 710 ? -46.141 -15.621 84.271 1.00 36.25 710 VAL A C 1
ATOM 5395 O O . VAL A 1 710 ? -45.184 -14.984 83.838 1.00 36.25 710 VAL A O 1
ATOM 5398 N N . SER A 1 711 ? -47.104 -16.093 83.488 1.00 39.81 711 SER A N 1
ATOM 5399 C CA . SER A 1 711 ? -47.284 -15.765 82.082 1.00 39.81 711 SER A CA 1
ATOM 5400 C C . SER A 1 711 ? -47.737 -14.312 81.950 1.00 39.81 711 SER A C 1
ATOM 5402 O O . SER A 1 711 ? -48.931 -14.021 81.897 1.00 39.81 711 SER A O 1
ATOM 5404 N N . GLY A 1 712 ? -46.775 -13.393 81.890 1.00 40.72 712 GLY A N 1
ATOM 5405 C CA . GLY A 1 712 ? -46.983 -12.127 81.203 1.00 40.72 712 GLY A CA 1
ATOM 5406 C C . GLY A 1 712 ? -47.154 -12.432 79.719 1.00 40.72 712 GLY A C 1
ATOM 5407 O O . GLY A 1 712 ? -46.261 -13.006 79.098 1.00 40.72 712 GLY A O 1
ATOM 5408 N N . THR A 1 713 ? -48.312 -12.106 79.154 1.00 46.69 713 THR A N 1
ATOM 5409 C CA . THR A 1 713 ? -48.572 -12.184 77.714 1.00 46.69 713 THR A CA 1
ATOM 5410 C C . THR A 1 713 ? -47.680 -11.173 76.996 1.00 46.69 713 THR A C 1
ATOM 5412 O O . THR A 1 713 ? -48.069 -10.028 76.772 1.00 46.69 713 THR A O 1
ATOM 5415 N N . GLY A 1 714 ? -46.449 -11.584 76.695 1.00 52.16 714 GLY A N 1
ATOM 5416 C CA . GLY A 1 714 ? -45.549 -10.855 75.814 1.00 52.16 714 GLY A CA 1
ATOM 5417 C C . GLY A 1 714 ? -46.145 -10.781 74.411 1.00 52.16 714 GLY A C 1
ATOM 5418 O O . GLY A 1 714 ? -46.748 -11.740 73.928 1.00 52.16 714 GLY A O 1
ATOM 5419 N N . VAL A 1 715 ? -45.992 -9.627 73.769 1.00 54.69 715 VAL A N 1
ATOM 5420 C CA . VAL A 1 715 ? -46.359 -9.431 72.364 1.00 54.69 715 VAL A CA 1
ATOM 5421 C C . VAL A 1 715 ? -45.615 -10.481 71.515 1.00 54.69 715 VAL A C 1
ATOM 5423 O O . VAL A 1 715 ? -44.414 -10.678 71.719 1.00 54.69 715 VAL A O 1
ATOM 5426 N N . PRO A 1 716 ? -46.287 -11.209 70.603 1.00 62.88 716 PRO A N 1
ATOM 5427 C CA . PRO A 1 716 ? -45.650 -12.282 69.849 1.00 62.88 716 PRO A CA 1
ATOM 5428 C C . PRO A 1 716 ? -44.547 -11.735 68.931 1.00 62.88 716 PRO A C 1
ATOM 5430 O O . PRO A 1 716 ? -44.814 -10.944 68.027 1.00 62.88 716 PRO A O 1
ATOM 5433 N N . ILE A 1 717 ? -43.322 -12.248 69.101 1.00 68.62 717 ILE A N 1
ATOM 5434 C CA . ILE A 1 717 ? -42.130 -11.932 68.285 1.00 68.62 717 ILE A CA 1
ATOM 5435 C C . ILE A 1 717 ? -42.344 -12.139 66.773 1.00 68.62 717 ILE A C 1
ATOM 5437 O O . ILE A 1 717 ? -41.625 -11.581 65.948 1.00 68.62 717 ILE A O 1
ATOM 5441 N N . TRP A 1 718 ? -43.369 -12.910 66.402 1.00 64.00 718 TRP A N 1
ATOM 5442 C CA . TRP A 1 718 ? -43.756 -13.214 65.028 1.00 64.00 718 TRP A CA 1
ATOM 5443 C C . TRP A 1 718 ? -44.008 -11.980 64.161 1.00 64.00 718 TRP A C 1
ATOM 5445 O O . TRP A 1 718 ? -43.727 -12.035 62.971 1.00 64.00 718 TRP A O 1
ATOM 5455 N N . ARG A 1 719 ? -44.475 -10.857 64.723 1.00 68.62 719 ARG A N 1
ATOM 5456 C CA . ARG A 1 719 ? -44.677 -9.614 63.953 1.00 68.62 719 ARG A CA 1
ATOM 5457 C C . ARG A 1 719 ? -43.355 -8.978 63.549 1.00 68.62 719 ARG A C 1
ATOM 5459 O O . ARG A 1 719 ? -43.165 -8.640 62.387 1.00 68.62 719 ARG A O 1
ATOM 5466 N N . THR A 1 720 ? -42.420 -8.893 64.488 1.00 70.25 720 THR A N 1
ATOM 5467 C CA . THR A 1 720 ? -41.053 -8.429 64.240 1.00 70.25 720 THR A CA 1
ATOM 5468 C C . THR A 1 720 ? -40.337 -9.333 63.242 1.00 70.25 720 THR A C 1
ATOM 5470 O O . THR A 1 720 ? -39.684 -8.841 62.328 1.00 70.25 720 THR A O 1
ATOM 5473 N N . VAL A 1 721 ? -40.513 -10.653 63.369 1.00 73.75 721 VAL A N 1
ATOM 5474 C CA . VAL A 1 721 ? -39.975 -11.640 62.421 1.00 73.75 721 VAL A CA 1
ATOM 5475 C C . VAL A 1 721 ? -40.602 -11.480 61.036 1.00 73.75 721 VAL A C 1
ATOM 5477 O O . VAL A 1 721 ? -39.880 -11.535 60.049 1.00 73.75 721 VAL A O 1
ATOM 5480 N N . LEU A 1 722 ? -41.910 -11.229 60.940 1.00 74.19 722 LEU A N 1
ATOM 5481 C CA . LEU A 1 722 ? -42.604 -11.022 59.667 1.00 74.19 722 LEU A CA 1
ATOM 5482 C C . LEU A 1 722 ? -42.132 -9.735 58.984 1.00 74.19 722 LEU A C 1
ATOM 5484 O O . LEU A 1 722 ? -41.794 -9.767 57.808 1.00 74.19 722 LEU A O 1
ATOM 5488 N N . VAL A 1 723 ? -42.009 -8.631 59.725 1.00 75.12 723 VAL A N 1
ATOM 5489 C CA . VAL A 1 723 ? -41.466 -7.368 59.201 1.00 75.12 723 VAL A CA 1
ATOM 5490 C C . VAL A 1 723 ? -40.007 -7.525 58.768 1.00 75.12 723 VAL A C 1
ATOM 5492 O O . VAL A 1 723 ? -39.631 -7.023 57.713 1.00 75.12 723 VAL A O 1
ATOM 5495 N N . ALA A 1 724 ? -39.184 -8.241 59.538 1.00 74.19 724 ALA A N 1
ATOM 5496 C CA . ALA A 1 724 ? -37.803 -8.533 59.158 1.00 74.19 724 ALA A CA 1
ATOM 5497 C C . ALA A 1 724 ? -37.724 -9.426 57.906 1.00 74.19 724 ALA A C 1
ATOM 5499 O O . ALA A 1 724 ? -36.869 -9.204 57.051 1.00 74.19 724 ALA A O 1
ATOM 5500 N N . ASN A 1 725 ? -38.630 -10.399 57.776 1.00 75.50 725 ASN A N 1
ATOM 5501 C CA . ASN A 1 725 ? -38.715 -11.279 56.615 1.00 75.50 725 ASN A CA 1
ATOM 5502 C C . ASN A 1 725 ? -39.139 -10.511 55.351 1.00 75.50 725 ASN A C 1
ATOM 5504 O O . ASN A 1 725 ? -38.465 -10.605 54.330 1.00 75.50 725 ASN A O 1
ATOM 5508 N N . GLU A 1 726 ? -40.177 -9.678 55.442 1.00 78.69 726 GLU A N 1
ATOM 5509 C CA . GLU A 1 726 ? -40.621 -8.791 54.355 1.00 78.69 726 GLU A CA 1
ATOM 5510 C C . GLU A 1 726 ? -39.542 -7.768 53.975 1.00 78.69 726 GLU A C 1
ATOM 5512 O O . GLU A 1 726 ? -39.295 -7.501 52.802 1.00 78.69 726 GLU A O 1
ATOM 5517 N N . TRP A 1 727 ? -38.837 -7.207 54.959 1.00 74.62 727 TRP A N 1
ATOM 5518 C CA . TRP A 1 727 ? -37.719 -6.303 54.705 1.00 74.62 727 TRP A CA 1
ATOM 5519 C C . TRP A 1 727 ? -36.582 -6.997 53.945 1.00 74.62 727 TRP A C 1
ATOM 5521 O O . TRP A 1 727 ? -36.053 -6.439 52.982 1.00 74.62 727 TRP A O 1
ATOM 5531 N N . ASN A 1 728 ? -36.233 -8.224 54.340 1.00 72.69 728 ASN A N 1
ATOM 5532 C CA . ASN A 1 728 ? -35.242 -9.040 53.641 1.00 72.69 728 ASN A CA 1
ATOM 5533 C C . ASN A 1 728 ? -35.690 -9.355 52.199 1.00 72.69 728 ASN A C 1
ATOM 5535 O O . ASN A 1 728 ? -34.897 -9.266 51.261 1.00 72.69 728 ASN A O 1
ATOM 5539 N N . GLU A 1 729 ? -36.981 -9.628 51.992 1.00 73.12 729 GLU A N 1
ATOM 5540 C CA . GLU A 1 729 ? -37.557 -9.826 50.658 1.00 73.12 729 GLU A CA 1
ATOM 5541 C C . GLU A 1 729 ? -37.459 -8.556 49.790 1.00 73.12 729 GLU A C 1
ATOM 5543 O O . GLU A 1 729 ? -37.045 -8.612 48.627 1.00 73.12 729 GLU A O 1
ATOM 5548 N N . ILE A 1 730 ? -37.735 -7.381 50.365 1.00 75.88 730 ILE A N 1
ATOM 5549 C CA . ILE A 1 730 ? -37.623 -6.085 49.677 1.00 75.88 730 ILE A CA 1
ATOM 5550 C C . ILE A 1 730 ? -36.167 -5.765 49.304 1.00 75.88 730 ILE A C 1
ATOM 5552 O O . ILE A 1 730 ? -35.930 -5.194 48.236 1.00 75.88 730 ILE A O 1
ATOM 5556 N N . GLN A 1 731 ? -35.184 -6.156 50.123 1.00 66.19 731 GLN A N 1
ATOM 5557 C CA . GLN A 1 731 ? -33.760 -5.953 49.823 1.00 66.19 731 GLN A CA 1
ATOM 5558 C C . GLN A 1 731 ? -33.279 -6.758 48.604 1.00 66.19 731 GLN A C 1
ATOM 5560 O O . GLN A 1 731 ? -32.403 -6.295 47.869 1.00 66.19 731 GLN A O 1
ATOM 5565 N N . ALA A 1 732 ? -33.867 -7.932 48.358 1.00 65.69 732 ALA A N 1
ATOM 5566 C CA . ALA A 1 732 ? -33.554 -8.775 47.205 1.00 65.69 732 ALA A CA 1
ATOM 5567 C C . ALA A 1 732 ? -34.424 -8.471 45.969 1.00 65.69 732 ALA A C 1
ATOM 5569 O O . ALA A 1 732 ? -34.114 -8.929 44.862 1.00 65.69 732 ALA A O 1
ATOM 5570 N N . CYS A 1 733 ? -35.498 -7.692 46.123 1.00 70.56 733 CYS A N 1
ATOM 5571 C CA . CYS A 1 733 ? -36.445 -7.431 45.048 1.00 70.56 733 CYS A CA 1
ATOM 5572 C C . CYS A 1 733 ? -35.836 -6.529 43.963 1.00 70.56 733 CYS A C 1
ATOM 5574 O O . CYS A 1 733 ? -35.554 -5.346 44.164 1.00 70.56 733 CYS A O 1
ATOM 5576 N N . ARG A 1 734 ? -35.665 -7.085 42.760 1.00 73.12 734 ARG A N 1
ATOM 5577 C CA . ARG A 1 734 ? -35.214 -6.351 41.570 1.00 73.12 734 ARG A CA 1
ATOM 5578 C C . ARG A 1 734 ? -36.387 -6.065 40.648 1.00 73.12 734 ARG A C 1
ATOM 5580 O O . ARG A 1 734 ? -37.281 -6.893 40.491 1.00 73.12 734 ARG A O 1
ATOM 5587 N N . LYS A 1 735 ? -36.369 -4.890 40.011 1.00 79.69 735 LYS A N 1
ATOM 5588 C CA . LYS A 1 735 ? -37.343 -4.536 38.965 1.00 79.69 735 LYS A CA 1
ATOM 5589 C C . LYS A 1 735 ? -37.040 -5.170 37.605 1.00 79.69 735 LYS A C 1
ATOM 5591 O O . LYS A 1 735 ? -37.913 -5.152 36.749 1.00 79.69 735 LYS A O 1
ATOM 5596 N N . THR A 1 736 ? -35.845 -5.721 37.425 1.00 83.38 736 THR A N 1
ATOM 5597 C CA . THR A 1 736 ? -35.388 -6.356 36.184 1.00 83.38 736 THR A CA 1
ATOM 5598 C C . THR A 1 736 ? -35.042 -7.823 36.419 1.00 83.38 736 THR A C 1
ATOM 5600 O O . THR A 1 736 ? -34.616 -8.200 37.518 1.00 83.38 736 THR A O 1
ATOM 5603 N N . TYR A 1 737 ? -35.218 -8.646 35.385 1.00 87.25 737 TYR A N 1
ATOM 5604 C CA . TYR A 1 737 ? -34.930 -10.081 35.412 1.00 87.25 737 TYR A CA 1
ATOM 5605 C C . TYR A 1 737 ? -33.678 -10.366 34.572 1.00 87.25 737 TYR A C 1
ATOM 5607 O O . TYR A 1 737 ? -33.792 -10.615 33.375 1.00 87.25 737 TYR A O 1
ATOM 5615 N N . PRO A 1 738 ? -32.472 -10.377 35.170 1.00 85.31 738 PRO A N 1
ATOM 5616 C CA . PRO A 1 738 ? -31.217 -10.357 34.414 1.00 85.31 738 PRO A CA 1
ATOM 5617 C C . PRO A 1 738 ? -31.042 -11.554 33.471 1.00 85.31 738 PRO A C 1
ATOM 5619 O O . PRO A 1 738 ? -30.477 -11.404 32.393 1.00 85.31 738 PRO A O 1
ATOM 5622 N N . THR A 1 739 ? -31.543 -12.736 33.840 1.00 89.19 739 THR A N 1
ATOM 5623 C CA . THR A 1 739 ? -31.518 -13.929 32.978 1.00 89.19 739 THR A CA 1
ATOM 5624 C C . THR A 1 739 ? -32.364 -13.744 31.721 1.00 89.19 739 THR A C 1
ATOM 5626 O O . THR A 1 739 ? -31.912 -14.068 30.625 1.00 89.19 739 THR A O 1
ATOM 5629 N N . PHE A 1 740 ? -33.561 -13.172 31.866 1.00 88.38 740 PHE A N 1
ATOM 5630 C CA . PHE A 1 740 ? -34.437 -12.842 30.747 1.00 88.38 740 PHE A CA 1
ATOM 5631 C C . PHE A 1 740 ? -33.825 -11.739 29.878 1.00 88.38 740 PHE A C 1
ATOM 5633 O O . PHE A 1 740 ? -33.756 -11.901 28.661 1.00 88.38 740 PHE A O 1
ATOM 5640 N N . THR A 1 741 ? -33.284 -10.679 30.489 1.00 90.25 741 THR A N 1
ATOM 5641 C CA . THR A 1 741 ? -32.609 -9.594 29.764 1.00 90.25 741 THR A CA 1
ATOM 5642 C C . THR A 1 741 ? -31.458 -10.123 28.907 1.00 90.25 741 THR A C 1
ATOM 5644 O O . THR A 1 741 ? -31.367 -9.784 27.731 1.00 90.25 741 THR A O 1
ATOM 5647 N N . ILE A 1 742 ? -30.591 -10.978 29.467 1.00 90.88 742 ILE A N 1
ATOM 5648 C CA . ILE A 1 742 ? -29.451 -11.563 28.740 1.00 90.88 742 ILE A CA 1
ATOM 5649 C C . ILE A 1 742 ? -29.936 -12.464 27.602 1.00 90.88 742 ILE A C 1
ATOM 5651 O O . ILE A 1 742 ? -29.402 -12.383 26.497 1.00 90.88 742 ILE A O 1
ATOM 5655 N N . PHE A 1 743 ? -30.951 -13.297 27.845 1.00 92.44 743 PHE A N 1
ATOM 5656 C CA . PHE A 1 743 ? -31.519 -14.171 26.818 1.00 92.44 743 PHE A CA 1
ATOM 5657 C C . PHE A 1 743 ? -32.076 -13.371 25.632 1.00 92.44 743 PHE A C 1
ATOM 5659 O O . PHE A 1 743 ? -31.727 -13.637 24.482 1.00 92.44 743 PHE A O 1
ATOM 5666 N N . VAL A 1 744 ? -32.890 -12.347 25.905 1.00 91.94 744 VAL A N 1
ATOM 5667 C CA . VAL A 1 744 ? -33.464 -11.491 24.859 1.00 91.94 744 VAL A CA 1
ATOM 5668 C C . VAL A 1 744 ? -32.374 -10.678 24.157 1.00 91.94 744 VAL A C 1
ATOM 5670 O O . VAL A 1 744 ? -32.397 -10.567 22.934 1.00 91.94 744 VAL A O 1
ATOM 5673 N N . ALA A 1 745 ? -31.381 -10.164 24.889 1.00 91.12 745 ALA A N 1
ATOM 5674 C CA . ALA A 1 745 ? -30.247 -9.457 24.298 1.00 91.12 745 ALA A CA 1
ATOM 5675 C C . ALA A 1 745 ? -29.450 -10.353 23.338 1.00 91.12 745 ALA A C 1
ATOM 5677 O O . ALA A 1 745 ? -29.124 -9.917 22.239 1.00 91.12 745 ALA A O 1
ATOM 5678 N N . MET A 1 746 ? -29.181 -11.610 23.705 1.00 90.56 746 MET A N 1
ATOM 5679 C CA . MET A 1 746 ? -28.508 -12.584 22.833 1.00 90.56 746 MET A CA 1
ATOM 5680 C C . MET A 1 746 ? -29.316 -12.868 21.560 1.00 90.56 746 MET A C 1
ATOM 5682 O O . MET A 1 746 ? -28.743 -12.925 20.473 1.00 90.56 746 MET A O 1
ATOM 5686 N N . LEU A 1 747 ? -30.644 -12.989 21.671 1.00 90.94 747 LEU A N 1
ATOM 5687 C CA . LEU A 1 747 ? -31.528 -13.175 20.517 1.00 90.94 747 LEU A CA 1
ATOM 5688 C C . LEU A 1 747 ? -31.479 -11.952 19.588 1.00 90.94 747 LEU A C 1
ATOM 5690 O O . LEU A 1 747 ? -31.280 -12.090 18.383 1.00 90.94 747 LEU A O 1
ATOM 5694 N N . ILE A 1 748 ? -31.586 -10.746 20.145 1.00 90.00 748 ILE A N 1
ATOM 5695 C CA . ILE A 1 748 ? -31.535 -9.498 19.376 1.00 90.00 748 ILE A CA 1
ATOM 5696 C C . ILE A 1 748 ? -30.168 -9.302 18.703 1.00 90.00 748 ILE A C 1
ATOM 5698 O O . ILE A 1 748 ? -30.100 -8.908 17.542 1.00 90.00 748 ILE A O 1
ATOM 5702 N N . LEU A 1 749 ? -29.071 -9.569 19.409 1.00 89.50 749 LEU A N 1
ATOM 5703 C CA . LEU A 1 749 ? -27.728 -9.349 18.876 1.00 89.50 749 LEU A CA 1
ATOM 5704 C C . LEU A 1 749 ? -27.345 -10.400 17.832 1.00 89.50 749 LEU A C 1
ATOM 5706 O O . LEU A 1 749 ? -26.970 -10.020 16.725 1.00 89.50 749 LEU A O 1
ATOM 5710 N N . GLY A 1 750 ? -27.474 -11.687 18.166 1.00 85.88 750 GLY A N 1
ATOM 5711 C CA . GLY A 1 750 ? -26.996 -12.789 17.330 1.00 85.88 750 GLY A CA 1
ATOM 5712 C C . GLY A 1 750 ? -28.026 -13.315 16.329 1.00 85.88 750 GLY A C 1
ATOM 5713 O O . GLY A 1 750 ? -27.700 -13.501 15.163 1.00 85.88 750 GLY A O 1
ATOM 5714 N N . VAL A 1 751 ? -29.282 -13.533 16.743 1.00 85.50 751 VAL A N 1
ATOM 5715 C CA . VAL A 1 751 ? -30.302 -14.158 15.868 1.00 85.50 751 VAL A CA 1
ATOM 5716 C C . VAL A 1 751 ? -30.868 -13.159 14.86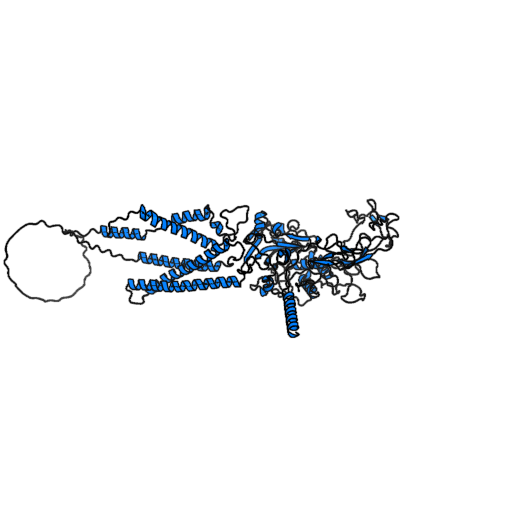0 1.00 85.50 751 VAL A C 1
ATOM 5718 O O . VAL A 1 751 ? -31.002 -13.486 13.685 1.00 85.50 751 VAL A O 1
ATOM 5721 N N . ILE A 1 752 ? -31.178 -11.933 15.296 1.00 87.31 752 ILE A N 1
ATOM 5722 C CA . ILE A 1 752 ? -31.592 -10.854 14.378 1.00 87.31 752 ILE A CA 1
ATOM 5723 C C . ILE A 1 752 ? -30.377 -10.303 13.606 1.00 87.31 752 ILE A C 1
ATOM 5725 O O . ILE A 1 752 ? -30.534 -9.734 12.528 1.00 87.31 752 ILE A O 1
ATOM 5729 N N . GLY A 1 753 ? -29.163 -10.486 14.139 1.00 85.19 753 GLY A N 1
ATOM 5730 C CA . GLY A 1 753 ? -27.919 -10.053 13.503 1.00 85.19 753 GLY A CA 1
ATOM 5731 C C . GLY A 1 753 ? -27.621 -8.563 13.677 1.00 85.19 753 GLY A C 1
ATOM 5732 O O . GLY A 1 753 ? -26.868 -7.989 12.891 1.00 85.19 753 GLY A O 1
ATOM 5733 N N . ILE A 1 754 ? -28.184 -7.907 14.701 1.00 88.38 754 ILE A N 1
ATOM 5734 C CA . ILE A 1 754 ? -27.894 -6.493 15.002 1.00 88.38 754 ILE A CA 1
ATOM 5735 C C . ILE A 1 754 ? -26.403 -6.290 15.322 1.00 88.38 754 ILE A C 1
ATOM 5737 O O . ILE A 1 754 ? -25.859 -5.215 15.069 1.00 88.38 754 ILE A O 1
ATOM 5741 N N . GLU A 1 755 ? -25.698 -7.319 15.801 1.00 86.88 755 GLU A N 1
ATOM 5742 C CA . GLU A 1 755 ? -24.249 -7.240 16.016 1.00 86.88 755 GLU A CA 1
ATOM 5743 C C . GLU A 1 755 ? -23.454 -6.904 14.742 1.00 86.88 755 GLU A C 1
ATOM 5745 O O . GLU A 1 755 ? -22.404 -6.269 14.833 1.00 86.88 755 GLU A O 1
ATOM 5750 N N . ASN A 1 756 ? -23.984 -7.222 13.554 1.00 86.00 756 ASN A N 1
ATOM 5751 C CA . ASN A 1 756 ? -23.355 -6.903 12.270 1.00 86.00 756 ASN A CA 1
ATOM 5752 C C . ASN A 1 756 ? -23.294 -5.391 12.000 1.00 86.00 756 ASN A C 1
ATOM 5754 O O . ASN A 1 756 ? -22.435 -4.925 11.252 1.00 86.00 756 ASN A O 1
ATOM 5758 N N . ILE A 1 757 ? -24.131 -4.591 12.671 1.00 87.44 757 ILE A N 1
ATOM 5759 C CA . ILE A 1 757 ? -24.044 -3.125 12.634 1.00 87.44 757 ILE A CA 1
ATOM 5760 C C . ILE A 1 757 ? -22.735 -2.646 13.277 1.00 87.44 757 ILE A C 1
ATOM 5762 O O . ILE A 1 757 ? -22.242 -1.584 12.919 1.00 87.44 757 ILE A O 1
ATOM 5766 N N . ALA A 1 758 ? -22.109 -3.426 14.161 1.00 87.44 758 ALA A N 1
ATOM 5767 C CA . ALA A 1 758 ? -20.813 -3.081 14.739 1.00 87.44 758 ALA A CA 1
ATOM 5768 C C . ALA A 1 758 ? -19.619 -3.306 13.787 1.00 87.44 758 ALA A C 1
ATOM 5770 O O . ALA A 1 758 ? -18.476 -3.100 14.199 1.00 87.44 758 ALA A O 1
ATOM 5771 N N . SER A 1 759 ? -19.837 -3.719 12.532 1.00 86.81 759 SER A N 1
ATOM 5772 C CA . SER A 1 759 ? -18.776 -3.822 11.520 1.00 86.81 759 SER A CA 1
ATOM 5773 C C . SER A 1 759 ? -18.063 -2.480 11.298 1.00 86.81 759 SER A C 1
ATOM 5775 O O . SER A 1 759 ? -18.667 -1.414 11.454 1.00 86.81 759 SER A O 1
ATOM 5777 N N . ARG A 1 760 ? -16.781 -2.513 10.907 1.00 84.56 760 ARG A N 1
ATOM 5778 C CA . ARG A 1 760 ? -16.032 -1.302 10.507 1.00 84.56 760 ARG A CA 1
ATOM 5779 C C . ARG A 1 760 ? -16.492 -0.703 9.175 1.00 84.56 760 ARG A C 1
ATOM 5781 O O . ARG A 1 760 ? -16.010 0.363 8.822 1.00 84.56 760 ARG A O 1
ATOM 5788 N N . ASP A 1 761 ? -17.413 -1.343 8.461 1.00 82.50 761 ASP A N 1
ATOM 5789 C CA . ASP A 1 761 ? -17.952 -0.795 7.219 1.00 82.50 761 ASP A CA 1
ATOM 5790 C C . ASP A 1 761 ? -18.960 0.320 7.495 1.00 82.50 761 ASP A C 1
ATOM 5792 O O . ASP A 1 761 ? -19.708 0.244 8.466 1.00 82.50 761 ASP A O 1
ATOM 5796 N N . PRO A 1 762 ? -19.068 1.341 6.639 1.00 77.38 762 PRO A N 1
ATOM 5797 C CA . PRO A 1 762 ? -20.081 2.379 6.800 1.00 77.38 762 PRO A CA 1
ATOM 5798 C C . PRO A 1 762 ? -21.498 1.864 6.499 1.00 77.38 762 PRO A C 1
ATOM 5800 O O . PRO A 1 762 ? -22.475 2.453 6.951 1.00 77.38 762 PRO A O 1
ATOM 5803 N N . PHE A 1 763 ? -21.639 0.750 5.772 1.00 78.94 763 PHE A N 1
ATOM 5804 C CA . PHE A 1 763 ? -22.945 0.191 5.415 1.00 78.94 763 PHE A CA 1
ATOM 5805 C C . PHE A 1 763 ? -23.566 -0.592 6.569 1.00 78.94 763 PHE A C 1
ATOM 5807 O O . PHE A 1 763 ? -22.893 -1.316 7.307 1.00 78.94 763 PHE A O 1
ATOM 5814 N N . VAL A 1 764 ? -24.887 -0.490 6.677 1.00 80.00 764 VAL A N 1
ATOM 5815 C CA . VAL A 1 764 ? -25.685 -1.262 7.625 1.00 80.00 764 VAL A CA 1
ATOM 5816 C C . VAL A 1 764 ? -26.212 -2.506 6.916 1.00 80.00 764 VAL A C 1
ATOM 5818 O O . VAL A 1 764 ? -26.938 -2.404 5.929 1.00 80.00 764 VAL A O 1
ATOM 5821 N N . SER A 1 765 ? -25.858 -3.682 7.426 1.00 78.50 765 SER A N 1
ATOM 5822 C CA . SER A 1 765 ? -26.451 -4.959 7.026 1.00 78.50 765 SER A CA 1
ATOM 5823 C C . SER A 1 765 ? -26.745 -5.774 8.275 1.00 78.50 765 SER A C 1
ATOM 5825 O O . SER A 1 765 ? -25.897 -5.855 9.161 1.00 78.50 765 SER A O 1
ATOM 5827 N N . LEU A 1 766 ? -27.936 -6.370 8.346 1.00 79.06 766 LEU A N 1
ATOM 5828 C CA . LEU A 1 766 ? -28.297 -7.293 9.427 1.00 79.06 766 LEU A CA 1
ATOM 5829 C C . LEU A 1 766 ? -27.907 -8.740 9.105 1.00 79.06 766 LEU A C 1
ATOM 5831 O O . LEU A 1 766 ? -27.666 -9.523 10.016 1.00 79.06 766 LEU A O 1
ATOM 5835 N N . SER A 1 767 ? -27.793 -9.093 7.822 1.00 79.31 767 SER A N 1
ATOM 5836 C CA . SER A 1 767 ? -27.394 -10.431 7.375 1.00 79.31 767 SER A CA 1
ATOM 5837 C C . SER A 1 767 ? -25.958 -10.446 6.862 1.00 79.31 767 SER A C 1
ATOM 5839 O O . SER A 1 767 ? -25.557 -9.549 6.112 1.00 79.31 767 SER A O 1
ATOM 5841 N N . THR A 1 768 ? -25.220 -11.506 7.176 1.00 76.81 768 THR A N 1
ATOM 5842 C CA . THR A 1 768 ? -23.935 -11.817 6.544 1.00 76.81 768 THR A CA 1
ATOM 5843 C C . THR A 1 768 ? -24.169 -12.704 5.323 1.00 76.81 768 THR A C 1
ATOM 5845 O O . THR A 1 768 ? -24.971 -13.637 5.352 1.00 76.81 768 THR A O 1
ATOM 5848 N N . ASN A 1 769 ? -23.493 -12.398 4.216 1.00 77.75 769 ASN A N 1
ATOM 5849 C CA . ASN A 1 769 ? -23.492 -13.256 3.034 1.00 77.75 769 ASN A CA 1
ATOM 5850 C C . ASN A 1 769 ? -22.104 -13.905 2.926 1.00 77.75 769 ASN A C 1
ATOM 5852 O O . ASN A 1 769 ? -21.124 -13.162 2.875 1.00 77.75 769 ASN A O 1
ATOM 5856 N N . PRO A 1 770 ? -21.991 -15.245 2.884 1.00 74.56 770 PRO A N 1
ATOM 5857 C CA . PRO A 1 770 ? -20.695 -15.921 2.814 1.00 74.56 770 PRO A CA 1
ATOM 5858 C C . PRO A 1 770 ? -19.954 -15.675 1.490 1.00 74.56 770 PRO A C 1
ATOM 5860 O O . PRO A 1 770 ? -18.750 -15.873 1.424 1.00 74.56 770 PRO A O 1
ATOM 5863 N N . LEU A 1 771 ? -20.653 -15.224 0.443 1.00 76.50 771 LEU A N 1
ATOM 5864 C CA . LEU A 1 771 ? -20.070 -14.900 -0.865 1.00 76.50 771 LEU A CA 1
ATOM 5865 C C . LEU A 1 771 ? -19.573 -13.448 -0.965 1.00 76.50 771 LEU A C 1
ATOM 5867 O O . LEU A 1 771 ? -19.133 -13.017 -2.030 1.00 76.50 771 LEU A O 1
ATOM 5871 N N . ARG A 1 772 ? -19.704 -12.656 0.105 1.00 80.19 772 ARG A N 1
ATOM 5872 C CA . ARG A 1 772 ? -19.250 -11.263 0.161 1.00 80.19 772 ARG A CA 1
ATOM 5873 C C . ARG A 1 772 ? -18.266 -11.082 1.304 1.00 80.19 772 ARG A C 1
ATOM 5875 O O . ARG A 1 772 ? -18.353 -11.751 2.329 1.00 80.19 772 ARG A O 1
ATOM 5882 N N . TYR A 1 773 ? -17.358 -10.129 1.131 1.00 83.75 773 TYR A N 1
ATOM 5883 C CA . TYR A 1 773 ? -16.455 -9.735 2.199 1.00 83.75 773 TYR A CA 1
ATOM 5884 C C . TYR A 1 773 ? -17.249 -9.119 3.359 1.00 83.75 773 TYR A C 1
ATOM 5886 O O . TYR A 1 773 ? -18.064 -8.219 3.144 1.00 83.75 773 TYR A O 1
ATOM 5894 N N . ASN A 1 774 ? -16.992 -9.603 4.574 1.00 83.12 774 ASN A N 1
ATOM 5895 C CA . ASN A 1 774 ? -17.544 -9.052 5.806 1.00 83.12 774 ASN A CA 1
ATOM 5896 C C . ASN A 1 774 ? -16.398 -8.412 6.590 1.00 83.12 774 ASN A C 1
ATOM 5898 O O . ASN A 1 774 ? -15.494 -9.112 7.047 1.00 83.12 774 ASN A O 1
ATOM 5902 N N . SER A 1 775 ? -16.429 -7.088 6.750 1.00 83.25 775 SER A N 1
ATOM 5903 C CA . SER A 1 775 ? -15.404 -6.396 7.525 1.00 83.25 775 SER A CA 1
ATOM 5904 C C . SER A 1 775 ? -15.426 -6.824 8.997 1.00 83.25 775 SER A C 1
ATOM 5906 O O . SER A 1 775 ? -16.507 -7.002 9.571 1.00 83.25 775 SER A O 1
ATOM 5908 N N . PRO A 1 776 ? -14.258 -6.888 9.666 1.00 84.88 776 PRO A N 1
ATOM 5909 C CA . PRO A 1 776 ? -14.188 -7.168 11.095 1.00 84.88 776 PRO A CA 1
ATOM 5910 C C . PRO A 1 776 ? -14.989 -6.157 11.929 1.00 84.88 776 PRO A C 1
ATOM 5912 O O . PRO A 1 776 ? -15.156 -4.988 11.555 1.00 84.88 776 PRO A O 1
ATOM 5915 N N . SER A 1 777 ? -15.462 -6.613 13.092 1.00 84.62 777 SER A N 1
ATOM 5916 C CA . SER A 1 777 ? -16.191 -5.787 14.059 1.00 84.62 777 SER A CA 1
ATOM 5917 C C . SER A 1 777 ? -15.282 -4.749 14.715 1.00 84.62 777 SER A C 1
ATOM 5919 O O . SER A 1 777 ? -14.152 -5.064 15.094 1.00 84.62 777 SER A O 1
ATOM 5921 N N . ASN A 1 778 ? -15.792 -3.539 14.932 1.00 86.56 778 ASN A N 1
ATOM 5922 C CA . ASN A 1 778 ? -15.130 -2.533 15.748 1.00 86.56 778 ASN A CA 1
ATOM 5923 C C . ASN A 1 778 ? -15.553 -2.663 17.232 1.00 86.56 778 ASN A C 1
ATOM 5925 O O . ASN A 1 778 ? -16.755 -2.711 17.520 1.00 86.56 778 ASN A O 1
ATOM 5929 N N . PRO A 1 779 ? -14.607 -2.686 18.192 1.00 85.62 779 PRO A N 1
ATOM 5930 C CA . PRO A 1 779 ? -14.928 -2.814 19.615 1.00 85.62 779 PRO A CA 1
ATOM 5931 C C . PRO A 1 779 ? -15.728 -1.625 20.172 1.00 85.62 779 PRO A C 1
ATOM 5933 O O . PRO A 1 779 ? -16.603 -1.828 21.014 1.00 85.62 779 PRO A O 1
ATOM 5936 N N . VAL A 1 780 ? -15.489 -0.404 19.685 1.00 86.31 780 VAL A N 1
ATOM 5937 C CA . VAL A 1 780 ? -16.197 0.823 20.093 1.00 86.31 780 VAL A CA 1
ATOM 5938 C C . VAL A 1 780 ? -17.666 0.769 19.672 1.00 86.31 780 VAL A C 1
ATOM 5940 O O . VAL A 1 780 ? -18.557 1.018 20.485 1.00 86.31 780 VAL A O 1
ATOM 5943 N N . PHE A 1 781 ? -17.948 0.371 18.428 1.00 88.31 781 PHE A N 1
ATOM 5944 C CA . PHE A 1 781 ? -19.331 0.206 17.963 1.00 88.31 781 PHE A CA 1
ATOM 5945 C C . PHE A 1 781 ? -20.039 -0.935 18.679 1.00 88.31 781 PHE A C 1
ATOM 5947 O O . PHE A 1 781 ? -21.199 -0.793 19.065 1.00 88.31 781 PHE A O 1
ATOM 5954 N N . ARG A 1 782 ? -19.334 -2.045 18.917 1.00 89.38 782 ARG A N 1
ATOM 5955 C CA . ARG A 1 782 ? -19.881 -3.174 19.670 1.00 89.38 782 ARG A CA 1
ATOM 5956 C C . ARG A 1 782 ? -20.270 -2.753 21.087 1.00 89.38 782 ARG A C 1
ATOM 5958 O O . ARG A 1 782 ? -21.357 -3.100 21.539 1.00 89.38 782 ARG A O 1
ATOM 5965 N N . LEU A 1 783 ? -19.433 -1.959 21.756 1.00 88.88 783 LEU A N 1
ATOM 5966 C CA . LEU A 1 783 ? -19.727 -1.391 23.071 1.00 88.88 783 LEU A CA 1
ATOM 5967 C C . LEU A 1 783 ? -20.992 -0.523 23.045 1.00 88.88 783 LEU A C 1
ATOM 5969 O O . LEU A 1 783 ? -21.899 -0.750 23.845 1.00 88.88 783 LEU A O 1
ATOM 5973 N N . ALA A 1 784 ? -21.070 0.444 22.126 1.00 91.19 784 ALA A N 1
ATOM 5974 C CA . ALA A 1 784 ? -22.229 1.329 22.007 1.00 91.19 784 ALA A CA 1
ATOM 5975 C C . ALA A 1 784 ? -23.521 0.537 21.779 1.00 91.19 784 ALA A C 1
ATOM 5977 O O . ALA A 1 784 ? -24.526 0.773 22.447 1.00 91.19 784 ALA A O 1
ATOM 5978 N N . LEU A 1 785 ? -23.473 -0.440 20.874 1.00 91.88 785 LEU A N 1
ATOM 5979 C CA . LEU A 1 785 ? -24.624 -1.248 20.504 1.00 91.88 785 LEU A CA 1
ATOM 5980 C C . LEU A 1 785 ? -25.102 -2.125 21.667 1.00 91.88 785 LEU A C 1
ATOM 5982 O O . LEU A 1 785 ? -26.298 -2.162 21.953 1.00 91.88 785 LEU A O 1
ATOM 5986 N N . ILE A 1 786 ? -24.176 -2.770 22.383 1.00 91.19 786 ILE A N 1
ATOM 5987 C CA . ILE A 1 786 ? -24.495 -3.543 23.589 1.00 91.19 786 ILE A CA 1
ATOM 5988 C C . ILE A 1 786 ? -25.168 -2.637 24.626 1.00 91.19 786 ILE A C 1
ATOM 5990 O O . ILE A 1 786 ? -26.239 -2.978 25.124 1.00 91.19 786 ILE A O 1
ATOM 5994 N N . ILE A 1 787 ? -24.604 -1.462 24.923 1.00 91.25 787 ILE A N 1
ATOM 5995 C CA . ILE A 1 787 ? -25.178 -0.550 25.925 1.00 91.25 787 ILE A CA 1
ATOM 5996 C C . ILE A 1 787 ? -26.585 -0.089 25.519 1.00 91.25 787 ILE A C 1
ATOM 5998 O O . ILE A 1 787 ? -27.479 -0.067 26.365 1.00 91.25 787 ILE A O 1
ATOM 6002 N N . VAL A 1 788 ? -26.813 0.226 24.239 1.00 93.00 788 VAL A N 1
ATOM 6003 C CA . VAL A 1 788 ? -28.139 0.617 23.729 1.00 93.00 788 VAL A CA 1
ATOM 6004 C C . VAL A 1 788 ? -29.149 -0.520 23.880 1.00 93.00 788 VAL A C 1
ATOM 6006 O O . VAL A 1 788 ? -30.242 -0.287 24.390 1.00 93.00 788 VAL A O 1
ATOM 6009 N N . VAL A 1 789 ? -28.794 -1.748 23.489 1.00 92.81 789 VAL A N 1
ATOM 6010 C CA . VAL A 1 789 ? -29.699 -2.907 23.577 1.00 92.81 789 VAL A CA 1
ATOM 6011 C C . VAL A 1 789 ? -30.036 -3.228 25.034 1.00 92.81 789 VAL A C 1
ATOM 6013 O O . VAL A 1 789 ? -31.211 -3.337 25.379 1.00 92.81 789 VAL A O 1
ATOM 6016 N N . PHE A 1 790 ? -29.035 -3.318 25.913 1.00 92.00 790 PHE A N 1
ATOM 6017 C CA . PHE A 1 790 ? -29.267 -3.582 27.337 1.00 92.00 790 PHE A CA 1
ATOM 6018 C C . PHE A 1 790 ? -30.037 -2.444 28.020 1.00 92.00 790 PHE A C 1
ATOM 6020 O O . PHE A 1 790 ? -30.924 -2.709 28.832 1.00 92.00 790 PHE A O 1
ATOM 6027 N N . GLY A 1 791 ? -29.745 -1.187 27.675 1.00 90.44 791 GLY A N 1
ATOM 6028 C CA . GLY A 1 791 ? -30.470 -0.022 28.180 1.00 90.44 791 GLY A CA 1
ATOM 6029 C C . GLY A 1 791 ? -31.936 -0.012 27.746 1.00 90.44 791 GLY A C 1
ATOM 6030 O O . GLY A 1 791 ? -32.818 0.222 28.571 1.00 90.44 791 GLY A O 1
ATOM 6031 N N . PHE A 1 792 ? -32.207 -0.331 26.478 1.00 91.69 792 PHE A N 1
ATOM 6032 C CA . PHE A 1 792 ? -33.562 -0.432 25.939 1.00 91.69 792 PHE A CA 1
ATOM 6033 C C . PHE A 1 792 ? -34.362 -1.560 26.601 1.00 91.69 792 PHE A C 1
ATOM 6035 O O . PHE A 1 792 ? -35.485 -1.331 27.049 1.00 91.69 792 PHE A O 1
ATOM 6042 N N . LEU A 1 793 ? -33.774 -2.754 26.729 1.00 92.75 793 LEU A N 1
ATOM 6043 C CA . LEU A 1 793 ? -34.419 -3.888 27.395 1.00 92.75 793 LEU A CA 1
ATOM 6044 C C . LEU A 1 793 ? -34.686 -3.599 28.874 1.00 92.75 793 LEU A C 1
ATOM 6046 O O . LEU A 1 793 ? -35.794 -3.827 29.350 1.00 92.75 793 LEU A O 1
ATOM 6050 N N . GLY A 1 794 ? -33.711 -3.028 29.586 1.00 90.38 794 GLY A N 1
ATOM 6051 C CA . GLY A 1 794 ? -33.879 -2.641 30.985 1.00 90.38 794 GLY A CA 1
ATOM 6052 C C . GLY A 1 794 ? -34.974 -1.588 31.175 1.00 90.38 794 GLY A C 1
ATOM 6053 O O . GLY A 1 794 ? -35.799 -1.714 32.079 1.00 90.38 794 GLY A O 1
ATOM 6054 N N . PHE A 1 795 ? -35.032 -0.577 30.302 1.00 90.56 795 PHE A N 1
ATOM 6055 C CA . PHE A 1 795 ? -36.110 0.413 30.313 1.00 90.56 795 PHE A CA 1
ATOM 6056 C C . PHE A 1 795 ? -37.474 -0.238 30.068 1.00 90.56 795 PHE A C 1
ATOM 6058 O O . PHE A 1 795 ? -38.421 0.042 30.801 1.00 90.56 795 PHE A O 1
ATOM 6065 N N . PHE A 1 796 ? -37.571 -1.129 29.079 1.00 90.50 796 PHE A N 1
ATOM 6066 C CA . PHE A 1 796 ? -38.815 -1.817 28.749 1.00 90.50 796 PHE A CA 1
ATOM 6067 C C . PHE A 1 796 ? -39.289 -2.732 29.886 1.00 90.50 796 PHE A C 1
ATOM 6069 O O . PHE A 1 796 ? -40.467 -2.705 30.234 1.00 90.50 796 PHE A O 1
ATOM 6076 N N . GLU A 1 797 ? -38.384 -3.478 30.525 1.00 90.69 797 GLU A N 1
ATOM 6077 C CA . GLU A 1 797 ? -38.701 -4.297 31.700 1.00 90.69 797 GLU A CA 1
ATOM 6078 C C . GLU A 1 797 ? -39.231 -3.446 32.860 1.00 90.69 797 GLU A C 1
ATOM 6080 O O . GLU A 1 797 ? -40.265 -3.770 33.448 1.00 90.69 797 GLU A O 1
ATOM 6085 N N . ILE A 1 798 ? -38.569 -2.324 33.165 1.00 88.69 798 ILE A N 1
ATOM 6086 C CA . ILE A 1 798 ? -39.010 -1.408 34.224 1.00 88.69 798 ILE A CA 1
ATOM 6087 C C . ILE A 1 798 ? -40.370 -0.796 33.875 1.00 88.69 798 ILE A C 1
ATOM 6089 O O . ILE A 1 798 ? -41.256 -0.759 34.729 1.00 88.69 798 ILE A O 1
ATOM 6093 N N . ALA A 1 799 ? -40.555 -0.334 32.636 1.00 88.69 799 ALA A N 1
ATOM 6094 C CA . ALA A 1 799 ? -41.804 0.259 32.175 1.00 88.69 799 ALA A CA 1
ATOM 6095 C C . ALA A 1 799 ? -42.955 -0.752 32.231 1.00 88.69 799 ALA A C 1
ATOM 6097 O O . ALA A 1 799 ? -44.014 -0.436 32.768 1.00 88.69 799 ALA A O 1
ATOM 6098 N N . PHE A 1 800 ? -42.739 -1.984 31.765 1.00 88.25 800 PHE A N 1
ATOM 6099 C CA . PHE A 1 800 ? -43.714 -3.066 31.871 1.00 88.25 800 PHE A CA 1
ATOM 6100 C C . PHE A 1 800 ? -44.056 -3.361 33.334 1.00 88.25 800 PHE A C 1
ATOM 6102 O O . PHE A 1 800 ? -45.232 -3.450 33.695 1.00 88.25 800 PHE A O 1
ATOM 6109 N N . ARG A 1 801 ? -43.047 -3.446 34.209 1.00 85.38 801 ARG A N 1
ATOM 6110 C CA . ARG A 1 801 ? -43.279 -3.741 35.623 1.00 85.38 801 ARG A CA 1
ATOM 6111 C C . ARG A 1 801 ? -44.063 -2.632 36.317 1.00 85.38 801 ARG A C 1
ATOM 6113 O O . ARG A 1 801 ? -45.004 -2.928 37.037 1.00 85.38 801 ARG A O 1
ATOM 6120 N N . VAL A 1 802 ? -43.727 -1.369 36.076 1.00 85.69 802 VAL A N 1
ATOM 6121 C CA . VAL A 1 802 ? -44.387 -0.227 36.728 1.00 85.69 802 VAL A CA 1
ATOM 6122 C C . VAL A 1 802 ? -45.776 0.046 36.141 1.00 85.69 802 VAL A C 1
ATOM 6124 O O . VAL A 1 802 ? -46.731 0.255 36.884 1.00 85.69 802 VAL A O 1
ATOM 6127 N N . LEU A 1 803 ? -45.914 0.054 34.813 1.00 87.31 803 LEU A N 1
ATOM 6128 C CA . LEU A 1 803 ? -47.158 0.459 34.149 1.00 87.31 803 LEU A CA 1
ATOM 6129 C C . LEU A 1 803 ? -48.183 -0.670 34.060 1.00 87.31 803 LEU A C 1
ATOM 6131 O O . LEU A 1 803 ? -49.383 -0.395 34.112 1.00 87.31 803 LEU A O 1
ATOM 6135 N N . VAL A 1 804 ? -47.726 -1.919 33.922 1.00 85.31 804 VAL A N 1
ATOM 6136 C CA . VAL A 1 804 ? -48.596 -3.082 33.709 1.00 85.31 804 VAL A CA 1
ATOM 6137 C C . VAL A 1 804 ? -48.635 -3.963 34.953 1.00 85.31 804 VAL A C 1
ATOM 6139 O O . VAL A 1 804 ? -49.696 -4.139 35.550 1.00 85.31 804 VAL A O 1
ATOM 6142 N N . TRP A 1 805 ? -47.490 -4.497 35.381 1.00 83.75 805 TRP A N 1
ATOM 6143 C CA . TRP A 1 805 ? -47.459 -5.498 36.452 1.00 83.75 805 TRP A CA 1
ATOM 6144 C C . TRP A 1 805 ? -47.936 -4.942 37.797 1.00 83.75 805 TRP A C 1
ATOM 6146 O O . TRP A 1 805 ? -48.884 -5.459 38.384 1.00 83.75 805 TRP A O 1
ATOM 6156 N N . GLU A 1 806 ? -47.321 -3.854 38.261 1.00 83.81 806 GLU A N 1
ATOM 6157 C CA . GLU A 1 806 ? -47.632 -3.207 39.538 1.00 83.81 806 GLU A CA 1
ATOM 6158 C C . GLU A 1 806 ? -49.051 -2.619 39.554 1.00 83.81 806 GLU A C 1
ATOM 6160 O O . GLU A 1 806 ? -49.675 -2.537 40.609 1.00 83.81 806 GLU A O 1
ATOM 6165 N N . ARG A 1 807 ? -49.585 -2.230 38.390 1.00 80.06 807 ARG A N 1
ATOM 6166 C CA . ARG A 1 807 ? -50.911 -1.612 38.281 1.00 80.06 807 ARG A CA 1
ATOM 6167 C C . ARG A 1 807 ? -52.054 -2.623 38.199 1.00 80.06 807 ARG A C 1
ATOM 6169 O O . ARG A 1 807 ? -53.111 -2.366 38.771 1.00 80.06 807 ARG A O 1
ATOM 6176 N N . PHE A 1 808 ? -51.875 -3.728 37.474 1.00 79.75 808 PHE A N 1
ATOM 6177 C CA . PHE A 1 808 ? -52.961 -4.674 37.179 1.00 79.75 808 PHE A CA 1
ATOM 6178 C C . PHE A 1 808 ? -52.849 -6.003 37.930 1.00 79.75 808 PHE A C 1
ATOM 6180 O O . PHE A 1 808 ? -53.876 -6.601 38.245 1.00 79.75 808 PHE A O 1
ATOM 6187 N N . PHE A 1 809 ? -51.633 -6.459 38.237 1.00 72.75 809 PHE A N 1
ATOM 6188 C CA . PHE A 1 809 ? -51.395 -7.799 38.784 1.00 72.75 809 PHE A CA 1
ATOM 6189 C C . PHE A 1 809 ? -50.914 -7.773 40.236 1.00 72.75 809 PHE A C 1
ATOM 6191 O O . PHE A 1 809 ? -51.321 -8.616 41.034 1.00 72.75 809 PHE A O 1
ATOM 6198 N N . HIS A 1 810 ? -50.107 -6.783 40.621 1.00 61.56 810 HIS A N 1
ATOM 6199 C CA . HIS A 1 810 ? -49.668 -6.622 42.002 1.00 61.56 810 HIS A CA 1
ATOM 6200 C C . HIS A 1 810 ? -50.699 -5.815 42.803 1.00 61.56 810 HIS A C 1
ATOM 6202 O O . HIS A 1 810 ? -50.649 -4.588 42.889 1.00 61.56 810 HIS A O 1
ATOM 6208 N N . ARG A 1 811 ? -51.669 -6.502 43.412 1.00 49.25 811 ARG A N 1
ATOM 6209 C CA . ARG A 1 811 ? -52.531 -5.873 44.420 1.00 49.25 811 ARG A CA 1
ATOM 6210 C C . ARG A 1 811 ? -51.679 -5.570 45.651 1.00 49.25 811 ARG A C 1
ATOM 6212 O O . ARG A 1 811 ? -51.264 -6.497 46.338 1.00 49.25 811 ARG A O 1
ATOM 6219 N N . ARG A 1 812 ? -51.441 -4.287 45.956 1.00 52.25 812 ARG A N 1
ATOM 6220 C CA . ARG A 1 812 ? -50.938 -3.903 47.286 1.00 52.25 812 ARG A CA 1
ATOM 6221 C C . ARG A 1 812 ? -51.877 -4.514 48.337 1.00 52.25 812 ARG A C 1
ATOM 6223 O O . ARG A 1 812 ? -53.086 -4.290 48.215 1.00 52.25 812 ARG A O 1
ATOM 6230 N N . PRO A 1 813 ? -51.396 -5.209 49.379 1.00 45.69 813 PRO A N 1
ATOM 6231 C CA . PRO A 1 813 ? -52.203 -5.368 50.576 1.00 45.69 813 PRO A CA 1
ATOM 6232 C C . PRO A 1 813 ? -52.450 -3.961 51.130 1.00 45.69 813 PRO A C 1
ATOM 6234 O O . PRO A 1 813 ? -51.539 -3.267 51.578 1.00 45.69 813 PRO A O 1
ATOM 6237 N N . ALA A 1 814 ? -53.689 -3.492 51.027 1.00 42.31 814 ALA A N 1
ATOM 6238 C CA . ALA A 1 814 ? -54.143 -2.210 51.552 1.00 42.31 814 ALA A CA 1
ATOM 6239 C C . ALA A 1 814 ? -54.259 -2.242 53.092 1.00 42.31 814 ALA A C 1
ATOM 6241 O O . ALA A 1 814 ? -55.298 -1.883 53.635 1.00 42.31 814 ALA A O 1
ATOM 6242 N N . GLN A 1 815 ? -53.229 -2.723 53.798 1.00 42.53 815 GLN A N 1
ATOM 6243 C CA . GLN A 1 815 ? -53.306 -3.037 55.231 1.00 42.53 815 GLN A CA 1
ATOM 6244 C C . GLN A 1 815 ? -52.151 -2.513 56.091 1.00 42.53 815 GLN A C 1
ATOM 6246 O O . GLN A 1 815 ? -51.999 -2.945 57.225 1.00 42.53 815 GLN A O 1
ATOM 6251 N N . PHE A 1 816 ? -51.394 -1.526 55.613 1.00 42.75 816 PHE A N 1
ATOM 6252 C CA . PHE A 1 816 ? -50.523 -0.735 56.487 1.00 42.75 816 PHE A CA 1
ATOM 6253 C C . PHE A 1 816 ? -50.643 0.745 56.122 1.00 42.75 816 PHE A C 1
ATOM 6255 O O . PHE A 1 816 ? -49.857 1.285 55.342 1.00 42.75 816 PHE A O 1
ATOM 6262 N N . ARG A 1 817 ? -51.694 1.382 56.640 1.00 33.66 817 ARG A N 1
ATOM 6263 C CA . ARG A 1 817 ? -51.780 2.830 56.799 1.00 33.66 817 ARG A CA 1
ATOM 6264 C C . ARG A 1 817 ? -52.150 3.125 58.240 1.00 33.66 817 ARG A C 1
ATOM 6266 O O . ARG A 1 817 ? -53.006 2.374 58.756 1.00 33.66 817 ARG A O 1
#

pLDDT: mean 74.62, std 18.6, range [27.34, 96.25]

InterPro domains:
  IPR019170 Meckelin [PF09773] (160-816)
  IPR019170 Meckelin [PTHR21274] (7-816)

Nearest PDB structures (foldseek):
  7fh1-assembly1_B  TM=7.537E-01  e=2.376E-52  Homo sapiens
  8eja-assembly1_B  TM=4.855E-01  e=2.459E+00  synthetic construct
  8i6q-assembly1_A  TM=4.399E-01  e=5.289E+00  Pseudomonas aeruginosa
  5oyg-assembly1_A  TM=3.529E-01  e=8.655E+00  Mus musculus

Secondary structure (DSSP, 8-state):
-HHHHHHHHHHHHHHHHHHHHS----EE---GGGS-SSSSS-EEEETTTTEEEE-SS-TTTEEE-TTSSSEEEPTTEEEEEE-STT-EEEEEPPTTEEE-TTSSSEEEPPTT-EETTTTEEPPPPTTEEEEEE-TTSPEEEEEEEEEPPTT-EE-SSS---EE-S-TT-----SSSS---SS-SS--BTTBPPP---TT---------TT-TTSPP--HHHHEEPPTT---GGG-EE-HHHHHHHHHHHHHHSTTT--HHHHHHHHHHHHHTTT-----SSS--SHHHHHHHHHHTS-BSSTT-TT-BTTS---B-TTS-HHHHTT--------BTT-B--EEEEEE-TTS-EEEEEEHHHH-TT-SS---HHHHHGGGBTT--EEEEEEEEHHHHH-TTTS---EEEEEEEEEEGGGTSEEEEEEPPEEETTPBPTTS-BGGGSS-TTS---B--EESEESSTT-SSTT-SS-SEEEEEEEEEEEE-B--SSSTT-BPPPEEEEEEEEEEHHHHTTTT-EEEEEEEEEE---HHHHHHHHHHHHHHHHHHHHHHHHHHHHHHHHHHHHHT--S--HHHHHHHHHHHHHHHHHHHHHHHHHHHHHHHHHHHT-SB---PPPS--HHHHHHHHHHHHHHHHHHHHHHHHHHT--------PPPPPP------------------------------------------------PPPTHHHHHHHHHHHHHHH--SS-HHHHHHHHHIIIIIS-GGGGGBSSSS--SS--TTS--PPBPHHHHHHHHHHHHHHHHHHHHHHIIIIIIIII----S---

Organism: Schistocephalus solidus (NCBI:txid70667)

Sequence (817 aa):
MQLRAVIVLRLLFVKIFLESVFSASVINYITKENCSATTSPSEFLNIASILCDTCLQPLTMQKQSSDGYNCECQSGHIYLQNFGGNSVTCEACPNSEVAVASGLYCAPCPLGSYDATTKTCKPCVSPSVLRFMGQDGSFLSSQDCLTCNNLTVPTSGGNNICSTCSTTIRMLRASSLTESCTCPNNLINGVCFPGILPGGTNSGTSAASTSSVVPPDLPTLYQIYPVGDTSTSSATTSAYFSSQAMAAVAFCSASYGNLTACQLLANLCTLQLQRLVNQNVRSGSACAEFINLESQRTSSRPGFASWAANMPWLYYGSQQASLVLADTSLTATYASGSTLNLYLGTYSLSGQFQGFQNASATNQLQLCKDTLAVMQAAFRFGTTYLQECELNADDLFDSDKYPLNFYDPYIFFYDETDGGIPKLLPVPVLNTALLDSTNTLVNTQTSNTNWQLTRRFFLVDNVAGKTSLTDQVPTVVRYAQSIQLTITPQGTTQAGLIYPPLLTITYADLKASKYYGTGASVKVSFSVAYKQTSSTSSQFTENLRIAMGVLSAVGFCYAVLRTWFWARRAGVLSLDAVLVFKLLAYSASAFANAFFITIFGIAFYQLVMYKNQGIFMLTLPSDDTFLLSYLASATVLKFIDLVHIFAMQCTVDIYLIDWERPSQPSAAAQSTTSYFYPPKEHLEKGDLLSGRLPDVEIQKPTNTPVSNGVSGTGVPIWRTVLVANEWNEIQACRKTYPTFTIFVAMLILGVIGIENIASRDPFVSLSTNPLRYNSPSNPVFRLALIIVVFGFLGFFEIAFRVLVWERFFHRRPAQFR